Protein 2RSD (pdb70)

Structure (mmCIF, N/CA/C/O backbone):
data_2RSD
#
_entry.id   2RSD
#
loop_
_entity.id
_entity.type
_entity.pdbx_description
1 polymer 'E3 SUMO-protein ligase SIZ1'
2 non-polymer 'ZINC ION'
#
loop_
_atom_site.group_PDB
_atom_site.id
_atom_site.type_symbol
_atom_site.label_atom_id
_atom_site.label_alt_id
_atom_site.label_comp_id
_atom_site.label_asym_id
_atom_site.label_entity_id
_atom_site.label_seq_id
_atom_site.pdbx_PDB_ins_code
_atom_site.Cartn_x
_atom_site.Cartn_y
_atom_site.Cartn_z
_atom_site.occupancy
_atom_site.B_iso_or_equiv
_atom_site.auth_seq_id
_atom_site.auth_comp_id
_atom_site.auth_asym_id
_atom_site.auth_atom_id
_atom_site.pdbx_PDB_model_num
ATOM 1 N N . GLY A 1 1 ? 10.853 10.062 2.763 1.00 0.00 105 GLY A N 1
ATOM 2 C CA . GLY A 1 1 ? 12.048 10.704 3.280 1.00 0.00 105 GLY A CA 1
ATOM 3 C C . GLY A 1 1 ? 11.729 11.866 4.200 1.00 0.00 105 GLY A C 1
ATOM 4 O O . GLY A 1 1 ? 12.204 11.916 5.335 1.00 0.00 105 GLY A O 1
ATOM 8 N N . SER A 1 2 ? 10.925 12.804 3.710 1.00 0.00 106 SER A N 1
ATOM 9 C CA . SER A 1 2 ? 10.548 13.974 4.495 1.00 0.00 106 SER A CA 1
ATOM 10 C C . SER A 1 2 ? 9.287 14.622 3.932 1.00 0.00 106 SER A C 1
ATOM 11 O O . SER A 1 2 ? 8.288 14.774 4.634 1.00 0.00 106 SER A O 1
ATOM 19 N N . ASP A 1 3 ? 9.343 15.003 2.661 1.00 0.00 107 ASP A N 1
ATOM 20 C CA . ASP A 1 3 ? 8.205 15.634 2.001 1.00 0.00 107 ASP A CA 1
ATOM 21 C C . ASP A 1 3 ? 7.915 14.967 0.661 1.00 0.00 107 ASP A C 1
ATOM 22 O O . ASP A 1 3 ? 7.402 15.601 -0.262 1.00 0.00 107 ASP A O 1
ATOM 31 N N . SER A 1 4 ? 8.247 13.684 0.560 1.00 0.00 108 SER A N 1
ATOM 32 C CA . SER A 1 4 ? 8.027 12.931 -0.669 1.00 0.00 108 SER A CA 1
ATOM 33 C C . SER A 1 4 ? 6.717 12.151 -0.601 1.00 0.00 108 SER A C 1
ATOM 34 O O . SER A 1 4 ? 6.551 11.135 -1.276 1.00 0.00 108 SER A O 1
ATOM 42 N N . PHE A 1 5 ? 5.790 12.635 0.218 1.00 0.00 109 PHE A N 1
ATOM 43 C CA . PHE A 1 5 ? 4.495 11.983 0.377 1.00 0.00 109 PHE A CA 1
ATOM 44 C C . PHE A 1 5 ? 3.428 12.684 -0.459 1.00 0.00 109 PHE A C 1
ATOM 45 O O . PHE A 1 5 ? 2.796 13.638 -0.004 1.00 0.00 109 PHE A O 1
ATOM 62 N N . GLN A 1 6 ? 3.233 12.205 -1.683 1.00 0.00 110 GLN A N 1
ATOM 63 C CA . GLN A 1 6 ? 2.244 12.786 -2.583 1.00 0.00 110 GLN A CA 1
ATOM 64 C C . GLN A 1 6 ? 0.830 12.417 -2.148 1.00 0.00 110 GLN A C 1
ATOM 65 O O . GLN A 1 6 ? 0.599 11.394 -1.503 1.00 0.00 110 GLN A O 1
ATOM 79 N N . PRO A 1 7 ? -0.142 13.269 -2.508 1.00 0.00 111 PRO A N 1
ATOM 80 C CA . PRO A 1 7 ? -1.551 13.053 -2.166 1.00 0.00 111 PRO A CA 1
ATOM 81 C C . PRO A 1 7 ? -2.160 11.882 -2.930 1.00 0.00 111 PRO A C 1
ATOM 82 O O . PRO A 1 7 ? -3.186 11.334 -2.527 1.00 0.00 111 PRO A O 1
ATOM 93 N N . GLU A 1 8 ? -1.521 11.504 -4.032 1.00 0.00 112 GLU A N 1
ATOM 94 C CA . GLU A 1 8 ? -2.002 10.397 -4.851 1.00 0.00 112 GLU A CA 1
ATOM 95 C C . GLU A 1 8 ? -0.992 9.253 -4.867 1.00 0.00 112 GLU A C 1
ATOM 96 O O . GLU A 1 8 ? -1.347 8.102 -5.117 1.00 0.00 112 GLU A O 1
ATOM 108 N N . ALA A 1 9 ? 0.268 9.580 -4.598 1.00 0.00 113 ALA A N 1
ATOM 109 C CA . ALA A 1 9 ? 1.328 8.581 -4.580 1.00 0.00 113 ALA A CA 1
ATOM 110 C C . ALA A 1 9 ? 2.095 8.619 -3.262 1.00 0.00 113 ALA A C 1
ATOM 111 O O . ALA A 1 9 ? 3.135 9.270 -3.155 1.00 0.00 113 ALA A O 1
ATOM 118 N N . LYS A 1 10 ? 1.576 7.917 -2.260 1.00 0.00 114 LYS A N 1
ATOM 119 C CA . LYS A 1 10 ? 2.212 7.869 -0.949 1.00 0.00 114 LYS A CA 1
ATOM 120 C C . LYS A 1 10 ? 2.564 6.435 -0.567 1.00 0.00 114 LYS A C 1
ATOM 121 O O . LYS A 1 10 ? 1.684 5.623 -0.284 1.00 0.00 114 LYS A O 1
ATOM 140 N N . VAL A 1 11 ? 3.858 6.131 -0.560 1.00 0.00 115 VAL A N 1
ATOM 141 C CA . VAL A 1 11 ? 4.327 4.795 -0.209 1.00 0.00 115 VAL A CA 1
ATOM 142 C C . VAL A 1 11 ? 4.398 4.616 1.303 1.00 0.00 115 VAL A C 1
ATOM 143 O O . VAL A 1 11 ? 5.275 5.172 1.964 1.00 0.00 115 VAL A O 1
ATOM 156 N N . ARG A 1 12 ? 3.468 3.837 1.845 1.00 0.00 116 ARG A N 1
ATOM 157 C CA . ARG A 1 12 ? 3.424 3.585 3.280 1.00 0.00 116 ARG A CA 1
ATOM 158 C C . ARG A 1 12 ? 3.441 2.087 3.570 1.00 0.00 116 ARG A C 1
ATOM 159 O O . ARG A 1 12 ? 2.393 1.442 3.623 1.00 0.00 116 ARG A O 1
ATOM 180 N N . CYS A 1 13 ? 4.637 1.539 3.755 1.00 0.00 117 CYS A N 1
ATOM 181 C CA . CYS A 1 13 ? 4.792 0.117 4.039 1.00 0.00 117 CYS A CA 1
ATOM 182 C C . CYS A 1 13 ? 5.266 -0.103 5.472 1.00 0.00 117 CYS A C 1
ATOM 183 O O . CYS A 1 13 ? 5.857 0.786 6.085 1.00 0.00 117 CYS A O 1
ATOM 190 N N . ILE A 1 14 ? 5.004 -1.294 6.000 1.00 0.00 118 ILE A N 1
ATOM 191 C CA . ILE A 1 14 ? 5.405 -1.632 7.360 1.00 0.00 118 ILE A CA 1
ATOM 192 C C . ILE A 1 14 ? 6.916 -1.515 7.532 1.00 0.00 118 ILE A C 1
ATOM 193 O O . ILE A 1 14 ? 7.414 -1.358 8.647 1.00 0.00 118 ILE A O 1
ATOM 209 N N . CYS A 1 15 ? 7.640 -1.592 6.421 1.00 0.00 119 CYS A N 1
ATOM 210 C CA . CYS A 1 15 ? 9.095 -1.494 6.447 1.00 0.00 119 CYS A CA 1
ATOM 211 C C . CYS A 1 15 ? 9.541 -0.035 6.462 1.00 0.00 119 CYS A C 1
ATOM 212 O O . CYS A 1 15 ? 10.733 0.259 6.554 1.00 0.00 119 CYS A O 1
ATOM 219 N N . SER A 1 16 ? 8.576 0.875 6.372 1.00 0.00 120 SER A N 1
ATOM 220 C CA . SER A 1 16 ? 8.869 2.303 6.372 1.00 0.00 120 SER A CA 1
ATOM 221 C C . SER A 1 16 ? 9.896 2.647 5.298 1.00 0.00 120 SER A C 1
ATOM 222 O O . SER A 1 16 ? 10.770 3.488 5.506 1.00 0.00 120 SER A O 1
ATOM 230 N N . SER A 1 17 ? 9.783 1.989 4.148 1.00 0.00 121 SER A N 1
ATOM 231 C CA . SER A 1 17 ? 10.704 2.221 3.041 1.00 0.00 121 SER A CA 1
ATOM 232 C C . SER A 1 17 ? 9.942 2.546 1.760 1.00 0.00 121 SER A C 1
ATOM 233 O O . SER A 1 17 ? 9.200 1.715 1.236 1.00 0.00 121 SER A O 1
ATOM 241 N N . THR A 1 18 ? 10.130 3.764 1.260 1.00 0.00 122 THR A N 1
ATOM 242 C CA . THR A 1 18 ? 9.461 4.202 0.042 1.00 0.00 122 THR A CA 1
ATOM 243 C C . THR A 1 18 ? 10.343 3.976 -1.181 1.00 0.00 122 THR A C 1
ATOM 244 O O . THR A 1 18 ? 10.276 4.728 -2.153 1.00 0.00 122 THR A O 1
ATOM 255 N N . MET A 1 19 ? 11.168 2.936 -1.126 1.00 0.00 123 MET A N 1
ATOM 256 C CA . MET A 1 19 ? 12.062 2.611 -2.231 1.00 0.00 123 MET A CA 1
ATOM 257 C C . MET A 1 19 ? 11.365 1.713 -3.249 1.00 0.00 123 MET A C 1
ATOM 258 O O . MET A 1 19 ? 10.199 1.357 -3.080 1.00 0.00 123 MET A O 1
ATOM 272 N N . VAL A 1 20 ? 12.087 1.351 -4.304 1.00 0.00 124 VAL A N 1
ATOM 273 C CA . VAL A 1 20 ? 11.538 0.494 -5.348 1.00 0.00 124 VAL A CA 1
ATOM 274 C C . VAL A 1 20 ? 11.839 -0.974 -5.069 1.00 0.00 124 VAL A C 1
ATOM 275 O O . VAL A 1 20 ? 12.850 -1.508 -5.523 1.00 0.00 124 VAL A O 1
ATOM 288 N N . ASN A 1 21 ? 10.954 -1.622 -4.318 1.00 0.00 125 ASN A N 1
ATOM 289 C CA . ASN A 1 21 ? 11.126 -3.030 -3.978 1.00 0.00 125 ASN A CA 1
ATOM 290 C C . ASN A 1 21 ? 10.916 -3.915 -5.203 1.00 0.00 125 ASN A C 1
ATOM 291 O O . ASN A 1 21 ? 10.834 -3.425 -6.329 1.00 0.00 125 ASN A O 1
ATOM 302 N N . ASP A 1 22 ? 10.828 -5.221 -4.974 1.00 0.00 126 ASP A N 1
ATOM 303 C CA . ASP A 1 22 ? 10.626 -6.175 -6.058 1.00 0.00 126 ASP A CA 1
ATOM 304 C C . ASP A 1 22 ? 9.393 -5.811 -6.879 1.00 0.00 126 ASP A C 1
ATOM 305 O O . ASP A 1 22 ? 9.392 -5.935 -8.104 1.00 0.00 126 ASP A O 1
ATOM 314 N N . SER A 1 23 ? 8.344 -5.363 -6.196 1.00 0.00 127 SER A N 1
ATOM 315 C CA . SER A 1 23 ? 7.103 -4.986 -6.862 1.00 0.00 127 SER A CA 1
ATOM 316 C C . SER A 1 23 ? 6.224 -4.149 -5.938 1.00 0.00 127 SER A C 1
ATOM 317 O O . SER A 1 23 ? 5.919 -4.555 -4.817 1.00 0.00 127 SER A O 1
ATOM 325 N N . MET A 1 24 ? 5.819 -2.977 -6.417 1.00 0.00 128 MET A N 1
ATOM 326 C CA . MET A 1 24 ? 4.974 -2.082 -5.635 1.00 0.00 128 MET A CA 1
ATOM 327 C C . MET A 1 24 ? 3.520 -2.176 -6.086 1.00 0.00 128 MET A C 1
ATOM 328 O O . MET A 1 24 ? 3.233 -2.618 -7.199 1.00 0.00 128 MET A O 1
ATOM 342 N N . ILE A 1 25 ? 2.607 -1.758 -5.216 1.00 0.00 129 ILE A N 1
ATOM 343 C CA . ILE A 1 25 ? 1.183 -1.795 -5.526 1.00 0.00 129 ILE A CA 1
ATOM 344 C C . ILE A 1 25 ? 0.433 -0.683 -4.799 1.00 0.00 129 ILE A C 1
ATOM 345 O O . ILE A 1 25 ? 0.668 -0.434 -3.617 1.00 0.00 129 ILE A O 1
ATOM 361 N N . GLN A 1 26 ? -0.470 -0.021 -5.515 1.00 0.00 130 GLN A N 1
ATOM 362 C CA . GLN A 1 26 ? -1.255 1.064 -4.938 1.00 0.00 130 GLN A CA 1
ATOM 363 C C . GLN A 1 26 ? -2.570 0.541 -4.370 1.00 0.00 130 GLN A C 1
ATOM 364 O O . GLN A 1 26 ? -3.164 -0.393 -4.909 1.00 0.00 130 GLN A O 1
ATOM 378 N N . CYS A 1 27 ? -3.021 1.149 -3.277 1.00 0.00 131 CYS A N 1
ATOM 379 C CA . CYS A 1 27 ? -4.265 0.745 -2.635 1.00 0.00 131 CYS A CA 1
ATOM 380 C C . CYS A 1 27 ? -5.441 0.871 -3.599 1.00 0.00 131 CYS A C 1
ATOM 381 O O . CYS A 1 27 ? -5.426 1.703 -4.507 1.00 0.00 131 CYS A O 1
ATOM 388 N N . GLU A 1 28 ? -6.459 0.040 -3.395 1.00 0.00 132 GLU A N 1
ATOM 389 C CA . GLU A 1 28 ? -7.642 0.059 -4.247 1.00 0.00 132 GLU A CA 1
ATOM 390 C C . GLU A 1 28 ? -8.685 1.034 -3.708 1.00 0.00 132 GLU A C 1
ATOM 391 O O . GLU A 1 28 ? -9.865 0.949 -4.051 1.00 0.00 132 GLU A O 1
ATOM 403 N N . ASP A 1 29 ? -8.242 1.958 -2.863 1.00 0.00 133 ASP A N 1
ATOM 404 C CA . ASP A 1 29 ? -9.136 2.949 -2.276 1.00 0.00 133 ASP A CA 1
ATOM 405 C C . ASP A 1 29 ? -8.728 4.360 -2.688 1.00 0.00 133 ASP A C 1
ATOM 406 O O . ASP A 1 29 ? -7.670 4.850 -2.293 1.00 0.00 133 ASP A O 1
ATOM 415 N N . GLN A 1 30 ? -9.573 5.006 -3.485 1.00 0.00 134 GLN A N 1
ATOM 416 C CA . GLN A 1 30 ? -9.299 6.360 -3.952 1.00 0.00 134 GLN A CA 1
ATOM 417 C C . GLN A 1 30 ? -9.139 7.319 -2.777 1.00 0.00 134 GLN A C 1
ATOM 418 O O . GLN A 1 30 ? -8.496 8.362 -2.897 1.00 0.00 134 GLN A O 1
ATOM 432 N N . ARG A 1 31 ? -9.729 6.960 -1.642 1.00 0.00 135 ARG A N 1
ATOM 433 C CA . ARG A 1 31 ? -9.654 7.789 -0.445 1.00 0.00 135 ARG A CA 1
ATOM 434 C C . ARG A 1 31 ? -8.392 7.478 0.354 1.00 0.00 135 ARG A C 1
ATOM 435 O O . ARG A 1 31 ? -8.199 7.991 1.457 1.00 0.00 135 ARG A O 1
ATOM 456 N N . CYS A 1 32 ? -7.535 6.633 -0.209 1.00 0.00 136 CYS A N 1
ATOM 457 C CA . CYS A 1 32 ? -6.292 6.251 0.450 1.00 0.00 136 CYS A CA 1
ATOM 458 C C . CYS A 1 32 ? -5.088 6.569 -0.433 1.00 0.00 136 CYS A C 1
ATOM 459 O O . CYS A 1 32 ? -4.209 7.339 -0.046 1.00 0.00 136 CYS A O 1
ATOM 466 N N . GLN A 1 33 ? -5.057 5.972 -1.620 1.00 0.00 137 GLN A N 1
ATOM 467 C CA . GLN A 1 33 ? -3.961 6.192 -2.556 1.00 0.00 137 GLN A CA 1
ATOM 468 C C . GLN A 1 33 ? -2.613 5.957 -1.883 1.00 0.00 137 GLN A C 1
ATOM 469 O O . GLN A 1 33 ? -1.731 6.815 -1.920 1.00 0.00 137 GLN A O 1
ATOM 483 N N . VAL A 1 34 ? -2.461 4.789 -1.266 1.00 0.00 138 VAL A N 1
ATOM 484 C CA . VAL A 1 34 ? -1.220 4.441 -0.584 1.00 0.00 138 VAL A CA 1
ATOM 485 C C . VAL A 1 34 ? -0.541 3.252 -1.253 1.00 0.00 138 VAL A C 1
ATOM 486 O O . VAL A 1 34 ? -1.147 2.194 -1.426 1.00 0.00 138 VAL A O 1
ATOM 499 N N . TRP A 1 35 ? 0.721 3.431 -1.626 1.00 0.00 139 TRP A N 1
ATOM 500 C CA . TRP A 1 35 ? 1.484 2.372 -2.276 1.00 0.00 139 TRP A CA 1
ATOM 501 C C . TRP A 1 35 ? 2.210 1.513 -1.246 1.00 0.00 139 TRP A C 1
ATOM 502 O O . TRP A 1 35 ? 2.685 2.018 -0.229 1.00 0.00 139 TRP A O 1
ATOM 523 N N . GLN A 1 36 ? 2.291 0.214 -1.517 1.00 0.00 140 GLN A N 1
ATOM 524 C CA . GLN A 1 36 ? 2.958 -0.714 -0.611 1.00 0.00 140 GLN A CA 1
ATOM 525 C C . GLN A 1 36 ? 3.712 -1.787 -1.391 1.00 0.00 140 GLN A C 1
ATOM 526 O O . GLN A 1 36 ? 3.417 -2.043 -2.558 1.00 0.00 140 GLN A O 1
ATOM 540 N N . HIS A 1 37 ? 4.687 -2.411 -0.737 1.00 0.00 141 HIS A N 1
ATOM 541 C CA . HIS A 1 37 ? 5.483 -3.457 -1.369 1.00 0.00 141 HIS A CA 1
ATOM 542 C C . HIS A 1 37 ? 4.704 -4.767 -1.436 1.00 0.00 141 HIS A C 1
ATOM 543 O O . HIS A 1 37 ? 4.392 -5.370 -0.408 1.00 0.00 141 HIS A O 1
ATOM 557 N N . LEU A 1 38 ? 4.391 -5.202 -2.652 1.00 0.00 142 LEU A N 1
ATOM 558 C CA . LEU A 1 38 ? 3.647 -6.441 -2.853 1.00 0.00 142 LEU A CA 1
ATOM 559 C C . LEU A 1 38 ? 4.295 -7.594 -2.094 1.00 0.00 142 LEU A C 1
ATOM 560 O O . LEU A 1 38 ? 3.607 -8.407 -1.477 1.00 0.00 142 LEU A O 1
ATOM 576 N N . ASN A 1 39 ? 5.621 -7.658 -2.143 1.00 0.00 143 ASN A N 1
ATOM 577 C CA . ASN A 1 39 ? 6.362 -8.711 -1.458 1.00 0.00 143 ASN A CA 1
ATOM 578 C C . ASN A 1 39 ? 6.141 -8.639 0.050 1.00 0.00 143 ASN A C 1
ATOM 579 O O . ASN A 1 39 ? 6.163 -9.658 0.741 1.00 0.00 143 ASN A O 1
ATOM 590 N N . CYS A 1 40 ? 5.928 -7.428 0.554 1.00 0.00 144 CYS A N 1
ATOM 591 C CA . CYS A 1 40 ? 5.703 -7.221 1.979 1.00 0.00 144 CYS A CA 1
ATOM 592 C C . CYS A 1 40 ? 4.278 -7.605 2.366 1.00 0.00 144 CYS A C 1
ATOM 593 O O . CYS A 1 40 ? 4.034 -8.101 3.466 1.00 0.00 144 CYS A O 1
ATOM 600 N N . VAL A 1 41 ? 3.340 -7.372 1.454 1.00 0.00 145 VAL A N 1
ATOM 601 C CA . VAL A 1 41 ? 1.939 -7.695 1.698 1.00 0.00 145 VAL A CA 1
ATOM 602 C C . VAL A 1 41 ? 1.556 -9.015 1.040 1.00 0.00 145 VAL A C 1
ATOM 603 O O . VAL A 1 41 ? 0.374 -9.336 0.908 1.00 0.00 145 VAL A O 1
ATOM 616 N N . LEU A 1 42 ? 2.562 -9.779 0.629 1.00 0.00 146 LEU A N 1
ATOM 617 C CA . LEU A 1 42 ? 2.332 -11.067 -0.016 1.00 0.00 146 LEU A CA 1
ATOM 618 C C . LEU A 1 42 ? 2.543 -12.213 0.968 1.00 0.00 146 LEU A C 1
ATOM 619 O O . LEU A 1 42 ? 3.577 -12.292 1.632 1.00 0.00 146 LEU A O 1
ATOM 635 N N . ILE A 1 43 ? 1.558 -13.101 1.054 1.00 0.00 147 ILE A N 1
ATOM 636 C CA . ILE A 1 43 ? 1.638 -14.245 1.954 1.00 0.00 147 ILE A CA 1
ATOM 637 C C . ILE A 1 43 ? 1.543 -15.557 1.184 1.00 0.00 147 ILE A C 1
ATOM 638 O O . ILE A 1 43 ? 0.459 -16.096 0.958 1.00 0.00 147 ILE A O 1
ATOM 654 N N . PRO A 1 44 ? 2.704 -16.087 0.772 1.00 0.00 148 PRO A N 1
ATOM 655 C CA . PRO A 1 44 ? 2.779 -17.345 0.023 1.00 0.00 148 PRO A CA 1
ATOM 656 C C . PRO A 1 44 ? 2.420 -18.553 0.881 1.00 0.00 148 PRO A C 1
ATOM 657 O O . PRO A 1 44 ? 2.740 -18.599 2.069 1.00 0.00 148 PRO A O 1
ATOM 668 N N . ASP A 1 45 ? 1.755 -19.529 0.272 1.00 0.00 149 ASP A N 1
ATOM 669 C CA . ASP A 1 45 ? 1.354 -20.738 0.981 1.00 0.00 149 ASP A CA 1
ATOM 670 C C . ASP A 1 45 ? 2.569 -21.464 1.548 1.00 0.00 149 ASP A C 1
ATOM 671 O O . ASP A 1 45 ? 2.450 -22.273 2.469 1.00 0.00 149 ASP A O 1
ATOM 680 N N . LYS A 1 46 ? 3.740 -21.170 0.993 1.00 0.00 150 LYS A N 1
ATOM 681 C CA . LYS A 1 46 ? 4.979 -21.793 1.442 1.00 0.00 150 LYS A CA 1
ATOM 682 C C . LYS A 1 46 ? 6.162 -20.849 1.257 1.00 0.00 150 LYS A C 1
ATOM 683 O O . LYS A 1 46 ? 6.107 -19.891 0.485 1.00 0.00 150 LYS A 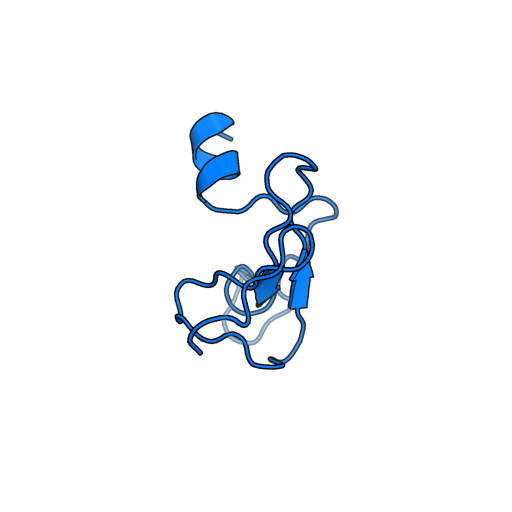O 1
ATOM 702 N N . PRO A 1 47 ? 7.259 -21.123 1.979 1.00 0.00 151 PRO A N 1
ATOM 703 C CA . PRO A 1 47 ? 8.477 -20.310 1.909 1.00 0.00 151 PRO A CA 1
ATOM 704 C C . PRO A 1 47 ? 9.198 -20.461 0.574 1.00 0.00 151 PRO A C 1
ATOM 705 O O . PRO A 1 47 ? 9.677 -21.542 0.235 1.00 0.00 151 PRO A O 1
ATOM 716 N N . GLY A 1 48 ? 9.273 -19.368 -0.180 1.00 0.00 152 GLY A N 1
ATOM 717 C CA . GLY A 1 48 ? 9.938 -19.401 -1.470 1.00 0.00 152 GLY A CA 1
ATOM 718 C C . GLY A 1 48 ? 9.034 -19.908 -2.576 1.00 0.00 152 GLY A C 1
ATOM 719 O O . GLY A 1 48 ? 9.503 -20.242 -3.663 1.00 0.00 152 GLY A O 1
ATOM 723 N N . GLU A 1 49 ? 7.736 -19.967 -2.297 1.00 0.00 153 GLU A N 1
ATOM 724 C CA . GLU A 1 49 ? 6.765 -20.439 -3.277 1.00 0.00 153 GLU A CA 1
ATOM 725 C C . GLU A 1 49 ? 6.066 -19.267 -3.959 1.00 0.00 153 GLU A C 1
ATOM 726 O O . GLU A 1 49 ? 6.428 -18.109 -3.754 1.00 0.00 153 GLU A O 1
ATOM 738 N N . SER A 1 50 ? 5.060 -19.577 -4.772 1.00 0.00 154 SER A N 1
ATOM 739 C CA . SER A 1 50 ? 4.312 -18.551 -5.488 1.00 0.00 154 SER A CA 1
ATOM 740 C C . SER A 1 50 ? 3.374 -17.805 -4.544 1.00 0.00 154 SER A C 1
ATOM 741 O O . SER A 1 50 ? 2.351 -18.339 -4.118 1.00 0.00 154 SER A O 1
ATOM 749 N N . ALA A 1 51 ? 3.732 -16.566 -4.222 1.00 0.00 155 ALA A N 1
ATOM 750 C CA . ALA A 1 51 ? 2.922 -15.745 -3.331 1.00 0.00 155 ALA A CA 1
ATOM 751 C C . ALA A 1 51 ? 1.530 -15.515 -3.909 1.00 0.00 155 ALA A C 1
ATOM 752 O O . ALA A 1 51 ? 1.311 -15.682 -5.108 1.00 0.00 155 ALA A O 1
ATOM 759 N N . GLU A 1 52 ? 0.592 -15.131 -3.048 1.00 0.00 156 GLU A N 1
ATOM 760 C CA . GLU A 1 52 ? -0.779 -14.880 -3.475 1.00 0.00 156 GLU A CA 1
ATOM 761 C C . GLU A 1 52 ? -1.002 -13.395 -3.746 1.00 0.00 156 GLU A C 1
ATOM 762 O O . GLU A 1 52 ? -1.167 -12.602 -2.819 1.00 0.00 156 GLU A O 1
ATOM 774 N N . VAL A 1 53 ? -1.004 -13.026 -5.023 1.00 0.00 157 VAL A N 1
ATOM 775 C CA . VAL A 1 53 ? -1.206 -11.637 -5.417 1.00 0.00 157 VAL A CA 1
ATOM 776 C C . VAL A 1 53 ? -2.625 -11.412 -5.928 1.00 0.00 157 VAL A C 1
ATOM 777 O O . VAL A 1 53 ? -2.931 -11.633 -7.100 1.00 0.00 157 VAL A O 1
ATOM 790 N N . PRO A 1 54 ? -3.513 -10.962 -5.030 1.00 0.00 158 PRO A N 1
ATOM 791 C CA . PRO A 1 54 ? -4.914 -10.695 -5.367 1.00 0.00 158 PRO A CA 1
ATOM 792 C C . PRO A 1 54 ? -5.071 -9.482 -6.277 1.00 0.00 158 PRO A C 1
ATOM 793 O O . PRO A 1 54 ? -4.164 -8.661 -6.419 1.00 0.00 158 PRO A O 1
ATOM 804 N N . PRO A 1 55 ? -6.249 -9.362 -6.907 1.00 0.00 159 PRO A N 1
ATOM 805 C CA . PRO A 1 55 ? -6.553 -8.250 -7.813 1.00 0.00 159 PRO A CA 1
ATOM 806 C C . PRO A 1 55 ? -6.702 -6.925 -7.075 1.00 0.00 159 PRO A C 1
ATOM 807 O O . PRO A 1 55 ? -6.179 -5.898 -7.509 1.00 0.00 159 PRO A O 1
ATOM 818 N N . VAL A 1 56 ? -7.419 -6.954 -5.956 1.00 0.00 160 VAL A N 1
ATOM 819 C CA . VAL A 1 56 ? -7.637 -5.754 -5.156 1.00 0.00 160 VAL A CA 1
ATOM 820 C C . VAL A 1 56 ? -6.799 -5.784 -3.882 1.00 0.00 160 VAL A C 1
ATOM 821 O O . VAL A 1 56 ? -6.863 -6.737 -3.106 1.00 0.00 160 VAL A O 1
ATOM 834 N N . PHE A 1 57 ? -6.012 -4.733 -3.673 1.00 0.00 161 PHE A N 1
ATOM 835 C CA . PHE A 1 57 ? -5.160 -4.639 -2.494 1.00 0.00 161 PHE A CA 1
ATOM 836 C C . PHE A 1 57 ? -5.578 -3.463 -1.615 1.00 0.00 161 PHE A C 1
ATOM 837 O O . PHE A 1 57 ? -5.683 -2.330 -2.084 1.00 0.00 161 PHE A O 1
ATOM 854 N N . TYR A 1 58 ? -5.814 -3.742 -0.338 1.00 0.00 162 TYR A N 1
ATOM 855 C CA . TYR A 1 58 ? -6.222 -2.710 0.608 1.00 0.00 162 TYR A CA 1
ATOM 856 C C . TYR A 1 58 ? -5.243 -2.620 1.774 1.00 0.00 162 TYR A C 1
ATOM 857 O O . TYR A 1 58 ? -5.023 -3.596 2.492 1.00 0.00 162 TYR A O 1
ATOM 875 N N . CYS A 1 59 ? -4.656 -1.442 1.956 1.00 0.00 163 CYS A N 1
ATOM 876 C CA . CYS A 1 59 ? -3.700 -1.221 3.034 1.00 0.00 163 CYS A CA 1
ATOM 877 C C . CYS A 1 59 ? -4.317 -1.564 4.387 1.00 0.00 163 CYS A C 1
ATOM 878 O O . CYS A 1 59 ? -5.469 -1.989 4.464 1.00 0.00 163 CYS A O 1
ATOM 885 N N . GLU A 1 60 ? -3.541 -1.374 5.450 1.00 0.00 164 GLU A N 1
ATOM 886 C CA . GLU A 1 60 ? -4.012 -1.663 6.799 1.00 0.00 164 GLU A CA 1
ATOM 887 C C . GLU A 1 60 ? -5.252 -0.839 7.131 1.00 0.00 164 GLU A C 1
ATOM 888 O O . GLU A 1 60 ? -6.241 -1.363 7.644 1.00 0.00 164 GLU A O 1
ATOM 900 N N . LEU A 1 61 ? -5.191 0.455 6.837 1.00 0.00 165 LEU A N 1
ATOM 901 C CA . LEU A 1 61 ? -6.308 1.354 7.104 1.00 0.00 165 LEU A CA 1
ATOM 902 C C . LEU A 1 61 ? -7.605 0.800 6.523 1.00 0.00 165 LEU A C 1
ATOM 903 O O . LEU A 1 61 ? -8.577 0.577 7.245 1.00 0.00 165 LEU A O 1
ATOM 919 N N . CYS A 1 62 ? -7.612 0.576 5.213 1.00 0.00 166 CYS A N 1
ATOM 920 C CA . CYS A 1 62 ? -8.788 0.046 4.533 1.00 0.00 166 CYS A CA 1
ATOM 921 C C . CYS A 1 62 ? -9.117 -1.358 5.033 1.00 0.00 166 CYS A C 1
ATOM 922 O O . CYS A 1 62 ? -10.284 -1.704 5.218 1.00 0.00 166 CYS A O 1
ATOM 929 N N . ARG A 1 63 ? -8.081 -2.162 5.249 1.00 0.00 167 ARG A N 1
ATOM 930 C CA . ARG A 1 63 ? -8.260 -3.527 5.726 1.00 0.00 167 ARG A CA 1
ATOM 931 C C . ARG A 1 63 ? -9.091 -3.552 7.006 1.00 0.00 167 ARG A C 1
ATOM 932 O O . ARG A 1 63 ? -10.064 -4.299 7.112 1.00 0.00 167 ARG A O 1
ATOM 953 N N . LEU A 1 64 ? -8.699 -2.732 7.975 1.00 0.00 168 LEU A N 1
ATOM 954 C CA . LEU A 1 64 ? -9.407 -2.659 9.248 1.00 0.00 168 LEU A CA 1
ATOM 955 C C . LEU A 1 64 ? -10.801 -2.068 9.063 1.00 0.00 168 LEU A C 1
ATOM 956 O O . LEU A 1 64 ? -11.780 -2.578 9.608 1.00 0.00 168 LEU A O 1
ATOM 972 N N . SER A 1 65 ? -10.883 -0.990 8.290 1.00 0.00 169 SER A N 1
ATOM 973 C CA . SER A 1 65 ? -12.156 -0.327 8.035 1.00 0.00 169 SER A CA 1
ATOM 974 C C . SER A 1 65 ? -13.121 -1.264 7.314 1.00 0.00 169 SER A C 1
ATOM 975 O O . SER A 1 65 ? -14.338 -1.096 7.387 1.00 0.00 169 SER A O 1
ATOM 983 N N . ARG A 1 66 ? -12.567 -2.252 6.618 1.00 0.00 170 ARG A N 1
ATOM 984 C CA . ARG A 1 66 ? -13.377 -3.215 5.882 1.00 0.00 170 ARG A CA 1
ATOM 985 C C . ARG A 1 66 ? -13.642 -4.459 6.726 1.00 0.00 170 ARG A C 1
ATOM 986 O O . ARG A 1 66 ? -14.642 -5.150 6.534 1.00 0.00 170 ARG A O 1
ATOM 1007 N N . ALA A 1 67 ? -12.738 -4.738 7.659 1.00 0.00 171 ALA A N 1
ATOM 1008 C CA . ALA A 1 67 ? -12.874 -5.898 8.532 1.00 0.00 171 ALA A CA 1
ATOM 1009 C C . ALA A 1 67 ? -12.951 -7.188 7.723 1.00 0.00 171 ALA A C 1
ATOM 1010 O O . ALA A 1 67 ? -13.606 -8.148 8.128 1.00 0.00 171 ALA A O 1
ATOM 1017 N N . ASP A 1 68 ? -12.277 -7.204 6.579 1.00 0.00 172 ASP A N 1
ATOM 1018 C CA . ASP A 1 68 ? -12.268 -8.378 5.713 1.00 0.00 172 ASP A CA 1
ATOM 1019 C C . ASP A 1 68 ? -11.405 -9.486 6.308 1.00 0.00 172 ASP A C 1
ATOM 1020 O O . ASP A 1 68 ? -11.655 -10.658 6.033 1.00 0.00 172 ASP A O 1
ATOM 1031 N N . GLY A 1 1 ? 14.815 13.003 -2.349 1.00 0.00 105 GLY A N 2
ATOM 1032 C CA . GLY A 1 1 ? 13.381 12.948 -2.133 1.00 0.00 105 GLY A CA 2
ATOM 1033 C C . GLY A 1 1 ? 12.799 14.295 -1.755 1.00 0.00 105 GLY A C 2
ATOM 1034 O O . GLY A 1 1 ? 12.621 15.164 -2.608 1.00 0.00 105 GLY A O 2
ATOM 1038 N N . SER A 1 2 ? 12.502 14.470 -0.471 1.00 0.00 106 SER A N 2
ATOM 1039 C CA . SER A 1 2 ? 11.931 15.719 0.018 1.00 0.00 106 SER A CA 2
ATOM 1040 C C . SER A 1 2 ? 10.480 15.866 -0.428 1.00 0.00 106 SER A C 2
ATOM 1041 O O . SER A 1 2 ? 9.558 15.796 0.385 1.00 0.00 106 SER A O 2
ATOM 1049 N N . ASP A 1 3 ? 10.285 16.069 -1.727 1.00 0.00 107 ASP A N 2
ATOM 1050 C CA . ASP A 1 3 ? 8.946 16.224 -2.284 1.00 0.00 107 ASP A CA 2
ATOM 1051 C C . ASP A 1 3 ? 8.435 14.901 -2.846 1.00 0.00 107 ASP A C 2
ATOM 1052 O O . ASP A 1 3 ? 7.683 14.879 -3.821 1.00 0.00 107 ASP A O 2
ATOM 1061 N N . SER A 1 4 ? 8.848 13.801 -2.225 1.00 0.00 108 SER A N 2
ATOM 1062 C CA . SER A 1 4 ? 8.436 12.474 -2.667 1.00 0.00 108 SER A CA 2
ATOM 1063 C C . SER A 1 4 ? 7.010 12.170 -2.217 1.00 0.00 108 SER A C 2
ATOM 1064 O O . SER A 1 4 ? 6.305 11.378 -2.842 1.00 0.00 108 SER A O 2
ATOM 1072 N N . PHE A 1 5 ? 6.592 12.806 -1.128 1.00 0.00 109 PHE A N 2
ATOM 1073 C CA . PHE A 1 5 ? 5.251 12.604 -0.592 1.00 0.00 109 PHE A CA 2
ATOM 1074 C C . PHE A 1 5 ? 4.198 13.207 -1.519 1.00 0.00 109 PHE A C 2
ATOM 1075 O O . PHE A 1 5 ? 3.863 14.386 -1.410 1.00 0.00 109 PHE A O 2
ATOM 1092 N N . GLN A 1 6 ? 3.683 12.388 -2.431 1.00 0.00 110 GLN A N 2
ATOM 1093 C CA . GLN A 1 6 ? 2.670 12.840 -3.377 1.00 0.00 110 GLN A CA 2
ATOM 1094 C C . GLN A 1 6 ? 1.272 12.703 -2.785 1.00 0.00 110 GLN A C 2
ATOM 1095 O O . GLN A 1 6 ? 1.019 11.871 -1.913 1.00 0.00 110 GLN A O 2
ATOM 1109 N N . PRO A 1 7 ? 0.340 13.538 -3.267 1.00 0.00 111 PRO A N 2
ATOM 1110 C CA . PRO A 1 7 ? -1.050 13.529 -2.800 1.00 0.00 111 PRO A CA 2
ATOM 1111 C C . PRO A 1 7 ? -1.802 12.279 -3.241 1.00 0.00 111 PRO A C 2
ATOM 1112 O O . PRO A 1 7 ? -2.781 11.878 -2.612 1.00 0.00 111 PRO A O 2
ATOM 1123 N N . GLU A 1 8 ? -1.337 11.666 -4.325 1.00 0.00 112 GLU A N 2
ATOM 1124 C CA . GLU A 1 8 ? -1.967 10.460 -4.850 1.00 0.00 112 GLU A CA 2
ATOM 1125 C C . GLU A 1 8 ? -1.010 9.273 -4.786 1.00 0.00 112 GLU A C 2
ATOM 1126 O O . GLU A 1 8 ? -1.431 8.119 -4.841 1.00 0.00 112 GLU A O 2
ATOM 1138 N N . ALA A 1 9 ? 0.281 9.568 -4.670 1.00 0.00 113 ALA A N 2
ATOM 1139 C CA . ALA A 1 9 ? 1.299 8.527 -4.597 1.00 0.00 113 ALA A CA 2
ATOM 1140 C C . ALA A 1 9 ? 2.038 8.574 -3.264 1.00 0.00 113 ALA A C 2
ATOM 1141 O O . ALA A 1 9 ? 3.089 9.205 -3.147 1.00 0.00 113 ALA A O 2
ATOM 1148 N N . LYS A 1 10 ? 1.483 7.903 -2.260 1.00 0.00 114 LYS A N 2
ATOM 1149 C CA . LYS A 1 10 ? 2.089 7.868 -0.935 1.00 0.00 114 LYS A CA 2
ATOM 1150 C C . LYS A 1 10 ? 2.458 6.441 -0.543 1.00 0.00 114 LYS A C 2
ATOM 1151 O O . LYS A 1 10 ? 1.586 5.613 -0.280 1.00 0.00 114 LYS A O 2
ATOM 1170 N N . VAL A 1 11 ? 3.757 6.159 -0.506 1.00 0.00 115 VAL A N 2
ATOM 1171 C CA . VAL A 1 11 ? 4.241 4.833 -0.144 1.00 0.00 115 VAL A CA 2
ATOM 1172 C C . VAL A 1 11 ? 4.271 4.652 1.370 1.00 0.00 115 VAL A C 2
ATOM 1173 O O . VAL A 1 11 ? 5.111 5.232 2.058 1.00 0.00 115 VAL A O 2
ATOM 1186 N N . ARG A 1 12 ? 3.348 3.845 1.882 1.00 0.00 116 ARG A N 2
ATOM 1187 C CA . ARG A 1 12 ? 3.268 3.588 3.315 1.00 0.00 116 ARG A CA 2
ATOM 1188 C C . ARG A 1 12 ? 3.262 2.089 3.599 1.00 0.00 116 ARG A C 2
ATOM 1189 O O . ARG A 1 12 ? 2.207 1.455 3.628 1.00 0.00 116 ARG A O 2
ATOM 1210 N N . CYS A 1 13 ? 4.448 1.528 3.809 1.00 0.00 117 CYS A N 2
ATOM 1211 C CA . CYS A 1 13 ? 4.582 0.103 4.090 1.00 0.00 117 CYS A CA 2
ATOM 1212 C C . CYS A 1 13 ? 5.015 -0.128 5.535 1.00 0.00 117 CYS A C 2
ATOM 1213 O O . CYS A 1 13 ? 5.596 0.754 6.168 1.00 0.00 117 CYS A O 2
ATOM 1220 N N . ILE A 1 14 ? 4.728 -1.318 6.049 1.00 0.00 118 ILE A N 2
ATOM 1221 C CA . ILE A 1 14 ? 5.089 -1.666 7.418 1.00 0.00 118 ILE A CA 2
ATOM 1222 C C . ILE A 1 14 ? 6.595 -1.562 7.633 1.00 0.00 118 ILE A C 2
ATOM 1223 O O . ILE A 1 14 ? 7.063 -1.416 8.762 1.00 0.00 118 ILE A O 2
ATOM 1239 N N . CYS A 1 15 ? 7.349 -1.637 6.541 1.00 0.00 119 CYS A N 2
ATOM 1240 C CA . CYS A 1 15 ? 8.803 -1.550 6.608 1.00 0.00 119 CYS A CA 2
ATOM 1241 C C . CYS A 1 15 ? 9.260 -0.095 6.645 1.00 0.00 119 CYS A C 2
ATOM 1242 O O . CYS A 1 15 ? 10.450 0.190 6.777 1.00 0.00 119 CYS A O 2
ATOM 1249 N N . SER A 1 16 ? 8.305 0.822 6.527 1.00 0.00 120 SER A N 2
ATOM 1250 C CA . SER A 1 16 ? 8.609 2.248 6.543 1.00 0.00 120 SER A CA 2
ATOM 1251 C C . SER A 1 16 ? 9.674 2.589 5.505 1.00 0.00 120 SER A C 2
ATOM 1252 O O . SER A 1 16 ? 10.545 3.424 5.744 1.00 0.00 120 SER A O 2
ATOM 1260 N N . SER A 1 17 ? 9.595 1.934 4.350 1.00 0.00 121 SER A N 2
ATOM 1261 C CA . SER A 1 17 ? 10.554 2.163 3.275 1.00 0.00 121 SER A CA 2
ATOM 1262 C C . SER A 1 17 ? 9.837 2.513 1.974 1.00 0.00 121 SER A C 2
ATOM 1263 O O . SER A 1 17 ? 9.104 1.696 1.416 1.00 0.00 121 SER A O 2
ATOM 1271 N N . THR A 1 18 ? 10.055 3.734 1.496 1.00 0.00 122 THR A N 2
ATOM 1272 C CA . THR A 1 18 ? 9.430 4.194 0.262 1.00 0.00 122 THR A CA 2
ATOM 1273 C C . THR A 1 18 ? 10.351 3.978 -0.934 1.00 0.00 122 THR A C 2
ATOM 1274 O O . THR A 1 18 ? 10.319 4.740 -1.899 1.00 0.00 122 THR A O 2
ATOM 1285 N N . MET A 1 19 ? 11.169 2.933 -0.863 1.00 0.00 123 MET A N 2
ATOM 1286 C CA . MET A 1 19 ? 12.096 2.615 -1.943 1.00 0.00 123 MET A CA 2
ATOM 1287 C C . MET A 1 19 ? 11.424 1.745 -3.000 1.00 0.00 123 MET A C 2
ATOM 1288 O O . MET A 1 19 ? 10.245 1.408 -2.883 1.00 0.00 123 MET A O 2
ATOM 1302 N N . VAL A 1 20 ? 12.180 1.384 -4.032 1.00 0.00 124 VAL A N 2
ATOM 1303 C CA . VAL A 1 20 ? 11.657 0.553 -5.109 1.00 0.00 124 VAL A CA 2
ATOM 1304 C C . VAL A 1 20 ? 11.891 -0.927 -4.825 1.00 0.00 124 VAL A C 2
ATOM 1305 O O . VAL A 1 20 ? 12.897 -1.498 -5.243 1.00 0.00 124 VAL A O 2
ATOM 1318 N N . ASN A 1 21 ? 10.954 -1.542 -4.110 1.00 0.00 125 ASN A N 2
ATOM 1319 C CA . ASN A 1 21 ? 11.059 -2.956 -3.769 1.00 0.00 125 ASN A CA 2
ATOM 1320 C C . ASN A 1 21 ? 10.897 -3.828 -5.011 1.00 0.00 125 ASN A C 2
ATOM 1321 O O . ASN A 1 21 ? 10.907 -3.331 -6.137 1.00 0.00 125 ASN A O 2
ATOM 1332 N N . ASP A 1 22 ? 10.748 -5.131 -4.797 1.00 0.00 126 ASP A N 2
ATOM 1333 C CA . ASP A 1 22 ? 10.582 -6.073 -5.897 1.00 0.00 126 ASP A CA 2
ATOM 1334 C C . ASP A 1 22 ? 9.359 -5.718 -6.737 1.00 0.00 126 ASP A C 2
ATOM 1335 O O . ASP A 1 22 ? 9.377 -5.841 -7.961 1.00 0.00 126 ASP A O 2
ATOM 1344 N N . SER A 1 23 ? 8.297 -5.278 -6.069 1.00 0.00 127 SER A N 2
ATOM 1345 C CA . SER A 1 23 ? 7.062 -4.910 -6.753 1.00 0.00 127 SER A CA 2
ATOM 1346 C C . SER A 1 23 ? 6.162 -4.083 -5.841 1.00 0.00 127 SER A C 2
ATOM 1347 O O . SER A 1 23 ? 5.832 -4.500 -4.731 1.00 0.00 127 SER A O 2
ATOM 1355 N N . MET A 1 24 ? 5.768 -2.906 -6.317 1.00 0.00 128 MET A N 2
ATOM 1356 C CA . MET A 1 24 ? 4.905 -2.020 -5.546 1.00 0.00 128 MET A CA 2
ATOM 1357 C C . MET A 1 24 ? 3.459 -2.118 -6.022 1.00 0.00 128 MET A C 2
ATOM 1358 O O . MET A 1 24 ? 3.194 -2.558 -7.142 1.00 0.00 128 MET A O 2
ATOM 1372 N N . ILE A 1 25 ? 2.529 -1.708 -5.167 1.00 0.00 129 ILE A N 2
ATOM 1373 C CA . ILE A 1 25 ? 1.111 -1.750 -5.501 1.00 0.00 129 ILE A CA 2
ATOM 1374 C C . ILE A 1 25 ? 0.345 -0.643 -4.786 1.00 0.00 129 ILE A C 2
ATOM 1375 O O . ILE A 1 25 ? 0.532 -0.417 -3.591 1.00 0.00 129 ILE A O 2
ATOM 1391 N N . GLN A 1 26 ? -0.520 0.044 -5.526 1.00 0.00 130 GLN A N 2
ATOM 1392 C CA . GLN A 1 26 ? -1.317 1.127 -4.962 1.00 0.00 130 GLN A CA 2
ATOM 1393 C C . GLN A 1 26 ? -2.614 0.594 -4.363 1.00 0.00 130 GLN A C 2
ATOM 1394 O O . GLN A 1 26 ? -3.212 -0.347 -4.888 1.00 0.00 130 GLN A O 2
ATOM 1408 N N . CYS A 1 27 ? -3.045 1.200 -3.262 1.00 0.00 131 CYS A N 2
ATOM 1409 C CA . CYS A 1 27 ? -4.271 0.787 -2.591 1.00 0.00 131 CYS A CA 2
ATOM 1410 C C . CYS A 1 27 ? -5.471 0.912 -3.525 1.00 0.00 131 CYS A C 2
ATOM 1411 O O . CYS A 1 27 ? -5.490 1.759 -4.416 1.00 0.00 131 CYS A O 2
ATOM 1418 N N . GLU A 1 28 ? -6.470 0.061 -3.312 1.00 0.00 132 GLU A N 2
ATOM 1419 C CA . GLU A 1 28 ? -7.674 0.076 -4.135 1.00 0.00 132 GLU A CA 2
ATOM 1420 C C . GLU A 1 28 ? -8.730 1.001 -3.537 1.00 0.00 132 GLU A C 2
ATOM 1421 O O . GLU A 1 28 ? -9.918 0.880 -3.837 1.00 0.00 132 GLU A O 2
ATOM 1433 N N . ASP A 1 29 ? -8.289 1.925 -2.691 1.00 0.00 133 ASP A N 2
ATOM 1434 C CA . ASP A 1 29 ? -9.195 2.871 -2.050 1.00 0.00 133 ASP A CA 2
ATOM 1435 C C . ASP A 1 29 ? -8.893 4.299 -2.495 1.00 0.00 133 ASP A C 2
ATOM 1436 O O . ASP A 1 29 ? -7.855 4.860 -2.146 1.00 0.00 133 ASP A O 2
ATOM 1445 N N . GLN A 1 30 ? -9.806 4.878 -3.268 1.00 0.00 134 GLN A N 2
ATOM 1446 C CA . GLN A 1 30 ? -9.635 6.239 -3.761 1.00 0.00 134 GLN A CA 2
ATOM 1447 C C . GLN A 1 30 ? -9.482 7.222 -2.605 1.00 0.00 134 GLN A C 2
ATOM 1448 O O . GLN A 1 30 ? -8.929 8.310 -2.771 1.00 0.00 134 GLN A O 2
ATOM 1462 N N . ARG A 1 31 ? -9.976 6.833 -1.435 1.00 0.00 135 ARG A N 2
ATOM 1463 C CA . ARG A 1 31 ? -9.895 7.681 -0.251 1.00 0.00 135 ARG A CA 2
ATOM 1464 C C . ARG A 1 31 ? -8.629 7.382 0.546 1.00 0.00 135 ARG A C 2
ATOM 1465 O O . ARG A 1 31 ? -8.492 7.803 1.695 1.00 0.00 135 ARG A O 2
ATOM 1486 N N . CYS A 1 32 ? -7.705 6.653 -0.071 1.00 0.00 136 CYS A N 2
ATOM 1487 C CA . CYS A 1 32 ? -6.450 6.297 0.580 1.00 0.00 136 CYS A CA 2
ATOM 1488 C C . CYS A 1 32 ? -5.261 6.602 -0.327 1.00 0.00 136 CYS A C 2
ATOM 1489 O O . CYS A 1 32 ? -4.394 7.403 0.020 1.00 0.00 136 CYS A O 2
ATOM 1496 N N . GLN A 1 33 ? -5.230 5.957 -1.489 1.00 0.00 137 GLN A N 2
ATOM 1497 C CA . GLN A 1 33 ? -4.147 6.159 -2.445 1.00 0.00 137 GLN A CA 2
ATOM 1498 C C . GLN A 1 33 ? -2.789 5.964 -1.779 1.00 0.00 137 GLN A C 2
ATOM 1499 O O . GLN A 1 33 ? -1.968 6.880 -1.741 1.00 0.00 137 GLN A O 2
ATOM 1513 N N . VAL A 1 34 ? -2.560 4.765 -1.254 1.00 0.00 138 VAL A N 2
ATOM 1514 C CA . VAL A 1 34 ? -1.301 4.449 -0.589 1.00 0.00 138 VAL A CA 2
ATOM 1515 C C . VAL A 1 34 ? -0.620 3.252 -1.243 1.00 0.00 138 VAL A C 2
ATOM 1516 O O . VAL A 1 34 ? -1.217 2.185 -1.383 1.00 0.00 138 VAL A O 2
ATOM 1529 N N . TRP A 1 35 ? 0.634 3.437 -1.642 1.00 0.00 139 TRP A N 2
ATOM 1530 C CA . TRP A 1 35 ? 1.397 2.372 -2.281 1.00 0.00 139 TRP A CA 2
ATOM 1531 C C . TRP A 1 35 ? 2.117 1.519 -1.242 1.00 0.00 139 TRP A C 2
ATOM 1532 O O . TRP A 1 35 ? 2.617 2.034 -0.243 1.00 0.00 139 TRP A O 2
ATOM 1553 N N . GLN A 1 36 ? 2.164 0.213 -1.485 1.00 0.00 140 GLN A N 2
ATOM 1554 C CA . GLN A 1 36 ? 2.823 -0.711 -0.569 1.00 0.00 140 GLN A CA 2
ATOM 1555 C C . GLN A 1 36 ? 3.594 -1.780 -1.335 1.00 0.00 140 GLN A C 2
ATOM 1556 O O . GLN A 1 36 ? 3.328 -2.030 -2.511 1.00 0.00 140 GLN A O 2
ATOM 1570 N N . HIS A 1 37 ? 4.553 -2.408 -0.661 1.00 0.00 141 HIS A N 2
ATOM 1571 C CA . HIS A 1 37 ? 5.363 -3.452 -1.278 1.00 0.00 141 HIS A CA 2
ATOM 1572 C C . HIS A 1 37 ? 4.587 -4.762 -1.368 1.00 0.00 141 HIS A C 2
ATOM 1573 O O . HIS A 1 37 ? 4.259 -5.372 -0.350 1.00 0.00 141 HIS A O 2
ATOM 1587 N N . LEU A 1 38 ? 4.294 -5.188 -2.592 1.00 0.00 142 LEU A N 2
ATOM 1588 C CA . LEU A 1 38 ? 3.555 -6.425 -2.815 1.00 0.00 142 LEU A CA 2
ATOM 1589 C C . LEU A 1 38 ? 4.195 -7.586 -2.061 1.00 0.00 142 LEU A C 2
ATOM 1590 O O . LEU A 1 38 ? 3.502 -8.410 -1.465 1.00 0.00 142 LEU A O 2
ATOM 1606 N N . ASN A 1 39 ? 5.523 -7.643 -2.089 1.00 0.00 143 ASN A N 2
ATOM 1607 C CA . ASN A 1 39 ? 6.258 -8.701 -1.406 1.00 0.00 143 ASN A CA 2
ATOM 1608 C C . ASN A 1 39 ? 6.016 -8.647 0.100 1.00 0.00 143 ASN A C 2
ATOM 1609 O O . ASN A 1 39 ? 6.041 -9.672 0.781 1.00 0.00 143 ASN A O 2
ATOM 1620 N N . CYS A 1 40 ? 5.782 -7.444 0.613 1.00 0.00 144 CYS A N 2
ATOM 1621 C CA . CYS A 1 40 ? 5.536 -7.254 2.037 1.00 0.00 144 CYS A CA 2
ATOM 1622 C C . CYS A 1 40 ? 4.106 -7.646 2.399 1.00 0.00 144 CYS A C 2
ATOM 1623 O O . CYS A 1 40 ? 3.848 -8.158 3.489 1.00 0.00 144 CYS A O 2
ATOM 1630 N N . VAL A 1 41 ? 3.180 -7.403 1.477 1.00 0.00 145 VAL A N 2
ATOM 1631 C CA . VAL A 1 41 ? 1.777 -7.733 1.697 1.00 0.00 145 VAL A CA 2
ATOM 1632 C C . VAL A 1 41 ? 1.407 -9.046 1.017 1.00 0.00 145 VAL A C 2
ATOM 1633 O O . VAL A 1 41 ? 0.228 -9.368 0.864 1.00 0.00 145 VAL A O 2
ATOM 1646 N N . LEU A 1 42 ? 2.421 -9.801 0.611 1.00 0.00 146 LEU A N 2
ATOM 1647 C CA . LEU A 1 42 ? 2.204 -11.082 -0.054 1.00 0.00 146 LEU A CA 2
ATOM 1648 C C . LEU A 1 42 ? 2.385 -12.240 0.923 1.00 0.00 146 LEU A C 2
ATOM 1649 O O . LEU A 1 42 ? 3.398 -12.326 1.616 1.00 0.00 146 LEU A O 2
ATOM 1665 N N . ILE A 1 43 ? 1.397 -13.127 0.970 1.00 0.00 147 ILE A N 2
ATOM 1666 C CA . ILE A 1 43 ? 1.450 -14.281 1.858 1.00 0.00 147 ILE A CA 2
ATOM 1667 C C . ILE A 1 43 ? 1.375 -15.585 1.071 1.00 0.00 147 ILE A C 2
ATOM 1668 O O . ILE A 1 43 ? 0.298 -16.119 0.807 1.00 0.00 147 ILE A O 2
ATOM 1684 N N . PRO A 1 44 ? 2.547 -16.112 0.688 1.00 0.00 148 PRO A N 2
ATOM 1685 C CA . PRO A 1 44 ? 2.642 -17.362 -0.073 1.00 0.00 148 PRO A CA 2
ATOM 1686 C C . PRO A 1 44 ? 2.256 -18.579 0.761 1.00 0.00 148 PRO A C 2
ATOM 1687 O O . PRO A 1 44 ? 2.543 -18.640 1.957 1.00 0.00 148 PRO A O 2
ATOM 1698 N N . ASP A 1 45 ? 1.605 -19.545 0.123 1.00 0.00 149 ASP A N 2
ATOM 1699 C CA . ASP A 1 45 ? 1.181 -20.762 0.806 1.00 0.00 149 ASP A CA 2
ATOM 1700 C C . ASP A 1 45 ? 2.377 -21.492 1.408 1.00 0.00 149 ASP A C 2
ATOM 1701 O O . ASP A 1 45 ? 2.227 -22.307 2.319 1.00 0.00 149 ASP A O 2
ATOM 1710 N N . LYS A 1 46 ? 3.565 -21.196 0.891 1.00 0.00 150 LYS A N 2
ATOM 1711 C CA . LYS A 1 46 ? 4.788 -21.824 1.377 1.00 0.00 150 LYS A CA 2
ATOM 1712 C C . LYS A 1 46 ? 5.976 -20.876 1.245 1.00 0.00 150 LYS A C 2
ATOM 1713 O O . LYS A 1 46 ? 5.947 -19.908 0.484 1.00 0.00 150 LYS A O 2
ATOM 1732 N N . PRO A 1 47 ? 7.046 -21.158 2.002 1.00 0.00 151 PRO A N 2
ATOM 1733 C CA . PRO A 1 47 ? 8.265 -20.343 1.986 1.00 0.00 151 PRO A CA 2
ATOM 1734 C C . PRO A 1 47 ? 9.034 -20.476 0.676 1.00 0.00 151 PRO A C 2
ATOM 1735 O O . PRO A 1 47 ? 9.525 -21.552 0.340 1.00 0.00 151 PRO A O 2
ATOM 1746 N N . GLY A 1 48 ? 9.134 -19.374 -0.062 1.00 0.00 152 GLY A N 2
ATOM 1747 C CA . GLY A 1 48 ? 9.845 -19.389 -1.326 1.00 0.00 152 GLY A CA 2
ATOM 1748 C C . GLY A 1 48 ? 8.984 -19.889 -2.470 1.00 0.00 152 GLY A C 2
ATOM 1749 O O . GLY A 1 48 ? 9.492 -20.211 -3.543 1.00 0.00 152 GLY A O 2
ATOM 1753 N N . GLU A 1 49 ? 7.676 -19.954 -2.239 1.00 0.00 153 GLU A N 2
ATOM 1754 C CA . GLU A 1 49 ? 6.743 -20.420 -3.258 1.00 0.00 153 GLU A CA 2
ATOM 1755 C C . GLU A 1 49 ? 6.061 -19.244 -3.950 1.00 0.00 153 GLU A C 2
ATOM 1756 O O . GLU A 1 49 ? 6.413 -18.087 -3.722 1.00 0.00 153 GLU A O 2
ATOM 1768 N N . SER A 1 50 ? 5.084 -19.550 -4.798 1.00 0.00 154 SER A N 2
ATOM 1769 C CA . SER A 1 50 ? 4.355 -18.519 -5.528 1.00 0.00 154 SER A CA 2
ATOM 1770 C C . SER A 1 50 ? 3.388 -17.782 -4.606 1.00 0.00 154 SER A C 2
ATOM 1771 O O . SER A 1 50 ? 2.359 -18.325 -4.205 1.00 0.00 154 SER A O 2
ATOM 1779 N N . ALA A 1 51 ? 3.727 -16.540 -4.274 1.00 0.00 155 ALA A N 2
ATOM 1780 C CA . ALA A 1 51 ? 2.890 -15.726 -3.402 1.00 0.00 155 ALA A CA 2
ATOM 1781 C C . ALA A 1 51 ? 1.516 -15.493 -4.021 1.00 0.00 155 ALA A C 2
ATOM 1782 O O . ALA A 1 51 ? 1.336 -15.646 -5.229 1.00 0.00 155 ALA A O 2
ATOM 1789 N N . GLU A 1 52 ? 0.551 -15.121 -3.186 1.00 0.00 156 GLU A N 2
ATOM 1790 C CA . GLU A 1 52 ? -0.807 -14.868 -3.654 1.00 0.00 156 GLU A CA 2
ATOM 1791 C C . GLU A 1 52 ? -1.031 -13.378 -3.894 1.00 0.00 156 GLU A C 2
ATOM 1792 O O . GLU A 1 52 ? -1.218 -12.607 -2.953 1.00 0.00 156 GLU A O 2
ATOM 1804 N N . VAL A 1 53 ? -1.009 -12.979 -5.162 1.00 0.00 157 VAL A N 2
ATOM 1805 C CA . VAL A 1 53 ? -1.210 -11.582 -5.528 1.00 0.00 157 VAL A CA 2
ATOM 1806 C C . VAL A 1 53 ? -2.619 -11.351 -6.062 1.00 0.00 157 VAL A C 2
ATOM 1807 O O . VAL A 1 53 ? -2.901 -11.544 -7.244 1.00 0.00 157 VAL A O 2
ATOM 1820 N N . PRO A 1 54 ? -3.527 -10.926 -5.170 1.00 0.00 158 PRO A N 2
ATOM 1821 C CA . PRO A 1 54 ? -4.923 -10.658 -5.529 1.00 0.00 158 PRO A CA 2
ATOM 1822 C C . PRO A 1 54 ? -5.067 -9.423 -6.412 1.00 0.00 158 PRO A C 2
ATOM 1823 O O . PRO A 1 54 ? -4.162 -8.595 -6.515 1.00 0.00 158 PRO A O 2
ATOM 1834 N N . PRO A 1 55 ? -6.232 -9.295 -7.065 1.00 0.00 159 PRO A N 2
ATOM 1835 C CA . PRO A 1 55 ? -6.522 -8.163 -7.950 1.00 0.00 159 PRO A CA 2
ATOM 1836 C C . PRO A 1 55 ? -6.696 -6.856 -7.182 1.00 0.00 159 PRO A C 2
ATOM 1837 O O . PRO A 1 55 ? -6.171 -5.816 -7.580 1.00 0.00 159 PRO A O 2
ATOM 1848 N N . VAL A 1 56 ? -7.435 -6.917 -6.079 1.00 0.00 160 VAL A N 2
ATOM 1849 C CA . VAL A 1 56 ? -7.676 -5.739 -5.255 1.00 0.00 160 VAL A CA 2
ATOM 1850 C C . VAL A 1 56 ? -6.858 -5.791 -3.969 1.00 0.00 160 VAL A C 2
ATOM 1851 O O . VAL A 1 56 ? -6.935 -6.756 -3.210 1.00 0.00 160 VAL A O 2
ATOM 1864 N N . PHE A 1 57 ? -6.073 -4.745 -3.732 1.00 0.00 161 PHE A N 2
ATOM 1865 C CA . PHE A 1 57 ? -5.239 -4.670 -2.538 1.00 0.00 161 PHE A CA 2
ATOM 1866 C C . PHE A 1 57 ? -5.664 -3.506 -1.649 1.00 0.00 161 PHE A C 2
ATOM 1867 O O . PHE A 1 57 ? -5.999 -2.427 -2.139 1.00 0.00 161 PHE A O 2
ATOM 1884 N N . TYR A 1 58 ? -5.648 -3.732 -0.340 1.00 0.00 162 TYR A N 2
ATOM 1885 C CA . TYR A 1 58 ? -6.035 -2.703 0.618 1.00 0.00 162 TYR A CA 2
ATOM 1886 C C . TYR A 1 58 ? -5.029 -2.618 1.762 1.00 0.00 162 TYR A C 2
ATOM 1887 O O . TYR A 1 58 ? -4.743 -3.613 2.429 1.00 0.00 162 TYR A O 2
ATOM 1905 N N . CYS A 1 59 ? -4.495 -1.422 1.983 1.00 0.00 163 CYS A N 2
ATOM 1906 C CA . CYS A 1 59 ? -3.520 -1.203 3.045 1.00 0.00 163 CYS A CA 2
ATOM 1907 C C . CYS A 1 59 ? -4.095 -1.603 4.401 1.00 0.00 163 CYS A C 2
ATOM 1908 O O . CYS A 1 59 ? -5.211 -2.114 4.486 1.00 0.00 163 CYS A O 2
ATOM 1915 N N . GLU A 1 60 ? -3.323 -1.367 5.457 1.00 0.00 164 GLU A N 2
ATOM 1916 C CA . GLU A 1 60 ? -3.756 -1.703 6.809 1.00 0.00 164 GLU A CA 2
ATOM 1917 C C . GLU A 1 60 ? -5.010 -0.922 7.189 1.00 0.00 164 GLU A C 2
ATOM 1918 O O . GLU A 1 60 ? -5.970 -1.485 7.716 1.00 0.00 164 GLU A O 2
ATOM 1930 N N . LEU A 1 61 ? -4.995 0.378 6.918 1.00 0.00 165 LEU A N 2
ATOM 1931 C CA . LEU A 1 61 ? -6.130 1.239 7.231 1.00 0.00 165 LEU A CA 2
ATOM 1932 C C . LEU A 1 61 ? -7.420 0.673 6.647 1.00 0.00 165 LEU A C 2
ATOM 1933 O O . LEU A 1 61 ? -8.371 0.386 7.375 1.00 0.00 165 LEU A O 2
ATOM 1949 N N . CYS A 1 62 ? -7.445 0.512 5.328 1.00 0.00 166 CYS A N 2
ATOM 1950 C CA . CYS A 1 62 ? -8.617 -0.022 4.645 1.00 0.00 166 CYS A CA 2
ATOM 1951 C C . CYS A 1 62 ? -8.885 -1.463 5.069 1.00 0.00 166 CYS A C 2
ATOM 1952 O O . CYS A 1 62 ? -10.037 -1.881 5.193 1.00 0.00 166 CYS A O 2
ATOM 1959 N N . ARG A 1 63 ? -7.814 -2.218 5.292 1.00 0.00 167 ARG A N 2
ATOM 1960 C CA . ARG A 1 63 ? -7.933 -3.612 5.702 1.00 0.00 167 ARG A CA 2
ATOM 1961 C C . ARG A 1 63 ? -8.796 -3.738 6.954 1.00 0.00 167 ARG A C 2
ATOM 1962 O O . ARG A 1 63 ? -9.796 -4.457 6.962 1.00 0.00 167 ARG A O 2
ATOM 1983 N N . LEU A 1 64 ? -8.401 -3.036 8.011 1.00 0.00 168 LEU A N 2
ATOM 1984 C CA . LEU A 1 64 ? -9.138 -3.070 9.270 1.00 0.00 168 LEU A CA 2
ATOM 1985 C C . LEU A 1 64 ? -10.488 -2.375 9.130 1.00 0.00 168 LEU A C 2
ATOM 1986 O O . LEU A 1 64 ? -11.479 -2.796 9.726 1.00 0.00 168 LEU A O 2
ATOM 2002 N N . SER A 1 65 ? -10.519 -1.309 8.336 1.00 0.00 169 SER A N 2
ATOM 2003 C CA . SER A 1 65 ? -11.748 -0.554 8.119 1.00 0.00 169 SER A CA 2
ATOM 2004 C C . SER A 1 65 ? -12.790 -1.407 7.401 1.00 0.00 169 SER A C 2
ATOM 2005 O O . SER A 1 65 ? -13.992 -1.182 7.537 1.00 0.00 169 SER A O 2
ATOM 2013 N N . ARG A 1 66 ? -12.319 -2.386 6.636 1.00 0.00 170 ARG A N 2
ATOM 2014 C CA . ARG A 1 66 ? -13.208 -3.273 5.896 1.00 0.00 170 ARG A CA 2
ATOM 2015 C C . ARG A 1 66 ? -13.401 -4.593 6.637 1.00 0.00 170 ARG A C 2
ATOM 2016 O O . ARG A 1 66 ? -14.389 -5.295 6.428 1.00 0.00 170 ARG A O 2
ATOM 2037 N N . ALA A 1 67 ? -12.448 -4.924 7.502 1.00 0.00 171 ALA A N 2
ATOM 2038 C CA . ALA A 1 67 ? -12.513 -6.158 8.275 1.00 0.00 171 ALA A CA 2
ATOM 2039 C C . ALA A 1 67 ? -12.455 -7.380 7.364 1.00 0.00 171 ALA A C 2
ATOM 2040 O O . ALA A 1 67 ? -13.106 -8.391 7.624 1.00 0.00 171 ALA A O 2
ATOM 2047 N N . ASP A 1 68 ? -11.672 -7.278 6.296 1.00 0.00 172 ASP A N 2
ATOM 2048 C CA . ASP A 1 68 ? -11.528 -8.376 5.347 1.00 0.00 172 ASP A CA 2
ATOM 2049 C C . ASP A 1 68 ? -12.879 -8.758 4.750 1.00 0.00 172 ASP A C 2
ATOM 2050 O O . ASP A 1 68 ? -13.786 -7.927 4.731 1.00 0.00 172 ASP A O 2
ATOM 2061 N N . GLY A 1 1 ? 10.854 14.015 6.842 1.00 0.00 105 GLY A N 3
ATOM 2062 C CA . GLY A 1 1 ? 12.003 14.501 6.100 1.00 0.00 105 GLY A CA 3
ATOM 2063 C C . GLY A 1 1 ? 12.166 13.805 4.764 1.00 0.00 105 GLY A C 3
ATOM 2064 O O . GLY A 1 1 ? 13.059 12.974 4.594 1.00 0.00 105 GLY A O 3
ATOM 2068 N N . SER A 1 2 ? 11.302 14.143 3.812 1.00 0.00 106 SER A N 3
ATOM 2069 C CA . SER A 1 2 ? 11.352 13.541 2.485 1.00 0.00 106 SER A CA 3
ATOM 2070 C C . SER A 1 2 ? 10.617 14.407 1.467 1.00 0.00 106 SER A C 3
ATOM 2071 O O . SER A 1 2 ? 9.648 15.089 1.801 1.00 0.00 106 SER A O 3
ATOM 2079 N N . ASP A 1 3 ? 11.086 14.375 0.225 1.00 0.00 107 ASP A N 3
ATOM 2080 C CA . ASP A 1 3 ? 10.473 15.157 -0.844 1.00 0.00 107 ASP A CA 3
ATOM 2081 C C . ASP A 1 3 ? 9.817 14.245 -1.876 1.00 0.00 107 ASP A C 3
ATOM 2082 O O . ASP A 1 3 ? 9.698 14.603 -3.048 1.00 0.00 107 ASP A O 3
ATOM 2091 N N . SER A 1 4 ? 9.395 13.066 -1.433 1.00 0.00 108 SER A N 3
ATOM 2092 C CA . SER A 1 4 ? 8.755 12.100 -2.319 1.00 0.00 108 SER A CA 3
ATOM 2093 C C . SER A 1 4 ? 7.348 11.765 -1.833 1.00 0.00 108 SER A C 3
ATOM 2094 O O . SER A 1 4 ? 6.823 10.687 -2.113 1.00 0.00 108 SER A O 3
ATOM 2102 N N . PHE A 1 5 ? 6.744 12.696 -1.102 1.00 0.00 109 PHE A N 3
ATOM 2103 C CA . PHE A 1 5 ? 5.399 12.500 -0.574 1.00 0.00 109 PHE A CA 3
ATOM 2104 C C . PHE A 1 5 ? 4.356 13.112 -1.505 1.00 0.00 109 PHE A C 3
ATOM 2105 O O . PHE A 1 5 ? 4.026 14.292 -1.393 1.00 0.00 109 PHE A O 3
ATOM 2122 N N . GLN A 1 6 ? 3.841 12.300 -2.423 1.00 0.00 110 GLN A N 3
ATOM 2123 C CA . GLN A 1 6 ? 2.836 12.762 -3.373 1.00 0.00 110 GLN A CA 3
ATOM 2124 C C . GLN A 1 6 ? 1.438 12.682 -2.769 1.00 0.00 110 GLN A C 3
ATOM 2125 O O . GLN A 1 6 ? 1.166 11.879 -1.876 1.00 0.00 110 GLN A O 3
ATOM 2139 N N . PRO A 1 7 ? 0.529 13.535 -3.265 1.00 0.00 111 PRO A N 3
ATOM 2140 C CA . PRO A 1 7 ? -0.856 13.581 -2.789 1.00 0.00 111 PRO A CA 3
ATOM 2141 C C . PRO A 1 7 ? -1.650 12.344 -3.196 1.00 0.00 111 PRO A C 3
ATOM 2142 O O . PRO A 1 7 ? -2.633 11.986 -2.547 1.00 0.00 111 PRO A O 3
ATOM 2153 N N . GLU A 1 8 ? -1.218 11.697 -4.273 1.00 0.00 112 GLU A N 3
ATOM 2154 C CA . GLU A 1 8 ? -1.890 10.500 -4.766 1.00 0.00 112 GLU A CA 3
ATOM 2155 C C . GLU A 1 8 ? -0.962 9.290 -4.703 1.00 0.00 112 GLU A C 3
ATOM 2156 O O . GLU A 1 8 ? -1.413 8.146 -4.748 1.00 0.00 112 GLU A O 3
ATOM 2168 N N . ALA A 1 9 ? 0.336 9.552 -4.598 1.00 0.00 113 ALA A N 3
ATOM 2169 C CA . ALA A 1 9 ? 1.328 8.486 -4.527 1.00 0.00 113 ALA A CA 3
ATOM 2170 C C . ALA A 1 9 ? 2.070 8.514 -3.195 1.00 0.00 113 ALA A C 3
ATOM 2171 O O . ALA A 1 9 ? 3.144 9.106 -3.084 1.00 0.00 113 ALA A O 3
ATOM 2178 N N . LYS A 1 10 ? 1.491 7.872 -2.187 1.00 0.00 114 LYS A N 3
ATOM 2179 C CA . LYS A 1 10 ? 2.098 7.822 -0.862 1.00 0.00 114 LYS A CA 3
ATOM 2180 C C . LYS A 1 10 ? 2.449 6.388 -0.478 1.00 0.00 114 LYS A C 3
ATOM 2181 O O . LYS A 1 10 ? 1.569 5.580 -0.183 1.00 0.00 114 LYS A O 3
ATOM 2200 N N . VAL A 1 11 ? 3.742 6.079 -0.482 1.00 0.00 115 VAL A N 3
ATOM 2201 C CA . VAL A 1 11 ? 4.211 4.744 -0.132 1.00 0.00 115 VAL A CA 3
ATOM 2202 C C . VAL A 1 11 ? 4.295 4.570 1.380 1.00 0.00 115 VAL A C 3
ATOM 2203 O O . VAL A 1 11 ? 5.185 5.120 2.030 1.00 0.00 115 VAL A O 3
ATOM 2216 N N . ARG A 1 12 ? 3.363 3.802 1.935 1.00 0.00 116 ARG A N 3
ATOM 2217 C CA . ARG A 1 12 ? 3.332 3.556 3.372 1.00 0.00 116 ARG A CA 3
ATOM 2218 C C . ARG A 1 12 ? 3.347 2.059 3.667 1.00 0.00 116 ARG A C 3
ATOM 2219 O O . ARG A 1 12 ? 2.298 1.419 3.739 1.00 0.00 116 ARG A O 3
ATOM 2240 N N . CYS A 1 13 ? 4.544 1.508 3.838 1.00 0.00 117 CYS A N 3
ATOM 2241 C CA . CYS A 1 13 ? 4.698 0.087 4.125 1.00 0.00 117 CYS A CA 3
ATOM 2242 C C . CYS A 1 13 ? 5.167 -0.131 5.561 1.00 0.00 117 CYS A C 3
ATOM 2243 O O . CYS A 1 13 ? 5.746 0.764 6.177 1.00 0.00 117 CYS A O 3
ATOM 2250 N N . ILE A 1 14 ? 4.914 -1.324 6.086 1.00 0.00 118 ILE A N 3
ATOM 2251 C CA . ILE A 1 14 ? 5.312 -1.660 7.448 1.00 0.00 118 ILE A CA 3
ATOM 2252 C C . ILE A 1 14 ? 6.819 -1.522 7.630 1.00 0.00 118 ILE A C 3
ATOM 2253 O O . ILE A 1 14 ? 7.308 -1.351 8.747 1.00 0.00 118 ILE A O 3
ATOM 2269 N N . CYS A 1 15 ? 7.552 -1.597 6.524 1.00 0.00 119 CYS A N 3
ATOM 2270 C CA . CYS A 1 15 ? 9.005 -1.479 6.559 1.00 0.00 119 CYS A CA 3
ATOM 2271 C C . CYS A 1 15 ? 9.432 -0.014 6.583 1.00 0.00 119 CYS A C 3
ATOM 2272 O O . CYS A 1 15 ? 10.618 0.296 6.690 1.00 0.00 119 CYS A O 3
ATOM 2279 N N . SER A 1 16 ? 8.456 0.883 6.483 1.00 0.00 120 SER A N 3
ATOM 2280 C CA . SER A 1 16 ? 8.730 2.315 6.489 1.00 0.00 120 SER A CA 3
ATOM 2281 C C . SER A 1 16 ? 9.757 2.676 5.420 1.00 0.00 120 SER A C 3
ATOM 2282 O O . SER A 1 16 ? 10.611 3.537 5.630 1.00 0.00 120 SER A O 3
ATOM 2290 N N . SER A 1 17 ? 9.666 2.011 4.272 1.00 0.00 121 SER A N 3
ATOM 2291 C CA . SER A 1 17 ? 10.588 2.259 3.171 1.00 0.00 121 SER A CA 3
ATOM 2292 C C . SER A 1 17 ? 9.828 2.542 1.879 1.00 0.00 121 SER A C 3
ATOM 2293 O O . SER A 1 17 ? 9.115 1.681 1.362 1.00 0.00 121 SER A O 3
ATOM 2301 N N . THR A 1 18 ? 9.985 3.756 1.361 1.00 0.00 122 THR A N 3
ATOM 2302 C CA . THR A 1 18 ? 9.314 4.155 0.130 1.00 0.00 122 THR A CA 3
ATOM 2303 C C . THR A 1 18 ? 10.212 3.937 -1.082 1.00 0.00 122 THR A C 3
ATOM 2304 O O . THR A 1 18 ? 10.131 4.671 -2.066 1.00 0.00 122 THR A O 3
ATOM 2315 N N . MET A 1 19 ? 11.067 2.922 -1.004 1.00 0.00 123 MET A N 3
ATOM 2316 C CA . MET A 1 19 ? 11.979 2.606 -2.097 1.00 0.00 123 MET A CA 3
ATOM 2317 C C . MET A 1 19 ? 11.284 1.759 -3.158 1.00 0.00 123 MET A C 3
ATOM 2318 O O . MET A 1 19 ? 10.106 1.425 -3.026 1.00 0.00 123 MET A O 3
ATOM 2332 N N . VAL A 1 20 ? 12.020 1.414 -4.210 1.00 0.00 124 VAL A N 3
ATOM 2333 C CA . VAL A 1 20 ? 11.474 0.605 -5.293 1.00 0.00 124 VAL A CA 3
ATOM 2334 C C . VAL A 1 20 ? 11.755 -0.876 -5.068 1.00 0.00 124 VAL A C 3
ATOM 2335 O O . VAL A 1 20 ? 12.656 -1.448 -5.681 1.00 0.00 124 VAL A O 3
ATOM 2348 N N . ASN A 1 21 ? 10.978 -1.493 -4.183 1.00 0.00 125 ASN A N 3
ATOM 2349 C CA . ASN A 1 21 ? 11.143 -2.909 -3.877 1.00 0.00 125 ASN A CA 3
ATOM 2350 C C . ASN A 1 21 ? 10.951 -3.763 -5.127 1.00 0.00 125 ASN A C 3
ATOM 2351 O O . ASN A 1 21 ? 10.874 -3.242 -6.240 1.00 0.00 125 ASN A O 3
ATOM 2362 N N . ASP A 1 22 ? 10.873 -5.075 -4.934 1.00 0.00 126 ASP A N 3
ATOM 2363 C CA . ASP A 1 22 ? 10.688 -6.001 -6.046 1.00 0.00 126 ASP A CA 3
ATOM 2364 C C . ASP A 1 22 ? 9.445 -5.639 -6.853 1.00 0.00 126 ASP A C 3
ATOM 2365 O O . ASP A 1 22 ? 9.441 -5.732 -8.081 1.00 0.00 126 ASP A O 3
ATOM 2374 N N . SER A 1 23 ? 8.392 -5.227 -6.155 1.00 0.00 127 SER A N 3
ATOM 2375 C CA . SER A 1 23 ? 7.141 -4.856 -6.807 1.00 0.00 127 SER A CA 3
ATOM 2376 C C . SER A 1 23 ? 6.240 -4.079 -5.852 1.00 0.00 127 SER A C 3
ATOM 2377 O O . SER A 1 23 ? 5.960 -4.529 -4.742 1.00 0.00 127 SER A O 3
ATOM 2385 N N . MET A 1 24 ? 5.791 -2.908 -6.293 1.00 0.00 128 MET A N 3
ATOM 2386 C CA . MET A 1 24 ? 4.921 -2.068 -5.478 1.00 0.00 128 MET A CA 3
ATOM 2387 C C . MET A 1 24 ? 3.477 -2.148 -5.963 1.00 0.00 128 MET A C 3
ATOM 2388 O O . MET A 1 24 ? 3.214 -2.572 -7.090 1.00 0.00 128 MET A O 3
ATOM 2402 N N . ILE A 1 25 ? 2.546 -1.740 -5.108 1.00 0.00 129 ILE A N 3
ATOM 2403 C CA . ILE A 1 25 ? 1.130 -1.765 -5.451 1.00 0.00 129 ILE A CA 3
ATOM 2404 C C . ILE A 1 25 ? 0.369 -0.659 -4.729 1.00 0.00 129 ILE A C 3
ATOM 2405 O O . ILE A 1 25 ? 0.574 -0.428 -3.537 1.00 0.00 129 ILE A O 3
ATOM 2421 N N . GLN A 1 26 ? -0.510 0.020 -5.458 1.00 0.00 130 GLN A N 3
ATOM 2422 C CA . GLN A 1 26 ? -1.303 1.102 -4.885 1.00 0.00 130 GLN A CA 3
ATOM 2423 C C . GLN A 1 26 ? -2.615 0.573 -4.316 1.00 0.00 130 GLN A C 3
ATOM 2424 O O . GLN A 1 26 ? -3.218 -0.347 -4.870 1.00 0.00 130 GLN A O 3
ATOM 2438 N N . CYS A 1 27 ? -3.053 1.160 -3.207 1.00 0.00 131 CYS A N 3
ATOM 2439 C CA . CYS A 1 27 ? -4.294 0.748 -2.562 1.00 0.00 131 CYS A CA 3
ATOM 2440 C C . CYS A 1 27 ? -5.476 0.887 -3.517 1.00 0.00 131 CYS A C 3
ATOM 2441 O O . CYS A 1 27 ? -5.474 1.743 -4.401 1.00 0.00 131 CYS A O 3
ATOM 2448 N N . GLU A 1 28 ? -6.483 0.039 -3.331 1.00 0.00 132 GLU A N 3
ATOM 2449 C CA . GLU A 1 28 ? -7.671 0.068 -4.176 1.00 0.00 132 GLU A CA 3
ATOM 2450 C C . GLU A 1 28 ? -8.730 1.000 -3.595 1.00 0.00 132 GLU A C 3
ATOM 2451 O O . GLU A 1 28 ? -9.912 0.895 -3.922 1.00 0.00 132 GLU A O 3
ATOM 2463 N N . ASP A 1 29 ? -8.297 1.912 -2.730 1.00 0.00 133 ASP A N 3
ATOM 2464 C CA . ASP A 1 29 ? -9.206 2.863 -2.103 1.00 0.00 133 ASP A CA 3
ATOM 2465 C C . ASP A 1 29 ? -8.883 4.290 -2.535 1.00 0.00 133 ASP A C 3
ATOM 2466 O O . ASP A 1 29 ? -7.847 4.841 -2.164 1.00 0.00 133 ASP A O 3
ATOM 2475 N N . GLN A 1 30 ? -9.776 4.881 -3.322 1.00 0.00 134 GLN A N 3
ATOM 2476 C CA . GLN A 1 30 ? -9.584 6.243 -3.806 1.00 0.00 134 GLN A CA 3
ATOM 2477 C C . GLN A 1 30 ? -9.447 7.220 -2.643 1.00 0.00 134 GLN A C 3
ATOM 2478 O O . GLN A 1 30 ? -8.870 8.298 -2.790 1.00 0.00 134 GLN A O 3
ATOM 2492 N N . ARG A 1 31 ? -9.980 6.836 -1.488 1.00 0.00 135 ARG A N 3
ATOM 2493 C CA . ARG A 1 31 ? -9.918 7.679 -0.300 1.00 0.00 135 ARG A CA 3
ATOM 2494 C C . ARG A 1 31 ? -8.665 7.376 0.516 1.00 0.00 135 ARG A C 3
ATOM 2495 O O . ARG A 1 31 ? -8.532 7.819 1.658 1.00 0.00 135 ARG A O 3
ATOM 2516 N N . CYS A 1 32 ? -7.748 6.618 -0.076 1.00 0.00 136 CYS A N 3
ATOM 2517 C CA . CYS A 1 32 ? -6.506 6.254 0.596 1.00 0.00 136 CYS A CA 3
ATOM 2518 C C . CYS A 1 32 ? -5.300 6.566 -0.286 1.00 0.00 136 CYS A C 3
ATOM 2519 O O . CYS A 1 32 ? -4.443 7.369 0.081 1.00 0.00 136 CYS A O 3
ATOM 2526 N N . GLN A 1 33 ? -5.242 5.925 -1.449 1.00 0.00 137 GLN A N 3
ATOM 2527 C CA . GLN A 1 33 ? -4.141 6.134 -2.381 1.00 0.00 137 GLN A CA 3
ATOM 2528 C C . GLN A 1 33 ? -2.796 5.936 -1.690 1.00 0.00 137 GLN A C 3
ATOM 2529 O O . GLN A 1 33 ? -1.992 6.863 -1.597 1.00 0.00 137 GLN A O 3
ATOM 2543 N N . VAL A 1 34 ? -2.559 4.721 -1.204 1.00 0.00 138 VAL A N 3
ATOM 2544 C CA . VAL A 1 34 ? -1.311 4.401 -0.521 1.00 0.00 138 VAL A CA 3
ATOM 2545 C C . VAL A 1 34 ? -0.619 3.208 -1.171 1.00 0.00 138 VAL A C 3
ATOM 2546 O O . VAL A 1 34 ? -1.208 2.136 -1.308 1.00 0.00 138 VAL A O 3
ATOM 2559 N N . TRP A 1 35 ? 0.633 3.402 -1.569 1.00 0.00 139 TRP A N 3
ATOM 2560 C CA . TRP A 1 35 ? 1.406 2.341 -2.204 1.00 0.00 139 TRP A CA 3
ATOM 2561 C C . TRP A 1 35 ? 2.115 1.485 -1.161 1.00 0.00 139 TRP A C 3
ATOM 2562 O O . TRP A 1 35 ? 2.540 1.985 -0.120 1.00 0.00 139 TRP A O 3
ATOM 2583 N N . GLN A 1 36 ? 2.238 0.192 -1.446 1.00 0.00 140 GLN A N 3
ATOM 2584 C CA . GLN A 1 36 ? 2.896 -0.733 -0.531 1.00 0.00 140 GLN A CA 3
ATOM 2585 C C . GLN A 1 36 ? 3.642 -1.819 -1.298 1.00 0.00 140 GLN A C 3
ATOM 2586 O O . GLN A 1 36 ? 3.294 -2.141 -2.435 1.00 0.00 140 GLN A O 3
ATOM 2600 N N . HIS A 1 37 ? 4.670 -2.381 -0.669 1.00 0.00 141 HIS A N 3
ATOM 2601 C CA . HIS A 1 37 ? 5.466 -3.432 -1.293 1.00 0.00 141 HIS A CA 3
ATOM 2602 C C . HIS A 1 37 ? 4.675 -4.734 -1.377 1.00 0.00 141 HIS A C 3
ATOM 2603 O O . HIS A 1 37 ? 4.351 -5.342 -0.356 1.00 0.00 141 HIS A O 3
ATOM 2617 N N . LEU A 1 38 ? 4.368 -5.156 -2.599 1.00 0.00 142 LEU A N 3
ATOM 2618 C CA . LEU A 1 38 ? 3.615 -6.386 -2.816 1.00 0.00 142 LEU A CA 3
ATOM 2619 C C . LEU A 1 38 ? 4.246 -7.552 -2.061 1.00 0.00 142 LEU A C 3
ATOM 2620 O O . LEU A 1 38 ? 3.546 -8.368 -1.463 1.00 0.00 142 LEU A O 3
ATOM 2636 N N . ASN A 1 39 ? 5.573 -7.622 -2.092 1.00 0.00 143 ASN A N 3
ATOM 2637 C CA . ASN A 1 39 ? 6.298 -8.686 -1.410 1.00 0.00 143 ASN A CA 3
ATOM 2638 C C . ASN A 1 39 ? 6.066 -8.624 0.097 1.00 0.00 143 ASN A C 3
ATOM 2639 O O . ASN A 1 39 ? 6.066 -9.649 0.779 1.00 0.00 143 ASN A O 3
ATOM 2650 N N . CYS A 1 40 ? 5.867 -7.414 0.610 1.00 0.00 144 CYS A N 3
ATOM 2651 C CA . CYS A 1 40 ? 5.633 -7.216 2.035 1.00 0.00 144 CYS A CA 3
ATOM 2652 C C . CYS A 1 40 ? 4.202 -7.593 2.409 1.00 0.00 144 CYS A C 3
ATOM 2653 O O . CYS A 1 40 ? 3.947 -8.095 3.503 1.00 0.00 144 CYS A O 3
ATOM 2660 N N . VAL A 1 41 ? 3.273 -7.348 1.491 1.00 0.00 145 VAL A N 3
ATOM 2661 C CA . VAL A 1 41 ? 1.868 -7.663 1.722 1.00 0.00 145 VAL A CA 3
ATOM 2662 C C . VAL A 1 41 ? 1.482 -8.978 1.055 1.00 0.00 145 VAL A C 3
ATOM 2663 O O . VAL A 1 41 ? 0.300 -9.294 0.919 1.00 0.00 145 VAL A O 3
ATOM 2676 N N . LEU A 1 42 ? 2.487 -9.742 0.642 1.00 0.00 146 LEU A N 3
ATOM 2677 C CA . LEU A 1 42 ? 2.254 -11.026 -0.011 1.00 0.00 146 LEU A CA 3
ATOM 2678 C C . LEU A 1 42 ? 2.445 -12.178 0.970 1.00 0.00 146 LEU A C 3
ATOM 2679 O O . LEU A 1 42 ? 3.439 -12.231 1.695 1.00 0.00 146 LEU A O 3
ATOM 2695 N N . ILE A 1 43 ? 1.487 -13.099 0.986 1.00 0.00 147 ILE A N 3
ATOM 2696 C CA . ILE A 1 43 ? 1.552 -14.252 1.875 1.00 0.00 147 ILE A CA 3
ATOM 2697 C C . ILE A 1 43 ? 1.459 -15.557 1.091 1.00 0.00 147 ILE A C 3
ATOM 2698 O O . ILE A 1 43 ? 0.375 -16.089 0.849 1.00 0.00 147 ILE A O 3
ATOM 2714 N N . PRO A 1 44 ? 2.622 -16.087 0.684 1.00 0.00 148 PRO A N 3
ATOM 2715 C CA . PRO A 1 44 ? 2.699 -17.338 -0.076 1.00 0.00 148 PRO A CA 3
ATOM 2716 C C . PRO A 1 44 ? 2.327 -18.553 0.767 1.00 0.00 148 PRO A C 3
ATOM 2717 O O . PRO A 1 44 ? 2.579 -18.586 1.971 1.00 0.00 148 PRO A O 3
ATOM 2728 N N . ASP A 1 45 ? 1.727 -19.550 0.126 1.00 0.00 149 ASP A N 3
ATOM 2729 C CA . ASP A 1 45 ? 1.321 -20.768 0.817 1.00 0.00 149 ASP A CA 3
ATOM 2730 C C . ASP A 1 45 ? 2.538 -21.540 1.318 1.00 0.00 149 ASP A C 3
ATOM 2731 O O . ASP A 1 45 ? 2.416 -22.449 2.139 1.00 0.00 149 ASP A O 3
ATOM 2740 N N . LYS A 1 46 ? 3.713 -21.172 0.817 1.00 0.00 150 LYS A N 3
ATOM 2741 C CA . LYS A 1 46 ? 4.953 -21.828 1.212 1.00 0.00 150 LYS A CA 3
ATOM 2742 C C . LYS A 1 46 ? 6.165 -21.041 0.723 1.00 0.00 150 LYS A C 3
ATOM 2743 O O . LYS A 1 46 ? 6.101 -20.305 -0.261 1.00 0.00 150 LYS A O 3
ATOM 2762 N N . PRO A 1 47 ? 7.297 -21.201 1.424 1.00 0.00 151 PRO A N 3
ATOM 2763 C CA . PRO A 1 47 ? 8.546 -20.515 1.078 1.00 0.00 151 PRO A CA 3
ATOM 2764 C C . PRO A 1 47 ? 9.157 -21.041 -0.216 1.00 0.00 151 PRO A C 3
ATOM 2765 O O . PRO A 1 47 ? 9.538 -22.208 -0.304 1.00 0.00 151 PRO A O 3
ATOM 2776 N N . GLY A 1 48 ? 9.248 -20.173 -1.219 1.00 0.00 152 GLY A N 3
ATOM 2777 C CA . GLY A 1 48 ? 9.814 -20.570 -2.495 1.00 0.00 152 GLY A CA 3
ATOM 2778 C C . GLY A 1 48 ? 8.793 -20.549 -3.614 1.00 0.00 152 GLY A C 3
ATOM 2779 O O . GLY A 1 48 ? 9.149 -20.424 -4.785 1.00 0.00 152 GLY A O 3
ATOM 2783 N N . GLU A 1 49 ? 7.519 -20.673 -3.254 1.00 0.00 153 GLU A N 3
ATOM 2784 C CA . GLU A 1 49 ? 6.444 -20.669 -4.239 1.00 0.00 153 GLU A CA 3
ATOM 2785 C C . GLU A 1 49 ? 6.028 -19.243 -4.585 1.00 0.00 153 GLU A C 3
ATOM 2786 O O . GLU A 1 49 ? 6.578 -18.278 -4.055 1.00 0.00 153 GLU A O 3
ATOM 2798 N N . SER A 1 50 ? 5.053 -19.118 -5.480 1.00 0.00 154 SER A N 3
ATOM 2799 C CA . SER A 1 50 ? 4.565 -17.810 -5.902 1.00 0.00 154 SER A CA 3
ATOM 2800 C C . SER A 1 50 ? 3.504 -17.289 -4.937 1.00 0.00 154 SER A C 3
ATOM 2801 O O . SER A 1 50 ? 2.428 -17.871 -4.808 1.00 0.00 154 SER A O 3
ATOM 2809 N N . ALA A 1 51 ? 3.817 -16.188 -4.262 1.00 0.00 155 ALA A N 3
ATOM 2810 C CA . ALA A 1 51 ? 2.891 -15.586 -3.311 1.00 0.00 155 ALA A CA 3
ATOM 2811 C C . ALA A 1 51 ? 1.528 -15.342 -3.951 1.00 0.00 155 ALA A C 3
ATOM 2812 O O . ALA A 1 51 ? 1.389 -15.388 -5.172 1.00 0.00 155 ALA A O 3
ATOM 2819 N N . GLU A 1 52 ? 0.526 -15.082 -3.117 1.00 0.00 156 GLU A N 3
ATOM 2820 C CA . GLU A 1 52 ? -0.826 -14.832 -3.603 1.00 0.00 156 GLU A CA 3
ATOM 2821 C C . GLU A 1 52 ? -1.047 -13.344 -3.855 1.00 0.00 156 GLU A C 3
ATOM 2822 O O . GLU A 1 52 ? -1.250 -12.568 -2.922 1.00 0.00 156 GLU A O 3
ATOM 2834 N N . VAL A 1 53 ? -1.005 -12.952 -5.125 1.00 0.00 157 VAL A N 3
ATOM 2835 C CA . VAL A 1 53 ? -1.201 -11.558 -5.502 1.00 0.00 157 VAL A CA 3
ATOM 2836 C C . VAL A 1 53 ? -2.595 -11.334 -6.076 1.00 0.00 157 VAL A C 3
ATOM 2837 O O . VAL A 1 53 ? -2.840 -11.521 -7.268 1.00 0.00 157 VAL A O 3
ATOM 2850 N N . PRO A 1 54 ? -3.533 -10.924 -5.209 1.00 0.00 158 PRO A N 3
ATOM 2851 C CA . PRO A 1 54 ? -4.920 -10.664 -5.608 1.00 0.00 158 PRO A CA 3
ATOM 2852 C C . PRO A 1 54 ? -5.048 -9.424 -6.486 1.00 0.00 158 PRO A C 3
ATOM 2853 O O . PRO A 1 54 ? -4.138 -8.600 -6.574 1.00 0.00 158 PRO A O 3
ATOM 2864 N N . PRO A 1 55 ? -6.205 -9.286 -7.150 1.00 0.00 159 PRO A N 3
ATOM 2865 C CA . PRO A 1 55 ? -6.481 -8.148 -8.032 1.00 0.00 159 PRO A CA 3
ATOM 2866 C C . PRO A 1 55 ? -6.656 -6.845 -7.260 1.00 0.00 159 PRO A C 3
ATOM 2867 O O . PRO A 1 55 ? -6.123 -5.805 -7.648 1.00 0.00 159 PRO A O 3
ATOM 2878 N N . VAL A 1 56 ? -7.406 -6.908 -6.164 1.00 0.00 160 VAL A N 3
ATOM 2879 C CA . VAL A 1 56 ? -7.650 -5.733 -5.336 1.00 0.00 160 VAL A CA 3
ATOM 2880 C C . VAL A 1 56 ? -6.864 -5.808 -4.031 1.00 0.00 160 VAL A C 3
ATOM 2881 O O . VAL A 1 56 ? -6.962 -6.786 -3.291 1.00 0.00 160 VAL A O 3
ATOM 2894 N N . PHE A 1 57 ? -6.086 -4.767 -3.756 1.00 0.00 161 PHE A N 3
ATOM 2895 C CA . PHE A 1 57 ? -5.282 -4.713 -2.540 1.00 0.00 161 PHE A CA 3
ATOM 2896 C C . PHE A 1 57 ? -5.711 -3.546 -1.655 1.00 0.00 161 PHE A C 3
ATOM 2897 O O . PHE A 1 57 ? -6.039 -2.467 -2.149 1.00 0.00 161 PHE A O 3
ATOM 2914 N N . TYR A 1 58 ? -5.705 -3.771 -0.346 1.00 0.00 162 TYR A N 3
ATOM 2915 C CA . TYR A 1 58 ? -6.096 -2.740 0.608 1.00 0.00 162 TYR A CA 3
ATOM 2916 C C . TYR A 1 58 ? -5.102 -2.662 1.762 1.00 0.00 162 TYR A C 3
ATOM 2917 O O . TYR A 1 58 ? -4.826 -3.660 2.429 1.00 0.00 162 TYR A O 3
ATOM 2935 N N . CYS A 1 59 ? -4.567 -1.468 1.993 1.00 0.00 163 CYS A N 3
ATOM 2936 C CA . CYS A 1 59 ? -3.603 -1.255 3.067 1.00 0.00 163 CYS A CA 3
ATOM 2937 C C . CYS A 1 59 ? -4.194 -1.657 4.415 1.00 0.00 163 CYS A C 3
ATOM 2938 O O . CYS A 1 59 ? -5.314 -2.162 4.487 1.00 0.00 163 CYS A O 3
ATOM 2945 N N . GLU A 1 60 ? -3.432 -1.430 5.480 1.00 0.00 164 GLU A N 3
ATOM 2946 C CA . GLU A 1 60 ? -3.880 -1.769 6.826 1.00 0.00 164 GLU A CA 3
ATOM 2947 C C . GLU A 1 60 ? -5.138 -0.987 7.194 1.00 0.00 164 GLU A C 3
ATOM 2948 O O . GLU A 1 60 ? -6.106 -1.551 7.705 1.00 0.00 164 GLU A O 3
ATOM 2960 N N . LEU A 1 61 ? -5.115 0.315 6.931 1.00 0.00 165 LEU A N 3
ATOM 2961 C CA . LEU A 1 61 ? -6.253 1.177 7.234 1.00 0.00 165 LEU A CA 3
ATOM 2962 C C . LEU A 1 61 ? -7.537 0.614 6.634 1.00 0.00 165 LEU A C 3
ATOM 2963 O O . LEU A 1 61 ? -8.496 0.324 7.351 1.00 0.00 165 LEU A O 3
ATOM 2979 N N . CYS A 1 62 ? -7.550 0.460 5.314 1.00 0.00 166 CYS A N 3
ATOM 2980 C CA . CYS A 1 62 ? -8.715 -0.070 4.616 1.00 0.00 166 CYS A CA 3
ATOM 2981 C C . CYS A 1 62 ? -9.002 -1.505 5.048 1.00 0.00 166 CYS A C 3
ATOM 2982 O O . CYS A 1 62 ? -10.159 -1.902 5.188 1.00 0.00 166 CYS A O 3
ATOM 2989 N N . ARG A 1 63 ? -7.941 -2.277 5.258 1.00 0.00 167 ARG A N 3
ATOM 2990 C CA . ARG A 1 63 ? -8.078 -3.668 5.673 1.00 0.00 167 ARG A CA 3
ATOM 2991 C C . ARG A 1 63 ? -8.947 -3.779 6.923 1.00 0.00 167 ARG A C 3
ATOM 2992 O O . ARG A 1 63 ? -9.935 -4.514 6.942 1.00 0.00 167 ARG A O 3
ATOM 3013 N N . LEU A 1 64 ? -8.572 -3.045 7.964 1.00 0.00 168 LEU A N 3
ATOM 3014 C CA . LEU A 1 64 ? -9.317 -3.061 9.219 1.00 0.00 168 LEU A CA 3
ATOM 3015 C C . LEU A 1 64 ? -10.705 -2.457 9.036 1.00 0.00 168 LEU A C 3
ATOM 3016 O O . LEU A 1 64 ? -11.695 -2.985 9.543 1.00 0.00 168 LEU A O 3
ATOM 3032 N N . SER A 1 65 ? -10.771 -1.347 8.306 1.00 0.00 169 SER A N 3
ATOM 3033 C CA . SER A 1 65 ? -12.038 -0.670 8.057 1.00 0.00 169 SER A CA 3
ATOM 3034 C C . SER A 1 65 ? -12.996 -1.576 7.289 1.00 0.00 169 SER A C 3
ATOM 3035 O O . SER A 1 65 ? -14.214 -1.410 7.357 1.00 0.00 169 SER A O 3
ATOM 3043 N N . ARG A 1 66 ? -12.436 -2.533 6.557 1.00 0.00 170 ARG A N 3
ATOM 3044 C CA . ARG A 1 66 ? -13.239 -3.465 5.774 1.00 0.00 170 ARG A CA 3
ATOM 3045 C C . ARG A 1 66 ? -13.519 -4.739 6.565 1.00 0.00 170 ARG A C 3
ATOM 3046 O O . ARG A 1 66 ? -14.529 -5.408 6.346 1.00 0.00 170 ARG A O 3
ATOM 3067 N N . ALA A 1 67 ? -12.618 -5.069 7.485 1.00 0.00 171 ALA A N 3
ATOM 3068 C CA . ALA A 1 67 ? -12.770 -6.261 8.309 1.00 0.00 171 ALA A CA 3
ATOM 3069 C C . ALA A 1 67 ? -14.075 -6.223 9.096 1.00 0.00 171 ALA A C 3
ATOM 3070 O O . ALA A 1 67 ? -14.591 -7.260 9.513 1.00 0.00 171 ALA A O 3
ATOM 3077 N N . ASP A 1 68 ? -14.604 -5.021 9.297 1.00 0.00 172 ASP A N 3
ATOM 3078 C CA . ASP A 1 68 ? -15.850 -4.847 10.035 1.00 0.00 172 ASP A CA 3
ATOM 3079 C C . ASP A 1 68 ? -17.001 -4.524 9.088 1.00 0.00 172 ASP A C 3
ATOM 3080 O O . ASP A 1 68 ? -18.139 -4.408 9.541 1.00 0.00 172 ASP A O 3
ATOM 3091 N N . GLY A 1 1 ? 2.617 17.030 0.983 1.00 0.00 105 GLY A N 4
ATOM 3092 C CA . GLY A 1 1 ? 2.665 17.351 -0.431 1.00 0.00 105 GLY A CA 4
ATOM 3093 C C . GLY A 1 1 ? 3.796 18.301 -0.772 1.00 0.00 105 GLY A C 4
ATOM 3094 O O . GLY A 1 1 ? 3.566 19.389 -1.299 1.00 0.00 105 GLY A O 4
ATOM 3098 N N . SER A 1 2 ? 5.023 17.890 -0.468 1.00 0.00 106 SER A N 4
ATOM 3099 C CA . SER A 1 2 ? 6.195 18.714 -0.740 1.00 0.00 106 SER A CA 4
ATOM 3100 C C . SER A 1 2 ? 7.480 17.942 -0.454 1.00 0.00 106 SER A C 4
ATOM 3101 O O . SER A 1 2 ? 8.440 18.007 -1.222 1.00 0.00 106 SER A O 4
ATOM 3109 N N . ASP A 1 3 ? 7.490 17.213 0.656 1.00 0.00 107 ASP A N 4
ATOM 3110 C CA . ASP A 1 3 ? 8.656 16.428 1.045 1.00 0.00 107 ASP A CA 4
ATOM 3111 C C . ASP A 1 3 ? 8.813 15.207 0.144 1.00 0.00 107 ASP A C 4
ATOM 3112 O O . ASP A 1 3 ? 9.872 14.991 -0.446 1.00 0.00 107 ASP A O 4
ATOM 3121 N N . SER A 1 4 ? 7.753 14.411 0.043 1.00 0.00 108 SER A N 4
ATOM 3122 C CA . SER A 1 4 ? 7.775 13.209 -0.782 1.00 0.00 108 SER A CA 4
ATOM 3123 C C . SER A 1 4 ? 6.421 12.508 -0.756 1.00 0.00 108 SER A C 4
ATOM 3124 O O . SER A 1 4 ? 5.983 11.940 -1.758 1.00 0.00 108 SER A O 4
ATOM 3132 N N . PHE A 1 5 ? 5.761 12.551 0.397 1.00 0.00 109 PHE A N 4
ATOM 3133 C CA . PHE A 1 5 ? 4.457 11.919 0.555 1.00 0.00 109 PHE A CA 4
ATOM 3134 C C . PHE A 1 5 ? 3.400 12.635 -0.280 1.00 0.00 109 PHE A C 4
ATOM 3135 O O . PHE A 1 5 ? 2.782 13.597 0.175 1.00 0.00 109 PHE A O 4
ATOM 3152 N N . GLN A 1 6 ? 3.200 12.159 -1.505 1.00 0.00 110 GLN A N 4
ATOM 3153 C CA . GLN A 1 6 ? 2.220 12.754 -2.405 1.00 0.00 110 GLN A CA 4
ATOM 3154 C C . GLN A 1 6 ? 0.801 12.380 -1.989 1.00 0.00 110 GLN A C 4
ATOM 3155 O O . GLN A 1 6 ? 0.564 11.347 -1.361 1.00 0.00 110 GLN A O 4
ATOM 3169 N N . PRO A 1 7 ? -0.167 13.237 -2.347 1.00 0.00 111 PRO A N 4
ATOM 3170 C CA . PRO A 1 7 ? -1.579 13.016 -2.021 1.00 0.00 111 PRO A CA 4
ATOM 3171 C C . PRO A 1 7 ? -2.181 11.856 -2.807 1.00 0.00 111 PRO A C 4
ATOM 3172 O O . PRO A 1 7 ? -3.204 11.295 -2.415 1.00 0.00 111 PRO A O 4
ATOM 3183 N N . GLU A 1 8 ? -1.540 11.503 -3.916 1.00 0.00 112 GLU A N 4
ATOM 3184 C CA . GLU A 1 8 ? -2.013 10.409 -4.756 1.00 0.00 112 GLU A CA 4
ATOM 3185 C C . GLU A 1 8 ? -0.994 9.274 -4.799 1.00 0.00 112 GLU A C 4
ATOM 3186 O O . GLU A 1 8 ? -1.338 8.126 -5.077 1.00 0.00 112 GLU A O 4
ATOM 3198 N N . ALA A 1 9 ? 0.263 9.606 -4.521 1.00 0.00 113 ALA A N 4
ATOM 3199 C CA . ALA A 1 9 ? 1.333 8.616 -4.526 1.00 0.00 113 ALA A CA 4
ATOM 3200 C C . ALA A 1 9 ? 2.099 8.629 -3.208 1.00 0.00 113 ALA A C 4
ATOM 3201 O O . ALA A 1 9 ? 3.170 9.228 -3.106 1.00 0.00 113 ALA A O 4
ATOM 3208 N N . LYS A 1 10 ? 1.544 7.966 -2.199 1.00 0.00 114 LYS A N 4
ATOM 3209 C CA . LYS A 1 10 ? 2.175 7.900 -0.886 1.00 0.00 114 LYS A CA 4
ATOM 3210 C C . LYS A 1 10 ? 2.542 6.463 -0.530 1.00 0.00 114 LYS A C 4
ATOM 3211 O O . LYS A 1 10 ? 1.669 5.641 -0.249 1.00 0.00 114 LYS A O 4
ATOM 3230 N N . VAL A 1 11 ? 3.837 6.167 -0.542 1.00 0.00 115 VAL A N 4
ATOM 3231 C CA . VAL A 1 11 ? 4.319 4.830 -0.217 1.00 0.00 115 VAL A CA 4
ATOM 3232 C C . VAL A 1 11 ? 4.417 4.632 1.292 1.00 0.00 115 VAL A C 4
ATOM 3233 O O . VAL A 1 11 ? 5.309 5.177 1.943 1.00 0.00 115 VAL A O 4
ATOM 3246 N N . ARG A 1 12 ? 3.495 3.849 1.841 1.00 0.00 116 ARG A N 4
ATOM 3247 C CA . ARG A 1 12 ? 3.476 3.580 3.274 1.00 0.00 116 ARG A CA 4
ATOM 3248 C C . ARG A 1 12 ? 3.478 2.078 3.545 1.00 0.00 116 ARG A C 4
ATOM 3249 O O . ARG A 1 12 ? 2.423 1.448 3.617 1.00 0.00 116 ARG A O 4
ATOM 3270 N N . CYS A 1 13 ? 4.671 1.510 3.694 1.00 0.00 117 CYS A N 4
ATOM 3271 C CA . CYS A 1 13 ? 4.811 0.083 3.956 1.00 0.00 117 CYS A CA 4
ATOM 3272 C C . CYS A 1 13 ? 5.271 -0.164 5.390 1.00 0.00 117 CYS A C 4
ATOM 3273 O O . CYS A 1 13 ? 5.852 0.715 6.026 1.00 0.00 117 CYS A O 4
ATOM 3280 N N . ILE A 1 14 ? 5.006 -1.366 5.891 1.00 0.00 118 ILE A N 4
ATOM 3281 C CA . ILE A 1 14 ? 5.393 -1.729 7.249 1.00 0.00 118 ILE A CA 4
ATOM 3282 C C . ILE A 1 14 ? 6.901 -1.610 7.440 1.00 0.00 118 ILE A C 4
ATOM 3283 O O . ILE A 1 14 ? 7.386 -1.463 8.563 1.00 0.00 118 ILE A O 4
ATOM 3299 N N . CYS A 1 15 ? 7.639 -1.672 6.337 1.00 0.00 119 CYS A N 4
ATOM 3300 C CA . CYS A 1 15 ? 9.093 -1.570 6.382 1.00 0.00 119 CYS A CA 4
ATOM 3301 C C . CYS A 1 15 ? 9.535 -0.110 6.414 1.00 0.00 119 CYS A C 4
ATOM 3302 O O . CYS A 1 15 ? 10.726 0.187 6.510 1.00 0.00 119 CYS A O 4
ATOM 3309 N N . SER A 1 16 ? 8.567 0.798 6.333 1.00 0.00 120 SER A N 4
ATOM 3310 C CA . SER A 1 16 ? 8.856 2.227 6.349 1.00 0.00 120 SER A CA 4
ATOM 3311 C C . SER A 1 16 ? 9.885 2.585 5.281 1.00 0.00 120 SER A C 4
ATOM 3312 O O . SER A 1 16 ? 10.753 3.430 5.498 1.00 0.00 120 SER A O 4
ATOM 3320 N N . SER A 1 17 ? 9.780 1.936 4.126 1.00 0.00 121 SER A N 4
ATOM 3321 C CA . SER A 1 17 ? 10.702 2.183 3.024 1.00 0.00 121 SER A CA 4
ATOM 3322 C C . SER A 1 17 ? 9.942 2.503 1.740 1.00 0.00 121 SER A C 4
ATOM 3323 O O . SER A 1 17 ? 9.216 1.663 1.208 1.00 0.00 121 SER A O 4
ATOM 3331 N N . THR A 1 18 ? 10.115 3.726 1.248 1.00 0.00 122 THR A N 4
ATOM 3332 C CA . THR A 1 18 ? 9.446 4.160 0.028 1.00 0.00 122 THR A CA 4
ATOM 3333 C C . THR A 1 18 ? 10.338 3.957 -1.191 1.00 0.00 122 THR A C 4
ATOM 3334 O O . THR A 1 18 ? 10.271 4.719 -2.155 1.00 0.00 122 THR A O 4
ATOM 3345 N N . MET A 1 19 ? 11.174 2.924 -1.142 1.00 0.00 123 MET A N 4
ATOM 3346 C CA . MET A 1 19 ? 12.079 2.621 -2.244 1.00 0.00 123 MET A CA 4
ATOM 3347 C C . MET A 1 19 ? 11.383 1.765 -3.298 1.00 0.00 123 MET A C 4
ATOM 3348 O O . MET A 1 19 ? 10.214 1.410 -3.151 1.00 0.00 123 MET A O 4
ATOM 3362 N N . VAL A 1 20 ? 12.110 1.437 -4.362 1.00 0.00 124 VAL A N 4
ATOM 3363 C CA . VAL A 1 20 ? 11.563 0.622 -5.440 1.00 0.00 124 VAL A CA 4
ATOM 3364 C C . VAL A 1 20 ? 11.830 -0.859 -5.199 1.00 0.00 124 VAL A C 4
ATOM 3365 O O . VAL A 1 20 ? 12.728 -1.444 -5.803 1.00 0.00 124 VAL A O 4
ATOM 3378 N N . ASN A 1 21 ? 11.043 -1.460 -4.313 1.00 0.00 125 ASN A N 4
ATOM 3379 C CA . ASN A 1 21 ? 11.194 -2.875 -3.992 1.00 0.00 125 ASN A CA 4
ATOM 3380 C C . ASN A 1 21 ? 10.995 -3.739 -5.233 1.00 0.00 125 ASN A C 4
ATOM 3381 O O . ASN A 1 21 ? 10.930 -3.230 -6.352 1.00 0.00 125 ASN A O 4
ATOM 3392 N N . ASP A 1 22 ? 10.897 -5.047 -5.027 1.00 0.00 126 ASP A N 4
ATOM 3393 C CA . ASP A 1 22 ? 10.703 -5.983 -6.128 1.00 0.00 126 ASP A CA 4
ATOM 3394 C C . ASP A 1 22 ? 9.467 -5.614 -6.943 1.00 0.00 126 ASP A C 4
ATOM 3395 O O . ASP A 1 22 ? 9.468 -5.711 -8.170 1.00 0.00 126 ASP A O 4
ATOM 3404 N N . SER A 1 23 ? 8.413 -5.191 -6.252 1.00 0.00 127 SER A N 4
ATOM 3405 C CA . SER A 1 23 ? 7.169 -4.812 -6.911 1.00 0.00 127 SER A CA 4
ATOM 3406 C C . SER A 1 23 ? 6.270 -4.024 -5.963 1.00 0.00 127 SER A C 4
ATOM 3407 O O . SER A 1 23 ? 5.968 -4.475 -4.859 1.00 0.00 127 SER A O 4
ATOM 3415 N N . MET A 1 24 ? 5.847 -2.843 -6.403 1.00 0.00 128 MET A N 4
ATOM 3416 C CA . MET A 1 24 ? 4.982 -1.992 -5.595 1.00 0.00 128 MET A CA 4
ATOM 3417 C C . MET A 1 24 ? 3.540 -2.059 -6.087 1.00 0.00 128 MET A C 4
ATOM 3418 O O . MET A 1 24 ? 3.280 -2.460 -7.222 1.00 0.00 128 MET A O 4
ATOM 3432 N N . ILE A 1 25 ? 2.607 -1.665 -5.227 1.00 0.00 129 ILE A N 4
ATOM 3433 C CA . ILE A 1 25 ? 1.192 -1.681 -5.575 1.00 0.00 129 ILE A CA 4
ATOM 3434 C C . ILE A 1 25 ? 0.431 -0.587 -4.833 1.00 0.00 129 ILE A C 4
ATOM 3435 O O . ILE A 1 25 ? 0.668 -0.347 -3.649 1.00 0.00 129 ILE A O 4
ATOM 3451 N N . GLN A 1 26 ? -0.485 0.071 -5.536 1.00 0.00 130 GLN A N 4
ATOM 3452 C CA . GLN A 1 26 ? -1.282 1.138 -4.943 1.00 0.00 130 GLN A CA 4
ATOM 3453 C C . GLN A 1 26 ? -2.584 0.590 -4.368 1.00 0.00 130 GLN A C 4
ATOM 3454 O O . GLN A 1 26 ? -3.166 -0.351 -4.908 1.00 0.00 130 GLN A O 4
ATOM 3468 N N . CYS A 1 27 ? -3.035 1.184 -3.268 1.00 0.00 131 CYS A N 4
ATOM 3469 C CA . CYS A 1 27 ? -4.268 0.756 -2.618 1.00 0.00 131 CYS A CA 4
ATOM 3470 C C . CYS A 1 27 ? -5.448 0.840 -3.581 1.00 0.00 131 CYS A C 4
ATOM 3471 O O . CYS A 1 27 ? -5.445 1.643 -4.513 1.00 0.00 131 CYS A O 4
ATOM 3478 N N . GLU A 1 28 ? -6.456 0.004 -3.348 1.00 0.00 132 GLU A N 4
ATOM 3479 C CA . GLU A 1 28 ? -7.642 -0.016 -4.196 1.00 0.00 132 GLU A CA 4
ATOM 3480 C C . GLU A 1 28 ? -8.691 0.969 -3.688 1.00 0.00 132 GLU A C 4
ATOM 3481 O O . GLU A 1 28 ? -9.862 0.893 -4.060 1.00 0.00 132 GLU A O 4
ATOM 3493 N N . ASP A 1 29 ? -8.261 1.893 -2.835 1.00 0.00 133 ASP A N 4
ATOM 3494 C CA . ASP A 1 29 ? -9.162 2.895 -2.276 1.00 0.00 133 ASP A CA 4
ATOM 3495 C C . ASP A 1 29 ? -8.742 4.299 -2.698 1.00 0.00 133 ASP A C 4
ATOM 3496 O O . ASP A 1 29 ? -7.652 4.759 -2.359 1.00 0.00 133 ASP A O 4
ATOM 3505 N N . GLN A 1 30 ? -9.614 4.975 -3.439 1.00 0.00 134 GLN A N 4
ATOM 3506 C CA . GLN A 1 30 ? -9.332 6.326 -3.908 1.00 0.00 134 GLN A CA 4
ATOM 3507 C C . GLN A 1 30 ? -9.180 7.289 -2.736 1.00 0.00 134 GLN A C 4
ATOM 3508 O O . GLN A 1 30 ? -8.558 8.344 -2.863 1.00 0.00 134 GLN A O 4
ATOM 3522 N N . ARG A 1 31 ? -9.752 6.919 -1.595 1.00 0.00 135 ARG A N 4
ATOM 3523 C CA . ARG A 1 31 ? -9.681 7.751 -0.399 1.00 0.00 135 ARG A CA 4
ATOM 3524 C C . ARG A 1 31 ? -8.417 7.448 0.400 1.00 0.00 135 ARG A C 4
ATOM 3525 O O . ARG A 1 31 ? -8.248 7.929 1.521 1.00 0.00 135 ARG A O 4
ATOM 3546 N N . CYS A 1 32 ? -7.532 6.647 -0.184 1.00 0.00 136 CYS A N 4
ATOM 3547 C CA . CYS A 1 32 ? -6.284 6.278 0.473 1.00 0.00 136 CYS A CA 4
ATOM 3548 C C . CYS A 1 32 ? -5.086 6.598 -0.417 1.00 0.00 136 CYS A C 4
ATOM 3549 O O . CYS A 1 32 ? -4.200 7.359 -0.031 1.00 0.00 136 CYS A O 4
ATOM 3556 N N . GLN A 1 33 ? -5.069 6.010 -1.609 1.00 0.00 137 GLN A N 4
ATOM 3557 C CA . GLN A 1 33 ? -3.980 6.232 -2.554 1.00 0.00 137 GLN A CA 4
ATOM 3558 C C . GLN A 1 33 ? -2.627 5.995 -1.890 1.00 0.00 137 GLN A C 4
ATOM 3559 O O . GLN A 1 33 ? -1.737 6.843 -1.952 1.00 0.00 137 GLN A O 4
ATOM 3573 N N . VAL A 1 34 ? -2.480 4.837 -1.255 1.00 0.00 138 VAL A N 4
ATOM 3574 C CA . VAL A 1 34 ? -1.235 4.488 -0.581 1.00 0.00 138 VAL A CA 4
ATOM 3575 C C . VAL A 1 34 ? -0.561 3.297 -1.252 1.00 0.00 138 VAL A C 4
ATOM 3576 O O . VAL A 1 34 ? -1.172 2.242 -1.427 1.00 0.00 138 VAL A O 4
ATOM 3589 N N . TRP A 1 35 ? 0.701 3.472 -1.626 1.00 0.00 139 TRP A N 4
ATOM 3590 C CA . TRP A 1 35 ? 1.459 2.410 -2.279 1.00 0.00 139 TRP A CA 4
ATOM 3591 C C . TRP A 1 35 ? 2.179 1.544 -1.251 1.00 0.00 139 TRP A C 4
ATOM 3592 O O . TRP A 1 35 ? 2.616 2.035 -0.211 1.00 0.00 139 TRP A O 4
ATOM 3613 N N . GLN A 1 36 ? 2.298 0.255 -1.550 1.00 0.00 140 GLN A N 4
ATOM 3614 C CA . GLN A 1 36 ? 2.965 -0.679 -0.650 1.00 0.00 140 GLN A CA 4
ATOM 3615 C C . GLN A 1 36 ? 3.706 -1.757 -1.435 1.00 0.00 140 GLN A C 4
ATOM 3616 O O . GLN A 1 36 ? 3.395 -2.016 -2.598 1.00 0.00 140 GLN A O 4
ATOM 3630 N N . HIS A 1 37 ? 4.686 -2.382 -0.791 1.00 0.00 141 HIS A N 4
ATOM 3631 C CA . HIS A 1 37 ? 5.471 -3.433 -1.429 1.00 0.00 141 HIS A CA 4
ATOM 3632 C C . HIS A 1 37 ? 4.670 -4.729 -1.522 1.00 0.00 141 HIS A C 4
ATOM 3633 O O . HIS A 1 37 ? 4.329 -5.334 -0.505 1.00 0.00 141 HIS A O 4
ATOM 3647 N N . LEU A 1 38 ? 4.373 -5.148 -2.747 1.00 0.00 142 LEU A N 4
ATOM 3648 C CA . LEU A 1 38 ? 3.612 -6.372 -2.973 1.00 0.00 142 LEU A CA 4
ATOM 3649 C C . LEU A 1 38 ? 4.230 -7.545 -2.220 1.00 0.00 142 LEU A C 4
ATOM 3650 O O . LEU A 1 38 ? 3.522 -8.355 -1.623 1.00 0.00 142 LEU A O 4
ATOM 3666 N N . ASN A 1 39 ? 5.556 -7.628 -2.251 1.00 0.00 143 ASN A N 4
ATOM 3667 C CA . ASN A 1 39 ? 6.271 -8.702 -1.570 1.00 0.00 143 ASN A CA 4
ATOM 3668 C C . ASN A 1 39 ? 6.040 -8.638 -0.063 1.00 0.00 143 ASN A C 4
ATOM 3669 O O . ASN A 1 39 ? 6.055 -9.661 0.622 1.00 0.00 143 ASN A O 4
ATOM 3680 N N . CYS A 1 40 ? 5.826 -7.430 0.447 1.00 0.00 144 CYS A N 4
ATOM 3681 C CA . CYS A 1 40 ? 5.591 -7.231 1.872 1.00 0.00 144 CYS A CA 4
ATOM 3682 C C . CYS A 1 40 ? 4.157 -7.596 2.243 1.00 0.00 144 CYS A C 4
ATOM 3683 O O . CYS A 1 40 ? 3.898 -8.115 3.329 1.00 0.00 144 CYS A O 4
ATOM 3690 N N . VAL A 1 41 ? 3.228 -7.320 1.333 1.00 0.00 145 VAL A N 4
ATOM 3691 C CA . VAL A 1 41 ? 1.820 -7.620 1.564 1.00 0.00 145 VAL A CA 4
ATOM 3692 C C . VAL A 1 41 ? 1.428 -8.946 0.921 1.00 0.00 145 VAL A C 4
ATOM 3693 O O . VAL A 1 41 ? 0.245 -9.272 0.818 1.00 0.00 145 VAL A O 4
ATOM 3706 N N . LEU A 1 42 ? 2.428 -9.706 0.491 1.00 0.00 146 LEU A N 4
ATOM 3707 C CA . LEU A 1 42 ? 2.189 -10.999 -0.142 1.00 0.00 146 LEU A CA 4
ATOM 3708 C C . LEU A 1 42 ? 2.339 -12.135 0.865 1.00 0.00 146 LEU A C 4
ATOM 3709 O O . LEU A 1 42 ? 3.430 -12.381 1.379 1.00 0.00 146 LEU A O 4
ATOM 3725 N N . ILE A 1 43 ? 1.236 -12.823 1.141 1.00 0.00 147 ILE A N 4
ATOM 3726 C CA . ILE A 1 43 ? 1.247 -13.935 2.083 1.00 0.00 147 ILE A CA 4
ATOM 3727 C C . ILE A 1 43 ? 0.831 -15.236 1.404 1.00 0.00 147 ILE A C 4
ATOM 3728 O O . ILE A 1 43 ? -0.325 -15.424 1.023 1.00 0.00 147 ILE A O 4
ATOM 3744 N N . PRO A 1 44 ? 1.793 -16.157 1.250 1.00 0.00 148 PRO A N 4
ATOM 3745 C CA . PRO A 1 44 ? 1.551 -17.457 0.619 1.00 0.00 148 PRO A CA 4
ATOM 3746 C C . PRO A 1 44 ? 0.683 -18.367 1.481 1.00 0.00 148 PRO A C 4
ATOM 3747 O O . PRO A 1 44 ? 0.791 -18.365 2.707 1.00 0.00 148 PRO A O 4
ATOM 3758 N N . ASP A 1 45 ? -0.178 -19.144 0.833 1.00 0.00 149 ASP A N 4
ATOM 3759 C CA . ASP A 1 45 ? -1.064 -20.061 1.541 1.00 0.00 149 ASP A CA 4
ATOM 3760 C C . ASP A 1 45 ? -0.276 -20.943 2.504 1.00 0.00 149 ASP A C 4
ATOM 3761 O O . ASP A 1 45 ? -0.792 -21.367 3.539 1.00 0.00 149 ASP A O 4
ATOM 3770 N N . LYS A 1 46 ? 0.977 -21.217 2.157 1.00 0.00 150 LYS A N 4
ATOM 3771 C CA . LYS A 1 46 ? 1.838 -22.048 2.990 1.00 0.00 150 LYS A CA 4
ATOM 3772 C C . LYS A 1 46 ? 3.242 -21.460 3.079 1.00 0.00 150 LYS A C 4
ATOM 3773 O O . LYS A 1 46 ? 3.651 -20.640 2.256 1.00 0.00 150 LYS A O 4
ATOM 3792 N N . PRO A 1 47 ? 4.001 -21.887 4.099 1.00 0.00 151 PRO A N 4
ATOM 3793 C CA . PRO A 1 47 ? 5.372 -21.417 4.318 1.00 0.00 151 PRO A CA 4
ATOM 3794 C C . PRO A 1 47 ? 6.338 -21.931 3.256 1.00 0.00 151 PRO A C 4
ATOM 3795 O O . PRO A 1 47 ? 6.569 -23.134 3.144 1.00 0.00 151 PRO A O 4
ATOM 3806 N N . GLY A 1 48 ? 6.900 -21.011 2.478 1.00 0.00 152 GLY A N 4
ATOM 3807 C CA . GLY A 1 48 ? 7.835 -21.392 1.436 1.00 0.00 152 GLY A CA 4
ATOM 3808 C C . GLY A 1 48 ? 7.164 -21.551 0.086 1.00 0.00 152 GLY A C 4
ATOM 3809 O O . GLY A 1 48 ? 7.834 -21.588 -0.946 1.00 0.00 152 GLY A O 4
ATOM 3813 N N . GLU A 1 49 ? 5.839 -21.648 0.093 1.00 0.00 153 GLU A N 4
ATOM 3814 C CA . GLU A 1 49 ? 5.078 -21.807 -1.141 1.00 0.00 153 GLU A CA 4
ATOM 3815 C C . GLU A 1 49 ? 5.060 -20.508 -1.941 1.00 0.00 153 GLU A C 4
ATOM 3816 O O . GLU A 1 49 ? 5.750 -19.547 -1.600 1.00 0.00 153 GLU A O 4
ATOM 3828 N N . SER A 1 50 ? 4.265 -20.486 -3.006 1.00 0.00 154 SER A N 4
ATOM 3829 C CA . SER A 1 50 ? 4.160 -19.307 -3.857 1.00 0.00 154 SER A CA 4
ATOM 3830 C C . SER A 1 50 ? 3.163 -18.307 -3.279 1.00 0.00 154 SER A C 4
ATOM 3831 O O . SER A 1 50 ? 1.999 -18.636 -3.049 1.00 0.00 154 SER A O 4
ATOM 3839 N N . ALA A 1 51 ? 3.628 -17.084 -3.045 1.00 0.00 155 ALA A N 4
ATOM 3840 C CA . ALA A 1 51 ? 2.778 -16.035 -2.496 1.00 0.00 155 ALA A CA 4
ATOM 3841 C C . ALA A 1 51 ? 1.484 -15.904 -3.291 1.00 0.00 155 ALA A C 4
ATOM 3842 O O . ALA A 1 51 ? 1.372 -16.425 -4.401 1.00 0.00 155 ALA A O 4
ATOM 3849 N N . GLU A 1 52 ? 0.509 -15.207 -2.717 1.00 0.00 156 GLU A N 4
ATOM 3850 C CA . GLU A 1 52 ? -0.778 -15.009 -3.373 1.00 0.00 156 GLU A CA 4
ATOM 3851 C C . GLU A 1 52 ? -1.016 -13.532 -3.670 1.00 0.00 156 GLU A C 4
ATOM 3852 O O . GLU A 1 52 ? -1.159 -12.719 -2.757 1.00 0.00 156 GLU A O 4
ATOM 3864 N N . VAL A 1 53 ? -1.058 -13.192 -4.954 1.00 0.00 157 VAL A N 4
ATOM 3865 C CA . VAL A 1 53 ? -1.280 -11.813 -5.373 1.00 0.00 157 VAL A CA 4
ATOM 3866 C C . VAL A 1 53 ? -2.722 -11.599 -5.819 1.00 0.00 157 VAL A C 4
ATOM 3867 O O . VAL A 1 53 ? -3.101 -11.907 -6.949 1.00 0.00 157 VAL A O 4
ATOM 3880 N N . PRO A 1 54 ? -3.548 -11.058 -4.911 1.00 0.00 158 PRO A N 4
ATOM 3881 C CA . PRO A 1 54 ? -4.962 -10.789 -5.188 1.00 0.00 158 PRO A CA 4
ATOM 3882 C C . PRO A 1 54 ? -5.152 -9.650 -6.184 1.00 0.00 158 PRO A C 4
ATOM 3883 O O . PRO A 1 54 ? -4.239 -8.869 -6.451 1.00 0.00 158 PRO A O 4
ATOM 3894 N N . PRO A 1 55 ? -6.365 -9.551 -6.746 1.00 0.00 159 PRO A N 4
ATOM 3895 C CA . PRO A 1 55 ? -6.703 -8.509 -7.721 1.00 0.00 159 PRO A CA 4
ATOM 3896 C C . PRO A 1 55 ? -6.776 -7.124 -7.088 1.00 0.00 159 PRO A C 4
ATOM 3897 O O . PRO A 1 55 ? -6.258 -6.151 -7.637 1.00 0.00 159 PRO A O 4
ATOM 3908 N N . VAL A 1 56 ? -7.421 -7.042 -5.928 1.00 0.00 160 VAL A N 4
ATOM 3909 C CA . VAL A 1 56 ? -7.560 -5.775 -5.219 1.00 0.00 160 VAL A CA 4
ATOM 3910 C C . VAL A 1 56 ? -6.751 -5.778 -3.927 1.00 0.00 160 VAL A C 4
ATOM 3911 O O . VAL A 1 56 ? -6.861 -6.696 -3.114 1.00 0.00 160 VAL A O 4
ATOM 3924 N N . PHE A 1 57 ? -5.937 -4.743 -3.743 1.00 0.00 161 PHE A N 4
ATOM 3925 C CA . PHE A 1 57 ? -5.108 -4.625 -2.549 1.00 0.00 161 PHE A CA 4
ATOM 3926 C C . PHE A 1 57 ? -5.588 -3.478 -1.664 1.00 0.00 161 PHE A C 4
ATOM 3927 O O . PHE A 1 57 ? -5.931 -2.403 -2.155 1.00 0.00 161 PHE A O 4
ATOM 3944 N N . TYR A 1 58 ? -5.610 -3.717 -0.358 1.00 0.00 162 TYR A N 4
ATOM 3945 C CA . TYR A 1 58 ? -6.051 -2.706 0.596 1.00 0.00 162 TYR A CA 4
ATOM 3946 C C . TYR A 1 58 ? -5.082 -2.605 1.770 1.00 0.00 162 TYR A C 4
ATOM 3947 O O . TYR A 1 58 ? -4.835 -3.586 2.472 1.00 0.00 162 TYR A O 4
ATOM 3965 N N . CYS A 1 59 ? -4.536 -1.412 1.978 1.00 0.00 163 CYS A N 4
ATOM 3966 C CA . CYS A 1 59 ? -3.594 -1.180 3.066 1.00 0.00 163 CYS A CA 4
ATOM 3967 C C . CYS A 1 59 ? -4.217 -1.543 4.411 1.00 0.00 163 CYS A C 4
ATOM 3968 O O . CYS A 1 59 ? -5.345 -2.030 4.472 1.00 0.00 163 CYS A O 4
ATOM 3975 N N . GLU A 1 60 ? -3.473 -1.301 5.486 1.00 0.00 164 GLU A N 4
ATOM 3976 C CA . GLU A 1 60 ? -3.952 -1.602 6.829 1.00 0.00 164 GLU A CA 4
ATOM 3977 C C . GLU A 1 60 ? -5.221 -0.815 7.144 1.00 0.00 164 GLU A C 4
ATOM 3978 O O . GLU A 1 60 ? -6.199 -1.368 7.648 1.00 0.00 164 GLU A O 4
ATOM 3990 N N . LEU A 1 61 ? -5.196 0.479 6.845 1.00 0.00 165 LEU A N 4
ATOM 3991 C CA . LEU A 1 61 ? -6.343 1.345 7.096 1.00 0.00 165 LEU A CA 4
ATOM 3992 C C . LEU A 1 61 ? -7.612 0.759 6.484 1.00 0.00 165 LEU A C 4
ATOM 3993 O O . LEU A 1 61 ? -8.587 0.493 7.187 1.00 0.00 165 LEU A O 4
ATOM 4009 N N . CYS A 1 62 ? -7.590 0.557 5.171 1.00 0.00 166 CYS A N 4
ATOM 4010 C CA . CYS A 1 62 ? -8.737 0.000 4.464 1.00 0.00 166 CYS A CA 4
ATOM 4011 C C . CYS A 1 62 ? -8.991 -1.443 4.890 1.00 0.00 166 CYS A C 4
ATOM 4012 O O . CYS A 1 62 ? -10.117 -1.935 4.814 1.00 0.00 166 CYS A O 4
ATOM 4019 N N . ARG A 1 63 ? -7.936 -2.116 5.338 1.00 0.00 167 ARG A N 4
ATOM 4020 C CA . ARG A 1 63 ? -8.044 -3.503 5.775 1.00 0.00 167 ARG A CA 4
ATOM 4021 C C . ARG A 1 63 ? -8.887 -3.609 7.042 1.00 0.00 167 ARG A C 4
ATOM 4022 O O . ARG A 1 63 ? -9.810 -4.421 7.120 1.00 0.00 167 ARG A O 4
ATOM 4043 N N . LEU A 1 64 ? -8.564 -2.785 8.033 1.00 0.00 168 LEU A N 4
ATOM 4044 C CA . LEU A 1 64 ? -9.291 -2.786 9.297 1.00 0.00 168 LEU A CA 4
ATOM 4045 C C . LEU A 1 64 ? -10.650 -2.110 9.145 1.00 0.00 168 LEU A C 4
ATOM 4046 O O . LEU A 1 64 ? -11.609 -2.458 9.834 1.00 0.00 168 LEU A O 4
ATOM 4062 N N . SER A 1 65 ? -10.724 -1.142 8.237 1.00 0.00 169 SER A N 4
ATOM 4063 C CA . SER A 1 65 ? -11.965 -0.415 7.995 1.00 0.00 169 SER A CA 4
ATOM 4064 C C . SER A 1 65 ? -12.956 -1.275 7.217 1.00 0.00 169 SER A C 4
ATOM 4065 O O . SER A 1 65 ? -14.169 -1.147 7.382 1.00 0.00 169 SER A O 4
ATOM 4073 N N . ARG A 1 66 ? -12.429 -2.152 6.368 1.00 0.00 170 ARG A N 4
ATOM 4074 C CA . ARG A 1 66 ? -13.266 -3.033 5.562 1.00 0.00 170 ARG A CA 4
ATOM 4075 C C . ARG A 1 66 ? -13.463 -4.378 6.255 1.00 0.00 170 ARG A C 4
ATOM 4076 O O . ARG A 1 66 ? -14.433 -5.087 5.990 1.00 0.00 170 ARG A O 4
ATOM 4097 N N . ALA A 1 67 ? -12.536 -4.722 7.143 1.00 0.00 171 ALA A N 4
ATOM 4098 C CA . ALA A 1 67 ? -12.609 -5.981 7.874 1.00 0.00 171 ALA A CA 4
ATOM 4099 C C . ALA A 1 67 ? -12.575 -7.172 6.923 1.00 0.00 171 ALA A C 4
ATOM 4100 O O . ALA A 1 67 ? -13.177 -8.211 7.192 1.00 0.00 171 ALA A O 4
ATOM 4107 N N . ASP A 1 68 ? -11.868 -7.013 5.809 1.00 0.00 172 ASP A N 4
ATOM 4108 C CA . ASP A 1 68 ? -11.755 -8.076 4.817 1.00 0.00 172 ASP A CA 4
ATOM 4109 C C . ASP A 1 68 ? -10.299 -8.296 4.420 1.00 0.00 172 ASP A C 4
ATOM 4110 O O . ASP A 1 68 ? -9.406 -7.978 5.204 1.00 0.00 172 ASP A O 4
ATOM 4121 N N . GLY A 1 1 ? 10.283 13.704 7.045 1.00 0.00 105 GLY A N 5
ATOM 4122 C CA . GLY A 1 1 ? 10.715 13.898 5.673 1.00 0.00 105 GLY A CA 5
ATOM 4123 C C . GLY A 1 1 ? 9.586 13.715 4.679 1.00 0.00 105 GLY A C 5
ATOM 4124 O O . GLY A 1 1 ? 9.585 12.763 3.898 1.00 0.00 105 GLY A O 5
ATOM 4128 N N . SER A 1 2 ? 8.620 14.628 4.707 1.00 0.00 106 SER A N 5
ATOM 4129 C CA . SER A 1 2 ? 7.477 14.559 3.805 1.00 0.00 106 SER A CA 5
ATOM 4130 C C . SER A 1 2 ? 7.706 15.426 2.570 1.00 0.00 106 SER A C 5
ATOM 4131 O O . SER A 1 2 ? 6.870 16.259 2.219 1.00 0.00 106 SER A O 5
ATOM 4139 N N . ASP A 1 3 ? 8.844 15.223 1.916 1.00 0.00 107 ASP A N 5
ATOM 4140 C CA . ASP A 1 3 ? 9.185 15.985 0.720 1.00 0.00 107 ASP A CA 5
ATOM 4141 C C . ASP A 1 3 ? 8.811 15.212 -0.541 1.00 0.00 107 ASP A C 5
ATOM 4142 O O . ASP A 1 3 ? 8.541 15.803 -1.586 1.00 0.00 107 ASP A O 5
ATOM 4151 N N . SER A 1 4 ? 8.798 13.887 -0.435 1.00 0.00 108 SER A N 5
ATOM 4152 C CA . SER A 1 4 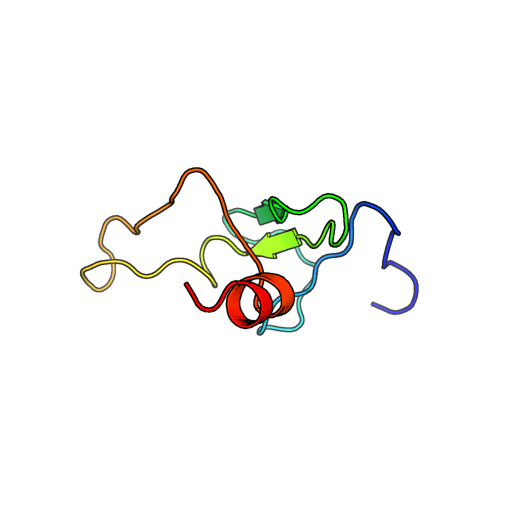? 8.462 13.033 -1.568 1.00 0.00 108 SER A CA 5
ATOM 4153 C C . SER A 1 4 ? 7.128 12.329 -1.341 1.00 0.00 108 SER A C 5
ATOM 4154 O O . SER A 1 4 ? 6.871 11.263 -1.902 1.00 0.00 108 SER A O 5
ATOM 4162 N N . PHE A 1 5 ? 6.281 12.932 -0.513 1.00 0.00 109 PHE A N 5
ATOM 4163 C CA . PHE A 1 5 ? 4.973 12.363 -0.210 1.00 0.00 109 PHE A CA 5
ATOM 4164 C C . PHE A 1 5 ? 3.889 13.003 -1.072 1.00 0.00 109 PHE A C 5
ATOM 4165 O O . PHE A 1 5 ? 3.320 14.032 -0.709 1.00 0.00 109 PHE A O 5
ATOM 4182 N N . GLN A 1 6 ? 3.609 12.385 -2.215 1.00 0.00 110 GLN A N 5
ATOM 4183 C CA . GLN A 1 6 ? 2.595 12.895 -3.130 1.00 0.00 110 GLN A CA 5
ATOM 4184 C C . GLN A 1 6 ? 1.195 12.689 -2.560 1.00 0.00 110 GLN A C 5
ATOM 4185 O O . GLN A 1 6 ? 0.952 11.790 -1.755 1.00 0.00 110 GLN A O 5
ATOM 4199 N N . PRO A 1 7 ? 0.251 13.542 -2.985 1.00 0.00 111 PRO A N 5
ATOM 4200 C CA . PRO A 1 7 ? -1.141 13.473 -2.530 1.00 0.00 111 PRO A CA 5
ATOM 4201 C C . PRO A 1 7 ? -1.867 12.246 -3.069 1.00 0.00 111 PRO A C 5
ATOM 4202 O O . PRO A 1 7 ? -2.856 11.796 -2.491 1.00 0.00 111 PRO A O 5
ATOM 4213 N N . GLU A 1 8 ? -1.370 11.710 -4.179 1.00 0.00 112 GLU A N 5
ATOM 4214 C CA . GLU A 1 8 ? -1.974 10.534 -4.795 1.00 0.00 112 GLU A CA 5
ATOM 4215 C C . GLU A 1 8 ? -1.004 9.356 -4.785 1.00 0.00 112 GLU A C 5
ATOM 4216 O O . GLU A 1 8 ? -1.413 8.201 -4.904 1.00 0.00 112 GLU A O 5
ATOM 4228 N N . ALA A 1 9 ? 0.282 9.657 -4.641 1.00 0.00 113 ALA A N 5
ATOM 4229 C CA . ALA A 1 9 ? 1.310 8.624 -4.613 1.00 0.00 113 ALA A CA 5
ATOM 4230 C C . ALA A 1 9 ? 2.069 8.641 -3.291 1.00 0.00 113 ALA A C 5
ATOM 4231 O O . ALA A 1 9 ? 3.129 9.258 -3.179 1.00 0.00 113 ALA A O 5
ATOM 4238 N N . LYS A 1 10 ? 1.521 7.959 -2.291 1.00 0.00 114 LYS A N 5
ATOM 4239 C CA . LYS A 1 10 ? 2.146 7.895 -0.975 1.00 0.00 114 LYS A CA 5
ATOM 4240 C C . LYS A 1 10 ? 2.523 6.459 -0.622 1.00 0.00 114 LYS A C 5
ATOM 4241 O O . LYS A 1 10 ? 1.655 5.625 -0.364 1.00 0.00 114 LYS A O 5
ATOM 4260 N N . VAL A 1 11 ? 3.822 6.179 -0.610 1.00 0.00 115 VAL A N 5
ATOM 4261 C CA . VAL A 1 11 ? 4.313 4.845 -0.285 1.00 0.00 115 VAL A CA 5
ATOM 4262 C C . VAL A 1 11 ? 4.360 4.628 1.223 1.00 0.00 115 VAL A C 5
ATOM 4263 O O . VAL A 1 11 ? 5.240 5.150 1.908 1.00 0.00 115 VAL A O 5
ATOM 4276 N N . ARG A 1 12 ? 3.407 3.856 1.734 1.00 0.00 116 ARG A N 5
ATOM 4277 C CA . ARG A 1 12 ? 3.338 3.571 3.162 1.00 0.00 116 ARG A CA 5
ATOM 4278 C C . ARG A 1 12 ? 3.333 2.066 3.416 1.00 0.00 116 ARG A C 5
ATOM 4279 O O . ARG A 1 12 ? 2.277 1.432 3.430 1.00 0.00 116 ARG A O 5
ATOM 4300 N N . CYS A 1 13 ? 4.518 1.501 3.616 1.00 0.00 117 CYS A N 5
ATOM 4301 C CA . CYS A 1 13 ? 4.651 0.071 3.869 1.00 0.00 117 CYS A CA 5
ATOM 4302 C C . CYS A 1 13 ? 5.027 -0.191 5.325 1.00 0.00 117 CYS A C 5
ATOM 4303 O O . CYS A 1 13 ? 5.569 0.682 6.003 1.00 0.00 117 CYS A O 5
ATOM 4310 N N . ILE A 1 14 ? 4.736 -1.399 5.797 1.00 0.00 118 ILE A N 5
ATOM 4311 C CA . ILE A 1 14 ? 5.044 -1.777 7.170 1.00 0.00 118 ILE A CA 5
ATOM 4312 C C . ILE A 1 14 ? 6.539 -1.659 7.450 1.00 0.00 118 ILE A C 5
ATOM 4313 O O . ILE A 1 14 ? 6.958 -1.541 8.602 1.00 0.00 118 ILE A O 5
ATOM 4329 N N . CYS A 1 15 ? 7.338 -1.691 6.389 1.00 0.00 119 CYS A N 5
ATOM 4330 C CA . CYS A 1 15 ? 8.786 -1.587 6.519 1.00 0.00 119 CYS A CA 5
ATOM 4331 C C . CYS A 1 15 ? 9.224 -0.126 6.577 1.00 0.00 119 CYS A C 5
ATOM 4332 O O . CYS A 1 15 ? 10.407 0.173 6.740 1.00 0.00 119 CYS A O 5
ATOM 4339 N N . SER A 1 16 ? 8.260 0.780 6.443 1.00 0.00 120 SER A N 5
ATOM 4340 C CA . SER A 1 16 ? 8.546 2.210 6.477 1.00 0.00 120 SER A CA 5
ATOM 4341 C C . SER A 1 16 ? 9.611 2.576 5.448 1.00 0.00 120 SER A C 5
ATOM 4342 O O . SER A 1 16 ? 10.458 3.434 5.693 1.00 0.00 120 SER A O 5
ATOM 4350 N N . SER A 1 17 ? 9.562 1.917 4.294 1.00 0.00 121 SER A N 5
ATOM 4351 C CA . SER A 1 17 ? 10.524 2.169 3.228 1.00 0.00 121 SER A CA 5
ATOM 4352 C C . SER A 1 17 ? 9.813 2.555 1.935 1.00 0.00 121 SER A C 5
ATOM 4353 O O . SER A 1 17 ? 9.067 1.761 1.360 1.00 0.00 121 SER A O 5
ATOM 4361 N N . THR A 1 18 ? 10.049 3.782 1.481 1.00 0.00 122 THR A N 5
ATOM 4362 C CA . THR A 1 18 ? 9.432 4.276 0.257 1.00 0.00 122 THR A CA 5
ATOM 4363 C C . THR A 1 18 ? 10.344 4.060 -0.945 1.00 0.00 122 THR A C 5
ATOM 4364 O O . THR A 1 18 ? 10.329 4.841 -1.896 1.00 0.00 122 THR A O 5
ATOM 4375 N N . MET A 1 19 ? 11.137 2.994 -0.896 1.00 0.00 123 MET A N 5
ATOM 4376 C CA . MET A 1 19 ? 12.055 2.674 -1.983 1.00 0.00 123 MET A CA 5
ATOM 4377 C C . MET A 1 19 ? 11.371 1.805 -3.034 1.00 0.00 123 MET A C 5
ATOM 4378 O O . MET A 1 19 ? 10.193 1.471 -2.906 1.00 0.00 123 MET A O 5
ATOM 4392 N N . VAL A 1 20 ? 12.118 1.442 -4.072 1.00 0.00 124 VAL A N 5
ATOM 4393 C CA . VAL A 1 20 ? 11.584 0.611 -5.145 1.00 0.00 124 VAL A CA 5
ATOM 4394 C C . VAL A 1 20 ? 11.830 -0.868 -4.868 1.00 0.00 124 VAL A C 5
ATOM 4395 O O . VAL A 1 20 ? 12.839 -1.429 -5.292 1.00 0.00 124 VAL A O 5
ATOM 4408 N N . ASN A 1 21 ? 10.899 -1.493 -4.154 1.00 0.00 125 ASN A N 5
ATOM 4409 C CA . ASN A 1 21 ? 11.015 -2.908 -3.820 1.00 0.00 125 ASN A CA 5
ATOM 4410 C C . ASN A 1 21 ? 10.846 -3.776 -5.064 1.00 0.00 125 ASN A C 5
ATOM 4411 O O . ASN A 1 21 ? 10.841 -3.274 -6.188 1.00 0.00 125 ASN A O 5
ATOM 4422 N N . ASP A 1 22 ? 10.708 -5.080 -4.854 1.00 0.00 126 ASP A N 5
ATOM 4423 C CA . ASP A 1 22 ? 10.538 -6.019 -5.957 1.00 0.00 126 ASP A CA 5
ATOM 4424 C C . ASP A 1 22 ? 9.302 -5.671 -6.780 1.00 0.00 126 ASP A C 5
ATOM 4425 O O . ASP A 1 22 ? 9.308 -5.784 -8.006 1.00 0.00 126 ASP A O 5
ATOM 4434 N N . SER A 1 23 ? 8.242 -5.248 -6.098 1.00 0.00 127 SER A N 5
ATOM 4435 C CA . SER A 1 23 ? 6.997 -4.888 -6.765 1.00 0.00 127 SER A CA 5
ATOM 4436 C C . SER A 1 23 ? 6.098 -4.075 -5.838 1.00 0.00 127 SER A C 5
ATOM 4437 O O . SER A 1 23 ? 5.789 -4.501 -4.726 1.00 0.00 127 SER A O 5
ATOM 4445 N N . MET A 1 24 ? 5.683 -2.902 -6.305 1.00 0.00 128 MET A N 5
ATOM 4446 C CA . MET A 1 24 ? 4.819 -2.030 -5.518 1.00 0.00 128 MET A CA 5
ATOM 4447 C C . MET A 1 24 ? 3.372 -2.126 -5.992 1.00 0.00 128 MET A C 5
ATOM 4448 O O . MET A 1 24 ? 3.104 -2.570 -7.109 1.00 0.00 128 MET A O 5
ATOM 4462 N N . ILE A 1 25 ? 2.445 -1.710 -5.137 1.00 0.00 129 ILE A N 5
ATOM 4463 C CA . ILE A 1 25 ? 1.026 -1.749 -5.469 1.00 0.00 129 ILE A CA 5
ATOM 4464 C C . ILE A 1 25 ? 0.264 -0.635 -4.760 1.00 0.00 129 ILE A C 5
ATOM 4465 O O . ILE A 1 25 ? 0.428 -0.426 -3.558 1.00 0.00 129 ILE A O 5
ATOM 4481 N N . GLN A 1 26 ? -0.570 0.075 -5.512 1.00 0.00 130 GLN A N 5
ATOM 4482 C CA . GLN A 1 26 ? -1.359 1.168 -4.954 1.00 0.00 130 GLN A CA 5
ATOM 4483 C C . GLN A 1 26 ? -2.672 0.651 -4.376 1.00 0.00 130 GLN A C 5
ATOM 4484 O O . GLN A 1 26 ? -3.325 -0.211 -4.964 1.00 0.00 130 GLN A O 5
ATOM 4498 N N . CYS A 1 27 ? -3.054 1.182 -3.219 1.00 0.00 131 CYS A N 5
ATOM 4499 C CA . CYS A 1 27 ? -4.288 0.775 -2.560 1.00 0.00 131 CYS A CA 5
ATOM 4500 C C . CYS A 1 27 ? -5.476 0.888 -3.511 1.00 0.00 131 CYS A C 5
ATOM 4501 O O . CYS A 1 27 ? -5.484 1.727 -4.411 1.00 0.00 131 CYS A O 5
ATOM 4508 N N . GLU A 1 28 ? -6.477 0.038 -3.304 1.00 0.00 132 GLU A N 5
ATOM 4509 C CA . GLU A 1 28 ? -7.669 0.043 -4.144 1.00 0.00 132 GLU A CA 5
ATOM 4510 C C . GLU A 1 28 ? -8.725 0.992 -3.584 1.00 0.00 132 GLU A C 5
ATOM 4511 O O . GLU A 1 28 ? -9.907 0.884 -3.910 1.00 0.00 132 GLU A O 5
ATOM 4523 N N . ASP A 1 29 ? -8.289 1.920 -2.739 1.00 0.00 133 ASP A N 5
ATOM 4524 C CA . ASP A 1 29 ? -9.195 2.888 -2.133 1.00 0.00 133 ASP A CA 5
ATOM 4525 C C . ASP A 1 29 ? -8.833 4.309 -2.554 1.00 0.00 133 ASP A C 5
ATOM 4526 O O . ASP A 1 29 ? -7.789 4.834 -2.165 1.00 0.00 133 ASP A O 5
ATOM 4535 N N . GLN A 1 30 ? -9.700 4.925 -3.350 1.00 0.00 134 GLN A N 5
ATOM 4536 C CA . GLN A 1 30 ? -9.470 6.284 -3.825 1.00 0.00 134 GLN A CA 5
ATOM 4537 C C . GLN A 1 30 ? -9.331 7.253 -2.655 1.00 0.00 134 GLN A C 5
ATOM 4538 O O . GLN A 1 30 ? -8.743 8.326 -2.791 1.00 0.00 134 GLN A O 5
ATOM 4552 N N . ARG A 1 31 ? -9.878 6.868 -1.506 1.00 0.00 135 ARG A N 5
ATOM 4553 C CA . ARG A 1 31 ? -9.817 7.703 -0.313 1.00 0.00 135 ARG A CA 5
ATOM 4554 C C . ARG A 1 31 ? -8.554 7.410 0.492 1.00 0.00 135 ARG A C 5
ATOM 4555 O O . ARG A 1 31 ? -8.405 7.872 1.624 1.00 0.00 135 ARG A O 5
ATOM 4576 N N . CYS A 1 32 ? -7.648 6.639 -0.099 1.00 0.00 136 CYS A N 5
ATOM 4577 C CA . CYS A 1 32 ? -6.398 6.282 0.562 1.00 0.00 136 CYS A CA 5
ATOM 4578 C C . CYS A 1 32 ? -5.201 6.600 -0.330 1.00 0.00 136 CYS A C 5
ATOM 4579 O O . CYS A 1 32 ? -4.332 7.388 0.040 1.00 0.00 136 CYS A O 5
ATOM 4586 N N . GLN A 1 33 ? -5.165 5.980 -1.505 1.00 0.00 137 GLN A N 5
ATOM 4587 C CA . GLN A 1 33 ? -4.075 6.197 -2.449 1.00 0.00 137 GLN A CA 5
ATOM 4588 C C . GLN A 1 33 ? -2.722 5.989 -1.775 1.00 0.00 137 GLN A C 5
ATOM 4589 O O . GLN A 1 33 ? -1.894 6.899 -1.728 1.00 0.00 137 GLN A O 5
ATOM 4603 N N . VAL A 1 34 ? -2.504 4.785 -1.255 1.00 0.00 138 VAL A N 5
ATOM 4604 C CA . VAL A 1 34 ? -1.252 4.458 -0.584 1.00 0.00 138 VAL A CA 5
ATOM 4605 C C . VAL A 1 34 ? -0.577 3.257 -1.237 1.00 0.00 138 VAL A C 5
ATOM 4606 O O . VAL A 1 34 ? -1.164 2.179 -1.335 1.00 0.00 138 VAL A O 5
ATOM 4619 N N . TRP A 1 35 ? 0.660 3.450 -1.681 1.00 0.00 139 TRP A N 5
ATOM 4620 C CA . TRP A 1 35 ? 1.416 2.381 -2.325 1.00 0.00 139 TRP A CA 5
ATOM 4621 C C . TRP A 1 35 ? 2.137 1.525 -1.290 1.00 0.00 139 TRP A C 5
ATOM 4622 O O . TRP A 1 35 ? 2.690 2.043 -0.321 1.00 0.00 139 TRP A O 5
ATOM 4643 N N . GLN A 1 36 ? 2.126 0.213 -1.503 1.00 0.00 140 GLN A N 5
ATOM 4644 C CA . GLN A 1 36 ? 2.779 -0.714 -0.586 1.00 0.00 140 GLN A CA 5
ATOM 4645 C C . GLN A 1 36 ? 3.590 -1.755 -1.351 1.00 0.00 140 GLN A C 5
ATOM 4646 O O . GLN A 1 36 ? 3.428 -1.917 -2.561 1.00 0.00 140 GLN A O 5
ATOM 4660 N N . HIS A 1 37 ? 4.465 -2.458 -0.638 1.00 0.00 141 HIS A N 5
ATOM 4661 C CA . HIS A 1 37 ? 5.302 -3.483 -1.251 1.00 0.00 141 HIS A CA 5
ATOM 4662 C C . HIS A 1 37 ? 4.551 -4.807 -1.355 1.00 0.00 141 HIS A C 5
ATOM 4663 O O . HIS A 1 37 ? 4.222 -5.428 -0.343 1.00 0.00 141 HIS A O 5
ATOM 4677 N N . LEU A 1 38 ? 4.281 -5.234 -2.583 1.00 0.00 142 LEU A N 5
ATOM 4678 C CA . LEU A 1 38 ? 3.567 -6.484 -2.820 1.00 0.00 142 LEU A CA 5
ATOM 4679 C C . LEU A 1 38 ? 4.263 -7.648 -2.122 1.00 0.00 142 LEU A C 5
ATOM 4680 O O . LEU A 1 38 ? 3.611 -8.513 -1.538 1.00 0.00 142 LEU A O 5
ATOM 4696 N N . ASN A 1 39 ? 5.590 -7.662 -2.186 1.00 0.00 143 ASN A N 5
ATOM 4697 C CA . ASN A 1 39 ? 6.375 -8.719 -1.558 1.00 0.00 143 ASN A CA 5
ATOM 4698 C C . ASN A 1 39 ? 6.202 -8.699 -0.043 1.00 0.00 143 ASN A C 5
ATOM 4699 O O . ASN A 1 39 ? 6.378 -9.717 0.627 1.00 0.00 143 ASN A O 5
ATOM 4710 N N . CYS A 1 40 ? 5.854 -7.533 0.492 1.00 0.00 144 CYS A N 5
ATOM 4711 C CA . CYS A 1 40 ? 5.656 -7.379 1.928 1.00 0.00 144 CYS A CA 5
ATOM 4712 C C . CYS A 1 40 ? 4.240 -7.781 2.328 1.00 0.00 144 CYS A C 5
ATOM 4713 O O . CYS A 1 40 ? 4.013 -8.285 3.428 1.00 0.00 144 CYS A O 5
ATOM 4720 N N . VAL A 1 41 ? 3.289 -7.555 1.427 1.00 0.00 145 VAL A N 5
ATOM 4721 C CA . VAL A 1 41 ? 1.895 -7.895 1.685 1.00 0.00 145 VAL A CA 5
ATOM 4722 C C . VAL A 1 41 ? 1.505 -9.188 0.978 1.00 0.00 145 VAL A C 5
ATOM 4723 O O . VAL A 1 41 ? 0.322 -9.511 0.858 1.00 0.00 145 VAL A O 5
ATOM 4736 N N . LEU A 1 42 ? 2.506 -9.926 0.512 1.00 0.00 146 LEU A N 5
ATOM 4737 C CA . LEU A 1 42 ? 2.269 -11.187 -0.183 1.00 0.00 146 LEU A CA 5
ATOM 4738 C C . LEU A 1 42 ? 2.378 -12.367 0.777 1.00 0.00 146 LEU A C 5
ATOM 4739 O O . LEU A 1 42 ? 3.433 -12.606 1.365 1.00 0.00 146 LEU A O 5
ATOM 4755 N N . ILE A 1 43 ? 1.282 -13.102 0.930 1.00 0.00 147 ILE A N 5
ATOM 4756 C CA . ILE A 1 43 ? 1.256 -14.259 1.816 1.00 0.00 147 ILE A CA 5
ATOM 4757 C C . ILE A 1 43 ? 0.895 -15.529 1.052 1.00 0.00 147 ILE A C 5
ATOM 4758 O O . ILE A 1 43 ? -0.247 -15.732 0.640 1.00 0.00 147 ILE A O 5
ATOM 4774 N N . PRO A 1 44 ? 1.891 -16.406 0.858 1.00 0.00 148 PRO A N 5
ATOM 4775 C CA . PRO A 1 44 ? 1.703 -17.672 0.144 1.00 0.00 148 PRO A CA 5
ATOM 4776 C C . PRO A 1 44 ? 0.853 -18.662 0.934 1.00 0.00 148 PRO A C 5
ATOM 4777 O O . PRO A 1 44 ? 0.925 -18.714 2.162 1.00 0.00 148 PRO A O 5
ATOM 4788 N N . ASP A 1 45 ? 0.051 -19.446 0.223 1.00 0.00 149 ASP A N 5
ATOM 4789 C CA . ASP A 1 45 ? -0.812 -20.435 0.858 1.00 0.00 149 ASP A CA 5
ATOM 4790 C C . ASP A 1 45 ? -0.013 -21.321 1.810 1.00 0.00 149 ASP A C 5
ATOM 4791 O O . ASP A 1 45 ? -0.523 -21.759 2.842 1.00 0.00 149 ASP A O 5
ATOM 4800 N N . LYS A 1 46 ? 1.241 -21.581 1.456 1.00 0.00 150 LYS A N 5
ATOM 4801 C CA . LYS A 1 46 ? 2.111 -22.414 2.278 1.00 0.00 150 LYS A CA 5
ATOM 4802 C C . LYS A 1 46 ? 3.531 -21.857 2.304 1.00 0.00 150 LYS A C 5
ATOM 4803 O O . LYS A 1 46 ? 3.930 -21.069 1.446 1.00 0.00 150 LYS A O 5
ATOM 4822 N N . PRO A 1 47 ? 4.314 -22.277 3.309 1.00 0.00 151 PRO A N 5
ATOM 4823 C CA . PRO A 1 47 ? 5.702 -21.834 3.469 1.00 0.00 151 PRO A CA 5
ATOM 4824 C C . PRO A 1 47 ? 6.618 -22.399 2.389 1.00 0.00 151 PRO A C 5
ATOM 4825 O O . PRO A 1 47 ? 6.817 -23.610 2.301 1.00 0.00 151 PRO A O 5
ATOM 4836 N N . GLY A 1 48 ? 7.176 -21.513 1.569 1.00 0.00 152 GLY A N 5
ATOM 4837 C CA . GLY A 1 48 ? 8.065 -21.944 0.506 1.00 0.00 152 GLY A CA 5
ATOM 4838 C C . GLY A 1 48 ? 7.383 -21.964 -0.848 1.00 0.00 152 GLY A C 5
ATOM 4839 O O . GLY A 1 48 ? 8.047 -21.987 -1.883 1.00 0.00 152 GLY A O 5
ATOM 4843 N N . GLU A 1 49 ? 6.054 -21.958 -0.839 1.00 0.00 153 GLU A N 5
ATOM 4844 C CA . GLU A 1 49 ? 5.283 -21.979 -2.077 1.00 0.00 153 GLU A CA 5
ATOM 4845 C C . GLU A 1 49 ? 5.301 -20.611 -2.752 1.00 0.00 153 GLU A C 5
ATOM 4846 O O . GLU A 1 49 ? 6.056 -19.722 -2.358 1.00 0.00 153 GLU A O 5
ATOM 4858 N N . SER A 1 50 ? 4.465 -20.450 -3.773 1.00 0.00 154 SER A N 5
ATOM 4859 C CA . SER A 1 50 ? 4.387 -19.193 -4.507 1.00 0.00 154 SER A CA 5
ATOM 4860 C C . SER A 1 50 ? 3.359 -18.258 -3.877 1.00 0.00 154 SER A C 5
ATOM 4861 O O . SER A 1 50 ? 2.192 -18.615 -3.722 1.00 0.00 154 SER A O 5
ATOM 4869 N N . ALA A 1 51 ? 3.803 -17.059 -3.515 1.00 0.00 155 ALA A N 5
ATOM 4870 C CA . ALA A 1 51 ? 2.922 -16.071 -2.903 1.00 0.00 155 ALA A CA 5
ATOM 4871 C C . ALA A 1 51 ? 1.657 -15.875 -3.732 1.00 0.00 155 ALA A C 5
ATOM 4872 O O . ALA A 1 51 ? 1.593 -16.289 -4.889 1.00 0.00 155 ALA A O 5
ATOM 4879 N N . GLU A 1 52 ? 0.654 -15.242 -3.132 1.00 0.00 156 GLU A N 5
ATOM 4880 C CA . GLU A 1 52 ? -0.609 -14.993 -3.816 1.00 0.00 156 GLU A CA 5
ATOM 4881 C C . GLU A 1 52 ? -0.837 -13.497 -4.011 1.00 0.00 156 GLU A C 5
ATOM 4882 O O . GLU A 1 52 ? -1.012 -12.753 -3.046 1.00 0.00 156 GLU A O 5
ATOM 4894 N N . VAL A 1 53 ? -0.833 -13.062 -5.267 1.00 0.00 157 VAL A N 5
ATOM 4895 C CA . VAL A 1 53 ? -1.039 -11.656 -5.590 1.00 0.00 157 VAL A CA 5
ATOM 4896 C C . VAL A 1 53 ? -2.460 -11.408 -6.086 1.00 0.00 157 VAL A C 5
ATOM 4897 O O . VAL A 1 53 ? -2.777 -11.601 -7.260 1.00 0.00 157 VAL A O 5
ATOM 4910 N N . PRO A 1 54 ? -3.338 -10.971 -5.171 1.00 0.00 158 PRO A N 5
ATOM 4911 C CA . PRO A 1 54 ? -4.739 -10.686 -5.492 1.00 0.00 158 PRO A CA 5
ATOM 4912 C C . PRO A 1 54 ? -4.893 -9.451 -6.374 1.00 0.00 158 PRO A C 5
ATOM 4913 O O . PRO A 1 54 ? -3.999 -8.610 -6.467 1.00 0.00 158 PRO A O 5
ATOM 4924 N N . PRO A 1 55 ? -6.054 -9.338 -7.036 1.00 0.00 159 PRO A N 5
ATOM 4925 C CA . PRO A 1 55 ? -6.352 -8.208 -7.922 1.00 0.00 159 PRO A CA 5
ATOM 4926 C C . PRO A 1 55 ? -6.550 -6.906 -7.153 1.00 0.00 159 PRO A C 5
ATOM 4927 O O . PRO A 1 55 ? -6.036 -5.858 -7.545 1.00 0.00 159 PRO A O 5
ATOM 4938 N N . VAL A 1 56 ? -7.299 -6.979 -6.057 1.00 0.00 160 VAL A N 5
ATOM 4939 C CA . VAL A 1 56 ? -7.563 -5.806 -5.232 1.00 0.00 160 VAL A CA 5
ATOM 4940 C C . VAL A 1 56 ? -6.749 -5.844 -3.944 1.00 0.00 160 VAL A C 5
ATOM 4941 O O . VAL A 1 56 ? -6.773 -6.834 -3.212 1.00 0.00 160 VAL A O 5
ATOM 4954 N N . PHE A 1 57 ? -6.029 -4.761 -3.673 1.00 0.00 161 PHE A N 5
ATOM 4955 C CA . PHE A 1 57 ? -5.206 -4.671 -2.473 1.00 0.00 161 PHE A CA 5
ATOM 4956 C C . PHE A 1 57 ? -5.646 -3.500 -1.599 1.00 0.00 161 PHE A C 5
ATOM 4957 O O . PHE A 1 57 ? -5.981 -2.427 -2.101 1.00 0.00 161 PHE A O 5
ATOM 4974 N N . TYR A 1 58 ? -5.642 -3.715 -0.288 1.00 0.00 162 TYR A N 5
ATOM 4975 C CA . TYR A 1 58 ? -6.044 -2.680 0.657 1.00 0.00 162 TYR A CA 5
ATOM 4976 C C . TYR A 1 58 ? -5.050 -2.579 1.810 1.00 0.00 162 TYR A C 5
ATOM 4977 O O . TYR A 1 58 ? -4.772 -3.565 2.494 1.00 0.00 162 TYR A O 5
ATOM 4995 N N . CYS A 1 59 ? -4.516 -1.380 2.020 1.00 0.00 163 CYS A N 5
ATOM 4996 C CA . CYS A 1 59 ? -3.553 -1.148 3.089 1.00 0.00 163 CYS A CA 5
ATOM 4997 C C . CYS A 1 59 ? -4.143 -1.526 4.444 1.00 0.00 163 CYS A C 5
ATOM 4998 O O . CYS A 1 59 ? -5.258 -2.039 4.525 1.00 0.00 163 CYS A O 5
ATOM 5005 N N . GLU A 1 60 ? -3.385 -1.267 5.506 1.00 0.00 164 GLU A N 5
ATOM 5006 C CA . GLU A 1 60 ? -3.833 -1.581 6.858 1.00 0.00 164 GLU A CA 5
ATOM 5007 C C . GLU A 1 60 ? -5.093 -0.794 7.210 1.00 0.00 164 GLU A C 5
ATOM 5008 O O . GLU A 1 60 ? -6.059 -1.349 7.734 1.00 0.00 164 GLU A O 5
ATOM 5020 N N . LEU A 1 61 ? -5.074 0.502 6.918 1.00 0.00 165 LEU A N 5
ATOM 5021 C CA . LEU A 1 61 ? -6.214 1.367 7.204 1.00 0.00 165 LEU A CA 5
ATOM 5022 C C . LEU A 1 61 ? -7.499 0.783 6.625 1.00 0.00 165 LEU A C 5
ATOM 5023 O O . LEU A 1 61 ? -8.455 0.515 7.353 1.00 0.00 165 LEU A O 5
ATOM 5039 N N . CYS A 1 62 ? -7.513 0.587 5.310 1.00 0.00 166 CYS A N 5
ATOM 5040 C CA . CYS A 1 62 ? -8.679 0.034 4.632 1.00 0.00 166 CYS A CA 5
ATOM 5041 C C . CYS A 1 62 ? -8.943 -1.399 5.085 1.00 0.00 166 CYS A C 5
ATOM 5042 O O . CYS A 1 62 ? -10.093 -1.817 5.222 1.00 0.00 166 CYS A O 5
ATOM 5049 N N . ARG A 1 63 ? -7.869 -2.148 5.316 1.00 0.00 167 ARG A N 5
ATOM 5050 C CA . ARG A 1 63 ? -7.983 -3.534 5.753 1.00 0.00 167 ARG A CA 5
ATOM 5051 C C . ARG A 1 63 ? -8.849 -3.640 7.005 1.00 0.00 167 ARG A C 5
ATOM 5052 O O . ARG A 1 63 ? -9.848 -4.360 7.023 1.00 0.00 167 ARG A O 5
ATOM 5073 N N . LEU A 1 64 ? -8.459 -2.919 8.050 1.00 0.00 168 LEU A N 5
ATOM 5074 C CA . LEU A 1 64 ? -9.198 -2.932 9.307 1.00 0.00 168 LEU A CA 5
ATOM 5075 C C . LEU A 1 64 ? -10.541 -2.224 9.157 1.00 0.00 168 LEU A C 5
ATOM 5076 O O . LEU A 1 64 ? -11.530 -2.609 9.779 1.00 0.00 168 LEU A O 5
ATOM 5092 N N . SER A 1 65 ? -10.567 -1.187 8.325 1.00 0.00 169 SER A N 5
ATOM 5093 C CA . SER A 1 65 ? -11.788 -0.424 8.094 1.00 0.00 169 SER A CA 5
ATOM 5094 C C . SER A 1 65 ? -12.843 -1.283 7.404 1.00 0.00 169 SER A C 5
ATOM 5095 O O . SER A 1 65 ? -14.042 -1.041 7.541 1.00 0.00 169 SER A O 5
ATOM 5103 N N . ARG A 1 66 ? -12.387 -2.287 6.662 1.00 0.00 170 ARG A N 5
ATOM 5104 C CA . ARG A 1 66 ? -13.291 -3.182 5.949 1.00 0.00 170 ARG A CA 5
ATOM 5105 C C . ARG A 1 66 ? -13.466 -4.494 6.707 1.00 0.00 170 ARG A C 5
ATOM 5106 O O . ARG A 1 66 ? -14.453 -5.204 6.519 1.00 0.00 170 ARG A O 5
ATOM 5127 N N . ALA A 1 67 ? -12.500 -4.810 7.564 1.00 0.00 171 ALA A N 5
ATOM 5128 C CA . ALA A 1 67 ? -12.548 -6.036 8.351 1.00 0.00 171 ALA A CA 5
ATOM 5129 C C . ALA A 1 67 ? -12.606 -7.265 7.450 1.00 0.00 171 ALA A C 5
ATOM 5130 O O . ALA A 1 67 ? -13.147 -8.303 7.832 1.00 0.00 171 ALA A O 5
ATOM 5137 N N . ASP A 1 68 ? -12.045 -7.141 6.252 1.00 0.00 172 ASP A N 5
ATOM 5138 C CA . ASP A 1 68 ? -12.032 -8.243 5.296 1.00 0.00 172 ASP A CA 5
ATOM 5139 C C . ASP A 1 68 ? -13.451 -8.627 4.890 1.00 0.00 172 ASP A C 5
ATOM 5140 O O . ASP A 1 68 ? -13.837 -8.385 3.748 1.00 0.00 172 ASP A O 5
ATOM 5151 N N . GLY A 1 1 ? 10.956 13.109 8.150 1.00 0.00 105 GLY A N 6
ATOM 5152 C CA . GLY A 1 1 ? 9.691 13.794 7.959 1.00 0.00 105 GLY A CA 6
ATOM 5153 C C . GLY A 1 1 ? 9.210 13.736 6.523 1.00 0.00 105 GLY A C 6
ATOM 5154 O O . GLY A 1 1 ? 9.364 12.717 5.850 1.00 0.00 105 GLY A O 6
ATOM 5158 N N . SER A 1 2 ? 8.625 14.833 6.051 1.00 0.00 106 SER A N 6
ATOM 5159 C CA . SER A 1 2 ? 8.116 14.901 4.686 1.00 0.00 106 SER A CA 6
ATOM 5160 C C . SER A 1 2 ? 9.242 15.197 3.700 1.00 0.00 106 SER A C 6
ATOM 5161 O O . SER A 1 2 ? 10.053 16.097 3.919 1.00 0.00 106 SER A O 6
ATOM 5169 N N . ASP A 1 3 ? 9.285 14.433 2.615 1.00 0.00 107 ASP A N 6
ATOM 5170 C CA . ASP A 1 3 ? 10.310 14.613 1.593 1.00 0.00 107 ASP A CA 6
ATOM 5171 C C . ASP A 1 3 ? 9.681 14.731 0.208 1.00 0.00 107 ASP A C 6
ATOM 5172 O O . ASP A 1 3 ? 10.043 15.610 -0.575 1.00 0.00 107 ASP A O 6
ATOM 5181 N N . SER A 1 4 ? 8.740 13.841 -0.088 1.00 0.00 108 SER A N 6
ATOM 5182 C CA . SER A 1 4 ? 8.065 13.843 -1.380 1.00 0.00 108 SER A CA 6
ATOM 5183 C C . SER A 1 4 ? 6.822 12.958 -1.345 1.00 0.00 108 SER A C 6
ATOM 5184 O O . SER A 1 4 ? 6.599 12.145 -2.243 1.00 0.00 108 SER A O 6
ATOM 5192 N N . PHE A 1 5 ? 6.016 13.123 -0.302 1.00 0.00 109 PHE A N 6
ATOM 5193 C CA . PHE A 1 5 ? 4.795 12.340 -0.148 1.00 0.00 109 PHE A CA 6
ATOM 5194 C C . PHE A 1 5 ? 3.670 12.913 -1.004 1.00 0.00 109 PHE A C 6
ATOM 5195 O O . PHE A 1 5 ? 2.918 13.779 -0.558 1.00 0.00 109 PHE A O 6
ATOM 5212 N N . GLN A 1 6 ? 3.561 12.422 -2.234 1.00 0.00 110 GLN A N 6
ATOM 5213 C CA . GLN A 1 6 ? 2.529 12.886 -3.153 1.00 0.00 110 GLN A CA 6
ATOM 5214 C C . GLN A 1 6 ? 1.137 12.594 -2.601 1.00 0.00 110 GLN A C 6
ATOM 5215 O O . GLN A 1 6 ? 0.936 11.665 -1.818 1.00 0.00 110 GLN A O 6
ATOM 5229 N N . PRO A 1 7 ? 0.153 13.405 -3.016 1.00 0.00 111 PRO A N 6
ATOM 5230 C CA . PRO A 1 7 ? -1.237 13.253 -2.575 1.00 0.00 111 PRO A CA 6
ATOM 5231 C C . PRO A 1 7 ? -1.893 12.001 -3.148 1.00 0.00 111 PRO A C 6
ATOM 5232 O O . PRO A 1 7 ? -2.831 11.459 -2.565 1.00 0.00 111 PRO A O 6
ATOM 5243 N N . GLU A 1 8 ? -1.393 11.548 -4.294 1.00 0.00 112 GLU A N 6
ATOM 5244 C CA . GLU A 1 8 ? -1.932 10.359 -4.945 1.00 0.00 112 GLU A CA 6
ATOM 5245 C C . GLU A 1 8 ? -0.961 9.188 -4.830 1.00 0.00 112 GLU A C 6
ATOM 5246 O O . GLU A 1 8 ? -1.370 8.028 -4.815 1.00 0.00 112 GLU A O 6
ATOM 5258 N N . ALA A 1 9 ? 0.328 9.502 -4.750 1.00 0.00 113 ALA A N 6
ATOM 5259 C CA . ALA A 1 9 ? 1.358 8.477 -4.636 1.00 0.00 113 ALA A CA 6
ATOM 5260 C C . ALA A 1 9 ? 2.041 8.534 -3.273 1.00 0.00 113 ALA A C 6
ATOM 5261 O O . ALA A 1 9 ? 3.100 9.143 -3.122 1.00 0.00 113 ALA A O 6
ATOM 5268 N N . LYS A 1 10 ? 1.427 7.896 -2.282 1.00 0.00 114 LYS A N 6
ATOM 5269 C CA . LYS A 1 10 ? 1.974 7.873 -0.931 1.00 0.00 114 LYS A CA 6
ATOM 5270 C C . LYS A 1 10 ? 2.419 6.465 -0.548 1.00 0.00 114 LYS A C 6
ATOM 5271 O O . LYS A 1 10 ? 1.591 5.585 -0.310 1.00 0.00 114 LYS A O 6
ATOM 5290 N N . VAL A 1 11 ? 3.731 6.259 -0.490 1.00 0.00 115 VAL A N 6
ATOM 5291 C CA . VAL A 1 11 ? 4.285 4.958 -0.133 1.00 0.00 115 VAL A CA 6
ATOM 5292 C C . VAL A 1 11 ? 4.286 4.757 1.379 1.00 0.00 115 VAL A C 6
ATOM 5293 O O . VAL A 1 11 ? 5.063 5.385 2.098 1.00 0.00 115 VAL A O 6
ATOM 5306 N N . ARG A 1 12 ? 3.411 3.877 1.853 1.00 0.00 116 ARG A N 6
ATOM 5307 C CA . ARG A 1 12 ? 3.310 3.594 3.280 1.00 0.00 116 ARG A CA 6
ATOM 5308 C C . ARG A 1 12 ? 3.291 2.089 3.535 1.00 0.00 116 ARG A C 6
ATOM 5309 O O . ARG A 1 12 ? 2.231 1.462 3.535 1.00 0.00 116 ARG A O 6
ATOM 5330 N N . CYS A 1 13 ? 4.470 1.516 3.751 1.00 0.00 117 CYS A N 6
ATOM 5331 C CA . CYS A 1 13 ? 4.590 0.086 4.006 1.00 0.00 117 CYS A CA 6
ATOM 5332 C C . CYS A 1 13 ? 5.007 -0.176 5.450 1.00 0.00 117 CYS A C 6
ATOM 5333 O O . CYS A 1 13 ? 5.600 0.685 6.101 1.00 0.00 117 CYS A O 6
ATOM 5340 N N . ILE A 1 14 ? 4.694 -1.369 5.944 1.00 0.00 118 ILE A N 6
ATOM 5341 C CA . ILE A 1 14 ? 5.038 -1.744 7.310 1.00 0.00 118 ILE A CA 6
ATOM 5342 C C . ILE A 1 14 ? 6.544 -1.680 7.535 1.00 0.00 118 ILE A C 6
ATOM 5343 O O . ILE A 1 14 ? 7.010 -1.574 8.670 1.00 0.00 118 ILE A O 6
ATOM 5359 N N . CYS A 1 15 ? 7.303 -1.744 6.446 1.00 0.00 119 CYS A N 6
ATOM 5360 C CA . CYS A 1 15 ? 8.758 -1.692 6.523 1.00 0.00 119 CYS A CA 6
ATOM 5361 C C . CYS A 1 15 ? 9.248 -0.248 6.586 1.00 0.00 119 CYS A C 6
ATOM 5362 O O . CYS A 1 15 ? 10.444 0.006 6.730 1.00 0.00 119 CYS A O 6
ATOM 5369 N N . SER A 1 16 ? 8.316 0.693 6.476 1.00 0.00 120 SER A N 6
ATOM 5370 C CA . SER A 1 16 ? 8.653 2.111 6.517 1.00 0.00 120 SER A CA 6
ATOM 5371 C C . SER A 1 16 ? 9.745 2.439 5.503 1.00 0.00 120 SER A C 6
ATOM 5372 O O . SER A 1 16 ? 10.643 3.236 5.777 1.00 0.00 120 SER A O 6
ATOM 5380 N N . SER A 1 17 ? 9.661 1.819 4.330 1.00 0.00 121 SER A N 6
ATOM 5381 C CA . SER A 1 17 ? 10.643 2.041 3.276 1.00 0.00 121 SER A CA 6
ATOM 5382 C C . SER A 1 17 ? 9.960 2.455 1.976 1.00 0.00 121 SER A C 6
ATOM 5383 O O . SER A 1 17 ? 9.209 1.682 1.381 1.00 0.00 121 SER A O 6
ATOM 5391 N N . THR A 1 18 ? 10.227 3.683 1.540 1.00 0.00 122 THR A N 6
ATOM 5392 C CA . THR A 1 18 ? 9.638 4.202 0.312 1.00 0.00 122 THR A CA 6
ATOM 5393 C C . THR A 1 18 ? 10.571 3.993 -0.876 1.00 0.00 122 THR A C 6
ATOM 5394 O O . THR A 1 18 ? 10.581 4.786 -1.817 1.00 0.00 122 THR A O 6
ATOM 5405 N N . MET A 1 19 ? 11.353 2.919 -0.827 1.00 0.00 123 MET A N 6
ATOM 5406 C CA . MET A 1 19 ? 12.288 2.605 -1.901 1.00 0.00 123 MET A CA 6
ATOM 5407 C C . MET A 1 19 ? 11.602 1.802 -3.001 1.00 0.00 123 MET A C 6
ATOM 5408 O O . MET A 1 19 ? 10.412 1.501 -2.914 1.00 0.00 123 MET A O 6
ATOM 5422 N N . VAL A 1 20 ? 12.361 1.459 -4.037 1.00 0.00 124 VAL A N 6
ATOM 5423 C CA . VAL A 1 20 ? 11.826 0.690 -5.155 1.00 0.00 124 VAL A CA 6
ATOM 5424 C C . VAL A 1 20 ? 12.049 -0.805 -4.950 1.00 0.00 124 VAL A C 6
ATOM 5425 O O . VAL A 1 20 ? 13.063 -1.355 -5.377 1.00 0.00 124 VAL A O 6
ATOM 5438 N N . ASN A 1 21 ? 11.094 -1.456 -4.295 1.00 0.00 125 ASN A N 6
ATOM 5439 C CA . ASN A 1 21 ? 11.186 -2.888 -4.034 1.00 0.00 125 ASN A CA 6
ATOM 5440 C C . ASN A 1 21 ? 11.026 -3.688 -5.323 1.00 0.00 125 ASN A C 6
ATOM 5441 O O . ASN A 1 21 ? 11.057 -3.129 -6.420 1.00 0.00 125 ASN A O 6
ATOM 5452 N N . ASP A 1 22 ? 10.854 -4.997 -5.183 1.00 0.00 126 ASP A N 6
ATOM 5453 C CA . ASP A 1 22 ? 10.686 -5.874 -6.336 1.00 0.00 126 ASP A CA 6
ATOM 5454 C C . ASP A 1 22 ? 9.449 -5.486 -7.139 1.00 0.00 126 ASP A C 6
ATOM 5455 O O . ASP A 1 22 ? 9.458 -5.526 -8.369 1.00 0.00 126 ASP A O 6
ATOM 5464 N N . SER A 1 23 ? 8.386 -5.111 -6.434 1.00 0.00 127 SER A N 6
ATOM 5465 C CA . SER A 1 23 ? 7.139 -4.720 -7.082 1.00 0.00 127 SER A CA 6
ATOM 5466 C C . SER A 1 23 ? 6.231 -3.977 -6.107 1.00 0.00 127 SER A C 6
ATOM 5467 O O . SER A 1 23 ? 5.935 -4.469 -5.019 1.00 0.00 127 SER A O 6
ATOM 5475 N N . MET A 1 24 ? 5.792 -2.788 -6.507 1.00 0.00 128 MET A N 6
ATOM 5476 C CA . MET A 1 24 ? 4.916 -1.976 -5.669 1.00 0.00 128 MET A CA 6
ATOM 5477 C C . MET A 1 24 ? 3.468 -2.080 -6.136 1.00 0.00 128 MET A C 6
ATOM 5478 O O . MET A 1 24 ? 3.197 -2.505 -7.260 1.00 0.00 128 MET A O 6
ATOM 5492 N N . ILE A 1 25 ? 2.541 -1.691 -5.268 1.00 0.00 129 ILE A N 6
ATOM 5493 C CA . ILE A 1 25 ? 1.121 -1.740 -5.593 1.00 0.00 129 ILE A CA 6
ATOM 5494 C C . ILE A 1 25 ? 0.350 -0.650 -4.856 1.00 0.00 129 ILE A C 6
ATOM 5495 O O . ILE A 1 25 ? 0.580 -0.407 -3.671 1.00 0.00 129 ILE A O 6
ATOM 5511 N N . GLN A 1 26 ? -0.566 0.002 -5.564 1.00 0.00 130 GLN A N 6
ATOM 5512 C CA . GLN A 1 26 ? -1.372 1.065 -4.976 1.00 0.00 130 GLN A CA 6
ATOM 5513 C C . GLN A 1 26 ? -2.653 0.505 -4.368 1.00 0.00 130 GLN A C 6
ATOM 5514 O O . GLN A 1 26 ? -3.220 -0.464 -4.874 1.00 0.00 130 GLN A O 6
ATOM 5528 N N . CYS A 1 27 ? -3.105 1.120 -3.281 1.00 0.00 131 CYS A N 6
ATOM 5529 C CA . CYS A 1 27 ? -4.319 0.683 -2.602 1.00 0.00 131 CYS A CA 6
ATOM 5530 C C . CYS A 1 27 ? -5.527 0.787 -3.529 1.00 0.00 131 CYS A C 6
ATOM 5531 O O . CYS A 1 27 ? -5.557 1.620 -4.434 1.00 0.00 131 CYS A O 6
ATOM 5538 N N . GLU A 1 28 ? -6.522 -0.063 -3.293 1.00 0.00 132 GLU A N 6
ATOM 5539 C CA . GLU A 1 28 ? -7.732 -0.066 -4.107 1.00 0.00 132 GLU A CA 6
ATOM 5540 C C . GLU A 1 28 ? -8.772 0.895 -3.538 1.00 0.00 132 GLU A C 6
ATOM 5541 O O . GLU A 1 28 ? -9.955 0.815 -3.872 1.00 0.00 132 GLU A O 6
ATOM 5553 N N . ASP A 1 29 ? -8.323 1.803 -2.679 1.00 0.00 133 ASP A N 6
ATOM 5554 C CA . ASP A 1 29 ? -9.213 2.780 -2.064 1.00 0.00 133 ASP A CA 6
ATOM 5555 C C . ASP A 1 29 ? -8.849 4.196 -2.498 1.00 0.00 133 ASP A C 6
ATOM 5556 O O . ASP A 1 29 ? -7.784 4.706 -2.153 1.00 0.00 133 ASP A O 6
ATOM 5565 N N . GLN A 1 30 ? -9.741 4.824 -3.258 1.00 0.00 134 GLN A N 6
ATOM 5566 C CA . GLN A 1 30 ? -9.512 6.181 -3.741 1.00 0.00 134 GLN A CA 6
ATOM 5567 C C . GLN A 1 30 ? -9.327 7.149 -2.577 1.00 0.00 134 GLN A C 6
ATOM 5568 O O . GLN A 1 30 ? -8.711 8.204 -2.727 1.00 0.00 134 GLN A O 6
ATOM 5582 N N . ARG A 1 31 ? -9.863 6.783 -1.417 1.00 0.00 135 ARG A N 6
ATOM 5583 C CA . ARG A 1 31 ? -9.758 7.620 -0.229 1.00 0.00 135 ARG A CA 6
ATOM 5584 C C . ARG A 1 31 ? -8.470 7.322 0.533 1.00 0.00 135 ARG A C 6
ATOM 5585 O O . ARG A 1 31 ? -8.263 7.816 1.642 1.00 0.00 135 ARG A O 6
ATOM 5606 N N . CYS A 1 32 ? -7.607 6.511 -0.068 1.00 0.00 136 CYS A N 6
ATOM 5607 C CA . CYS A 1 32 ? -6.339 6.145 0.553 1.00 0.00 136 CYS A CA 6
ATOM 5608 C C . CYS A 1 32 ? -5.167 6.480 -0.366 1.00 0.00 136 CYS A C 6
ATOM 5609 O O . CYS A 1 32 ? -4.282 7.252 -0.001 1.00 0.00 136 CYS A O 6
ATOM 5616 N N . GLN A 1 33 ? -5.171 5.892 -1.558 1.00 0.00 137 GLN A N 6
ATOM 5617 C CA . GLN A 1 33 ? -4.108 6.128 -2.528 1.00 0.00 137 GLN A CA 6
ATOM 5618 C C . GLN A 1 33 ? -2.737 5.905 -1.898 1.00 0.00 137 GLN A C 6
ATOM 5619 O O . GLN A 1 33 ? -1.847 6.749 -2.007 1.00 0.00 137 GLN A O 6
ATOM 5633 N N . VAL A 1 34 ? -2.573 4.762 -1.239 1.00 0.00 138 VAL A N 6
ATOM 5634 C CA . VAL A 1 34 ? -1.310 4.428 -0.592 1.00 0.00 138 VAL A CA 6
ATOM 5635 C C . VAL A 1 34 ? -0.636 3.246 -1.279 1.00 0.00 138 VAL A C 6
ATOM 5636 O O . VAL A 1 34 ? -1.243 2.189 -1.456 1.00 0.00 138 VAL A O 6
ATOM 5649 N N . TRP A 1 35 ? 0.621 3.431 -1.666 1.00 0.00 139 TRP A N 6
ATOM 5650 C CA . TRP A 1 35 ? 1.377 2.378 -2.334 1.00 0.00 139 TRP A CA 6
ATOM 5651 C C . TRP A 1 35 ? 2.139 1.529 -1.323 1.00 0.00 139 TRP A C 6
ATOM 5652 O O . TRP A 1 35 ? 2.623 2.038 -0.312 1.00 0.00 139 TRP A O 6
ATOM 5673 N N . GLN A 1 36 ? 2.242 0.234 -1.602 1.00 0.00 140 GLN A N 6
ATOM 5674 C CA . GLN A 1 36 ? 2.945 -0.685 -0.715 1.00 0.00 140 GLN A CA 6
ATOM 5675 C C . GLN A 1 36 ? 3.702 -1.741 -1.514 1.00 0.00 140 GLN A C 6
ATOM 5676 O O . GLN A 1 36 ? 3.435 -1.949 -2.698 1.00 0.00 140 GLN A O 6
ATOM 5690 N N . HIS A 1 37 ? 4.649 -2.405 -0.858 1.00 0.00 141 HIS A N 6
ATOM 5691 C CA . HIS A 1 37 ? 5.445 -3.440 -1.508 1.00 0.00 141 HIS A CA 6
ATOM 5692 C C . HIS A 1 37 ? 4.657 -4.742 -1.621 1.00 0.00 141 HIS A C 6
ATOM 5693 O O . HIS A 1 37 ? 4.216 -5.302 -0.616 1.00 0.00 141 HIS A O 6
ATOM 5707 N N . LEU A 1 38 ? 4.482 -5.217 -2.849 1.00 0.00 142 LEU A N 6
ATOM 5708 C CA . LEU A 1 38 ? 3.746 -6.453 -3.093 1.00 0.00 142 LEU A CA 6
ATOM 5709 C C . LEU A 1 38 ? 4.321 -7.601 -2.271 1.00 0.00 142 LEU A C 6
ATOM 5710 O O . LEU A 1 38 ? 3.581 -8.396 -1.694 1.00 0.00 142 LEU A O 6
ATOM 5726 N N . ASN A 1 39 ? 5.647 -7.681 -2.221 1.00 0.00 143 ASN A N 6
ATOM 5727 C CA . ASN A 1 39 ? 6.322 -8.731 -1.468 1.00 0.00 143 ASN A CA 6
ATOM 5728 C C . ASN A 1 39 ? 6.025 -8.608 0.023 1.00 0.00 143 ASN A C 6
ATOM 5729 O O . ASN A 1 39 ? 6.182 -9.566 0.780 1.00 0.00 143 ASN A O 6
ATOM 5740 N N . CYS A 1 40 ? 5.595 -7.421 0.439 1.00 0.00 144 CYS A N 6
ATOM 5741 C CA . CYS A 1 40 ? 5.275 -7.171 1.839 1.00 0.00 144 CYS A CA 6
ATOM 5742 C C . CYS A 1 40 ? 3.802 -7.454 2.120 1.00 0.00 144 CYS A C 6
ATOM 5743 O O . CYS A 1 40 ? 3.437 -7.868 3.220 1.00 0.00 144 CYS A O 6
ATOM 5750 N N . VAL A 1 41 ? 2.960 -7.227 1.116 1.00 0.00 145 VAL A N 6
ATOM 5751 C CA . VAL A 1 41 ? 1.527 -7.458 1.254 1.00 0.00 145 VAL A CA 6
ATOM 5752 C C . VAL A 1 41 ? 1.117 -8.772 0.597 1.00 0.00 145 VAL A C 6
ATOM 5753 O O . VAL A 1 41 ? -0.070 -9.039 0.405 1.00 0.00 145 VAL A O 6
ATOM 5766 N N . LEU A 1 42 ? 2.107 -9.590 0.256 1.00 0.00 146 LEU A N 6
ATOM 5767 C CA . LEU A 1 42 ? 1.850 -10.878 -0.379 1.00 0.00 146 LEU A CA 6
ATOM 5768 C C . LEU A 1 42 ? 1.604 -11.961 0.666 1.00 0.00 146 LEU A C 6
ATOM 5769 O O . LEU A 1 42 ? 2.490 -12.288 1.455 1.00 0.00 146 LEU A O 6
ATOM 5785 N N . ILE A 1 43 ? 0.396 -12.514 0.664 1.00 0.00 147 ILE A N 6
ATOM 5786 C CA . ILE A 1 43 ? 0.035 -13.563 1.610 1.00 0.00 147 ILE A CA 6
ATOM 5787 C C . ILE A 1 43 ? -0.568 -14.766 0.893 1.00 0.00 147 ILE A C 6
ATOM 5788 O O . ILE A 1 43 ? -1.466 -14.638 0.061 1.00 0.00 147 ILE A O 6
ATOM 5804 N N . PRO A 1 44 ? -0.066 -15.965 1.224 1.00 0.00 148 PRO A N 6
ATOM 5805 C CA . PRO A 1 44 ? -0.542 -17.215 0.626 1.00 0.00 148 PRO A CA 6
ATOM 5806 C C . PRO A 1 44 ? -1.954 -17.573 1.077 1.00 0.00 148 PRO A C 6
ATOM 5807 O O . PRO A 1 44 ? -2.345 -17.290 2.210 1.00 0.00 148 PRO A O 6
ATOM 5818 N N . ASP A 1 45 ? -2.715 -18.197 0.185 1.00 0.00 149 ASP A N 6
ATOM 5819 C CA . ASP A 1 45 ? -4.084 -18.595 0.492 1.00 0.00 149 ASP A CA 6
ATOM 5820 C C . ASP A 1 45 ? -4.125 -19.494 1.724 1.00 0.00 149 ASP A C 6
ATOM 5821 O O . ASP A 1 45 ? -5.144 -19.579 2.410 1.00 0.00 149 ASP A O 6
ATOM 5830 N N . LYS A 1 46 ? -3.011 -20.164 1.998 1.00 0.00 150 LYS A N 6
ATOM 5831 C CA . LYS A 1 46 ? -2.918 -21.057 3.147 1.00 0.00 150 LYS A CA 6
ATOM 5832 C C . LYS A 1 46 ? -1.587 -20.878 3.869 1.00 0.00 150 LYS A C 6
ATOM 5833 O O . LYS A 1 46 ? -0.620 -20.350 3.318 1.00 0.00 150 LYS A O 6
ATOM 5852 N N . PRO A 1 47 ? -1.531 -21.328 5.131 1.00 0.00 151 PRO A N 6
ATOM 5853 C CA . PRO A 1 47 ? -0.323 -21.231 5.955 1.00 0.00 151 PRO A CA 6
ATOM 5854 C C . PRO A 1 47 ? 0.785 -22.160 5.471 1.00 0.00 151 PRO A C 6
ATOM 5855 O O . PRO A 1 47 ? 0.639 -23.382 5.496 1.00 0.00 151 PRO A O 6
ATOM 5866 N N . GLY A 1 48 ? 1.894 -21.573 5.030 1.00 0.00 152 GLY A N 6
ATOM 5867 C CA . GLY A 1 48 ? 3.010 -22.365 4.547 1.00 0.00 152 GLY A CA 6
ATOM 5868 C C . GLY A 1 48 ? 3.025 -22.484 3.036 1.00 0.00 152 GLY A C 6
ATOM 5869 O O . GLY A 1 48 ? 4.054 -22.806 2.443 1.00 0.00 152 GLY A O 6
ATOM 5873 N N . GLU A 1 49 ? 1.880 -22.227 2.412 1.00 0.00 153 GLU A N 6
ATOM 5874 C CA . GLU A 1 49 ? 1.766 -22.310 0.961 1.00 0.00 153 GLU A CA 6
ATOM 5875 C C . GLU A 1 49 ? 2.554 -21.190 0.288 1.00 0.00 153 GLU A C 6
ATOM 5876 O O . GLU A 1 49 ? 3.324 -20.482 0.936 1.00 0.00 153 GLU A O 6
ATOM 5888 N N . SER A 1 50 ? 2.356 -21.038 -1.018 1.00 0.00 154 SER A N 6
ATOM 5889 C CA . SER A 1 50 ? 3.051 -20.007 -1.781 1.00 0.00 154 SER A CA 6
ATOM 5890 C C . SER A 1 50 ? 2.227 -18.724 -1.837 1.00 0.00 154 SER A C 6
ATOM 5891 O O . SER A 1 50 ? 1.047 -18.746 -2.184 1.00 0.00 154 SER A O 6
ATOM 5899 N N . ALA A 1 51 ? 2.860 -17.607 -1.491 1.00 0.00 155 ALA A N 6
ATOM 5900 C CA . ALA A 1 51 ? 2.187 -16.314 -1.503 1.00 0.00 155 ALA A CA 6
ATOM 5901 C C . ALA A 1 51 ? 1.440 -16.096 -2.814 1.00 0.00 155 ALA A C 6
ATOM 5902 O O . ALA A 1 51 ? 1.664 -16.809 -3.792 1.00 0.00 155 ALA A O 6
ATOM 5909 N N . GLU A 1 52 ? 0.552 -15.107 -2.827 1.00 0.00 156 GLU A N 6
ATOM 5910 C CA . GLU A 1 52 ? -0.229 -14.798 -4.018 1.00 0.00 156 GLU A CA 6
ATOM 5911 C C . GLU A 1 52 ? -0.462 -13.294 -4.141 1.00 0.00 156 GLU A C 6
ATOM 5912 O O . GLU A 1 52 ? -0.622 -12.596 -3.140 1.00 0.00 156 GLU A O 6
ATOM 5924 N N . VAL A 1 53 ? -0.479 -12.803 -5.376 1.00 0.00 157 VAL A N 6
ATOM 5925 C CA . VAL A 1 53 ? -0.692 -11.383 -5.631 1.00 0.00 157 VAL A CA 6
ATOM 5926 C C . VAL A 1 53 ? -2.091 -11.128 -6.180 1.00 0.00 157 VAL A C 6
ATOM 5927 O O . VAL A 1 53 ? -2.339 -11.217 -7.383 1.00 0.00 157 VAL A O 6
ATOM 5940 N N . PRO A 1 54 ? -3.030 -10.802 -5.279 1.00 0.00 158 PRO A N 6
ATOM 5941 C CA . PRO A 1 54 ? -4.421 -10.526 -5.650 1.00 0.00 158 PRO A CA 6
ATOM 5942 C C . PRO A 1 54 ? -4.567 -9.218 -6.420 1.00 0.00 158 PRO A C 6
ATOM 5943 O O . PRO A 1 54 ? -3.713 -8.333 -6.356 1.00 0.00 158 PRO A O 6
ATOM 5954 N N . PRO A 1 55 ? -5.674 -9.090 -7.167 1.00 0.00 159 PRO A N 6
ATOM 5955 C CA . PRO A 1 55 ? -5.957 -7.892 -7.963 1.00 0.00 159 PRO A CA 6
ATOM 5956 C C . PRO A 1 55 ? -6.285 -6.683 -7.094 1.00 0.00 159 PRO A C 6
ATOM 5957 O O . PRO A 1 55 ? -5.794 -5.580 -7.336 1.00 0.00 159 PRO A O 6
ATOM 5968 N N . VAL A 1 56 ? -7.118 -6.897 -6.080 1.00 0.00 160 VAL A N 6
ATOM 5969 C CA . VAL A 1 56 ? -7.510 -5.824 -5.173 1.00 0.00 160 VAL A CA 6
ATOM 5970 C C . VAL A 1 56 ? -6.669 -5.844 -3.902 1.00 0.00 160 VAL A C 6
ATOM 5971 O O . VAL A 1 56 ? -6.672 -6.825 -3.158 1.00 0.00 160 VAL A O 6
ATOM 5984 N N . PHE A 1 57 ? -5.951 -4.753 -3.657 1.00 0.00 161 PHE A N 6
ATOM 5985 C CA . PHE A 1 57 ? -5.104 -4.645 -2.475 1.00 0.00 161 PHE A CA 6
ATOM 5986 C C . PHE A 1 57 ? -5.579 -3.515 -1.567 1.00 0.00 161 PHE A C 6
ATOM 5987 O O . PHE A 1 57 ? -5.961 -2.444 -2.039 1.00 0.00 161 PHE A O 6
ATOM 6004 N N . TYR A 1 58 ? -5.554 -3.763 -0.262 1.00 0.00 162 TYR A N 6
ATOM 6005 C CA . TYR A 1 58 ? -5.985 -2.768 0.713 1.00 0.00 162 TYR A CA 6
ATOM 6006 C C . TYR A 1 58 ? -4.985 -2.662 1.861 1.00 0.00 162 TYR A C 6
ATOM 6007 O O . TYR A 1 58 ? -4.705 -3.644 2.549 1.00 0.00 162 TYR A O 6
ATOM 6025 N N . CYS A 1 59 ? -4.451 -1.462 2.062 1.00 0.00 163 CYS A N 6
ATOM 6026 C CA . CYS A 1 59 ? -3.482 -1.224 3.125 1.00 0.00 163 CYS A CA 6
ATOM 6027 C C . CYS A 1 59 ? -4.060 -1.611 4.483 1.00 0.00 163 CYS A C 6
ATOM 6028 O O . CYS A 1 59 ? -5.184 -2.105 4.573 1.00 0.00 163 CYS A O 6
ATOM 6035 N N . GLU A 1 60 ? -3.283 -1.384 5.538 1.00 0.00 164 GLU A N 6
ATOM 6036 C CA . GLU A 1 60 ? -3.718 -1.710 6.891 1.00 0.00 164 GLU A CA 6
ATOM 6037 C C . GLU A 1 60 ? -4.989 -0.948 7.252 1.00 0.00 164 GLU A C 6
ATOM 6038 O O . GLU A 1 60 ? -5.943 -1.523 7.778 1.00 0.00 164 GLU A O 6
ATOM 6050 N N . LEU A 1 61 ? -4.995 0.350 6.967 1.00 0.00 165 LEU A N 6
ATOM 6051 C CA . LEU A 1 61 ? -6.149 1.193 7.262 1.00 0.00 165 LEU A CA 6
ATOM 6052 C C . LEU A 1 61 ? -7.425 0.593 6.680 1.00 0.00 165 LEU A C 6
ATOM 6053 O O . LEU A 1 61 ? -8.375 0.302 7.407 1.00 0.00 165 LEU A O 6
ATOM 6069 N N . CYS A 1 62 ? -7.438 0.408 5.364 1.00 0.00 166 CYS A N 6
ATOM 6070 C CA . CYS A 1 62 ? -8.595 -0.159 4.683 1.00 0.00 166 CYS A CA 6
ATOM 6071 C C . CYS A 1 62 ? -8.863 -1.584 5.160 1.00 0.00 166 CYS A C 6
ATOM 6072 O O . CYS A 1 62 ? -10.014 -1.985 5.333 1.00 0.00 166 CYS A O 6
ATOM 6079 N N . ARG A 1 63 ? -7.793 -2.343 5.370 1.00 0.00 167 ARG A N 6
ATOM 6080 C CA . ARG A 1 63 ? -7.911 -3.723 5.825 1.00 0.00 167 ARG A CA 6
ATOM 6081 C C . ARG A 1 63 ? -8.741 -3.803 7.103 1.00 0.00 167 ARG A C 6
ATOM 6082 O O . ARG A 1 63 ? -9.577 -4.695 7.259 1.00 0.00 167 ARG A O 6
ATOM 6103 N N . LEU A 1 64 ? -8.505 -2.867 8.016 1.00 0.00 168 LEU A N 6
ATOM 6104 C CA . LEU A 1 64 ? -9.230 -2.832 9.281 1.00 0.00 168 LEU A CA 6
ATOM 6105 C C . LEU A 1 64 ? -10.629 -2.255 9.092 1.00 0.00 168 LEU A C 6
ATOM 6106 O O . LEU A 1 64 ? -11.587 -2.701 9.723 1.00 0.00 168 LEU A O 6
ATOM 6122 N N . SER A 1 65 ? -10.739 -1.260 8.217 1.00 0.00 169 SER A N 6
ATOM 6123 C CA . SER A 1 65 ? -12.021 -0.620 7.944 1.00 0.00 169 SER A CA 6
ATOM 6124 C C . SER A 1 65 ? -12.932 -1.546 7.145 1.00 0.00 169 SER A C 6
ATOM 6125 O O . SER A 1 65 ? -14.138 -1.317 7.048 1.00 0.00 169 SER A O 6
ATOM 6133 N N . ARG A 1 66 ? -12.346 -2.593 6.573 1.00 0.00 170 ARG A N 6
ATOM 6134 C CA . ARG A 1 66 ? -13.103 -3.555 5.781 1.00 0.00 170 ARG A CA 6
ATOM 6135 C C . ARG A 1 66 ? -13.342 -4.840 6.567 1.00 0.00 170 ARG A C 6
ATOM 6136 O O . ARG A 1 66 ? -14.379 -5.486 6.420 1.00 0.00 170 ARG A O 6
ATOM 6157 N N . ALA A 1 67 ? -12.374 -5.206 7.401 1.00 0.00 171 ALA A N 6
ATOM 6158 C CA . ALA A 1 67 ? -12.479 -6.413 8.212 1.00 0.00 171 ALA A CA 6
ATOM 6159 C C . ALA A 1 67 ? -12.535 -6.073 9.697 1.00 0.00 171 ALA A C 6
ATOM 6160 O O . ALA A 1 67 ? -13.492 -6.423 10.388 1.00 0.00 171 ALA A O 6
ATOM 6167 N N . ASP A 1 68 ? -11.503 -5.391 10.183 1.00 0.00 172 ASP A N 6
ATOM 6168 C CA . ASP A 1 68 ? -11.435 -5.004 11.587 1.00 0.00 172 ASP A CA 6
ATOM 6169 C C . ASP A 1 68 ? -11.353 -6.234 12.486 1.00 0.00 172 ASP A C 6
ATOM 6170 O O . ASP A 1 68 ? -11.522 -6.107 13.698 1.00 0.00 172 ASP A O 6
ATOM 6181 N N . GLY A 1 1 ? 8.797 10.005 -1.099 1.00 0.00 105 GLY A N 7
ATOM 6182 C CA . GLY A 1 1 ? 10.230 9.944 -0.878 1.00 0.00 105 GLY A CA 7
ATOM 6183 C C . GLY A 1 1 ? 10.676 10.816 0.279 1.00 0.00 105 GLY A C 7
ATOM 6184 O O . GLY A 1 1 ? 11.567 11.651 0.128 1.00 0.00 105 GLY A O 7
ATOM 6188 N N . SER A 1 2 ? 10.054 10.622 1.438 1.00 0.00 106 SER A N 7
ATOM 6189 C CA . SER A 1 2 ? 10.388 11.402 2.624 1.00 0.00 106 SER A CA 7
ATOM 6190 C C . SER A 1 2 ? 9.883 12.835 2.492 1.00 0.00 106 SER A C 7
ATOM 6191 O O . SER A 1 2 ? 8.956 13.245 3.191 1.00 0.00 106 SER A O 7
ATOM 6199 N N . ASP A 1 3 ? 10.499 13.593 1.592 1.00 0.00 107 ASP A N 7
ATOM 6200 C CA . ASP A 1 3 ? 10.113 14.981 1.367 1.00 0.00 107 ASP A CA 7
ATOM 6201 C C . ASP A 1 3 ? 9.381 15.132 0.036 1.00 0.00 107 ASP A C 7
ATOM 6202 O O . ASP A 1 3 ? 9.454 16.178 -0.608 1.00 0.00 107 ASP A O 7
ATOM 6211 N N . SER A 1 4 ? 8.678 14.080 -0.369 1.00 0.00 108 SER A N 7
ATOM 6212 C CA . SER A 1 4 ? 7.938 14.094 -1.626 1.00 0.00 108 SER A CA 7
ATOM 6213 C C . SER A 1 4 ? 6.739 13.153 -1.560 1.00 0.00 108 SER A C 7
ATOM 6214 O O . SER A 1 4 ? 6.503 12.364 -2.475 1.00 0.00 108 SER A O 7
ATOM 6222 N N . PHE A 1 5 ? 5.983 13.242 -0.470 1.00 0.00 109 PHE A N 7
ATOM 6223 C CA . PHE A 1 5 ? 4.808 12.399 -0.283 1.00 0.00 109 PHE A CA 7
ATOM 6224 C C . PHE A 1 5 ? 3.615 12.949 -1.058 1.00 0.00 109 PHE A C 7
ATOM 6225 O O . PHE A 1 5 ? 2.850 13.764 -0.543 1.00 0.00 109 PHE A O 7
ATOM 6242 N N . GLN A 1 6 ? 3.463 12.497 -2.299 1.00 0.00 110 GLN A N 7
ATOM 6243 C CA . GLN A 1 6 ? 2.364 12.945 -3.145 1.00 0.00 110 GLN A CA 7
ATOM 6244 C C . GLN A 1 6 ? 1.018 12.563 -2.538 1.00 0.00 110 GLN A C 7
ATOM 6245 O O . GLN A 1 6 ? 0.902 11.596 -1.785 1.00 0.00 110 GLN A O 7
ATOM 6259 N N . PRO A 1 7 ? -0.024 13.339 -2.870 1.00 0.00 111 PRO A N 7
ATOM 6260 C CA . PRO A 1 7 ? -1.380 13.102 -2.368 1.00 0.00 111 PRO A CA 7
ATOM 6261 C C . PRO A 1 7 ? -2.005 11.843 -2.959 1.00 0.00 111 PRO A C 7
ATOM 6262 O O . PRO A 1 7 ? -2.854 11.209 -2.334 1.00 0.00 111 PRO A O 7
ATOM 6273 N N . GLU A 1 8 ? -1.578 11.486 -4.166 1.00 0.00 112 GLU A N 7
ATOM 6274 C CA . GLU A 1 8 ? -2.097 10.302 -4.841 1.00 0.00 112 GLU A CA 7
ATOM 6275 C C . GLU A 1 8 ? -1.066 9.177 -4.833 1.00 0.00 112 GLU A C 7
ATOM 6276 O O . GLU A 1 8 ? -1.409 8.006 -4.999 1.00 0.00 112 GLU A O 7
ATOM 6288 N N . ALA A 1 9 ? 0.197 9.540 -4.640 1.00 0.00 113 ALA A N 7
ATOM 6289 C CA . ALA A 1 9 ? 1.277 8.562 -4.610 1.00 0.00 113 ALA A CA 7
ATOM 6290 C C . ALA A 1 9 ? 2.008 8.593 -3.272 1.00 0.00 113 ALA A C 7
ATOM 6291 O O . ALA A 1 9 ? 3.033 9.260 -3.128 1.00 0.00 113 ALA A O 7
ATOM 6298 N N . LYS A 1 10 ? 1.475 7.868 -2.294 1.00 0.00 114 LYS A N 7
ATOM 6299 C CA . LYS A 1 10 ? 2.076 7.812 -0.967 1.00 0.00 114 LYS A CA 7
ATOM 6300 C C . LYS A 1 10 ? 2.507 6.389 -0.625 1.00 0.00 114 LYS A C 7
ATOM 6301 O O . LYS A 1 10 ? 1.671 5.514 -0.398 1.00 0.00 114 LYS A O 7
ATOM 6320 N N . VAL A 1 11 ? 3.816 6.164 -0.589 1.00 0.00 115 VAL A N 7
ATOM 6321 C CA . VAL A 1 11 ? 4.358 4.848 -0.271 1.00 0.00 115 VAL A CA 7
ATOM 6322 C C . VAL A 1 11 ? 4.391 4.616 1.235 1.00 0.00 115 VAL A C 7
ATOM 6323 O O . VAL A 1 11 ? 5.237 5.168 1.940 1.00 0.00 115 VAL A O 7
ATOM 6336 N N . ARG A 1 12 ? 3.467 3.796 1.723 1.00 0.00 116 ARG A N 7
ATOM 6337 C CA . ARG A 1 12 ? 3.390 3.491 3.146 1.00 0.00 116 ARG A CA 7
ATOM 6338 C C . ARG A 1 12 ? 3.356 1.983 3.378 1.00 0.00 116 ARG A C 7
ATOM 6339 O O . ARG A 1 12 ? 2.288 1.370 3.387 1.00 0.00 116 ARG A O 7
ATOM 6360 N N . CYS A 1 13 ? 4.531 1.392 3.566 1.00 0.00 117 CYS A N 7
ATOM 6361 C CA . CYS A 1 13 ? 4.636 -0.044 3.797 1.00 0.00 117 CYS A CA 7
ATOM 6362 C C . CYS A 1 13 ? 4.967 -0.337 5.258 1.00 0.00 117 CYS A C 7
ATOM 6363 O O . CYS A 1 13 ? 5.500 0.517 5.967 1.00 0.00 117 CYS A O 7
ATOM 6370 N N . ILE A 1 14 ? 4.646 -1.548 5.700 1.00 0.00 118 ILE A N 7
ATOM 6371 C CA . ILE A 1 14 ? 4.909 -1.954 7.075 1.00 0.00 118 ILE A CA 7
ATOM 6372 C C . ILE A 1 14 ? 6.396 -1.859 7.400 1.00 0.00 118 ILE A C 7
ATOM 6373 O O . ILE A 1 14 ? 6.783 -1.762 8.565 1.00 0.00 118 ILE A O 7
ATOM 6389 N N . CYS A 1 15 ? 7.226 -1.887 6.363 1.00 0.00 119 CYS A N 7
ATOM 6390 C CA . CYS A 1 15 ? 8.671 -1.803 6.537 1.00 0.00 119 CYS A CA 7
ATOM 6391 C C . CYS A 1 15 ? 9.123 -0.349 6.641 1.00 0.00 119 CYS A C 7
ATOM 6392 O O . CYS A 1 15 ? 10.300 -0.069 6.867 1.00 0.00 119 CYS A O 7
ATOM 6399 N N . SER A 1 16 ? 8.179 0.572 6.476 1.00 0.00 120 SER A N 7
ATOM 6400 C CA . SER A 1 16 ? 8.479 1.997 6.549 1.00 0.00 120 SER A CA 7
ATOM 6401 C C . SER A 1 16 ? 9.602 2.365 5.583 1.00 0.00 120 SER A C 7
ATOM 6402 O O . SER A 1 16 ? 10.451 3.201 5.890 1.00 0.00 120 SER A O 7
ATOM 6410 N N . SER A 1 17 ? 9.598 1.733 4.413 1.00 0.00 121 SER A N 7
ATOM 6411 C CA . SER A 1 17 ? 10.617 1.990 3.403 1.00 0.00 121 SER A CA 7
ATOM 6412 C C . SER A 1 17 ? 9.978 2.364 2.069 1.00 0.00 121 SER A C 7
ATOM 6413 O O . SER A 1 17 ? 9.324 1.541 1.427 1.00 0.00 121 SER A O 7
ATOM 6421 N N . THR A 1 18 ? 10.171 3.613 1.656 1.00 0.00 122 THR A N 7
ATOM 6422 C CA . THR A 1 18 ? 9.613 4.098 0.400 1.00 0.00 122 THR A CA 7
ATOM 6423 C C . THR A 1 18 ? 10.421 3.595 -0.791 1.00 0.00 122 THR A C 7
ATOM 6424 O O . THR A 1 18 ? 10.057 3.830 -1.943 1.00 0.00 122 THR A O 7
ATOM 6435 N N . MET A 1 19 ? 11.518 2.902 -0.505 1.00 0.00 123 MET A N 7
ATOM 6436 C CA . MET A 1 19 ? 12.377 2.364 -1.554 1.00 0.00 123 MET A CA 7
ATOM 6437 C C . MET A 1 19 ? 11.577 1.494 -2.518 1.00 0.00 123 MET A C 7
ATOM 6438 O O . MET A 1 19 ? 10.773 0.661 -2.098 1.00 0.00 123 MET A O 7
ATOM 6452 N N . VAL A 1 20 ? 11.801 1.693 -3.813 1.00 0.00 124 VAL A N 7
ATOM 6453 C CA . VAL A 1 20 ? 11.102 0.926 -4.837 1.00 0.00 124 VAL A CA 7
ATOM 6454 C C . VAL A 1 20 ? 11.484 -0.549 -4.776 1.00 0.00 124 VAL A C 7
ATOM 6455 O O . VAL A 1 20 ? 12.435 -0.981 -5.427 1.00 0.00 124 VAL A O 7
ATOM 6468 N N . ASN A 1 21 ? 10.737 -1.316 -3.991 1.00 0.00 125 ASN A N 7
ATOM 6469 C CA . ASN A 1 21 ? 10.997 -2.744 -3.844 1.00 0.00 125 ASN A CA 7
ATOM 6470 C C . ASN A 1 21 ? 10.874 -3.460 -5.186 1.00 0.00 125 ASN A C 7
ATOM 6471 O O . ASN A 1 21 ? 10.794 -2.822 -6.236 1.00 0.00 125 ASN A O 7
ATOM 6482 N N . ASP A 1 22 ? 10.859 -4.787 -5.143 1.00 0.00 126 ASP A N 7
ATOM 6483 C CA . ASP A 1 22 ? 10.743 -5.591 -6.354 1.00 0.00 126 ASP A CA 7
ATOM 6484 C C . ASP A 1 22 ? 9.488 -5.217 -7.136 1.00 0.00 126 ASP A C 7
ATOM 6485 O O . ASP A 1 22 ? 9.492 -5.203 -8.367 1.00 0.00 126 ASP A O 7
ATOM 6494 N N . SER A 1 23 ? 8.414 -4.917 -6.413 1.00 0.00 127 SER A N 7
ATOM 6495 C CA . SER A 1 23 ? 7.149 -4.549 -7.039 1.00 0.00 127 SER A CA 7
ATOM 6496 C C . SER A 1 23 ? 6.221 -3.875 -6.033 1.00 0.00 127 SER A C 7
ATOM 6497 O O . SER A 1 23 ? 5.974 -4.404 -4.949 1.00 0.00 127 SER A O 7
ATOM 6505 N N . MET A 1 24 ? 5.710 -2.705 -6.400 1.00 0.00 128 MET A N 7
ATOM 6506 C CA . MET A 1 24 ? 4.808 -1.958 -5.531 1.00 0.00 128 MET A CA 7
ATOM 6507 C C . MET A 1 24 ? 3.361 -2.116 -5.985 1.00 0.00 128 MET A C 7
ATOM 6508 O O . MET A 1 24 ? 3.095 -2.597 -7.087 1.00 0.00 128 MET A O 7
ATOM 6522 N N . ILE A 1 25 ? 2.429 -1.709 -5.129 1.00 0.00 129 ILE A N 7
ATOM 6523 C CA . ILE A 1 25 ? 1.009 -1.806 -5.444 1.00 0.00 129 ILE A CA 7
ATOM 6524 C C . ILE A 1 25 ? 0.216 -0.705 -4.748 1.00 0.00 129 ILE A C 7
ATOM 6525 O O . ILE A 1 25 ? 0.336 -0.510 -3.539 1.00 0.00 129 ILE A O 7
ATOM 6541 N N . GLN A 1 26 ? -0.596 0.011 -5.521 1.00 0.00 130 GLN A N 7
ATOM 6542 C CA . GLN A 1 26 ? -1.410 1.092 -4.977 1.00 0.00 130 GLN A CA 7
ATOM 6543 C C . GLN A 1 26 ? -2.703 0.550 -4.376 1.00 0.00 130 GLN A C 7
ATOM 6544 O O . GLN A 1 26 ? -3.328 -0.353 -4.933 1.00 0.00 130 GLN A O 7
ATOM 6558 N N . CYS A 1 27 ? -3.098 1.107 -3.237 1.00 0.00 131 CYS A N 7
ATOM 6559 C CA . CYS A 1 27 ? -4.316 0.680 -2.559 1.00 0.00 131 CYS A CA 7
ATOM 6560 C C . CYS A 1 27 ? -5.520 0.773 -3.493 1.00 0.00 131 CYS A C 7
ATOM 6561 O O . CYS A 1 27 ? -5.546 1.596 -4.406 1.00 0.00 131 CYS A O 7
ATOM 6568 N N . GLU A 1 28 ? -6.513 -0.078 -3.255 1.00 0.00 132 GLU A N 7
ATOM 6569 C CA . GLU A 1 28 ? -7.718 -0.093 -4.075 1.00 0.00 132 GLU A CA 7
ATOM 6570 C C . GLU A 1 28 ? -8.765 0.869 -3.520 1.00 0.00 132 GLU A C 7
ATOM 6571 O O . GLU A 1 28 ? -9.950 0.764 -3.837 1.00 0.00 132 GLU A O 7
ATOM 6583 N N . ASP A 1 29 ? -8.319 1.805 -2.690 1.00 0.00 133 ASP A N 7
ATOM 6584 C CA . ASP A 1 29 ? -9.216 2.786 -2.091 1.00 0.00 133 ASP A CA 7
ATOM 6585 C C . ASP A 1 29 ? -8.866 4.197 -2.554 1.00 0.00 133 ASP A C 7
ATOM 6586 O O . ASP A 1 29 ? -7.817 4.734 -2.200 1.00 0.00 133 ASP A O 7
ATOM 6595 N N . GLN A 1 30 ? -9.752 4.790 -3.348 1.00 0.00 134 GLN A N 7
ATOM 6596 C CA . GLN A 1 30 ? -9.535 6.138 -3.861 1.00 0.00 134 GLN A CA 7
ATOM 6597 C C . GLN A 1 30 ? -9.378 7.137 -2.719 1.00 0.00 134 GLN A C 7
ATOM 6598 O O . GLN A 1 30 ? -8.798 8.209 -2.894 1.00 0.00 134 GLN A O 7
ATOM 6612 N N . ARG A 1 31 ? -9.898 6.777 -1.550 1.00 0.00 135 ARG A N 7
ATOM 6613 C CA . ARG A 1 31 ? -9.818 7.643 -0.379 1.00 0.00 135 ARG A CA 7
ATOM 6614 C C . ARG A 1 31 ? -8.543 7.368 0.413 1.00 0.00 135 ARG A C 7
ATOM 6615 O O . ARG A 1 31 ? -8.377 7.855 1.532 1.00 0.00 135 ARG A O 7
ATOM 6636 N N . CYS A 1 32 ? -7.645 6.585 -0.175 1.00 0.00 136 CYS A N 7
ATOM 6637 C CA . CYS A 1 32 ? -6.385 6.244 0.475 1.00 0.00 136 CYS A CA 7
ATOM 6638 C C . CYS A 1 32 ? -5.202 6.535 -0.444 1.00 0.00 136 CYS A C 7
ATOM 6639 O O . CYS A 1 32 ? -4.327 7.334 -0.111 1.00 0.00 136 CYS A O 7
ATOM 6646 N N . GLN A 1 33 ? -5.184 5.881 -1.601 1.00 0.00 137 GLN A N 7
ATOM 6647 C CA . GLN A 1 33 ? -4.109 6.070 -2.568 1.00 0.00 137 GLN A CA 7
ATOM 6648 C C . GLN A 1 33 ? -2.746 5.875 -1.911 1.00 0.00 137 GLN A C 7
ATOM 6649 O O . GLN A 1 33 ? -1.900 6.769 -1.936 1.00 0.00 137 GLN A O 7
ATOM 6663 N N . VAL A 1 34 ? -2.541 4.701 -1.323 1.00 0.00 138 VAL A N 7
ATOM 6664 C CA . VAL A 1 34 ? -1.280 4.388 -0.660 1.00 0.00 138 VAL A CA 7
ATOM 6665 C C . VAL A 1 34 ? -0.605 3.182 -1.304 1.00 0.00 138 VAL A C 7
ATOM 6666 O O . VAL A 1 34 ? -1.191 2.103 -1.389 1.00 0.00 138 VAL A O 7
ATOM 6679 N N . TRP A 1 35 ? 0.629 3.373 -1.754 1.00 0.00 139 TRP A N 7
ATOM 6680 C CA . TRP A 1 35 ? 1.385 2.299 -2.390 1.00 0.00 139 TRP A CA 7
ATOM 6681 C C . TRP A 1 35 ? 2.112 1.455 -1.349 1.00 0.00 139 TRP A C 7
ATOM 6682 O O . TRP A 1 35 ? 2.535 1.963 -0.311 1.00 0.00 139 TRP A O 7
ATOM 6703 N N . GLN A 1 36 ? 2.252 0.164 -1.634 1.00 0.00 140 GLN A N 7
ATOM 6704 C CA . GLN A 1 36 ? 2.928 -0.750 -0.721 1.00 0.00 140 GLN A CA 7
ATOM 6705 C C . GLN A 1 36 ? 3.734 -1.791 -1.490 1.00 0.00 140 GLN A C 7
ATOM 6706 O O . GLN A 1 36 ? 3.553 -1.965 -2.696 1.00 0.00 140 GLN A O 7
ATOM 6720 N N . HIS A 1 37 ? 4.626 -2.481 -0.786 1.00 0.00 141 HIS A N 7
ATOM 6721 C CA . HIS A 1 37 ? 5.461 -3.505 -1.403 1.00 0.00 141 HIS A CA 7
ATOM 6722 C C . HIS A 1 37 ? 4.693 -4.815 -1.552 1.00 0.00 141 HIS A C 7
ATOM 6723 O O . HIS A 1 37 ? 4.293 -5.429 -0.562 1.00 0.00 141 HIS A O 7
ATOM 6737 N N . LEU A 1 38 ? 4.489 -5.237 -2.795 1.00 0.00 142 LEU A N 7
ATOM 6738 C CA . LEU A 1 38 ? 3.768 -6.474 -3.074 1.00 0.00 142 LEU A CA 7
ATOM 6739 C C . LEU A 1 38 ? 4.396 -7.650 -2.333 1.00 0.00 142 LEU A C 7
ATOM 6740 O O . LEU A 1 38 ? 3.696 -8.459 -1.726 1.00 0.00 142 LEU A O 7
ATOM 6756 N N . ASN A 1 39 ? 5.721 -7.735 -2.385 1.00 0.00 143 ASN A N 7
ATOM 6757 C CA . ASN A 1 39 ? 6.445 -8.811 -1.717 1.00 0.00 143 ASN A CA 7
ATOM 6758 C C . ASN A 1 39 ? 6.195 -8.782 -0.212 1.00 0.00 143 ASN A C 7
ATOM 6759 O O . ASN A 1 39 ? 6.355 -9.791 0.475 1.00 0.00 143 ASN A O 7
ATOM 6770 N N . CYS A 1 40 ? 5.803 -7.617 0.294 1.00 0.00 144 CYS A N 7
ATOM 6771 C CA . CYS A 1 40 ? 5.532 -7.454 1.718 1.00 0.00 144 CYS A CA 7
ATOM 6772 C C . CYS A 1 40 ? 4.078 -7.792 2.036 1.00 0.00 144 CYS A C 7
ATOM 6773 O O . CYS A 1 40 ? 3.767 -8.285 3.120 1.00 0.00 144 CYS A O 7
ATOM 6780 N N . VAL A 1 41 ? 3.191 -7.522 1.083 1.00 0.00 145 VAL A N 7
ATOM 6781 C CA . VAL A 1 41 ? 1.770 -7.798 1.260 1.00 0.00 145 VAL A CA 7
ATOM 6782 C C . VAL A 1 41 ? 1.370 -9.090 0.558 1.00 0.00 145 VAL A C 7
ATOM 6783 O O . VAL A 1 41 ? 0.184 -9.372 0.381 1.00 0.00 145 VAL A O 7
ATOM 6796 N N . LEU A 1 42 ? 2.366 -9.874 0.159 1.00 0.00 146 LEU A N 7
ATOM 6797 C CA . LEU A 1 42 ? 2.118 -11.138 -0.524 1.00 0.00 146 LEU A CA 7
ATOM 6798 C C . LEU A 1 42 ? 2.128 -12.302 0.462 1.00 0.00 146 LEU A C 7
ATOM 6799 O O . LEU A 1 42 ? 3.190 -12.773 0.870 1.00 0.00 146 LEU A O 7
ATOM 6815 N N . ILE A 1 43 ? 0.940 -12.761 0.840 1.00 0.00 147 ILE A N 7
ATOM 6816 C CA . ILE A 1 43 ? 0.813 -13.871 1.776 1.00 0.00 147 ILE A CA 7
ATOM 6817 C C . ILE A 1 43 ? 0.247 -15.108 1.087 1.00 0.00 147 ILE A C 7
ATOM 6818 O O . ILE A 1 43 ? -0.855 -15.095 0.538 1.00 0.00 147 ILE A O 7
ATOM 6834 N N . PRO A 1 44 ? 1.016 -16.206 1.118 1.00 0.00 148 PRO A N 7
ATOM 6835 C CA . PRO A 1 44 ? 0.611 -17.474 0.503 1.00 0.00 148 PRO A CA 7
ATOM 6836 C C . PRO A 1 44 ? -0.538 -18.140 1.251 1.00 0.00 148 PRO A C 7
ATOM 6837 O O . PRO A 1 44 ? -0.662 -18.002 2.469 1.00 0.00 148 PRO A O 7
ATOM 6848 N N . ASP A 1 45 ? -1.376 -18.863 0.517 1.00 0.00 149 ASP A N 7
ATOM 6849 C CA . ASP A 1 45 ? -2.515 -19.552 1.112 1.00 0.00 149 ASP A CA 7
ATOM 6850 C C . ASP A 1 45 ? -2.075 -20.411 2.293 1.00 0.00 149 ASP A C 7
ATOM 6851 O O . ASP A 1 45 ? -2.838 -20.631 3.234 1.00 0.00 149 ASP A O 7
ATOM 6860 N N . LYS A 1 46 ? -0.838 -20.894 2.238 1.00 0.00 150 LYS A N 7
ATOM 6861 C CA . LYS A 1 46 ? -0.294 -21.728 3.303 1.00 0.00 150 LYS A CA 7
ATOM 6862 C C . LYS A 1 46 ? 1.138 -21.321 3.635 1.00 0.00 150 LYS A C 7
ATOM 6863 O O . LYS A 1 46 ? 1.821 -20.666 2.848 1.00 0.00 150 LYS A O 7
ATOM 6882 N N . PRO A 1 47 ? 1.605 -21.719 4.828 1.00 0.00 151 PRO A N 7
ATOM 6883 C CA . PRO A 1 47 ? 2.961 -21.408 5.291 1.00 0.00 151 PRO A CA 7
ATOM 6884 C C . PRO A 1 47 ? 4.028 -22.167 4.510 1.00 0.00 151 PRO A C 7
ATOM 6885 O O . PRO A 1 47 ? 4.075 -23.396 4.539 1.00 0.00 151 PRO A O 7
ATOM 6896 N N . GLY A 1 48 ? 4.884 -21.427 3.812 1.00 0.00 152 GLY A N 7
ATOM 6897 C CA . GLY A 1 48 ? 5.940 -22.048 3.034 1.00 0.00 152 GLY A CA 7
ATOM 6898 C C . GLY A 1 48 ? 5.564 -22.211 1.574 1.00 0.00 152 GLY A C 7
ATOM 6899 O O . GLY A 1 48 ? 6.429 -22.419 0.724 1.00 0.00 152 GLY A O 7
ATOM 6903 N N . GLU A 1 49 ? 4.270 -22.119 1.284 1.00 0.00 153 GLU A N 7
ATOM 6904 C CA . GLU A 1 49 ? 3.783 -22.261 -0.083 1.00 0.00 153 GLU A CA 7
ATOM 6905 C C . GLU A 1 49 ? 4.141 -21.035 -0.918 1.00 0.00 153 GLU A C 7
ATOM 6906 O O . GLU A 1 49 ? 4.869 -20.152 -0.464 1.00 0.00 153 GLU A O 7
ATOM 6918 N N . SER A 1 50 ? 3.625 -20.988 -2.142 1.00 0.00 154 SER A N 7
ATOM 6919 C CA . SER A 1 50 ? 3.894 -19.873 -3.043 1.00 0.00 154 SER A CA 7
ATOM 6920 C C . SER A 1 50 ? 2.948 -18.709 -2.764 1.00 0.00 154 SER A C 7
ATOM 6921 O O . SER A 1 50 ? 1.727 -18.866 -2.795 1.00 0.00 154 SER A O 7
ATOM 6929 N N . ALA A 1 51 ? 3.521 -17.541 -2.492 1.00 0.00 155 ALA A N 7
ATOM 6930 C CA . ALA A 1 51 ? 2.730 -16.350 -2.210 1.00 0.00 155 ALA A CA 7
ATOM 6931 C C . ALA A 1 51 ? 1.675 -16.123 -3.287 1.00 0.00 155 ALA A C 7
ATOM 6932 O O . ALA A 1 51 ? 1.737 -16.716 -4.364 1.00 0.00 155 ALA A O 7
ATOM 6939 N N . GLU A 1 52 ? 0.706 -15.262 -2.989 1.00 0.00 156 GLU A N 7
ATOM 6940 C CA . GLU A 1 52 ? -0.363 -14.960 -3.933 1.00 0.00 156 GLU A CA 7
ATOM 6941 C C . GLU A 1 52 ? -0.585 -13.454 -4.038 1.00 0.00 156 GLU A C 7
ATOM 6942 O O . GLU A 1 52 ? -0.800 -12.775 -3.034 1.00 0.00 156 GLU A O 7
ATOM 6954 N N . VAL A 1 53 ? -0.531 -12.937 -5.262 1.00 0.00 157 VAL A N 7
ATOM 6955 C CA . VAL A 1 53 ? -0.727 -11.512 -5.500 1.00 0.00 157 VAL A CA 7
ATOM 6956 C C . VAL A 1 53 ? -2.097 -11.240 -6.111 1.00 0.00 157 VAL A C 7
ATOM 6957 O O . VAL A 1 53 ? -2.285 -11.303 -7.326 1.00 0.00 157 VAL A O 7
ATOM 6970 N N . PRO A 1 54 ? -3.078 -10.930 -5.251 1.00 0.00 158 PRO A N 7
ATOM 6971 C CA . PRO A 1 54 ? -4.448 -10.641 -5.684 1.00 0.00 158 PRO A CA 7
ATOM 6972 C C . PRO A 1 54 ? -4.553 -9.317 -6.432 1.00 0.00 158 PRO A C 7
ATOM 6973 O O . PRO A 1 54 ? -3.691 -8.444 -6.322 1.00 0.00 158 PRO A O 7
ATOM 6984 N N . PRO A 1 55 ? -5.632 -9.160 -7.212 1.00 0.00 159 PRO A N 7
ATOM 6985 C CA . PRO A 1 55 ? -5.875 -7.944 -7.993 1.00 0.00 159 PRO A CA 7
ATOM 6986 C C . PRO A 1 55 ? -6.218 -6.748 -7.112 1.00 0.00 159 PRO A C 7
ATOM 6987 O O . PRO A 1 55 ? -5.704 -5.647 -7.315 1.00 0.00 159 PRO A O 7
ATOM 6998 N N . VAL A 1 56 ? -7.088 -6.970 -6.132 1.00 0.00 160 VAL A N 7
ATOM 6999 C CA . VAL A 1 56 ? -7.498 -5.910 -5.219 1.00 0.00 160 VAL A CA 7
ATOM 7000 C C . VAL A 1 56 ? -6.701 -5.966 -3.920 1.00 0.00 160 VAL A C 7
ATOM 7001 O O . VAL A 1 56 ? -6.677 -6.991 -3.237 1.00 0.00 160 VAL A O 7
ATOM 7014 N N . PHE A 1 57 ? -6.050 -4.858 -3.583 1.00 0.00 161 PHE A N 7
ATOM 7015 C CA . PHE A 1 57 ? -5.252 -4.780 -2.366 1.00 0.00 161 PHE A CA 7
ATOM 7016 C C . PHE A 1 57 ? -5.677 -3.589 -1.511 1.00 0.00 161 PHE A C 7
ATOM 7017 O O . PHE A 1 57 ? -6.001 -2.522 -2.032 1.00 0.00 161 PHE A O 7
ATOM 7034 N N . TYR A 1 58 ? -5.674 -3.781 -0.197 1.00 0.00 162 TYR A N 7
ATOM 7035 C CA . TYR A 1 58 ? -6.062 -2.725 0.731 1.00 0.00 162 TYR A CA 7
ATOM 7036 C C . TYR A 1 58 ? -5.071 -2.623 1.886 1.00 0.00 162 TYR A C 7
ATOM 7037 O O . TYR A 1 58 ? -4.819 -3.601 2.592 1.00 0.00 162 TYR A O 7
ATOM 7055 N N . CYS A 1 59 ? -4.511 -1.433 2.074 1.00 0.00 163 CYS A N 7
ATOM 7056 C CA . CYS A 1 59 ? -3.548 -1.200 3.143 1.00 0.00 163 CYS A CA 7
ATOM 7057 C C . CYS A 1 59 ? -4.151 -1.540 4.502 1.00 0.00 163 CYS A C 7
ATOM 7058 O O . CYS A 1 59 ? -5.279 -2.023 4.588 1.00 0.00 163 CYS A O 7
ATOM 7065 N N . GLU A 1 60 ? -3.390 -1.284 5.562 1.00 0.00 164 GLU A N 7
ATOM 7066 C CA . GLU A 1 60 ? -3.850 -1.563 6.917 1.00 0.00 164 GLU A CA 7
ATOM 7067 C C . GLU A 1 60 ? -5.084 -0.731 7.256 1.00 0.00 164 GLU A C 7
ATOM 7068 O O . GLU A 1 60 ? -6.071 -1.249 7.779 1.00 0.00 164 GLU A O 7
ATOM 7080 N N . LEU A 1 61 ? -5.020 0.561 6.953 1.00 0.00 165 LEU A N 7
ATOM 7081 C CA . LEU A 1 61 ? -6.131 1.466 7.225 1.00 0.00 165 LEU A CA 7
ATOM 7082 C C . LEU A 1 61 ? -7.435 0.912 6.660 1.00 0.00 165 LEU A C 7
ATOM 7083 O O . LEU A 1 61 ? -8.406 0.712 7.391 1.00 0.00 165 LEU A O 7
ATOM 7099 N N . CYS A 1 62 ? -7.451 0.666 5.354 1.00 0.00 166 CYS A N 7
ATOM 7100 C CA . CYS A 1 62 ? -8.634 0.134 4.690 1.00 0.00 166 CYS A CA 7
ATOM 7101 C C . CYS A 1 62 ? -8.921 -1.293 5.150 1.00 0.00 166 CYS A C 7
ATOM 7102 O O . CYS A 1 62 ? -10.073 -1.725 5.185 1.00 0.00 166 CYS A O 7
ATOM 7109 N N . ARG A 1 63 ? -7.865 -2.019 5.502 1.00 0.00 167 ARG A N 7
ATOM 7110 C CA . ARG A 1 63 ? -8.003 -3.396 5.959 1.00 0.00 167 ARG A CA 7
ATOM 7111 C C . ARG A 1 63 ? -8.826 -3.464 7.242 1.00 0.00 167 ARG A C 7
ATOM 7112 O O . ARG A 1 63 ? -9.800 -4.213 7.329 1.00 0.00 167 ARG A O 7
ATOM 7133 N N . LEU A 1 64 ? -8.428 -2.677 8.236 1.00 0.00 168 LEU A N 7
ATOM 7134 C CA . LEU A 1 64 ? -9.129 -2.647 9.516 1.00 0.00 168 LEU A CA 7
ATOM 7135 C C . LEU A 1 64 ? -10.473 -1.939 9.384 1.00 0.00 168 LEU A C 7
ATOM 7136 O O . LEU A 1 64 ? -11.449 -2.313 10.035 1.00 0.00 168 LEU A O 7
ATOM 7152 N N . SER A 1 65 ? -10.517 -0.916 8.536 1.00 0.00 169 SER A N 7
ATOM 7153 C CA . SER A 1 65 ? -11.741 -0.154 8.320 1.00 0.00 169 SER A CA 7
ATOM 7154 C C . SER A 1 65 ? -12.778 -0.992 7.578 1.00 0.00 169 SER A C 7
ATOM 7155 O O . SER A 1 65 ? -13.983 -0.782 7.726 1.00 0.00 169 SER A O 7
ATOM 7163 N N . ARG A 1 66 ? -12.302 -1.942 6.780 1.00 0.00 170 ARG A N 7
ATOM 7164 C CA . ARG A 1 66 ? -13.186 -2.811 6.014 1.00 0.00 170 ARG A CA 7
ATOM 7165 C C . ARG A 1 66 ? -13.436 -4.121 6.754 1.00 0.00 170 ARG A C 7
ATOM 7166 O O . ARG A 1 66 ? -14.442 -4.793 6.526 1.00 0.00 170 ARG A O 7
ATOM 7187 N N . ALA A 1 67 ? -12.514 -4.479 7.641 1.00 0.00 171 ALA A N 7
ATOM 7188 C CA . ALA A 1 67 ? -12.634 -5.708 8.416 1.00 0.00 171 ALA A CA 7
ATOM 7189 C C . ALA A 1 67 ? -12.669 -6.930 7.505 1.00 0.00 171 ALA A C 7
ATOM 7190 O O . ALA A 1 67 ? -13.244 -7.961 7.855 1.00 0.00 171 ALA A O 7
ATOM 7197 N N . ASP A 1 68 ? -12.051 -6.808 6.335 1.00 0.00 172 ASP A N 7
ATOM 7198 C CA . ASP A 1 68 ? -12.010 -7.904 5.374 1.00 0.00 172 ASP A CA 7
ATOM 7199 C C . ASP A 1 68 ? -11.037 -8.988 5.826 1.00 0.00 172 ASP A C 7
ATOM 7200 O O . ASP A 1 68 ? -11.280 -9.626 6.849 1.00 0.00 172 ASP A O 7
ATOM 7211 N N . GLY A 1 1 ? 13.683 19.924 -1.234 1.00 0.00 105 GLY A N 8
ATOM 7212 C CA . GLY A 1 1 ? 13.433 18.783 -0.374 1.00 0.00 105 GLY A CA 8
ATOM 7213 C C . GLY A 1 1 ? 13.506 17.466 -1.121 1.00 0.00 105 GLY A C 8
ATOM 7214 O O . GLY A 1 1 ? 13.991 17.413 -2.251 1.00 0.00 105 GLY A O 8
ATOM 7218 N N . SER A 1 2 ? 13.026 16.401 -0.488 1.00 0.00 106 SER A N 8
ATOM 7219 C CA . SER A 1 2 ? 13.044 15.077 -1.098 1.00 0.00 106 SER A CA 8
ATOM 7220 C C . SER A 1 2 ? 12.215 14.090 -0.281 1.00 0.00 106 SER A C 8
ATOM 7221 O O . SER A 1 2 ? 12.596 12.932 -0.114 1.00 0.00 106 SER A O 8
ATOM 7229 N N . ASP A 1 3 ? 11.080 14.559 0.226 1.00 0.00 107 ASP A N 8
ATOM 7230 C CA . ASP A 1 3 ? 10.196 13.720 1.025 1.00 0.00 107 ASP A CA 8
ATOM 7231 C C . ASP A 1 3 ? 9.513 12.668 0.157 1.00 0.00 107 ASP A C 8
ATOM 7232 O O . ASP A 1 3 ? 9.137 11.599 0.639 1.00 0.00 107 ASP A O 8
ATOM 7241 N N . SER A 1 4 ? 9.356 12.978 -1.126 1.00 0.00 108 SER A N 8
ATOM 7242 C CA . SER A 1 4 ? 8.715 12.062 -2.062 1.00 0.00 108 SER A CA 8
ATOM 7243 C C . SER A 1 4 ? 7.301 11.718 -1.603 1.00 0.00 108 SER A C 8
ATOM 7244 O O . SER A 1 4 ? 6.765 10.663 -1.941 1.00 0.00 108 SER A O 8
ATOM 7252 N N . PHE A 1 5 ? 6.702 12.618 -0.830 1.00 0.00 109 PHE A N 8
ATOM 7253 C CA . PHE A 1 5 ? 5.350 12.412 -0.322 1.00 0.00 109 PHE A CA 8
ATOM 7254 C C . PHE A 1 5 ? 4.321 13.075 -1.232 1.00 0.00 109 PHE A C 8
ATOM 7255 O O . PHE A 1 5 ? 4.002 14.253 -1.070 1.00 0.00 109 PHE A O 8
ATOM 7272 N N . GLN A 1 6 ? 3.806 12.311 -2.190 1.00 0.00 110 GLN A N 8
ATOM 7273 C CA . GLN A 1 6 ? 2.814 12.824 -3.126 1.00 0.00 110 GLN A CA 8
ATOM 7274 C C . GLN A 1 6 ? 1.408 12.716 -2.544 1.00 0.00 110 GLN A C 8
ATOM 7275 O O . GLN A 1 6 ? 1.123 11.867 -1.699 1.00 0.00 110 GLN A O 8
ATOM 7289 N N . PRO A 1 7 ? 0.507 13.597 -3.005 1.00 0.00 111 PRO A N 8
ATOM 7290 C CA . PRO A 1 7 ? -0.884 13.620 -2.543 1.00 0.00 111 PRO A CA 8
ATOM 7291 C C . PRO A 1 7 ? -1.676 12.409 -3.025 1.00 0.00 111 PRO A C 8
ATOM 7292 O O . PRO A 1 7 ? -2.675 12.028 -2.417 1.00 0.00 111 PRO A O 8
ATOM 7303 N N . GLU A 1 8 ? -1.221 11.809 -4.121 1.00 0.00 112 GLU A N 8
ATOM 7304 C CA . GLU A 1 8 ? -1.889 10.641 -4.684 1.00 0.00 112 GLU A CA 8
ATOM 7305 C C . GLU A 1 8 ? -0.976 9.419 -4.639 1.00 0.00 112 GLU A C 8
ATOM 7306 O O . GLU A 1 8 ? -1.437 8.283 -4.748 1.00 0.00 112 GLU A O 8
ATOM 7318 N N . ALA A 1 9 ? 0.321 9.662 -4.478 1.00 0.00 113 ALA A N 8
ATOM 7319 C CA . ALA A 1 9 ? 1.298 8.582 -4.417 1.00 0.00 113 ALA A CA 8
ATOM 7320 C C . ALA A 1 9 ? 2.036 8.584 -3.082 1.00 0.00 113 ALA A C 8
ATOM 7321 O O . ALA A 1 9 ? 3.123 9.149 -2.963 1.00 0.00 113 ALA A O 8
ATOM 7328 N N . LYS A 1 10 ? 1.438 7.950 -2.080 1.00 0.00 114 LYS A N 8
ATOM 7329 C CA . LYS A 1 10 ? 2.038 7.877 -0.753 1.00 0.00 114 LYS A CA 8
ATOM 7330 C C . LYS A 1 10 ? 2.422 6.442 -0.407 1.00 0.00 114 LYS A C 8
ATOM 7331 O O . LYS A 1 10 ? 1.560 5.609 -0.126 1.00 0.00 114 LYS A O 8
ATOM 7350 N N . VAL A 1 11 ? 3.721 6.160 -0.427 1.00 0.00 115 VAL A N 8
ATOM 7351 C CA . VAL A 1 11 ? 4.219 4.826 -0.112 1.00 0.00 115 VAL A CA 8
ATOM 7352 C C . VAL A 1 11 ? 4.317 4.618 1.394 1.00 0.00 115 VAL A C 8
ATOM 7353 O O . VAL A 1 11 ? 5.201 5.169 2.051 1.00 0.00 115 VAL A O 8
ATOM 7366 N N . ARG A 1 12 ? 3.405 3.817 1.936 1.00 0.00 116 ARG A N 8
ATOM 7367 C CA . ARG A 1 12 ? 3.389 3.536 3.367 1.00 0.00 116 ARG A CA 8
ATOM 7368 C C . ARG A 1 12 ? 3.404 2.032 3.625 1.00 0.00 116 ARG A C 8
ATOM 7369 O O . ARG A 1 12 ? 2.354 1.392 3.689 1.00 0.00 116 ARG A O 8
ATOM 7390 N N . CYS A 1 13 ? 4.601 1.474 3.773 1.00 0.00 117 CYS A N 8
ATOM 7391 C CA . CYS A 1 13 ? 4.754 0.046 4.023 1.00 0.00 117 CYS A CA 8
ATOM 7392 C C . CYS A 1 13 ? 5.219 -0.208 5.454 1.00 0.00 117 CYS A C 8
ATOM 7393 O O . CYS A 1 13 ? 5.795 0.671 6.096 1.00 0.00 117 CYS A O 8
ATOM 7400 N N . ILE A 1 14 ? 4.965 -1.416 5.947 1.00 0.00 118 ILE A N 8
ATOM 7401 C CA . ILE A 1 14 ? 5.359 -1.786 7.300 1.00 0.00 118 ILE A CA 8
ATOM 7402 C C . ILE A 1 14 ? 6.867 -1.655 7.490 1.00 0.00 118 ILE A C 8
ATOM 7403 O O . ILE A 1 14 ? 7.352 -1.507 8.612 1.00 0.00 118 ILE A O 8
ATOM 7419 N N . CYS A 1 15 ? 7.603 -1.708 6.385 1.00 0.00 119 CYS A N 8
ATOM 7420 C CA . CYS A 1 15 ? 9.056 -1.593 6.428 1.00 0.00 119 CYS A CA 8
ATOM 7421 C C . CYS A 1 15 ? 9.485 -0.130 6.472 1.00 0.00 119 CYS A C 8
ATOM 7422 O O . CYS A 1 15 ? 10.673 0.177 6.566 1.00 0.00 119 CYS A O 8
ATOM 7429 N N . SER A 1 16 ? 8.509 0.770 6.404 1.00 0.00 120 SER A N 8
ATOM 7430 C CA . SER A 1 16 ? 8.785 2.201 6.432 1.00 0.00 120 SER A CA 8
ATOM 7431 C C . SER A 1 16 ? 9.809 2.578 5.366 1.00 0.00 120 SER A C 8
ATOM 7432 O O . SER A 1 16 ? 10.673 3.425 5.591 1.00 0.00 120 SER A O 8
ATOM 7440 N N . SER A 1 17 ? 9.703 1.944 4.203 1.00 0.00 121 SER A N 8
ATOM 7441 C CA . SER A 1 17 ? 10.621 2.209 3.101 1.00 0.00 121 SER A CA 8
ATOM 7442 C C . SER A 1 17 ? 9.856 2.552 1.827 1.00 0.00 121 SER A C 8
ATOM 7443 O O . SER A 1 17 ? 9.128 1.722 1.282 1.00 0.00 121 SER A O 8
ATOM 7451 N N . THR A 1 18 ? 10.027 3.783 1.355 1.00 0.00 122 THR A N 8
ATOM 7452 C CA . THR A 1 18 ? 9.353 4.239 0.146 1.00 0.00 122 THR A CA 8
ATOM 7453 C C . THR A 1 18 ? 10.242 4.061 -1.080 1.00 0.00 122 THR A C 8
ATOM 7454 O O . THR A 1 18 ? 10.171 4.842 -2.028 1.00 0.00 122 THR A O 8
ATOM 7465 N N . MET A 1 19 ? 11.078 3.028 -1.053 1.00 0.00 123 MET A N 8
ATOM 7466 C CA . MET A 1 19 ? 11.980 2.747 -2.164 1.00 0.00 123 MET A CA 8
ATOM 7467 C C . MET A 1 19 ? 11.291 1.889 -3.220 1.00 0.00 123 MET A C 8
ATOM 7468 O O . MET A 1 19 ? 10.125 1.523 -3.073 1.00 0.00 123 MET A O 8
ATOM 7482 N N . VAL A 1 20 ? 12.019 1.571 -4.286 1.00 0.00 124 VAL A N 8
ATOM 7483 C CA . VAL A 1 20 ? 11.478 0.755 -5.366 1.00 0.00 124 VAL A CA 8
ATOM 7484 C C . VAL A 1 20 ? 11.765 -0.724 -5.134 1.00 0.00 124 VAL A C 8
ATOM 7485 O O . VAL A 1 20 ? 12.666 -1.296 -5.748 1.00 0.00 124 VAL A O 8
ATOM 7498 N N . ASN A 1 21 ? 10.993 -1.339 -4.244 1.00 0.00 125 ASN A N 8
ATOM 7499 C CA . ASN A 1 21 ? 11.165 -2.753 -3.931 1.00 0.00 125 ASN A CA 8
ATOM 7500 C C . ASN A 1 21 ? 10.968 -3.614 -5.175 1.00 0.00 125 ASN A C 8
ATOM 7501 O O . ASN A 1 21 ? 10.886 -3.100 -6.291 1.00 0.00 125 ASN A O 8
ATOM 7512 N N . ASP A 1 22 ? 10.891 -4.925 -4.975 1.00 0.00 126 ASP A N 8
ATOM 7513 C CA . ASP A 1 22 ? 10.702 -5.857 -6.079 1.00 0.00 126 ASP A CA 8
ATOM 7514 C C . ASP A 1 22 ? 9.466 -5.490 -6.895 1.00 0.00 126 ASP A C 8
ATOM 7515 O O . ASP A 1 22 ? 9.473 -5.575 -8.123 1.00 0.00 126 ASP A O 8
ATOM 7524 N N . SER A 1 23 ? 8.407 -5.083 -6.203 1.00 0.00 127 SER A N 8
ATOM 7525 C CA . SER A 1 23 ? 7.162 -4.708 -6.863 1.00 0.00 127 SER A CA 8
ATOM 7526 C C . SER A 1 23 ? 6.252 -3.939 -5.909 1.00 0.00 127 SER A C 8
ATOM 7527 O O . SER A 1 23 ? 5.951 -4.405 -4.810 1.00 0.00 127 SER A O 8
ATOM 7535 N N . MET A 1 24 ? 5.816 -2.759 -6.338 1.00 0.00 128 MET A N 8
ATOM 7536 C CA . MET A 1 24 ? 4.940 -1.926 -5.524 1.00 0.00 128 MET A CA 8
ATOM 7537 C C . MET A 1 24 ? 3.502 -1.995 -6.028 1.00 0.00 128 MET A C 8
ATOM 7538 O O . MET A 1 24 ? 3.253 -2.380 -7.171 1.00 0.00 128 MET A O 8
ATOM 7552 N N . ILE A 1 25 ? 2.560 -1.621 -5.168 1.00 0.00 129 ILE A N 8
ATOM 7553 C CA . ILE A 1 25 ? 1.147 -1.640 -5.528 1.00 0.00 129 ILE A CA 8
ATOM 7554 C C . ILE A 1 25 ? 0.373 -0.564 -4.773 1.00 0.00 129 ILE A C 8
ATOM 7555 O O . ILE A 1 25 ? 0.596 -0.347 -3.583 1.00 0.00 129 ILE A O 8
ATOM 7571 N N . GLN A 1 26 ? -0.537 0.104 -5.475 1.00 0.00 130 GLN A N 8
ATOM 7572 C CA . GLN A 1 26 ? -1.345 1.157 -4.870 1.00 0.00 130 GLN A CA 8
ATOM 7573 C C . GLN A 1 26 ? -2.640 0.589 -4.299 1.00 0.00 130 GLN A C 8
ATOM 7574 O O . GLN A 1 26 ? -3.208 -0.358 -4.844 1.00 0.00 130 GLN A O 8
ATOM 7588 N N . CYS A 1 27 ? -3.101 1.173 -3.198 1.00 0.00 131 CYS A N 8
ATOM 7589 C CA . CYS A 1 27 ? -4.329 0.725 -2.552 1.00 0.00 131 CYS A CA 8
ATOM 7590 C C . CYS A 1 27 ? -5.511 0.808 -3.513 1.00 0.00 131 CYS A C 8
ATOM 7591 O O . CYS A 1 27 ? -5.518 1.624 -4.434 1.00 0.00 131 CYS A O 8
ATOM 7598 N N . GLU A 1 28 ? -6.508 -0.043 -3.291 1.00 0.00 132 GLU A N 8
ATOM 7599 C CA . GLU A 1 28 ? -7.695 -0.065 -4.138 1.00 0.00 132 GLU A CA 8
ATOM 7600 C C . GLU A 1 28 ? -8.756 0.898 -3.614 1.00 0.00 132 GLU A C 8
ATOM 7601 O O . GLU A 1 28 ? -9.929 0.805 -3.978 1.00 0.00 132 GLU A O 8
ATOM 7613 N N . ASP A 1 29 ? -8.336 1.823 -2.758 1.00 0.00 133 ASP A N 8
ATOM 7614 C CA . ASP A 1 29 ? -9.249 2.804 -2.183 1.00 0.00 133 ASP A CA 8
ATOM 7615 C C . ASP A 1 29 ? -8.844 4.220 -2.581 1.00 0.00 133 ASP A C 8
ATOM 7616 O O . ASP A 1 29 ? -7.762 4.689 -2.226 1.00 0.00 133 ASP A O 8
ATOM 7625 N N . GLN A 1 30 ? -9.718 4.895 -3.319 1.00 0.00 134 GLN A N 8
ATOM 7626 C CA . GLN A 1 30 ? -9.450 6.257 -3.766 1.00 0.00 134 GLN A CA 8
ATOM 7627 C C . GLN A 1 30 ? -9.316 7.203 -2.578 1.00 0.00 134 GLN A C 8
ATOM 7628 O O . GLN A 1 30 ? -8.702 8.266 -2.684 1.00 0.00 134 GLN A O 8
ATOM 7642 N N . ARG A 1 31 ? -9.893 6.811 -1.447 1.00 0.00 135 ARG A N 8
ATOM 7643 C CA . ARG A 1 31 ? -9.839 7.625 -0.238 1.00 0.00 135 ARG A CA 8
ATOM 7644 C C . ARG A 1 31 ? -8.573 7.328 0.561 1.00 0.00 135 ARG A C 8
ATOM 7645 O O . ARG A 1 31 ? -8.412 7.800 1.687 1.00 0.00 135 ARG A O 8
ATOM 7666 N N . CYS A 1 32 ? -7.678 6.543 -0.029 1.00 0.00 136 CYS A N 8
ATOM 7667 C CA . CYS A 1 32 ? -6.427 6.181 0.627 1.00 0.00 136 CYS A CA 8
ATOM 7668 C C . CYS A 1 32 ? -5.230 6.530 -0.253 1.00 0.00 136 CYS A C 8
ATOM 7669 O O . CYS A 1 32 ? -4.358 7.300 0.146 1.00 0.00 136 CYS A O 8
ATOM 7676 N N . GLN A 1 33 ? -5.198 5.957 -1.452 1.00 0.00 137 GLN A N 8
ATOM 7677 C CA . GLN A 1 33 ? -4.109 6.207 -2.389 1.00 0.00 137 GLN A CA 8
ATOM 7678 C C . GLN A 1 33 ? -2.756 5.978 -1.723 1.00 0.00 137 GLN A C 8
ATOM 7679 O O . GLN A 1 33 ? -1.894 6.858 -1.727 1.00 0.00 137 GLN A O 8
ATOM 7693 N N . VAL A 1 34 ? -2.576 4.791 -1.153 1.00 0.00 138 VAL A N 8
ATOM 7694 C CA . VAL A 1 34 ? -1.327 4.446 -0.483 1.00 0.00 138 VAL A CA 8
ATOM 7695 C C . VAL A 1 34 ? -0.645 3.266 -1.167 1.00 0.00 138 VAL A C 8
ATOM 7696 O O . VAL A 1 34 ? -1.252 2.213 -1.361 1.00 0.00 138 VAL A O 8
ATOM 7709 N N . TRP A 1 35 ? 0.619 3.450 -1.529 1.00 0.00 139 TRP A N 8
ATOM 7710 C CA . TRP A 1 35 ? 1.385 2.400 -2.191 1.00 0.00 139 TRP A CA 8
ATOM 7711 C C . TRP A 1 35 ? 2.110 1.529 -1.171 1.00 0.00 139 TRP A C 8
ATOM 7712 O O . TRP A 1 35 ? 2.555 2.017 -0.132 1.00 0.00 139 TRP A O 8
ATOM 7733 N N . GLN A 1 36 ? 2.224 0.240 -1.474 1.00 0.00 140 GLN A N 8
ATOM 7734 C CA . GLN A 1 36 ? 2.895 -0.697 -0.581 1.00 0.00 140 GLN A CA 8
ATOM 7735 C C . GLN A 1 36 ? 3.648 -1.760 -1.374 1.00 0.00 140 GLN A C 8
ATOM 7736 O O . GLN A 1 36 ? 3.350 -2.005 -2.544 1.00 0.00 140 GLN A O 8
ATOM 7750 N N . HIS A 1 37 ? 4.627 -2.389 -0.731 1.00 0.00 141 HIS A N 8
ATOM 7751 C CA . HIS A 1 37 ? 5.423 -3.426 -1.377 1.00 0.00 141 HIS A CA 8
ATOM 7752 C C . HIS A 1 37 ? 4.634 -4.727 -1.488 1.00 0.00 141 HIS A C 8
ATOM 7753 O O . HIS A 1 37 ? 4.297 -5.349 -0.479 1.00 0.00 141 HIS A O 8
ATOM 7767 N N . LEU A 1 38 ? 4.341 -5.133 -2.718 1.00 0.00 142 LEU A N 8
ATOM 7768 C CA . LEU A 1 38 ? 3.590 -6.359 -2.961 1.00 0.00 142 LEU A CA 8
ATOM 7769 C C . LEU A 1 38 ? 4.220 -7.538 -2.226 1.00 0.00 142 LEU A C 8
ATOM 7770 O O . LEU A 1 38 ? 3.519 -8.371 -1.653 1.00 0.00 142 LEU A O 8
ATOM 7786 N N . ASN A 1 39 ? 5.547 -7.600 -2.246 1.00 0.00 143 ASN A N 8
ATOM 7787 C CA . ASN A 1 39 ? 6.272 -8.676 -1.579 1.00 0.00 143 ASN A CA 8
ATOM 7788 C C . ASN A 1 39 ? 6.043 -8.633 -0.071 1.00 0.00 143 ASN A C 8
ATOM 7789 O O . ASN A 1 39 ? 6.067 -9.665 0.601 1.00 0.00 143 ASN A O 8
ATOM 7800 N N . CYS A 1 40 ? 5.821 -7.433 0.454 1.00 0.00 144 CYS A N 8
ATOM 7801 C CA . CYS A 1 40 ? 5.588 -7.255 1.882 1.00 0.00 144 CYS A CA 8
ATOM 7802 C C . CYS A 1 40 ? 4.156 -7.634 2.251 1.00 0.00 144 CYS A C 8
ATOM 7803 O O . CYS A 1 40 ? 3.900 -8.149 3.339 1.00 0.00 144 CYS A O 8
ATOM 7810 N N . VAL A 1 41 ? 3.227 -7.374 1.337 1.00 0.00 145 VAL A N 8
ATOM 7811 C CA . VAL A 1 41 ? 1.822 -7.689 1.564 1.00 0.00 145 VAL A CA 8
ATOM 7812 C C . VAL A 1 41 ? 1.440 -9.009 0.903 1.00 0.00 145 VAL A C 8
ATOM 7813 O O . VAL A 1 41 ? 0.260 -9.346 0.800 1.00 0.00 145 VAL A O 8
ATOM 7826 N N . LEU A 1 42 ? 2.446 -9.753 0.457 1.00 0.00 146 LEU A N 8
ATOM 7827 C CA . LEU A 1 42 ? 2.217 -11.038 -0.194 1.00 0.00 146 LEU A CA 8
ATOM 7828 C C . LEU A 1 42 ? 2.376 -12.187 0.798 1.00 0.00 146 LEU A C 8
ATOM 7829 O O . LEU A 1 42 ? 3.464 -12.420 1.323 1.00 0.00 146 LEU A O 8
ATOM 7845 N N . ILE A 1 43 ? 1.284 -12.902 1.046 1.00 0.00 147 ILE A N 8
ATOM 7846 C CA . ILE A 1 43 ? 1.303 -14.028 1.972 1.00 0.00 147 ILE A CA 8
ATOM 7847 C C . ILE A 1 43 ? 0.913 -15.324 1.268 1.00 0.00 147 ILE A C 8
ATOM 7848 O O . ILE A 1 43 ? -0.239 -15.530 0.887 1.00 0.00 147 ILE A O 8
ATOM 7864 N N . PRO A 1 44 ? 1.896 -16.221 1.093 1.00 0.00 148 PRO A N 8
ATOM 7865 C CA . PRO A 1 44 ? 1.679 -17.514 0.438 1.00 0.00 148 PRO A CA 8
ATOM 7866 C C . PRO A 1 44 ? 0.834 -18.459 1.284 1.00 0.00 148 PRO A C 8
ATOM 7867 O O . PRO A 1 44 ? 0.922 -18.454 2.512 1.00 0.00 148 PRO A O 8
ATOM 7878 N N . ASP A 1 45 ? 0.016 -19.269 0.621 1.00 0.00 149 ASP A N 8
ATOM 7879 C CA . ASP A 1 45 ? -0.844 -20.221 1.313 1.00 0.00 149 ASP A CA 8
ATOM 7880 C C . ASP A 1 45 ? -0.040 -21.066 2.295 1.00 0.00 149 ASP A C 8
ATOM 7881 O O . ASP A 1 45 ? -0.541 -21.458 3.350 1.00 0.00 149 ASP A O 8
ATOM 7890 N N . LYS A 1 46 ? 1.210 -21.345 1.942 1.00 0.00 150 LYS A N 8
ATOM 7891 C CA . LYS A 1 46 ? 2.086 -22.144 2.792 1.00 0.00 150 LYS A CA 8
ATOM 7892 C C . LYS A 1 46 ? 3.507 -21.591 2.780 1.00 0.00 150 LYS A C 8
ATOM 7893 O O . LYS A 1 46 ? 3.900 -20.841 1.887 1.00 0.00 150 LYS A O 8
ATOM 7912 N N . PRO A 1 47 ? 4.299 -21.970 3.795 1.00 0.00 151 PRO A N 8
ATOM 7913 C CA . PRO A 1 47 ? 5.690 -21.525 3.922 1.00 0.00 151 PRO A CA 8
ATOM 7914 C C . PRO A 1 47 ? 6.594 -22.138 2.859 1.00 0.00 151 PRO A C 8
ATOM 7915 O O . PRO A 1 47 ? 6.789 -23.352 2.820 1.00 0.00 151 PRO A O 8
ATOM 7926 N N . GLY A 1 48 ? 7.145 -21.289 1.996 1.00 0.00 152 GLY A N 8
ATOM 7927 C CA . GLY A 1 48 ? 8.023 -21.766 0.944 1.00 0.00 152 GLY A CA 8
ATOM 7928 C C . GLY A 1 48 ? 7.327 -21.845 -0.400 1.00 0.00 152 GLY A C 8
ATOM 7929 O O . GLY A 1 48 ? 7.981 -21.918 -1.441 1.00 0.00 152 GLY A O 8
ATOM 7933 N N . GLU A 1 49 ? 5.998 -21.832 -0.379 1.00 0.00 153 GLU A N 8
ATOM 7934 C CA . GLU A 1 49 ? 5.214 -21.906 -1.606 1.00 0.00 153 GLU A CA 8
ATOM 7935 C C . GLU A 1 49 ? 5.224 -20.567 -2.339 1.00 0.00 153 GLU A C 8
ATOM 7936 O O . GLU A 1 49 ? 5.984 -19.663 -1.992 1.00 0.00 153 GLU A O 8
ATOM 7948 N N . SER A 1 50 ? 4.375 -20.449 -3.355 1.00 0.00 154 SER A N 8
ATOM 7949 C CA . SER A 1 50 ? 4.288 -19.224 -4.140 1.00 0.00 154 SER A CA 8
ATOM 7950 C C . SER A 1 50 ? 3.275 -18.259 -3.531 1.00 0.00 154 SER A C 8
ATOM 7951 O O . SER A 1 50 ? 2.115 -18.611 -3.320 1.00 0.00 154 SER A O 8
ATOM 7959 N N . ALA A 1 51 ? 3.724 -17.040 -3.250 1.00 0.00 155 ALA A N 8
ATOM 7960 C CA . ALA A 1 51 ? 2.858 -16.022 -2.668 1.00 0.00 155 ALA A CA 8
ATOM 7961 C C . ALA A 1 51 ? 1.563 -15.884 -3.461 1.00 0.00 155 ALA A C 8
ATOM 7962 O O . ALA A 1 51 ? 1.460 -16.367 -4.587 1.00 0.00 155 ALA A O 8
ATOM 7969 N N . GLU A 1 52 ? 0.577 -15.221 -2.864 1.00 0.00 156 GLU A N 8
ATOM 7970 C CA . GLU A 1 52 ? -0.712 -15.022 -3.515 1.00 0.00 156 GLU A CA 8
ATOM 7971 C C . GLU A 1 52 ? -0.960 -13.541 -3.789 1.00 0.00 156 GLU A C 8
ATOM 7972 O O . GLU A 1 52 ? -1.115 -12.745 -2.863 1.00 0.00 156 GLU A O 8
ATOM 7984 N N . VAL A 1 53 ? -0.995 -13.179 -5.067 1.00 0.00 157 VAL A N 8
ATOM 7985 C CA . VAL A 1 53 ? -1.225 -11.795 -5.464 1.00 0.00 157 VAL A CA 8
ATOM 7986 C C . VAL A 1 53 ? -2.665 -11.585 -5.917 1.00 0.00 157 VAL A C 8
ATOM 7987 O O . VAL A 1 53 ? -3.033 -11.877 -7.055 1.00 0.00 157 VAL A O 8
ATOM 8000 N N . PRO A 1 54 ? -3.501 -11.065 -5.007 1.00 0.00 158 PRO A N 8
ATOM 8001 C CA . PRO A 1 54 ? -4.916 -10.802 -5.290 1.00 0.00 158 PRO A CA 8
ATOM 8002 C C . PRO A 1 54 ? -5.106 -9.648 -6.268 1.00 0.00 158 PRO A C 8
ATOM 8003 O O . PRO A 1 54 ? -4.197 -8.855 -6.515 1.00 0.00 158 PRO A O 8
ATOM 8014 N N . PRO A 1 55 ? -6.316 -9.549 -6.839 1.00 0.00 159 PRO A N 8
ATOM 8015 C CA . PRO A 1 55 ? -6.654 -8.494 -7.798 1.00 0.00 159 PRO A CA 8
ATOM 8016 C C . PRO A 1 55 ? -6.744 -7.120 -7.142 1.00 0.00 159 PRO A C 8
ATOM 8017 O O . PRO A 1 55 ? -6.230 -6.134 -7.671 1.00 0.00 159 PRO A O 8
ATOM 8028 N N . VAL A 1 56 ? -7.398 -7.063 -5.987 1.00 0.00 160 VAL A N 8
ATOM 8029 C CA . VAL A 1 56 ? -7.553 -5.810 -5.257 1.00 0.00 160 VAL A CA 8
ATOM 8030 C C . VAL A 1 56 ? -6.745 -5.823 -3.964 1.00 0.00 160 VAL A C 8
ATOM 8031 O O . VAL A 1 56 ? -6.851 -6.752 -3.163 1.00 0.00 160 VAL A O 8
ATOM 8044 N N . PHE A 1 57 ? -5.938 -4.786 -3.766 1.00 0.00 161 PHE A N 8
ATOM 8045 C CA . PHE A 1 57 ? -5.111 -4.679 -2.570 1.00 0.00 161 PHE A CA 8
ATOM 8046 C C . PHE A 1 57 ? -5.601 -3.548 -1.670 1.00 0.00 161 PHE A C 8
ATOM 8047 O O . PHE A 1 57 ? -5.958 -2.470 -2.148 1.00 0.00 161 PHE A O 8
ATOM 8064 N N . TYR A 1 58 ? -5.616 -3.802 -0.367 1.00 0.00 162 TYR A N 8
ATOM 8065 C CA . TYR A 1 58 ? -6.065 -2.807 0.600 1.00 0.00 162 TYR A CA 8
ATOM 8066 C C . TYR A 1 58 ? -5.092 -2.709 1.772 1.00 0.00 162 TYR A C 8
ATOM 8067 O O . TYR A 1 58 ? -4.823 -3.697 2.456 1.00 0.00 162 TYR A O 8
ATOM 8085 N N . CYS A 1 59 ? -4.568 -1.509 1.999 1.00 0.00 163 CYS A N 8
ATOM 8086 C CA . CYS A 1 59 ? -3.626 -1.279 3.087 1.00 0.00 163 CYS A CA 8
ATOM 8087 C C . CYS A 1 59 ? -4.239 -1.668 4.429 1.00 0.00 163 CYS A C 8
ATOM 8088 O O . CYS A 1 59 ? -5.352 -2.189 4.485 1.00 0.00 163 CYS A O 8
ATOM 8095 N N . GLU A 1 60 ? -3.504 -1.410 5.506 1.00 0.00 164 GLU A N 8
ATOM 8096 C CA . GLU A 1 60 ? -3.975 -1.734 6.847 1.00 0.00 164 GLU A CA 8
ATOM 8097 C C . GLU A 1 60 ? -5.250 -0.962 7.177 1.00 0.00 164 GLU A C 8
ATOM 8098 O O . GLU A 1 60 ? -6.221 -1.530 7.679 1.00 0.00 164 GLU A O 8
ATOM 8110 N N . LEU A 1 61 ? -5.238 0.336 6.893 1.00 0.00 165 LEU A N 8
ATOM 8111 C CA . LEU A 1 61 ? -6.392 1.188 7.160 1.00 0.00 165 LEU A CA 8
ATOM 8112 C C . LEU A 1 61 ? -7.659 0.593 6.554 1.00 0.00 165 LEU A C 8
ATOM 8113 O O . LEU A 1 61 ? -8.626 0.311 7.263 1.00 0.00 165 LEU A O 8
ATOM 8129 N N . CYS A 1 62 ? -7.648 0.403 5.239 1.00 0.00 166 CYS A N 8
ATOM 8130 C CA . CYS A 1 62 ? -8.795 -0.160 4.537 1.00 0.00 166 CYS A CA 8
ATOM 8131 C C . CYS A 1 62 ? -9.035 -1.607 4.960 1.00 0.00 166 CYS A C 8
ATOM 8132 O O . CYS A 1 62 ? -10.170 -2.083 4.963 1.00 0.00 166 CYS A O 8
ATOM 8139 N N . ARG A 1 63 ? -7.958 -2.300 5.316 1.00 0.00 167 ARG A N 8
ATOM 8140 C CA . ARG A 1 63 ? -8.051 -3.692 5.740 1.00 0.00 167 ARG A CA 8
ATOM 8141 C C . ARG A 1 63 ? -8.953 -3.828 6.963 1.00 0.00 167 ARG A C 8
ATOM 8142 O O . ARG A 1 63 ? -9.893 -4.624 6.969 1.00 0.00 167 ARG A O 8
ATOM 8163 N N . LEU A 1 64 ? -8.660 -3.049 7.998 1.00 0.00 168 LEU A N 8
ATOM 8164 C CA . LEU A 1 64 ? -9.444 -3.083 9.228 1.00 0.00 168 LEU A CA 8
ATOM 8165 C C . LEU A 1 64 ? -10.731 -2.278 9.076 1.00 0.00 168 LEU A C 8
ATOM 8166 O O . LEU A 1 64 ? -11.703 -2.502 9.797 1.00 0.00 168 LEU A O 8
ATOM 8182 N N . SER A 1 65 ? -10.730 -1.343 8.131 1.00 0.00 169 SER A N 8
ATOM 8183 C CA . SER A 1 65 ? -11.897 -0.504 7.885 1.00 0.00 169 SER A CA 8
ATOM 8184 C C . SER A 1 65 ? -12.934 -1.247 7.048 1.00 0.00 169 SER A C 8
ATOM 8185 O O . SER A 1 65 ? -14.107 -0.876 7.021 1.00 0.00 169 SER A O 8
ATOM 8193 N N . ARG A 1 66 ? -12.491 -2.298 6.367 1.00 0.00 170 ARG A N 8
ATOM 8194 C CA . ARG A 1 66 ? -13.379 -3.094 5.528 1.00 0.00 170 ARG A CA 8
ATOM 8195 C C . ARG A 1 66 ? -13.591 -4.483 6.124 1.00 0.00 170 ARG A C 8
ATOM 8196 O O . ARG A 1 66 ? -14.602 -5.133 5.863 1.00 0.00 170 ARG A O 8
ATOM 8217 N N . ALA A 1 67 ? -12.630 -4.930 6.926 1.00 0.00 171 ALA A N 8
ATOM 8218 C CA . ALA A 1 67 ? -12.712 -6.240 7.560 1.00 0.00 171 ALA A CA 8
ATOM 8219 C C . ALA A 1 67 ? -12.934 -6.109 9.063 1.00 0.00 171 ALA A C 8
ATOM 8220 O O . ALA A 1 67 ? -13.762 -6.813 9.641 1.00 0.00 171 ALA A O 8
ATOM 8227 N N . ASP A 1 68 ? -12.191 -5.204 9.690 1.00 0.00 172 ASP A N 8
ATOM 8228 C CA . ASP A 1 68 ? -12.307 -4.981 11.126 1.00 0.00 172 ASP A CA 8
ATOM 8229 C C . ASP A 1 68 ? -12.144 -6.289 11.894 1.00 0.00 172 ASP A C 8
ATOM 8230 O O . ASP A 1 68 ? -11.699 -6.262 13.040 1.00 0.00 172 ASP A O 8
ATOM 8241 N N . GLY A 1 1 ? 9.349 17.884 6.845 1.00 0.00 105 GLY A N 9
ATOM 8242 C CA . GLY A 1 1 ? 8.885 17.734 5.479 1.00 0.00 105 GLY A CA 9
ATOM 8243 C C . GLY A 1 1 ? 9.951 17.165 4.564 1.00 0.00 105 GLY A C 9
ATOM 8244 O O . GLY A 1 1 ? 10.896 16.525 5.023 1.00 0.00 105 GLY A O 9
ATOM 8248 N N . SER A 1 2 ? 9.799 17.398 3.264 1.00 0.00 106 SER A N 9
ATOM 8249 C CA . SER A 1 2 ? 10.754 16.900 2.281 1.00 0.00 106 SER A CA 9
ATOM 8250 C C . SER A 1 2 ? 10.970 15.399 2.447 1.00 0.00 106 SER A C 9
ATOM 8251 O O . SER A 1 2 ? 12.034 14.958 2.883 1.00 0.00 106 SER A O 9
ATOM 8259 N N . ASP A 1 3 ? 9.954 14.619 2.095 1.00 0.00 107 ASP A N 9
ATOM 8260 C CA . ASP A 1 3 ? 10.032 13.166 2.203 1.00 0.00 107 ASP A CA 9
ATOM 8261 C C . ASP A 1 3 ? 9.416 12.497 0.978 1.00 0.00 107 ASP A C 9
ATOM 8262 O O . ASP A 1 3 ? 9.209 11.283 0.960 1.00 0.00 107 ASP A O 9
ATOM 8271 N N . SER A 1 4 ? 9.126 13.296 -0.043 1.00 0.00 108 SER A N 9
ATOM 8272 C CA . SER A 1 4 ? 8.529 12.781 -1.270 1.00 0.00 108 SER A CA 9
ATOM 8273 C C . SER A 1 4 ? 7.193 12.103 -0.982 1.00 0.00 108 SER A C 9
ATOM 8274 O O . SER A 1 4 ? 7.020 10.911 -1.240 1.00 0.00 108 SER A O 9
ATOM 8282 N N . PHE A 1 5 ? 6.251 12.871 -0.447 1.00 0.00 109 PHE A N 9
ATOM 8283 C CA . PHE A 1 5 ? 4.929 12.346 -0.122 1.00 0.00 109 PHE A CA 9
ATOM 8284 C C . PHE A 1 5 ? 3.857 12.998 -0.989 1.00 0.00 109 PHE A C 9
ATOM 8285 O O . PHE A 1 5 ? 3.309 14.042 -0.636 1.00 0.00 109 PHE A O 9
ATOM 8302 N N . GLN A 1 6 ? 3.563 12.374 -2.126 1.00 0.00 110 GLN A N 9
ATOM 8303 C CA . GLN A 1 6 ? 2.557 12.894 -3.044 1.00 0.00 110 GLN A CA 9
ATOM 8304 C C . GLN A 1 6 ? 1.152 12.672 -2.495 1.00 0.00 110 GLN A C 9
ATOM 8305 O O . GLN A 1 6 ? 0.903 11.756 -1.710 1.00 0.00 110 GLN A O 9
ATOM 8319 N N . PRO A 1 7 ? 0.210 13.528 -2.916 1.00 0.00 111 PRO A N 9
ATOM 8320 C CA . PRO A 1 7 ? -1.187 13.446 -2.479 1.00 0.00 111 PRO A CA 9
ATOM 8321 C C . PRO A 1 7 ? -1.902 12.226 -3.050 1.00 0.00 111 PRO A C 9
ATOM 8322 O O . PRO A 1 7 ? -2.895 11.760 -2.492 1.00 0.00 111 PRO A O 9
ATOM 8333 N N . GLU A 1 8 ? -1.390 11.713 -4.164 1.00 0.00 112 GLU A N 9
ATOM 8334 C CA . GLU A 1 8 ? -1.981 10.547 -4.810 1.00 0.00 112 GLU A CA 9
ATOM 8335 C C . GLU A 1 8 ? -1.007 9.372 -4.809 1.00 0.00 112 GLU A C 9
ATOM 8336 O O . GLU A 1 8 ? -1.407 8.220 -4.970 1.00 0.00 112 GLU A O 9
ATOM 8348 N N . ALA A 1 9 ? 0.275 9.674 -4.628 1.00 0.00 113 ALA A N 9
ATOM 8349 C CA . ALA A 1 9 ? 1.306 8.645 -4.605 1.00 0.00 113 ALA A CA 9
ATOM 8350 C C . ALA A 1 9 ? 2.066 8.658 -3.283 1.00 0.00 113 ALA A C 9
ATOM 8351 O O . ALA A 1 9 ? 3.131 9.266 -3.173 1.00 0.00 113 ALA A O 9
ATOM 8358 N N . LYS A 1 10 ? 1.512 7.984 -2.281 1.00 0.00 114 LYS A N 9
ATOM 8359 C CA . LYS A 1 10 ? 2.136 7.917 -0.965 1.00 0.00 114 LYS A CA 9
ATOM 8360 C C . LYS A 1 10 ? 2.515 6.482 -0.615 1.00 0.00 114 LYS A C 9
ATOM 8361 O O . LYS A 1 10 ? 1.649 5.648 -0.349 1.00 0.00 114 LYS A O 9
ATOM 8380 N N . VAL A 1 11 ? 3.814 6.200 -0.616 1.00 0.00 115 VAL A N 9
ATOM 8381 C CA . VAL A 1 11 ? 4.307 4.866 -0.295 1.00 0.00 115 VAL A CA 9
ATOM 8382 C C . VAL A 1 11 ? 4.371 4.651 1.213 1.00 0.00 115 VAL A C 9
ATOM 8383 O O . VAL A 1 11 ? 5.258 5.173 1.887 1.00 0.00 115 VAL A O 9
ATOM 8396 N N . ARG A 1 12 ? 3.423 3.879 1.735 1.00 0.00 116 ARG A N 9
ATOM 8397 C CA . ARG A 1 12 ? 3.371 3.595 3.165 1.00 0.00 116 ARG A CA 9
ATOM 8398 C C . ARG A 1 12 ? 3.362 2.091 3.420 1.00 0.00 116 ARG A C 9
ATOM 8399 O O . ARG A 1 12 ? 2.303 1.462 3.448 1.00 0.00 116 ARG A O 9
ATOM 8420 N N . CYS A 1 13 ? 4.547 1.520 3.606 1.00 0.00 117 CYS A N 9
ATOM 8421 C CA . CYS A 1 13 ? 4.676 0.090 3.858 1.00 0.00 117 CYS A CA 9
ATOM 8422 C C . CYS A 1 13 ? 5.051 -0.174 5.314 1.00 0.00 117 CYS A C 9
ATOM 8423 O O . CYS A 1 13 ? 5.596 0.697 5.993 1.00 0.00 117 CYS A O 9
ATOM 8430 N N . ILE A 1 14 ? 4.754 -1.380 5.786 1.00 0.00 118 ILE A N 9
ATOM 8431 C CA . ILE A 1 14 ? 5.060 -1.759 7.160 1.00 0.00 118 ILE A CA 9
ATOM 8432 C C . ILE A 1 14 ? 6.555 -1.644 7.441 1.00 0.00 118 ILE A C 9
ATOM 8433 O O . ILE A 1 14 ? 6.974 -1.530 8.593 1.00 0.00 118 ILE A O 9
ATOM 8449 N N . CYS A 1 15 ? 7.355 -1.675 6.381 1.00 0.00 119 CYS A N 9
ATOM 8450 C CA . CYS A 1 15 ? 8.803 -1.573 6.512 1.00 0.00 119 CYS A CA 9
ATOM 8451 C C . CYS A 1 15 ? 9.243 -0.113 6.575 1.00 0.00 119 CYS A C 9
ATOM 8452 O O . CYS A 1 15 ? 10.424 0.183 6.753 1.00 0.00 119 CYS A O 9
ATOM 8459 N N . SER A 1 16 ? 8.283 0.795 6.427 1.00 0.00 120 SER A N 9
ATOM 8460 C CA . SER A 1 16 ? 8.571 2.224 6.463 1.00 0.00 120 SER A CA 9
ATOM 8461 C C . SER A 1 16 ? 9.632 2.591 5.430 1.00 0.00 120 SER A C 9
ATOM 8462 O O . SER A 1 16 ? 10.471 3.460 5.667 1.00 0.00 120 SER A O 9
ATOM 8470 N N . SER A 1 17 ? 9.589 1.920 4.283 1.00 0.00 121 SER A N 9
ATOM 8471 C CA . SER A 1 17 ? 10.549 2.172 3.214 1.00 0.00 121 SER A CA 9
ATOM 8472 C C . SER A 1 17 ? 9.834 2.535 1.916 1.00 0.00 121 SER A C 9
ATOM 8473 O O . SER A 1 17 ? 9.101 1.723 1.349 1.00 0.00 121 SER A O 9
ATOM 8481 N N . THR A 1 18 ? 10.052 3.760 1.450 1.00 0.00 122 THR A N 9
ATOM 8482 C CA . THR A 1 18 ? 9.429 4.232 0.220 1.00 0.00 122 THR A CA 9
ATOM 8483 C C . THR A 1 18 ? 10.346 4.018 -0.978 1.00 0.00 122 THR A C 9
ATOM 8484 O O . THR A 1 18 ? 10.318 4.787 -1.939 1.00 0.00 122 THR A O 9
ATOM 8495 N N . MET A 1 19 ? 11.159 2.968 -0.916 1.00 0.00 123 MET A N 9
ATOM 8496 C CA . MET A 1 19 ? 12.083 2.652 -1.998 1.00 0.00 123 MET A CA 9
ATOM 8497 C C . MET A 1 19 ? 11.410 1.777 -3.050 1.00 0.00 123 MET A C 9
ATOM 8498 O O . MET A 1 19 ? 10.235 1.430 -2.925 1.00 0.00 123 MET A O 9
ATOM 8512 N N . VAL A 1 20 ? 12.162 1.422 -4.087 1.00 0.00 124 VAL A N 9
ATOM 8513 C CA . VAL A 1 20 ? 11.637 0.586 -5.161 1.00 0.00 124 VAL A CA 9
ATOM 8514 C C . VAL A 1 20 ? 11.868 -0.893 -4.869 1.00 0.00 124 VAL A C 9
ATOM 8515 O O . VAL A 1 20 ? 12.870 -1.470 -5.290 1.00 0.00 124 VAL A O 9
ATOM 8528 N N . ASN A 1 21 ? 10.934 -1.500 -4.145 1.00 0.00 125 ASN A N 9
ATOM 8529 C CA . ASN A 1 21 ? 11.036 -2.913 -3.796 1.00 0.00 125 ASN A CA 9
ATOM 8530 C C . ASN A 1 21 ? 10.868 -3.792 -5.031 1.00 0.00 125 ASN A C 9
ATOM 8531 O O . ASN A 1 21 ? 10.872 -3.301 -6.160 1.00 0.00 125 ASN A O 9
ATOM 8542 N N . ASP A 1 22 ? 10.720 -5.093 -4.809 1.00 0.00 126 ASP A N 9
ATOM 8543 C CA . ASP A 1 22 ? 10.548 -6.041 -5.904 1.00 0.00 126 ASP A CA 9
ATOM 8544 C C . ASP A 1 22 ? 9.319 -5.693 -6.737 1.00 0.00 126 ASP A C 9
ATOM 8545 O O . ASP A 1 22 ? 9.332 -5.817 -7.962 1.00 0.00 126 ASP A O 9
ATOM 8554 N N . SER A 1 23 ? 8.258 -5.258 -6.064 1.00 0.00 127 SER A N 9
ATOM 8555 C CA . SER A 1 23 ? 7.019 -4.897 -6.742 1.00 0.00 127 SER A CA 9
ATOM 8556 C C . SER A 1 23 ? 6.120 -4.071 -5.827 1.00 0.00 127 SER A C 9
ATOM 8557 O O . SER A 1 23 ? 5.801 -4.486 -4.713 1.00 0.00 127 SER A O 9
ATOM 8565 N N . MET A 1 24 ? 5.715 -2.899 -6.306 1.00 0.00 128 MET A N 9
ATOM 8566 C CA . MET A 1 24 ? 4.852 -2.014 -5.532 1.00 0.00 128 MET A CA 9
ATOM 8567 C C . MET A 1 24 ? 3.406 -2.111 -6.010 1.00 0.00 128 MET A C 9
ATOM 8568 O O . MET A 1 24 ? 3.140 -2.559 -7.125 1.00 0.00 128 MET A O 9
ATOM 8582 N N . ILE A 1 25 ? 2.478 -1.689 -5.158 1.00 0.00 129 ILE A N 9
ATOM 8583 C CA . ILE A 1 25 ? 1.060 -1.728 -5.495 1.00 0.00 129 ILE A CA 9
ATOM 8584 C C . ILE A 1 25 ? 0.297 -0.612 -4.789 1.00 0.00 129 ILE A C 9
ATOM 8585 O O . ILE A 1 25 ? 0.479 -0.382 -3.594 1.00 0.00 129 ILE A O 9
ATOM 8601 N N . GLN A 1 26 ? -0.559 0.077 -5.537 1.00 0.00 130 GLN A N 9
ATOM 8602 C CA . GLN A 1 26 ? -1.351 1.168 -4.983 1.00 0.00 130 GLN A CA 9
ATOM 8603 C C . GLN A 1 26 ? -2.656 0.647 -4.388 1.00 0.00 130 GLN A C 9
ATOM 8604 O O . GLN A 1 26 ? -3.295 -0.243 -4.950 1.00 0.00 130 GLN A O 9
ATOM 8618 N N . CYS A 1 27 ? -3.045 1.206 -3.247 1.00 0.00 131 CYS A N 9
ATOM 8619 C CA . CYS A 1 27 ? -4.273 0.798 -2.575 1.00 0.00 131 CYS A CA 9
ATOM 8620 C C . CYS A 1 27 ? -5.469 0.900 -3.517 1.00 0.00 131 CYS A C 9
ATOM 8621 O O . CYS A 1 27 ? -5.482 1.724 -4.430 1.00 0.00 131 CYS A O 9
ATOM 8628 N N . GLU A 1 28 ? -6.470 0.057 -3.287 1.00 0.00 132 GLU A N 9
ATOM 8629 C CA . GLU A 1 28 ? -7.670 0.053 -4.115 1.00 0.00 132 GLU A CA 9
ATOM 8630 C C . GLU A 1 28 ? -8.721 1.009 -3.556 1.00 0.00 132 GLU A C 9
ATOM 8631 O O . GLU A 1 28 ? -9.906 0.899 -3.873 1.00 0.00 132 GLU A O 9
ATOM 8643 N N . ASP A 1 29 ? -8.277 1.944 -2.724 1.00 0.00 133 ASP A N 9
ATOM 8644 C CA . ASP A 1 29 ? -9.178 2.920 -2.121 1.00 0.00 133 ASP A CA 9
ATOM 8645 C C . ASP A 1 29 ? -8.822 4.335 -2.565 1.00 0.00 133 ASP A C 9
ATOM 8646 O O . ASP A 1 29 ? -7.776 4.867 -2.194 1.00 0.00 133 ASP A O 9
ATOM 8655 N N . GLN A 1 30 ? -9.699 4.938 -3.362 1.00 0.00 134 GLN A N 9
ATOM 8656 C CA . GLN A 1 30 ? -9.475 6.290 -3.859 1.00 0.00 134 GLN A CA 9
ATOM 8657 C C . GLN A 1 30 ? -9.329 7.276 -2.704 1.00 0.00 134 GLN A C 9
ATOM 8658 O O . GLN A 1 30 ? -8.742 8.347 -2.860 1.00 0.00 134 GLN A O 9
ATOM 8672 N N . ARG A 1 31 ? -9.868 6.908 -1.546 1.00 0.00 135 ARG A N 9
ATOM 8673 C CA . ARG A 1 31 ? -9.799 7.761 -0.366 1.00 0.00 135 ARG A CA 9
ATOM 8674 C C . ARG A 1 31 ? -8.534 7.475 0.438 1.00 0.00 135 ARG A C 9
ATOM 8675 O O . ARG A 1 31 ? -8.378 7.955 1.561 1.00 0.00 135 ARG A O 9
ATOM 8696 N N . CYS A 1 32 ? -7.634 6.690 -0.144 1.00 0.00 136 CYS A N 9
ATOM 8697 C CA . CYS A 1 32 ? -6.383 6.339 0.517 1.00 0.00 136 CYS A CA 9
ATOM 8698 C C . CYS A 1 32 ? -5.188 6.652 -0.378 1.00 0.00 136 CYS A C 9
ATOM 8699 O O . CYS A 1 32 ? -4.319 7.445 -0.016 1.00 0.00 136 CYS A O 9
ATOM 8706 N N . GLN A 1 33 ? -5.152 6.023 -1.549 1.00 0.00 137 GLN A N 9
ATOM 8707 C CA . GLN A 1 33 ? -4.063 6.234 -2.496 1.00 0.00 137 GLN A CA 9
ATOM 8708 C C . GLN A 1 33 ? -2.710 6.019 -1.826 1.00 0.00 137 GLN A C 9
ATOM 8709 O O . GLN A 1 33 ? -1.861 6.911 -1.818 1.00 0.00 137 GLN A O 9
ATOM 8723 N N . VAL A 1 34 ? -2.515 4.830 -1.264 1.00 0.00 138 VAL A N 9
ATOM 8724 C CA . VAL A 1 34 ? -1.265 4.498 -0.592 1.00 0.00 138 VAL A CA 9
ATOM 8725 C C . VAL A 1 34 ? -0.593 3.295 -1.245 1.00 0.00 138 VAL A C 9
ATOM 8726 O O . VAL A 1 34 ? -1.187 2.222 -1.351 1.00 0.00 138 VAL A O 9
ATOM 8739 N N . TRP A 1 35 ? 0.648 3.481 -1.679 1.00 0.00 139 TRP A N 9
ATOM 8740 C CA . TRP A 1 35 ? 1.401 2.409 -2.321 1.00 0.00 139 TRP A CA 9
ATOM 8741 C C . TRP A 1 35 ? 2.127 1.558 -1.286 1.00 0.00 139 TRP A C 9
ATOM 8742 O O . TRP A 1 35 ? 2.681 2.081 -0.319 1.00 0.00 139 TRP A O 9
ATOM 8763 N N . GLN A 1 36 ? 2.121 0.246 -1.495 1.00 0.00 140 GLN A N 9
ATOM 8764 C CA . GLN A 1 36 ? 2.780 -0.677 -0.578 1.00 0.00 140 GLN A CA 9
ATOM 8765 C C . GLN A 1 36 ? 3.589 -1.719 -1.342 1.00 0.00 140 GLN A C 9
ATOM 8766 O O . GLN A 1 36 ? 3.420 -1.888 -2.550 1.00 0.00 140 GLN A O 9
ATOM 8780 N N . HIS A 1 37 ? 4.469 -2.417 -0.631 1.00 0.00 141 HIS A N 9
ATOM 8781 C CA . HIS A 1 37 ? 5.304 -3.444 -1.242 1.00 0.00 141 HIS A CA 9
ATOM 8782 C C . HIS A 1 37 ? 4.552 -4.768 -1.343 1.00 0.00 141 HIS A C 9
ATOM 8783 O O . HIS A 1 37 ? 4.219 -5.383 -0.329 1.00 0.00 141 HIS A O 9
ATOM 8797 N N . LEU A 1 38 ? 4.286 -5.200 -2.571 1.00 0.00 142 LEU A N 9
ATOM 8798 C CA . LEU A 1 38 ? 3.572 -6.450 -2.804 1.00 0.00 142 LEU A CA 9
ATOM 8799 C C . LEU A 1 38 ? 4.276 -7.616 -2.116 1.00 0.00 142 LEU A C 9
ATOM 8800 O O . LEU A 1 38 ? 3.633 -8.473 -1.512 1.00 0.00 142 LEU A O 9
ATOM 8816 N N . ASN A 1 39 ? 5.601 -7.639 -2.211 1.00 0.00 143 ASN A N 9
ATOM 8817 C CA . ASN A 1 39 ? 6.393 -8.698 -1.597 1.00 0.00 143 ASN A CA 9
ATOM 8818 C C . ASN A 1 39 ? 6.247 -8.676 -0.079 1.00 0.00 143 ASN A C 9
ATOM 8819 O O . ASN A 1 39 ? 6.479 -9.682 0.593 1.00 0.00 143 ASN A O 9
ATOM 8830 N N . CYS A 1 40 ? 5.859 -7.523 0.456 1.00 0.00 144 CYS A N 9
ATOM 8831 C CA . CYS A 1 40 ? 5.680 -7.369 1.895 1.00 0.00 144 CYS A CA 9
ATOM 8832 C C . CYS A 1 40 ? 4.266 -7.759 2.312 1.00 0.00 144 CYS A C 9
ATOM 8833 O O . CYS A 1 40 ? 4.049 -8.265 3.414 1.00 0.00 144 CYS A O 9
ATOM 8840 N N . VAL A 1 41 ? 3.306 -7.521 1.424 1.00 0.00 145 VAL A N 9
ATOM 8841 C CA . VAL A 1 41 ? 1.912 -7.849 1.699 1.00 0.00 145 VAL A CA 9
ATOM 8842 C C . VAL A 1 41 ? 1.500 -9.136 0.994 1.00 0.00 145 VAL A C 9
ATOM 8843 O O . VAL A 1 41 ? 0.313 -9.446 0.886 1.00 0.00 145 VAL A O 9
ATOM 8856 N N . LEU A 1 42 ? 2.489 -9.883 0.514 1.00 0.00 146 LEU A N 9
ATOM 8857 C CA . LEU A 1 42 ? 2.230 -11.139 -0.181 1.00 0.00 146 LEU A CA 9
ATOM 8858 C C . LEU A 1 42 ? 2.324 -12.322 0.777 1.00 0.00 146 LEU A C 9
ATOM 8859 O O . LEU A 1 42 ? 3.390 -12.608 1.323 1.00 0.00 146 LEU A O 9
ATOM 8875 N N . ILE A 1 43 ? 1.203 -13.006 0.976 1.00 0.00 147 ILE A N 9
ATOM 8876 C CA . ILE A 1 43 ? 1.160 -14.160 1.866 1.00 0.00 147 ILE A CA 9
ATOM 8877 C C . ILE A 1 43 ? 0.711 -15.412 1.121 1.00 0.00 147 ILE A C 9
ATOM 8878 O O . ILE A 1 43 ? -0.440 -15.538 0.703 1.00 0.00 147 ILE A O 9
ATOM 8894 N N . PRO A 1 44 ? 1.641 -16.364 0.950 1.00 0.00 148 PRO A N 9
ATOM 8895 C CA . PRO A 1 44 ? 1.364 -17.626 0.257 1.00 0.00 148 PRO A CA 9
ATOM 8896 C C . PRO A 1 44 ? 0.439 -18.536 1.057 1.00 0.00 148 PRO A C 9
ATOM 8897 O O . PRO A 1 44 ? 0.445 -18.516 2.288 1.00 0.00 148 PRO A O 9
ATOM 8908 N N . ASP A 1 45 ? -0.355 -19.333 0.350 1.00 0.00 149 ASP A N 9
ATOM 8909 C CA . ASP A 1 45 ? -1.286 -20.252 0.995 1.00 0.00 149 ASP A CA 9
ATOM 8910 C C . ASP A 1 45 ? -0.562 -21.142 2.001 1.00 0.00 149 ASP A C 9
ATOM 8911 O O . ASP A 1 45 ? -1.153 -21.602 2.978 1.00 0.00 149 ASP A O 9
ATOM 8920 N N . LYS A 1 46 ? 0.722 -21.381 1.755 1.00 0.00 150 LYS A N 9
ATOM 8921 C CA . LYS A 1 46 ? 1.528 -22.215 2.638 1.00 0.00 150 LYS A CA 9
ATOM 8922 C C . LYS A 1 46 ? 2.905 -21.598 2.862 1.00 0.00 150 LYS A C 9
ATOM 8923 O O . LYS A 1 46 ? 3.364 -20.749 2.097 1.00 0.00 150 LYS A O 9
ATOM 8942 N N . PRO A 1 47 ? 3.583 -22.033 3.935 1.00 0.00 151 PRO A N 9
ATOM 8943 C CA . PRO A 1 47 ? 4.918 -21.538 4.282 1.00 0.00 151 PRO A CA 9
ATOM 8944 C C . PRO A 1 47 ? 5.984 -22.006 3.297 1.00 0.00 151 PRO A C 9
ATOM 8945 O O . PRO A 1 47 ? 6.253 -23.200 3.179 1.00 0.00 151 PRO A O 9
ATOM 8956 N N . GLY A 1 48 ? 6.589 -21.055 2.591 1.00 0.00 152 GLY A N 9
ATOM 8957 C CA . GLY A 1 48 ? 7.620 -21.390 1.626 1.00 0.00 152 GLY A CA 9
ATOM 8958 C C . GLY A 1 48 ? 7.050 -21.710 0.258 1.00 0.00 152 GLY A C 9
ATOM 8959 O O . GLY A 1 48 ? 7.760 -22.208 -0.615 1.00 0.00 152 GLY A O 9
ATOM 8963 N N . GLU A 1 49 ? 5.765 -21.426 0.072 1.00 0.00 153 GLU A N 9
ATOM 8964 C CA . GLU A 1 49 ? 5.101 -21.690 -1.199 1.00 0.00 153 GLU A CA 9
ATOM 8965 C C . GLU A 1 49 ? 5.032 -20.426 -2.050 1.00 0.00 153 GLU A C 9
ATOM 8966 O O . GLU A 1 49 ? 5.615 -19.399 -1.703 1.00 0.00 153 GLU A O 9
ATOM 8978 N N . SER A 1 50 ? 4.317 -20.510 -3.167 1.00 0.00 154 SER A N 9
ATOM 8979 C CA . SER A 1 50 ? 4.176 -19.374 -4.071 1.00 0.00 154 SER A CA 9
ATOM 8980 C C . SER A 1 50 ? 3.173 -18.364 -3.522 1.00 0.00 154 SER A C 9
ATOM 8981 O O . SER A 1 50 ? 1.994 -18.672 -3.351 1.00 0.00 154 SER A O 9
ATOM 8989 N N . ALA A 1 51 ? 3.652 -17.155 -3.246 1.00 0.00 155 ALA A N 9
ATOM 8990 C CA . ALA A 1 51 ? 2.799 -16.098 -2.718 1.00 0.00 155 ALA A CA 9
ATOM 8991 C C . ALA A 1 51 ? 1.552 -15.918 -3.577 1.00 0.00 155 ALA A C 9
ATOM 8992 O O . ALA A 1 51 ? 1.487 -16.411 -4.702 1.00 0.00 155 ALA A O 9
ATOM 8999 N N . GLU A 1 52 ? 0.564 -15.210 -3.037 1.00 0.00 156 GLU A N 9
ATOM 9000 C CA . GLU A 1 52 ? -0.682 -14.968 -3.755 1.00 0.00 156 GLU A CA 9
ATOM 9001 C C . GLU A 1 52 ? -0.901 -13.474 -3.975 1.00 0.00 156 GLU A C 9
ATOM 9002 O O . GLU A 1 52 ? -1.062 -12.711 -3.022 1.00 0.00 156 GLU A O 9
ATOM 9014 N N . VAL A 1 53 ? -0.904 -13.062 -5.239 1.00 0.00 157 VAL A N 9
ATOM 9015 C CA . VAL A 1 53 ? -1.104 -11.660 -5.586 1.00 0.00 157 VAL A CA 9
ATOM 9016 C C . VAL A 1 53 ? -2.522 -11.414 -6.087 1.00 0.00 157 VAL A C 9
ATOM 9017 O O . VAL A 1 53 ? -2.834 -11.606 -7.263 1.00 0.00 157 VAL A O 9
ATOM 9030 N N . PRO A 1 54 ? -3.405 -10.979 -5.176 1.00 0.00 158 PRO A N 9
ATOM 9031 C CA . PRO A 1 54 ? -4.806 -10.697 -5.502 1.00 0.00 158 PRO A CA 9
ATOM 9032 C C . PRO A 1 54 ? -4.958 -9.461 -6.383 1.00 0.00 158 PRO A C 9
ATOM 9033 O O . PRO A 1 54 ? -4.062 -8.622 -6.476 1.00 0.00 158 PRO A O 9
ATOM 9044 N N . PRO A 1 55 ? -6.119 -9.344 -7.044 1.00 0.00 159 PRO A N 9
ATOM 9045 C CA . PRO A 1 55 ? -6.416 -8.213 -7.928 1.00 0.00 159 PRO A CA 9
ATOM 9046 C C . PRO A 1 55 ? -6.611 -6.911 -7.158 1.00 0.00 159 PRO A C 9
ATOM 9047 O O . PRO A 1 55 ? -6.092 -5.865 -7.548 1.00 0.00 159 PRO A O 9
ATOM 9058 N N . VAL A 1 56 ? -7.361 -6.983 -6.063 1.00 0.00 160 VAL A N 9
ATOM 9059 C CA . VAL A 1 56 ? -7.622 -5.810 -5.237 1.00 0.00 160 VAL A CA 9
ATOM 9060 C C . VAL A 1 56 ? -6.806 -5.851 -3.950 1.00 0.00 160 VAL A C 9
ATOM 9061 O O . VAL A 1 56 ? -6.861 -6.825 -3.199 1.00 0.00 160 VAL A O 9
ATOM 9074 N N . PHE A 1 57 ? -6.051 -4.787 -3.700 1.00 0.00 161 PHE A N 9
ATOM 9075 C CA . PHE A 1 57 ? -5.223 -4.701 -2.503 1.00 0.00 161 PHE A CA 9
ATOM 9076 C C . PHE A 1 57 ? -5.644 -3.520 -1.633 1.00 0.00 161 PHE A C 9
ATOM 9077 O O . PHE A 1 57 ? -5.975 -2.448 -2.141 1.00 0.00 161 PHE A O 9
ATOM 9094 N N . TYR A 1 58 ? -5.630 -3.725 -0.321 1.00 0.00 162 TYR A N 9
ATOM 9095 C CA . TYR A 1 58 ? -6.014 -2.679 0.620 1.00 0.00 162 TYR A CA 9
ATOM 9096 C C . TYR A 1 58 ? -5.011 -2.582 1.765 1.00 0.00 162 TYR A C 9
ATOM 9097 O O . TYR A 1 58 ? -4.721 -3.571 2.438 1.00 0.00 162 TYR A O 9
ATOM 9115 N N . CYS A 1 59 ? -4.484 -1.381 1.981 1.00 0.00 163 CYS A N 9
ATOM 9116 C CA . CYS A 1 59 ? -3.513 -1.151 3.044 1.00 0.00 163 CYS A CA 9
ATOM 9117 C C . CYS A 1 59 ? -4.090 -1.541 4.401 1.00 0.00 163 CYS A C 9
ATOM 9118 O O . CYS A 1 59 ? -5.203 -2.060 4.487 1.00 0.00 163 CYS A O 9
ATOM 9125 N N . GLU A 1 60 ? -3.325 -1.288 5.459 1.00 0.00 164 GLU A N 9
ATOM 9126 C CA . GLU A 1 60 ? -3.761 -1.613 6.812 1.00 0.00 164 GLU A CA 9
ATOM 9127 C C . GLU A 1 60 ? -5.019 -0.833 7.180 1.00 0.00 164 GLU A C 9
ATOM 9128 O O . GLU A 1 60 ? -5.980 -1.395 7.707 1.00 0.00 164 GLU A O 9
ATOM 9140 N N . LEU A 1 61 ? -5.006 0.466 6.900 1.00 0.00 165 LEU A N 9
ATOM 9141 C CA . LEU A 1 61 ? -6.146 1.325 7.202 1.00 0.00 165 LEU A CA 9
ATOM 9142 C C . LEU A 1 61 ? -7.433 0.747 6.622 1.00 0.00 165 LEU A C 9
ATOM 9143 O O . LEU A 1 61 ? -8.382 0.461 7.352 1.00 0.00 165 LEU A O 9
ATOM 9159 N N . CYS A 1 62 ? -7.456 0.576 5.304 1.00 0.00 166 CYS A N 9
ATOM 9160 C CA . CYS A 1 62 ? -8.625 0.030 4.625 1.00 0.00 166 CYS A CA 9
ATOM 9161 C C . CYS A 1 62 ? -8.895 -1.403 5.073 1.00 0.00 166 CYS A C 9
ATOM 9162 O O . CYS A 1 62 ? -10.047 -1.810 5.227 1.00 0.00 166 CYS A O 9
ATOM 9169 N N . ARG A 1 63 ? -7.825 -2.164 5.281 1.00 0.00 167 ARG A N 9
ATOM 9170 C CA . ARG A 1 63 ? -7.946 -3.552 5.711 1.00 0.00 167 ARG A CA 9
ATOM 9171 C C . ARG A 1 63 ? -8.805 -3.659 6.967 1.00 0.00 167 ARG A C 9
ATOM 9172 O O . ARG A 1 63 ? -9.792 -4.395 6.996 1.00 0.00 167 ARG A O 9
ATOM 9193 N N . LEU A 1 64 ? -8.423 -2.921 8.003 1.00 0.00 168 LEU A N 9
ATOM 9194 C CA . LEU A 1 64 ? -9.158 -2.934 9.264 1.00 0.00 168 LEU A CA 9
ATOM 9195 C C . LEU A 1 64 ? -10.549 -2.333 9.088 1.00 0.00 168 LEU A C 9
ATOM 9196 O O . LEU A 1 64 ? -11.533 -2.859 9.610 1.00 0.00 168 LEU A O 9
ATOM 9212 N N . SER A 1 65 ? -10.624 -1.231 8.349 1.00 0.00 169 SER A N 9
ATOM 9213 C CA . SER A 1 65 ? -11.894 -0.558 8.106 1.00 0.00 169 SER A CA 9
ATOM 9214 C C . SER A 1 65 ? -12.858 -1.472 7.356 1.00 0.00 169 SER A C 9
ATOM 9215 O O . SER A 1 65 ? -14.076 -1.308 7.435 1.00 0.00 169 SER A O 9
ATOM 9223 N N . ARG A 1 66 ? -12.304 -2.436 6.628 1.00 0.00 170 ARG A N 9
ATOM 9224 C CA . ARG A 1 66 ? -13.114 -3.377 5.862 1.00 0.00 170 ARG A CA 9
ATOM 9225 C C . ARG A 1 66 ? -13.388 -4.641 6.670 1.00 0.00 170 ARG A C 9
ATOM 9226 O O . ARG A 1 66 ? -14.405 -5.306 6.475 1.00 0.00 170 ARG A O 9
ATOM 9247 N N . ALA A 1 67 ? -12.474 -4.967 7.579 1.00 0.00 171 ALA A N 9
ATOM 9248 C CA . ALA A 1 67 ? -12.619 -6.151 8.417 1.00 0.00 171 ALA A CA 9
ATOM 9249 C C . ALA A 1 67 ? -12.732 -7.414 7.570 1.00 0.00 171 ALA A C 9
ATOM 9250 O O . ALA A 1 67 ? -13.315 -8.410 7.998 1.00 0.00 171 ALA A O 9
ATOM 9257 N N . ASP A 1 68 ? -12.171 -7.365 6.366 1.00 0.00 172 ASP A N 9
ATOM 9258 C CA . ASP A 1 68 ? -12.209 -8.506 5.459 1.00 0.00 172 ASP A CA 9
ATOM 9259 C C . ASP A 1 68 ? -10.798 -8.954 5.091 1.00 0.00 172 ASP A C 9
ATOM 9260 O O . ASP A 1 68 ? -10.151 -8.297 4.276 1.00 0.00 172 ASP A O 9
ATOM 9271 N N . GLY A 1 1 ? 5.430 17.414 7.864 1.00 0.00 105 GLY A N 10
ATOM 9272 C CA . GLY A 1 1 ? 5.628 17.966 6.537 1.00 0.00 105 GLY A CA 10
ATOM 9273 C C . GLY A 1 1 ? 5.466 16.926 5.447 1.00 0.00 105 GLY A C 10
ATOM 9274 O O . GLY A 1 1 ? 5.442 15.727 5.722 1.00 0.00 105 GLY A O 10
ATOM 9278 N N . SER A 1 2 ? 5.353 17.386 4.205 1.00 0.00 106 SER A N 10
ATOM 9279 C CA . SER A 1 2 ? 5.186 16.487 3.069 1.00 0.00 106 SER A CA 10
ATOM 9280 C C . SER A 1 2 ? 5.694 17.135 1.784 1.00 0.00 106 SER A C 10
ATOM 9281 O O . SER A 1 2 ? 4.979 17.901 1.138 1.00 0.00 106 SER A O 10
ATOM 9289 N N . ASP A 1 3 ? 6.932 16.821 1.420 1.00 0.00 107 ASP A N 10
ATOM 9290 C CA . ASP A 1 3 ? 7.537 17.370 0.212 1.00 0.00 107 ASP A CA 10
ATOM 9291 C C . ASP A 1 3 ? 7.637 16.307 -0.878 1.00 0.00 107 ASP A C 10
ATOM 9292 O O . ASP A 1 3 ? 7.567 16.616 -2.068 1.00 0.00 107 ASP A O 10
ATOM 9301 N N . SER A 1 4 ? 7.801 15.055 -0.463 1.00 0.00 108 SER A N 10
ATOM 9302 C CA . SER A 1 4 ? 7.916 13.947 -1.404 1.00 0.00 108 SER A CA 10
ATOM 9303 C C . SER A 1 4 ? 6.642 13.108 -1.413 1.00 0.00 108 SER A C 10
ATOM 9304 O O . SER A 1 4 ? 6.318 12.461 -2.409 1.00 0.00 108 SER A O 10
ATOM 9312 N N . PHE A 1 5 ? 5.922 13.124 -0.295 1.00 0.00 109 PHE A N 10
ATOM 9313 C CA . PHE A 1 5 ? 4.684 12.365 -0.173 1.00 0.00 109 PHE A CA 10
ATOM 9314 C C . PHE A 1 5 ? 3.595 12.951 -1.066 1.00 0.00 109 PHE A C 10
ATOM 9315 O O . PHE A 1 5 ? 2.863 13.853 -0.659 1.00 0.00 109 PHE A O 10
ATOM 9332 N N . GLN A 1 6 ? 3.495 12.432 -2.286 1.00 0.00 110 GLN A N 10
ATOM 9333 C CA . GLN A 1 6 ? 2.497 12.905 -3.238 1.00 0.00 110 GLN A CA 10
ATOM 9334 C C . GLN A 1 6 ? 1.086 12.683 -2.703 1.00 0.00 110 GLN A C 10
ATOM 9335 O O . GLN A 1 6 ? 0.839 11.795 -1.886 1.00 0.00 110 GLN A O 10
ATOM 9349 N N . PRO A 1 7 ? 0.138 13.507 -3.173 1.00 0.00 111 PRO A N 10
ATOM 9350 C CA . PRO A 1 7 ? -1.264 13.419 -2.756 1.00 0.00 111 PRO A CA 10
ATOM 9351 C C . PRO A 1 7 ? -1.951 12.166 -3.289 1.00 0.00 111 PRO A C 10
ATOM 9352 O O . PRO A 1 7 ? -2.953 11.714 -2.736 1.00 0.00 111 PRO A O 10
ATOM 9363 N N . GLU A 1 8 ? -1.404 11.610 -4.365 1.00 0.00 112 GLU A N 10
ATOM 9364 C CA . GLU A 1 8 ? -1.965 10.409 -4.972 1.00 0.00 112 GLU A CA 10
ATOM 9365 C C . GLU A 1 8 ? -0.980 9.246 -4.890 1.00 0.00 112 GLU A C 10
ATOM 9366 O O . GLU A 1 8 ? -1.367 8.083 -4.994 1.00 0.00 112 GLU A O 10
ATOM 9378 N N . ALA A 1 9 ? 0.295 9.571 -4.703 1.00 0.00 113 ALA A N 10
ATOM 9379 C CA . ALA A 1 9 ? 1.335 8.555 -4.605 1.00 0.00 113 ALA A CA 10
ATOM 9380 C C . ALA A 1 9 ? 2.044 8.623 -3.256 1.00 0.00 113 ALA A C 10
ATOM 9381 O O . ALA A 1 9 ? 3.044 9.325 -3.102 1.00 0.00 113 ALA A O 10
ATOM 9388 N N . LYS A 1 10 ? 1.519 7.890 -2.280 1.00 0.00 114 LYS A N 10
ATOM 9389 C CA . LYS A 1 10 ? 2.101 7.866 -0.943 1.00 0.00 114 LYS A CA 10
ATOM 9390 C C . LYS A 1 10 ? 2.506 6.448 -0.551 1.00 0.00 114 LYS A C 10
ATOM 9391 O O . LYS A 1 10 ? 1.654 5.583 -0.345 1.00 0.00 114 LYS A O 10
ATOM 9410 N N . VAL A 1 11 ? 3.811 6.217 -0.448 1.00 0.00 115 VAL A N 10
ATOM 9411 C CA . VAL A 1 11 ? 4.328 4.905 -0.078 1.00 0.00 115 VAL A CA 10
ATOM 9412 C C . VAL A 1 11 ? 4.286 4.704 1.432 1.00 0.00 115 VAL A C 10
ATOM 9413 O O . VAL A 1 11 ? 5.046 5.328 2.173 1.00 0.00 115 VAL A O 10
ATOM 9426 N N . ARG A 1 12 ? 3.393 3.828 1.882 1.00 0.00 116 ARG A N 10
ATOM 9427 C CA . ARG A 1 12 ? 3.251 3.545 3.305 1.00 0.00 116 ARG A CA 10
ATOM 9428 C C . ARG A 1 12 ? 3.217 2.041 3.559 1.00 0.00 116 ARG A C 10
ATOM 9429 O O . ARG A 1 12 ? 2.154 1.420 3.534 1.00 0.00 116 ARG A O 10
ATOM 9450 N N . CYS A 1 13 ? 4.387 1.460 3.804 1.00 0.00 117 CYS A N 10
ATOM 9451 C CA . CYS A 1 13 ? 4.492 0.029 4.061 1.00 0.00 117 CYS A CA 10
ATOM 9452 C C . CYS A 1 13 ? 4.880 -0.235 5.513 1.00 0.00 117 CYS A C 10
ATOM 9453 O O . CYS A 1 13 ? 5.464 0.622 6.176 1.00 0.00 117 CYS A O 10
ATOM 9460 N N . ILE A 1 14 ? 4.552 -1.428 6.000 1.00 0.00 118 ILE A N 10
ATOM 9461 C CA . ILE A 1 14 ? 4.867 -1.805 7.372 1.00 0.00 118 ILE A CA 10
ATOM 9462 C C . ILE A 1 14 ? 6.368 -1.740 7.629 1.00 0.00 118 ILE A C 10
ATOM 9463 O O . ILE A 1 14 ? 6.809 -1.613 8.772 1.00 0.00 118 ILE A O 10
ATOM 9479 N N . CYS A 1 15 ? 7.151 -1.824 6.558 1.00 0.00 119 CYS A N 10
ATOM 9480 C CA . CYS A 1 15 ? 8.604 -1.773 6.666 1.00 0.00 119 CYS A CA 10
ATOM 9481 C C . CYS A 1 15 ? 9.092 -0.331 6.756 1.00 0.00 119 CYS A C 10
ATOM 9482 O O . CYS A 1 15 ? 10.282 -0.078 6.944 1.00 0.00 119 CYS A O 10
ATOM 9489 N N . SER A 1 16 ? 8.165 0.612 6.621 1.00 0.00 120 SER A N 10
ATOM 9490 C CA . SER A 1 16 ? 8.500 2.030 6.684 1.00 0.00 120 SER A CA 10
ATOM 9491 C C . SER A 1 16 ? 9.618 2.367 5.702 1.00 0.00 120 SER A C 10
ATOM 9492 O O . SER A 1 16 ? 10.500 3.172 6.001 1.00 0.00 120 SER A O 10
ATOM 9500 N N . SER A 1 17 ? 9.574 1.745 4.528 1.00 0.00 121 SER A N 10
ATOM 9501 C CA . SER A 1 17 ? 10.584 1.975 3.502 1.00 0.00 121 SER A CA 10
ATOM 9502 C C . SER A 1 17 ? 9.936 2.380 2.182 1.00 0.00 121 SER A C 10
ATOM 9503 O O . SER A 1 17 ? 9.194 1.606 1.577 1.00 0.00 121 SER A O 10
ATOM 9511 N N . THR A 1 18 ? 10.221 3.602 1.741 1.00 0.00 122 THR A N 10
ATOM 9512 C CA . THR A 1 18 ? 9.666 4.112 0.494 1.00 0.00 122 THR A CA 10
ATOM 9513 C C . THR A 1 18 ? 10.615 3.863 -0.673 1.00 0.00 122 THR A C 10
ATOM 9514 O O . THR A 1 18 ? 10.638 4.624 -1.640 1.00 0.00 122 THR A O 10
ATOM 9525 N N . MET A 1 19 ? 11.395 2.791 -0.577 1.00 0.00 123 MET A N 10
ATOM 9526 C CA . MET A 1 19 ? 12.344 2.441 -1.627 1.00 0.00 123 MET A CA 10
ATOM 9527 C C . MET A 1 19 ? 11.641 1.737 -2.783 1.00 0.00 123 MET A C 10
ATOM 9528 O O . MET A 1 19 ? 10.428 1.530 -2.751 1.00 0.00 123 MET A O 10
ATOM 9542 N N . VAL A 1 20 ? 12.410 1.372 -3.804 1.00 0.00 124 VAL A N 10
ATOM 9543 C CA . VAL A 1 20 ? 11.861 0.690 -4.970 1.00 0.00 124 VAL A CA 10
ATOM 9544 C C . VAL A 1 20 ? 12.066 -0.817 -4.873 1.00 0.00 124 VAL A C 10
ATOM 9545 O O . VAL A 1 20 ? 12.987 -1.368 -5.475 1.00 0.00 124 VAL A O 10
ATOM 9558 N N . ASN A 1 21 ? 11.201 -1.479 -4.111 1.00 0.00 125 ASN A N 10
ATOM 9559 C CA . ASN A 1 21 ? 11.288 -2.924 -3.935 1.00 0.00 125 ASN A CA 10
ATOM 9560 C C . ASN A 1 21 ? 11.122 -3.646 -5.269 1.00 0.00 125 ASN A C 10
ATOM 9561 O O . ASN A 1 21 ? 11.182 -3.028 -6.332 1.00 0.00 125 ASN A O 10
ATOM 9572 N N . ASP A 1 22 ? 10.912 -4.956 -5.204 1.00 0.00 126 ASP A N 10
ATOM 9573 C CA . ASP A 1 22 ? 10.735 -5.762 -6.406 1.00 0.00 126 ASP A CA 10
ATOM 9574 C C . ASP A 1 22 ? 9.516 -5.298 -7.198 1.00 0.00 126 ASP A C 10
ATOM 9575 O O . ASP A 1 22 ? 9.540 -5.258 -8.428 1.00 0.00 126 ASP A O 10
ATOM 9584 N N . SER A 1 23 ? 8.450 -4.950 -6.483 1.00 0.00 127 SER A N 10
ATOM 9585 C CA . SER A 1 23 ? 7.220 -4.494 -7.119 1.00 0.00 127 SER A CA 10
ATOM 9586 C C . SER A 1 23 ? 6.299 -3.827 -6.102 1.00 0.00 127 SER A C 10
ATOM 9587 O O . SER A 1 23 ? 6.060 -4.362 -5.020 1.00 0.00 127 SER A O 10
ATOM 9595 N N . MET A 1 24 ? 5.784 -2.654 -6.459 1.00 0.00 128 MET A N 10
ATOM 9596 C CA . MET A 1 24 ? 4.888 -1.914 -5.579 1.00 0.00 128 MET A CA 10
ATOM 9597 C C . MET A 1 24 ? 3.441 -2.041 -6.044 1.00 0.00 128 MET A C 10
ATOM 9598 O O . MET A 1 24 ? 3.175 -2.486 -7.161 1.00 0.00 128 MET A O 10
ATOM 9612 N N . ILE A 1 25 ? 2.510 -1.650 -5.180 1.00 0.00 129 ILE A N 10
ATOM 9613 C CA . ILE A 1 25 ? 1.090 -1.720 -5.504 1.00 0.00 129 ILE A CA 10
ATOM 9614 C C . ILE A 1 25 ? 0.307 -0.631 -4.780 1.00 0.00 129 ILE A C 10
ATOM 9615 O O . ILE A 1 25 ? 0.466 -0.435 -3.576 1.00 0.00 129 ILE A O 10
ATOM 9631 N N . GLN A 1 26 ? -0.541 0.074 -5.523 1.00 0.00 130 GLN A N 10
ATOM 9632 C CA . GLN A 1 26 ? -1.351 1.143 -4.951 1.00 0.00 130 GLN A CA 10
ATOM 9633 C C . GLN A 1 26 ? -2.652 0.593 -4.377 1.00 0.00 130 GLN A C 10
ATOM 9634 O O . GLN A 1 26 ? -3.266 -0.306 -4.954 1.00 0.00 130 GLN A O 10
ATOM 9648 N N . CYS A 1 27 ? -3.068 1.137 -3.239 1.00 0.00 131 CYS A N 10
ATOM 9649 C CA . CYS A 1 27 ? -4.296 0.700 -2.586 1.00 0.00 131 CYS A CA 10
ATOM 9650 C C . CYS A 1 27 ? -5.481 0.781 -3.545 1.00 0.00 131 CYS A C 10
ATOM 9651 O O . CYS A 1 27 ? -5.485 1.587 -4.475 1.00 0.00 131 CYS A O 10
ATOM 9658 N N . GLU A 1 28 ? -6.483 -0.060 -3.310 1.00 0.00 132 GLU A N 10
ATOM 9659 C CA . GLU A 1 28 ? -7.673 -0.083 -4.154 1.00 0.00 132 GLU A CA 10
ATOM 9660 C C . GLU A 1 28 ? -8.725 0.894 -3.639 1.00 0.00 132 GLU A C 10
ATOM 9661 O O . GLU A 1 28 ? -9.898 0.808 -4.000 1.00 0.00 132 GLU A O 10
ATOM 9673 N N . ASP A 1 29 ? -8.296 1.823 -2.791 1.00 0.00 133 ASP A N 10
ATOM 9674 C CA . ASP A 1 29 ? -9.199 2.818 -2.226 1.00 0.00 133 ASP A CA 10
ATOM 9675 C C . ASP A 1 29 ? -8.798 4.225 -2.659 1.00 0.00 133 ASP A C 10
ATOM 9676 O O . ASP A 1 29 ? -7.712 4.700 -2.328 1.00 0.00 133 ASP A O 10
ATOM 9685 N N . GLN A 1 30 ? -9.682 4.885 -3.401 1.00 0.00 134 GLN A N 10
ATOM 9686 C CA . GLN A 1 30 ? -9.419 6.236 -3.880 1.00 0.00 134 GLN A CA 10
ATOM 9687 C C . GLN A 1 30 ? -9.261 7.207 -2.714 1.00 0.00 134 GLN A C 10
ATOM 9688 O O . GLN A 1 30 ? -8.645 8.264 -2.852 1.00 0.00 134 GLN A O 10
ATOM 9702 N N . ARG A 1 31 ? -9.821 6.840 -1.566 1.00 0.00 135 ARG A N 10
ATOM 9703 C CA . ARG A 1 31 ? -9.744 7.679 -0.376 1.00 0.00 135 ARG A CA 10
ATOM 9704 C C . ARG A 1 31 ? -8.476 7.380 0.419 1.00 0.00 135 ARG A C 10
ATOM 9705 O O . ARG A 1 31 ? -8.303 7.864 1.538 1.00 0.00 135 ARG A O 10
ATOM 9726 N N . CYS A 1 32 ? -7.592 6.579 -0.167 1.00 0.00 136 CYS A N 10
ATOM 9727 C CA . CYS A 1 32 ? -6.341 6.214 0.486 1.00 0.00 136 CYS A CA 10
ATOM 9728 C C . CYS A 1 32 ? -5.148 6.526 -0.413 1.00 0.00 136 CYS A C 10
ATOM 9729 O O . CYS A 1 32 ? -4.265 7.299 -0.042 1.00 0.00 136 CYS A O 10
ATOM 9736 N N . GLN A 1 33 ? -5.130 5.919 -1.595 1.00 0.00 137 GLN A N 10
ATOM 9737 C CA . GLN A 1 33 ? -4.045 6.131 -2.546 1.00 0.00 137 GLN A CA 10
ATOM 9738 C C . GLN A 1 33 ? -2.689 5.922 -1.881 1.00 0.00 137 GLN A C 10
ATOM 9739 O O . GLN A 1 33 ? -1.835 6.809 -1.895 1.00 0.00 137 GLN A O 10
ATOM 9753 N N . VAL A 1 34 ? -2.497 4.743 -1.297 1.00 0.00 138 VAL A N 10
ATOM 9754 C CA . VAL A 1 34 ? -1.244 4.417 -0.627 1.00 0.00 138 VAL A CA 10
ATOM 9755 C C . VAL A 1 34 ? -0.565 3.220 -1.283 1.00 0.00 138 VAL A C 10
ATOM 9756 O O . VAL A 1 34 ? -1.158 2.148 -1.405 1.00 0.00 138 VAL A O 10
ATOM 9769 N N . TRP A 1 35 ? 0.681 3.409 -1.702 1.00 0.00 139 TRP A N 10
ATOM 9770 C CA . TRP A 1 35 ? 1.441 2.344 -2.345 1.00 0.00 139 TRP A CA 10
ATOM 9771 C C . TRP A 1 35 ? 2.156 1.484 -1.309 1.00 0.00 139 TRP A C 10
ATOM 9772 O O . TRP A 1 35 ? 2.561 1.975 -0.256 1.00 0.00 139 TRP A O 10
ATOM 9793 N N . GLN A 1 36 ? 2.309 0.200 -1.616 1.00 0.00 140 GLN A N 10
ATOM 9794 C CA . GLN A 1 36 ? 2.976 -0.728 -0.710 1.00 0.00 140 GLN A CA 10
ATOM 9795 C C . GLN A 1 36 ? 3.737 -1.796 -1.488 1.00 0.00 140 GLN A C 10
ATOM 9796 O O . GLN A 1 36 ? 3.441 -2.060 -2.654 1.00 0.00 140 GLN A O 10
ATOM 9810 N N . HIS A 1 37 ? 4.721 -2.408 -0.835 1.00 0.00 141 HIS A N 10
ATOM 9811 C CA . HIS A 1 37 ? 5.525 -3.448 -1.466 1.00 0.00 141 HIS A CA 10
ATOM 9812 C C . HIS A 1 37 ? 4.724 -4.737 -1.619 1.00 0.00 141 HIS A C 10
ATOM 9813 O O . HIS A 1 37 ? 4.335 -5.360 -0.630 1.00 0.00 141 HIS A O 10
ATOM 9827 N N . LEU A 1 38 ? 4.479 -5.131 -2.864 1.00 0.00 142 LEU A N 10
ATOM 9828 C CA . LEU A 1 38 ? 3.722 -6.346 -3.147 1.00 0.00 142 LEU A CA 10
ATOM 9829 C C . LEU A 1 38 ? 4.296 -7.535 -2.383 1.00 0.00 142 LEU A C 10
ATOM 9830 O O . LEU A 1 38 ? 3.554 -8.366 -1.861 1.00 0.00 142 LEU A O 10
ATOM 9846 N N . ASN A 1 39 ? 5.622 -7.608 -2.321 1.00 0.00 143 ASN A N 10
ATOM 9847 C CA . ASN A 1 39 ? 6.295 -8.695 -1.619 1.00 0.00 143 ASN A CA 10
ATOM 9848 C C . ASN A 1 39 ? 5.977 -8.658 -0.127 1.00 0.00 143 ASN A C 10
ATOM 9849 O O . ASN A 1 39 ? 5.919 -9.697 0.532 1.00 0.00 143 ASN A O 10
ATOM 9860 N N . CYS A 1 40 ? 5.771 -7.456 0.399 1.00 0.00 144 CYS A N 10
ATOM 9861 C CA . CYS A 1 40 ? 5.459 -7.282 1.813 1.00 0.00 144 CYS A CA 10
ATOM 9862 C C . CYS A 1 40 ? 4.009 -7.662 2.100 1.00 0.00 144 CYS A C 10
ATOM 9863 O O . CYS A 1 40 ? 3.696 -8.209 3.157 1.00 0.00 144 CYS A O 10
ATOM 9870 N N . VAL A 1 41 ? 3.127 -7.366 1.150 1.00 0.00 145 VAL A N 10
ATOM 9871 C CA . VAL A 1 41 ? 1.710 -7.677 1.299 1.00 0.00 145 VAL A CA 10
ATOM 9872 C C . VAL A 1 41 ? 1.370 -9.017 0.655 1.00 0.00 145 VAL A C 10
ATOM 9873 O O . VAL A 1 41 ? 0.200 -9.383 0.538 1.00 0.00 145 VAL A O 10
ATOM 9886 N N . LEU A 1 42 ? 2.401 -9.745 0.240 1.00 0.00 146 LEU A N 10
ATOM 9887 C CA . LEU A 1 42 ? 2.212 -11.046 -0.392 1.00 0.00 146 LEU A CA 10
ATOM 9888 C C . LEU A 1 42 ? 2.387 -12.174 0.620 1.00 0.00 146 LEU A C 10
ATOM 9889 O O . LEU A 1 42 ? 3.448 -12.316 1.229 1.00 0.00 146 LEU A O 10
ATOM 9905 N N . ILE A 1 43 ? 1.340 -12.973 0.794 1.00 0.00 147 ILE A N 10
ATOM 9906 C CA . ILE A 1 43 ? 1.379 -14.090 1.730 1.00 0.00 147 ILE A CA 10
ATOM 9907 C C . ILE A 1 43 ? 1.114 -15.413 1.019 1.00 0.00 147 ILE A C 10
ATOM 9908 O O . ILE A 1 43 ? -0.017 -15.733 0.653 1.00 0.00 147 ILE A O 10
ATOM 9924 N N . PRO A 1 44 ? 2.180 -16.202 0.820 1.00 0.00 148 PRO A N 10
ATOM 9925 C CA . PRO A 1 44 ? 2.087 -17.504 0.154 1.00 0.00 148 PRO A CA 10
ATOM 9926 C C . PRO A 1 44 ? 1.357 -18.539 1.003 1.00 0.00 148 PRO A C 10
ATOM 9927 O O . PRO A 1 44 ? 1.556 -18.613 2.216 1.00 0.00 148 PRO A O 10
ATOM 9938 N N . ASP A 1 45 ? 0.512 -19.337 0.359 1.00 0.00 149 ASP A N 10
ATOM 9939 C CA . ASP A 1 45 ? -0.246 -20.369 1.055 1.00 0.00 149 ASP A CA 10
ATOM 9940 C C . ASP A 1 45 ? 0.675 -21.247 1.896 1.00 0.00 149 ASP A C 10
ATOM 9941 O O . ASP A 1 45 ? 0.277 -21.762 2.941 1.00 0.00 149 ASP A O 10
ATOM 9950 N N . LYS A 1 46 ? 1.910 -21.414 1.433 1.00 0.00 150 LYS A N 10
ATOM 9951 C CA . LYS A 1 46 ? 2.889 -22.229 2.142 1.00 0.00 150 LYS A CA 10
ATOM 9952 C C . LYS A 1 46 ? 4.260 -21.559 2.137 1.00 0.00 150 LYS A C 10
ATOM 9953 O O . LYS A 1 46 ? 4.545 -20.680 1.323 1.00 0.00 150 LYS A O 10
ATOM 9972 N N . PRO A 1 47 ? 5.130 -21.983 3.065 1.00 0.00 151 PRO A N 10
ATOM 9973 C CA . PRO A 1 47 ? 6.486 -21.439 3.187 1.00 0.00 151 PRO A CA 10
ATOM 9974 C C . PRO A 1 47 ? 7.380 -21.846 2.021 1.00 0.00 151 PRO A C 10
ATOM 9975 O O . PRO A 1 47 ? 7.670 -23.026 1.830 1.00 0.00 151 PRO A O 10
ATOM 9986 N N . GLY A 1 48 ? 7.817 -20.859 1.243 1.00 0.00 152 GLY A N 10
ATOM 9987 C CA . GLY A 1 48 ? 8.674 -21.135 0.106 1.00 0.00 152 GLY A CA 10
ATOM 9988 C C . GLY A 1 48 ? 7.902 -21.223 -1.196 1.00 0.00 152 GLY A C 10
ATOM 9989 O O . GLY A 1 48 ? 8.472 -21.069 -2.275 1.00 0.00 152 GLY A O 10
ATOM 9993 N N . GLU A 1 49 ? 6.600 -21.473 -1.093 1.00 0.00 153 GLU A N 10
ATOM 9994 C CA . GLU A 1 49 ? 5.749 -21.584 -2.273 1.00 0.00 153 GLU A CA 10
ATOM 9995 C C . GLU A 1 49 ? 5.587 -20.229 -2.956 1.00 0.00 153 GLU A C 10
ATOM 9996 O O . GLU A 1 49 ? 6.170 -19.233 -2.528 1.00 0.00 153 GLU A O 10
ATOM 10008 N N . SER A 1 50 ? 4.792 -20.201 -4.020 1.00 0.00 154 SER A N 10
ATOM 10009 C CA . SER A 1 50 ? 4.556 -18.970 -4.766 1.00 0.00 154 SER A CA 10
ATOM 10010 C C . SER A 1 50 ? 3.508 -18.106 -4.070 1.00 0.00 154 SER A C 10
ATOM 10011 O O . SER A 1 50 ? 2.371 -18.532 -3.870 1.00 0.00 154 SER A O 10
ATOM 10019 N N . ALA A 1 51 ? 3.901 -16.890 -3.705 1.00 0.00 155 ALA A N 10
ATOM 10020 C CA . ALA A 1 51 ? 2.996 -15.965 -3.034 1.00 0.00 155 ALA A CA 10
ATOM 10021 C C . ALA A 1 51 ? 1.689 -15.819 -3.805 1.00 0.00 155 ALA A C 10
ATOM 10022 O O . ALA A 1 51 ? 1.599 -16.205 -4.970 1.00 0.00 155 ALA A O 10
ATOM 10029 N N . GLU A 1 52 ? 0.678 -15.259 -3.147 1.00 0.00 156 GLU A N 10
ATOM 10030 C CA . GLU A 1 52 ? -0.625 -15.064 -3.772 1.00 0.00 156 GLU A CA 10
ATOM 10031 C C . GLU A 1 52 ? -0.904 -13.581 -3.996 1.00 0.00 156 GLU A C 10
ATOM 10032 O O . GLU A 1 52 ? -1.074 -12.819 -3.044 1.00 0.00 156 GLU A O 10
ATOM 10044 N N . VAL A 1 53 ? -0.950 -13.177 -5.262 1.00 0.00 157 VAL A N 10
ATOM 10045 C CA . VAL A 1 53 ? -1.209 -11.786 -5.612 1.00 0.00 157 VAL A CA 10
ATOM 10046 C C . VAL A 1 53 ? -2.662 -11.586 -6.030 1.00 0.00 157 VAL A C 10
ATOM 10047 O O . VAL A 1 53 ? -3.054 -11.875 -7.161 1.00 0.00 157 VAL A O 10
ATOM 10060 N N . PRO A 1 54 ? -3.481 -11.078 -5.098 1.00 0.00 158 PRO A N 10
ATOM 10061 C CA . PRO A 1 54 ? -4.904 -10.827 -5.347 1.00 0.00 158 PRO A CA 10
ATOM 10062 C C . PRO A 1 54 ? -5.127 -9.669 -6.314 1.00 0.00 158 PRO A C 10
ATOM 10063 O O . PRO A 1 54 ? -4.230 -8.870 -6.582 1.00 0.00 158 PRO A O 10
ATOM 10074 N N . PRO A 1 55 ? -6.353 -9.574 -6.852 1.00 0.00 159 PRO A N 10
ATOM 10075 C CA . PRO A 1 55 ? -6.723 -8.517 -7.797 1.00 0.00 159 PRO A CA 10
ATOM 10076 C C . PRO A 1 55 ? -6.801 -7.147 -7.132 1.00 0.00 159 PRO A C 10
ATOM 10077 O O . PRO A 1 55 ? -6.308 -6.155 -7.670 1.00 0.00 159 PRO A O 10
ATOM 10088 N N . VAL A 1 56 ? -7.425 -7.098 -5.959 1.00 0.00 160 VAL A N 10
ATOM 10089 C CA . VAL A 1 56 ? -7.567 -5.849 -5.220 1.00 0.00 160 VAL A CA 10
ATOM 10090 C C . VAL A 1 56 ? -6.750 -5.877 -3.933 1.00 0.00 160 VAL A C 10
ATOM 10091 O O . VAL A 1 56 ? -6.789 -6.851 -3.181 1.00 0.00 160 VAL A O 10
ATOM 10104 N N . PHE A 1 57 ? -6.011 -4.801 -3.685 1.00 0.00 161 PHE A N 10
ATOM 10105 C CA . PHE A 1 57 ? -5.184 -4.701 -2.488 1.00 0.00 161 PHE A CA 10
ATOM 10106 C C . PHE A 1 57 ? -5.643 -3.545 -1.604 1.00 0.00 161 PHE A C 10
ATOM 10107 O O . PHE A 1 57 ? -5.985 -2.470 -2.098 1.00 0.00 161 PHE A O 10
ATOM 10124 N N . TYR A 1 58 ? -5.648 -3.774 -0.296 1.00 0.00 162 TYR A N 10
ATOM 10125 C CA . TYR A 1 58 ? -6.068 -2.754 0.657 1.00 0.00 162 TYR A CA 10
ATOM 10126 C C . TYR A 1 58 ? -5.078 -2.649 1.814 1.00 0.00 162 TYR A C 10
ATOM 10127 O O . TYR A 1 58 ? -4.810 -3.630 2.508 1.00 0.00 162 TYR A O 10
ATOM 10145 N N . CYS A 1 59 ? -4.539 -1.451 2.016 1.00 0.00 163 CYS A N 10
ATOM 10146 C CA . CYS A 1 59 ? -3.579 -1.215 3.087 1.00 0.00 163 CYS A CA 10
ATOM 10147 C C . CYS A 1 59 ? -4.182 -1.567 4.444 1.00 0.00 163 CYS A C 10
ATOM 10148 O O . CYS A 1 59 ? -5.295 -2.084 4.524 1.00 0.00 163 CYS A O 10
ATOM 10155 N N . GLU A 1 60 ? -3.437 -1.281 5.508 1.00 0.00 164 GLU A N 10
ATOM 10156 C CA . GLU A 1 60 ? -3.898 -1.568 6.861 1.00 0.00 164 GLU A CA 10
ATOM 10157 C C . GLU A 1 60 ? -5.146 -0.756 7.195 1.00 0.00 164 GLU A C 10
ATOM 10158 O O . GLU A 1 60 ? -6.123 -1.287 7.725 1.00 0.00 164 GLU A O 10
ATOM 10170 N N . LEU A 1 61 ? -5.106 0.534 6.882 1.00 0.00 165 LEU A N 10
ATOM 10171 C CA . LEU A 1 61 ? -6.233 1.421 7.148 1.00 0.00 165 LEU A CA 10
ATOM 10172 C C . LEU A 1 61 ? -7.527 0.842 6.585 1.00 0.00 165 LEU A C 10
ATOM 10173 O O . LEU A 1 61 ? -8.486 0.607 7.321 1.00 0.00 165 LEU A O 10
ATOM 10189 N N . CYS A 1 62 ? -7.546 0.612 5.277 1.00 0.00 166 CYS A N 10
ATOM 10190 C CA . CYS A 1 62 ? -8.721 0.058 4.615 1.00 0.00 166 CYS A CA 10
ATOM 10191 C C . CYS A 1 62 ? -9.015 -1.352 5.118 1.00 0.00 166 CYS A C 10
ATOM 10192 O O . CYS A 1 62 ? -10.173 -1.728 5.300 1.00 0.00 166 CYS A O 10
ATOM 10199 N N . ARG A 1 63 ? -7.959 -2.127 5.342 1.00 0.00 167 ARG A N 10
ATOM 10200 C CA . ARG A 1 63 ? -8.104 -3.495 5.824 1.00 0.00 167 ARG A CA 10
ATOM 10201 C C . ARG A 1 63 ? -8.939 -3.537 7.100 1.00 0.00 167 ARG A C 10
ATOM 10202 O O . ARG A 1 63 ? -9.921 -4.276 7.188 1.00 0.00 167 ARG A O 10
ATOM 10223 N N . LEU A 1 64 ? -8.543 -2.740 8.086 1.00 0.00 168 LEU A N 10
ATOM 10224 C CA . LEU A 1 64 ? -9.255 -2.686 9.358 1.00 0.00 168 LEU A CA 10
ATOM 10225 C C . LEU A 1 64 ? -10.649 -2.093 9.178 1.00 0.00 168 LEU A C 10
ATOM 10226 O O . LEU A 1 64 ? -11.626 -2.600 9.729 1.00 0.00 168 LEU A O 10
ATOM 10242 N N . SER A 1 65 ? -10.733 -1.018 8.400 1.00 0.00 169 SER A N 10
ATOM 10243 C CA . SER A 1 65 ? -12.008 -0.355 8.148 1.00 0.00 169 SER A CA 10
ATOM 10244 C C . SER A 1 65 ? -12.979 -1.296 7.441 1.00 0.00 169 SER A C 10
ATOM 10245 O O . SER A 1 65 ? -14.195 -1.132 7.530 1.00 0.00 169 SER A O 10
ATOM 10253 N N . ARG A 1 66 ? -12.431 -2.283 6.738 1.00 0.00 170 ARG A N 10
ATOM 10254 C CA . ARG A 1 66 ? -13.248 -3.250 6.015 1.00 0.00 170 ARG A CA 10
ATOM 10255 C C . ARG A 1 66 ? -13.506 -4.489 6.867 1.00 0.00 170 ARG A C 10
ATOM 10256 O O . ARG A 1 66 ? -14.512 -5.176 6.692 1.00 0.00 170 ARG A O 10
ATOM 10277 N N . ALA A 1 67 ? -12.590 -4.768 7.788 1.00 0.00 171 ALA A N 10
ATOM 10278 C CA . ALA A 1 67 ? -12.719 -5.923 8.668 1.00 0.00 171 ALA A CA 10
ATOM 10279 C C . ALA A 1 67 ? -11.563 -5.990 9.660 1.00 0.00 171 ALA A C 10
ATOM 10280 O O . ALA A 1 67 ? -11.757 -5.835 10.866 1.00 0.00 171 ALA A O 10
ATOM 10287 N N . ASP A 1 68 ? -10.361 -6.223 9.145 1.00 0.00 172 ASP A N 10
ATOM 10288 C CA . ASP A 1 68 ? -9.172 -6.310 9.985 1.00 0.00 172 ASP A CA 10
ATOM 10289 C C . ASP A 1 68 ? -7.904 -6.191 9.147 1.00 0.00 172 ASP A C 10
ATOM 10290 O O . ASP A 1 68 ? -7.564 -7.132 8.432 1.00 0.00 172 ASP A O 10
ATOM 10301 N N . GLY A 1 1 ? 11.918 8.766 6.836 1.00 0.00 105 GLY A N 11
ATOM 10302 C CA . GLY A 1 1 ? 12.417 8.337 5.543 1.00 0.00 105 GLY A CA 11
ATOM 10303 C C . GLY A 1 1 ? 11.507 8.750 4.403 1.00 0.00 105 GLY A C 11
ATOM 10304 O O . GLY A 1 1 ? 11.343 8.012 3.432 1.00 0.00 105 GLY A O 11
ATOM 10308 N N . SER A 1 2 ? 10.912 9.933 4.522 1.00 0.00 106 SER A N 11
ATOM 10309 C CA . SER A 1 2 ? 10.009 10.440 3.496 1.00 0.00 106 SER A CA 11
ATOM 10310 C C . SER A 1 2 ? 9.919 11.962 3.556 1.00 0.00 106 SER A C 11
ATOM 10311 O O . SER A 1 2 ? 9.578 12.535 4.591 1.00 0.00 106 SER A O 11
ATOM 10319 N N . ASP A 1 3 ? 10.228 12.611 2.438 1.00 0.00 107 ASP A N 11
ATOM 10320 C CA . ASP A 1 3 ? 10.181 14.066 2.362 1.00 0.00 107 ASP A CA 11
ATOM 10321 C C . ASP A 1 3 ? 9.322 14.522 1.186 1.00 0.00 107 ASP A C 11
ATOM 10322 O O . ASP A 1 3 ? 9.524 15.606 0.640 1.00 0.00 107 ASP A O 11
ATOM 10331 N N . SER A 1 4 ? 8.364 13.685 0.801 1.00 0.00 108 SER A N 11
ATOM 10332 C CA . SER A 1 4 ? 7.477 13.999 -0.313 1.00 0.00 108 SER A CA 11
ATOM 10333 C C . SER A 1 4 ? 6.430 12.905 -0.499 1.00 0.00 108 SER A C 11
ATOM 10334 O O . SER A 1 4 ? 6.603 11.996 -1.311 1.00 0.00 108 SER A O 11
ATOM 10342 N N . PHE A 1 5 ? 5.343 12.999 0.260 1.00 0.00 109 PHE A N 11
ATOM 10343 C CA . PHE A 1 5 ? 4.268 12.018 0.181 1.00 0.00 109 PHE A CA 11
ATOM 10344 C C . PHE A 1 5 ? 3.035 12.615 -0.492 1.00 0.00 109 PHE A C 11
ATOM 10345 O O . PHE A 1 5 ? 2.165 13.177 0.172 1.00 0.00 109 PHE A O 11
ATOM 10362 N N . GLN A 1 6 ? 2.970 12.489 -1.813 1.00 0.00 110 GLN A N 11
ATOM 10363 C CA . GLN A 1 6 ? 1.845 13.017 -2.576 1.00 0.00 110 GLN A CA 11
ATOM 10364 C C . GLN A 1 6 ? 0.531 12.401 -2.106 1.00 0.00 110 GLN A C 11
ATOM 10365 O O . GLN A 1 6 ? 0.492 11.286 -1.586 1.00 0.00 110 GLN A O 11
ATOM 10379 N N . PRO A 1 7 ? -0.571 13.142 -2.293 1.00 0.00 111 PRO A N 11
ATOM 10380 C CA . PRO A 1 7 ? -1.907 12.688 -1.895 1.00 0.00 111 PRO A CA 11
ATOM 10381 C C . PRO A 1 7 ? -2.412 11.542 -2.764 1.00 0.00 111 PRO A C 11
ATOM 10382 O O . PRO A 1 7 ? -3.356 10.843 -2.397 1.00 0.00 111 PRO A O 11
ATOM 10393 N N . GLU A 1 8 ? -1.777 11.354 -3.917 1.00 0.00 112 GLU A N 11
ATOM 10394 C CA . GLU A 1 8 ? -2.164 10.292 -4.838 1.00 0.00 112 GLU A CA 11
ATOM 10395 C C . GLU A 1 8 ? -1.091 9.209 -4.901 1.00 0.00 112 GLU A C 11
ATOM 10396 O O . GLU A 1 8 ? -1.377 8.055 -5.217 1.00 0.00 112 GLU A O 11
ATOM 10408 N N . ALA A 1 9 ? 0.146 9.591 -4.598 1.00 0.00 113 ALA A N 11
ATOM 10409 C CA . ALA A 1 9 ? 1.262 8.654 -4.619 1.00 0.00 113 ALA A CA 11
ATOM 10410 C C . ALA A 1 9 ? 2.039 8.697 -3.307 1.00 0.00 113 ALA A C 11
ATOM 10411 O O . ALA A 1 9 ? 3.064 9.371 -3.202 1.00 0.00 113 ALA A O 11
ATOM 10418 N N . LYS A 1 10 ? 1.545 7.973 -2.308 1.00 0.00 114 LYS A N 11
ATOM 10419 C CA . LYS A 1 10 ? 2.193 7.928 -1.003 1.00 0.00 114 LYS A CA 11
ATOM 10420 C C . LYS A 1 10 ? 2.562 6.496 -0.628 1.00 0.00 114 LYS A C 11
ATOM 10421 O O . LYS A 1 10 ? 1.690 5.664 -0.380 1.00 0.00 114 LYS A O 11
ATOM 10440 N N . VAL A 1 11 ? 3.861 6.216 -0.588 1.00 0.00 115 VAL A N 11
ATOM 10441 C CA . VAL A 1 11 ? 4.346 4.886 -0.241 1.00 0.00 115 VAL A CA 11
ATOM 10442 C C . VAL A 1 11 ? 4.368 4.685 1.270 1.00 0.00 115 VAL A C 11
ATOM 10443 O O . VAL A 1 11 ? 5.204 5.257 1.970 1.00 0.00 115 VAL A O 11
ATOM 10456 N N . ARG A 1 12 ? 3.444 3.870 1.767 1.00 0.00 116 ARG A N 11
ATOM 10457 C CA . ARG A 1 12 ? 3.356 3.594 3.196 1.00 0.00 116 ARG A CA 11
ATOM 10458 C C . ARG A 1 12 ? 3.326 2.092 3.458 1.00 0.00 116 ARG A C 11
ATOM 10459 O O . ARG A 1 12 ? 2.261 1.474 3.474 1.00 0.00 116 ARG A O 11
ATOM 10480 N N . CYS A 1 13 ? 4.503 1.509 3.665 1.00 0.00 117 CYS A N 11
ATOM 10481 C CA . CYS A 1 13 ? 4.613 0.079 3.926 1.00 0.00 117 CYS A CA 11
ATOM 10482 C C . CYS A 1 13 ? 5.019 -0.180 5.374 1.00 0.00 117 CYS A C 11
ATOM 10483 O O . CYS A 1 13 ? 5.599 0.686 6.031 1.00 0.00 117 CYS A O 11
ATOM 10490 N N . ILE A 1 14 ? 4.710 -1.375 5.865 1.00 0.00 118 ILE A N 11
ATOM 10491 C CA . ILE A 1 14 ? 5.044 -1.748 7.234 1.00 0.00 118 ILE A CA 11
ATOM 10492 C C . ILE A 1 14 ? 6.548 -1.669 7.474 1.00 0.00 118 ILE A C 11
ATOM 10493 O O . ILE A 1 14 ? 7.001 -1.553 8.613 1.00 0.00 118 ILE A O 11
ATOM 10509 N N . CYS A 1 15 ? 7.318 -1.731 6.393 1.00 0.00 119 CYS A N 11
ATOM 10510 C CA . CYS A 1 15 ? 8.772 -1.666 6.484 1.00 0.00 119 CYS A CA 11
ATOM 10511 C C . CYS A 1 15 ? 9.249 -0.217 6.538 1.00 0.00 119 CYS A C 11
ATOM 10512 O O . CYS A 1 15 ? 10.442 0.050 6.675 1.00 0.00 119 CYS A O 11
ATOM 10519 N N . SER A 1 16 ? 8.307 0.714 6.429 1.00 0.00 120 SER A N 11
ATOM 10520 C CA . SER A 1 16 ? 8.630 2.136 6.462 1.00 0.00 120 SER A CA 11
ATOM 10521 C C . SER A 1 16 ? 9.713 2.470 5.440 1.00 0.00 120 SER A C 11
ATOM 10522 O O . SER A 1 16 ? 10.601 3.281 5.704 1.00 0.00 120 SER A O 11
ATOM 10530 N N . SER A 1 17 ? 9.631 1.839 4.273 1.00 0.00 121 SER A N 11
ATOM 10531 C CA . SER A 1 17 ? 10.606 2.066 3.212 1.00 0.00 121 SER A CA 11
ATOM 10532 C C . SER A 1 17 ? 9.910 2.424 1.903 1.00 0.00 121 SER A C 11
ATOM 10533 O O . SER A 1 17 ? 9.155 1.625 1.347 1.00 0.00 121 SER A O 11
ATOM 10541 N N . THR A 1 18 ? 10.169 3.633 1.414 1.00 0.00 122 THR A N 11
ATOM 10542 C CA . THR A 1 18 ? 9.567 4.100 0.171 1.00 0.00 122 THR A CA 11
ATOM 10543 C C . THR A 1 18 ? 10.488 3.841 -1.016 1.00 0.00 122 THR A C 11
ATOM 10544 O O . THR A 1 18 ? 10.490 4.597 -1.988 1.00 0.00 122 THR A O 11
ATOM 10555 N N . MET A 1 19 ? 11.268 2.769 -0.932 1.00 0.00 123 MET A N 11
ATOM 10556 C CA . MET A 1 19 ? 12.192 2.411 -2.001 1.00 0.00 123 MET A CA 11
ATOM 10557 C C . MET A 1 19 ? 11.475 1.636 -3.102 1.00 0.00 123 MET A C 11
ATOM 10558 O O . MET A 1 19 ? 10.270 1.397 -3.023 1.00 0.00 123 MET A O 11
ATOM 10572 N N . VAL A 1 20 ? 12.224 1.246 -4.129 1.00 0.00 124 VAL A N 11
ATOM 10573 C CA . VAL A 1 20 ? 11.660 0.497 -5.246 1.00 0.00 124 VAL A CA 11
ATOM 10574 C C . VAL A 1 20 ? 11.901 -0.999 -5.083 1.00 0.00 124 VAL A C 11
ATOM 10575 O O . VAL A 1 20 ? 12.809 -1.562 -5.691 1.00 0.00 124 VAL A O 11
ATOM 10588 N N . ASN A 1 21 ? 11.079 -1.638 -4.256 1.00 0.00 125 ASN A N 11
ATOM 10589 C CA . ASN A 1 21 ? 11.203 -3.071 -4.012 1.00 0.00 125 ASN A CA 11
ATOM 10590 C C . ASN A 1 21 ? 11.032 -3.860 -5.306 1.00 0.00 125 ASN A C 11
ATOM 10591 O O . ASN A 1 21 ? 11.011 -3.288 -6.396 1.00 0.00 125 ASN A O 11
ATOM 10602 N N . ASP A 1 22 ? 10.908 -5.176 -5.178 1.00 0.00 126 ASP A N 11
ATOM 10603 C CA . ASP A 1 22 ? 10.737 -6.045 -6.337 1.00 0.00 126 ASP A CA 11
ATOM 10604 C C . ASP A 1 22 ? 9.509 -5.636 -7.145 1.00 0.00 126 ASP A C 11
ATOM 10605 O O . ASP A 1 22 ? 9.520 -5.683 -8.375 1.00 0.00 126 ASP A O 11
ATOM 10614 N N . SER A 1 23 ? 8.452 -5.237 -6.445 1.00 0.00 127 SER A N 11
ATOM 10615 C CA . SER A 1 23 ? 7.215 -4.825 -7.097 1.00 0.00 127 SER A CA 11
ATOM 10616 C C . SER A 1 23 ? 6.315 -4.067 -6.126 1.00 0.00 127 SER A C 11
ATOM 10617 O O . SER A 1 23 ? 6.020 -4.549 -5.032 1.00 0.00 127 SER A O 11
ATOM 10625 N N . MET A 1 24 ? 5.882 -2.879 -6.534 1.00 0.00 128 MET A N 11
ATOM 10626 C CA . MET A 1 24 ? 5.015 -2.054 -5.701 1.00 0.00 128 MET A CA 11
ATOM 10627 C C . MET A 1 24 ? 3.573 -2.109 -6.197 1.00 0.00 128 MET A C 11
ATOM 10628 O O . MET A 1 24 ? 3.313 -2.497 -7.336 1.00 0.00 128 MET A O 11
ATOM 10642 N N . ILE A 1 25 ? 2.641 -1.718 -5.334 1.00 0.00 129 ILE A N 11
ATOM 10643 C CA . ILE A 1 25 ? 1.226 -1.722 -5.686 1.00 0.00 129 ILE A CA 11
ATOM 10644 C C . ILE A 1 25 ? 0.470 -0.632 -4.935 1.00 0.00 129 ILE A C 11
ATOM 10645 O O . ILE A 1 25 ? 0.723 -0.388 -3.755 1.00 0.00 129 ILE A O 11
ATOM 10661 N N . GLN A 1 26 ? -0.460 0.019 -5.626 1.00 0.00 130 GLN A N 11
ATOM 10662 C CA . GLN A 1 26 ? -1.254 1.083 -5.023 1.00 0.00 130 GLN A CA 11
ATOM 10663 C C . GLN A 1 26 ? -2.547 0.530 -4.433 1.00 0.00 130 GLN A C 11
ATOM 10664 O O . GLN A 1 26 ? -3.114 -0.435 -4.947 1.00 0.00 130 GLN A O 11
ATOM 10678 N N . CYS A 1 27 ? -3.009 1.147 -3.350 1.00 0.00 131 CYS A N 11
ATOM 10679 C CA . CYS A 1 27 ? -4.235 0.716 -2.689 1.00 0.00 131 CYS A CA 11
ATOM 10680 C C . CYS A 1 27 ? -5.432 0.844 -3.626 1.00 0.00 131 CYS A C 11
ATOM 10681 O O . CYS A 1 27 ? -5.445 1.689 -4.520 1.00 0.00 131 CYS A O 11
ATOM 10688 N N . GLU A 1 28 ? -6.436 -0.001 -3.413 1.00 0.00 132 GLU A N 11
ATOM 10689 C CA . GLU A 1 28 ? -7.638 0.017 -4.239 1.00 0.00 132 GLU A CA 11
ATOM 10690 C C . GLU A 1 28 ? -8.670 0.991 -3.676 1.00 0.00 132 GLU A C 11
ATOM 10691 O O . GLU A 1 28 ? -9.845 0.944 -4.039 1.00 0.00 132 GLU A O 11
ATOM 10703 N N . ASP A 1 29 ? -8.221 1.871 -2.788 1.00 0.00 133 ASP A N 11
ATOM 10704 C CA . ASP A 1 29 ? -9.104 2.857 -2.175 1.00 0.00 133 ASP A CA 11
ATOM 10705 C C . ASP A 1 29 ? -8.728 4.269 -2.611 1.00 0.00 133 ASP A C 11
ATOM 10706 O O . ASP A 1 29 ? -7.666 4.777 -2.252 1.00 0.00 133 ASP A O 11
ATOM 10715 N N . GLN A 1 30 ? -9.605 4.897 -3.388 1.00 0.00 134 GLN A N 11
ATOM 10716 C CA . GLN A 1 30 ? -9.364 6.250 -3.874 1.00 0.00 134 GLN A CA 11
ATOM 10717 C C . GLN A 1 30 ? -9.177 7.220 -2.713 1.00 0.00 134 GLN A C 11
ATOM 10718 O O . GLN A 1 30 ? -8.553 8.271 -2.863 1.00 0.00 134 GLN A O 11
ATOM 10732 N N . ARG A 1 31 ? -9.723 6.862 -1.555 1.00 0.00 135 ARG A N 11
ATOM 10733 C CA . ARG A 1 31 ? -9.618 7.702 -0.368 1.00 0.00 135 ARG A CA 11
ATOM 10734 C C . ARG A 1 31 ? -8.337 7.397 0.402 1.00 0.00 135 ARG A C 11
ATOM 10735 O O . ARG A 1 31 ? -8.134 7.891 1.512 1.00 0.00 135 ARG A O 11
ATOM 10756 N N . CYS A 1 32 ? -7.475 6.580 -0.193 1.00 0.00 136 CYS A N 11
ATOM 10757 C CA . CYS A 1 32 ? -6.214 6.207 0.436 1.00 0.00 136 CYS A CA 11
ATOM 10758 C C . CYS A 1 32 ? -5.034 6.533 -0.475 1.00 0.00 136 CYS A C 11
ATOM 10759 O O . CYS A 1 32 ? -4.145 7.300 -0.106 1.00 0.00 136 CYS A O 11
ATOM 10766 N N . GLN A 1 33 ? -5.034 5.944 -1.667 1.00 0.00 137 GLN A N 11
ATOM 10767 C CA . GLN A 1 33 ? -3.963 6.171 -2.630 1.00 0.00 137 GLN A CA 11
ATOM 10768 C C . GLN A 1 33 ? -2.598 5.934 -1.993 1.00 0.00 137 GLN A C 11
ATOM 10769 O O . GLN A 1 33 ? -1.691 6.758 -2.119 1.00 0.00 137 GLN A O 11
ATOM 10783 N N . VAL A 1 34 ? -2.458 4.803 -1.309 1.00 0.00 138 VAL A N 11
ATOM 10784 C CA . VAL A 1 34 ? -1.203 4.457 -0.652 1.00 0.00 138 VAL A CA 11
ATOM 10785 C C . VAL A 1 34 ? -0.527 3.279 -1.345 1.00 0.00 138 VAL A C 11
ATOM 10786 O O . VAL A 1 34 ? -1.140 2.231 -1.548 1.00 0.00 138 VAL A O 11
ATOM 10799 N N . TRP A 1 35 ? 0.739 3.459 -1.704 1.00 0.00 139 TRP A N 11
ATOM 10800 C CA . TRP A 1 35 ? 1.499 2.410 -2.374 1.00 0.00 139 TRP A CA 11
ATOM 10801 C C . TRP A 1 35 ? 2.247 1.549 -1.363 1.00 0.00 139 TRP A C 11
ATOM 10802 O O . TRP A 1 35 ? 2.727 2.048 -0.345 1.00 0.00 139 TRP A O 11
ATOM 10823 N N . GLN A 1 36 ? 2.342 0.254 -1.649 1.00 0.00 140 GLN A N 11
ATOM 10824 C CA . GLN A 1 36 ? 3.031 -0.675 -0.762 1.00 0.00 140 GLN A CA 11
ATOM 10825 C C . GLN A 1 36 ? 3.787 -1.731 -1.561 1.00 0.00 140 GLN A C 11
ATOM 10826 O O . GLN A 1 36 ? 3.553 -1.904 -2.758 1.00 0.00 140 GLN A O 11
ATOM 10840 N N . HIS A 1 37 ? 4.694 -2.436 -0.893 1.00 0.00 141 HIS A N 11
ATOM 10841 C CA . HIS A 1 37 ? 5.485 -3.476 -1.541 1.00 0.00 141 HIS A CA 11
ATOM 10842 C C . HIS A 1 37 ? 4.689 -4.774 -1.651 1.00 0.00 141 HIS A C 11
ATOM 10843 O O . HIS A 1 37 ? 4.234 -5.322 -0.646 1.00 0.00 141 HIS A O 11
ATOM 10857 N N . LEU A 1 38 ? 4.525 -5.260 -2.877 1.00 0.00 142 LEU A N 11
ATOM 10858 C CA . LEU A 1 38 ? 3.785 -6.493 -3.118 1.00 0.00 142 LEU A CA 11
ATOM 10859 C C . LEU A 1 38 ? 4.348 -7.639 -2.284 1.00 0.00 142 LEU A C 11
ATOM 10860 O O . LEU A 1 38 ? 3.600 -8.429 -1.710 1.00 0.00 142 LEU A O 11
ATOM 10876 N N . ASN A 1 39 ? 5.674 -7.722 -2.222 1.00 0.00 143 ASN A N 11
ATOM 10877 C CA . ASN A 1 39 ? 6.338 -8.771 -1.456 1.00 0.00 143 ASN A CA 11
ATOM 10878 C C . ASN A 1 39 ? 6.035 -8.633 0.032 1.00 0.00 143 ASN A C 11
ATOM 10879 O O . ASN A 1 39 ? 6.184 -9.586 0.798 1.00 0.00 143 ASN A O 11
ATOM 10890 N N . CYS A 1 40 ? 5.608 -7.441 0.436 1.00 0.00 144 CYS A N 11
ATOM 10891 C CA . CYS A 1 40 ? 5.283 -7.178 1.833 1.00 0.00 144 CYS A CA 11
ATOM 10892 C C . CYS A 1 40 ? 3.808 -7.452 2.109 1.00 0.00 144 CYS A C 11
ATOM 10893 O O . CYS A 1 40 ? 3.434 -7.847 3.214 1.00 0.00 144 CYS A O 11
ATOM 10900 N N . VAL A 1 41 ? 2.972 -7.239 1.097 1.00 0.00 145 VAL A N 11
ATOM 10901 C CA . VAL A 1 41 ? 1.538 -7.464 1.229 1.00 0.00 145 VAL A CA 11
ATOM 10902 C C . VAL A 1 41 ? 1.126 -8.780 0.579 1.00 0.00 145 VAL A C 11
ATOM 10903 O O . VAL A 1 41 ? -0.062 -9.046 0.389 1.00 0.00 145 VAL A O 11
ATOM 10916 N N . LEU A 1 42 ? 2.114 -9.601 0.240 1.00 0.00 146 LEU A N 11
ATOM 10917 C CA . LEU A 1 42 ? 1.854 -10.892 -0.388 1.00 0.00 146 LEU A CA 11
ATOM 10918 C C . LEU A 1 42 ? 1.594 -11.967 0.662 1.00 0.00 146 LEU A C 11
ATOM 10919 O O . LEU A 1 42 ? 2.528 -12.510 1.252 1.00 0.00 146 LEU A O 11
ATOM 10935 N N . ILE A 1 43 ? 0.321 -12.270 0.888 1.00 0.00 147 ILE A N 11
ATOM 10936 C CA . ILE A 1 43 ? -0.062 -13.283 1.864 1.00 0.00 147 ILE A CA 11
ATOM 10937 C C . ILE A 1 43 ? -0.771 -14.454 1.192 1.00 0.00 147 ILE A C 11
ATOM 10938 O O . ILE A 1 43 ? -1.700 -14.279 0.404 1.00 0.00 147 ILE A O 11
ATOM 10954 N N . PRO A 1 44 ? -0.326 -15.678 1.513 1.00 0.00 148 PRO A N 11
ATOM 10955 C CA . PRO A 1 44 ? -0.906 -16.902 0.954 1.00 0.00 148 PRO A CA 11
ATOM 10956 C C . PRO A 1 44 ? -2.313 -17.169 1.478 1.00 0.00 148 PRO A C 11
ATOM 10957 O O . PRO A 1 44 ? -2.600 -16.945 2.654 1.00 0.00 148 PRO A O 11
ATOM 10968 N N . ASP A 1 45 ? -3.186 -17.651 0.600 1.00 0.00 149 ASP A N 11
ATOM 10969 C CA . ASP A 1 45 ? -4.563 -17.950 0.975 1.00 0.00 149 ASP A CA 11
ATOM 10970 C C . ASP A 1 45 ? -4.607 -18.828 2.221 1.00 0.00 149 ASP A C 11
ATOM 10971 O O . ASP A 1 45 ? -5.542 -18.746 3.019 1.00 0.00 149 ASP A O 11
ATOM 10980 N N . LYS A 1 46 ? -3.591 -19.669 2.383 1.00 0.00 150 LYS A N 11
ATOM 10981 C CA . LYS A 1 46 ? -3.513 -20.563 3.532 1.00 0.00 150 LYS A CA 11
ATOM 10982 C C . LYS A 1 46 ? -2.093 -20.615 4.086 1.00 0.00 150 LYS A C 11
ATOM 10983 O O . LYS A 1 46 ? -1.120 -20.308 3.396 1.00 0.00 150 LYS A O 11
ATOM 11002 N N . PRO A 1 47 ? -1.968 -21.013 5.361 1.00 0.00 151 PRO A N 11
ATOM 11003 C CA . PRO A 1 47 ? -0.670 -21.116 6.034 1.00 0.00 151 PRO A CA 11
ATOM 11004 C C . PRO A 1 47 ? 0.176 -22.262 5.491 1.00 0.00 151 PRO A C 11
ATOM 11005 O O . PRO A 1 47 ? -0.321 -23.367 5.279 1.00 0.00 151 PRO A O 11
ATOM 11016 N N . GLY A 1 48 ? 1.458 -21.991 5.267 1.00 0.00 152 GLY A N 11
ATOM 11017 C CA . GLY A 1 48 ? 2.353 -23.011 4.750 1.00 0.00 152 GLY A CA 11
ATOM 11018 C C . GLY A 1 48 ? 2.424 -23.006 3.236 1.00 0.00 152 GLY A C 11
ATOM 11019 O O . GLY A 1 48 ? 3.353 -23.562 2.651 1.00 0.00 152 GLY A O 11
ATOM 11023 N N . GLU A 1 49 ? 1.441 -22.377 2.601 1.00 0.00 153 GLU A N 11
ATOM 11024 C CA . GLU A 1 49 ? 1.396 -22.305 1.145 1.00 0.00 153 GLU A CA 11
ATOM 11025 C C . GLU A 1 49 ? 2.254 -21.153 0.630 1.00 0.00 153 GLU A C 11
ATOM 11026 O O . GLU A 1 49 ? 2.983 -20.519 1.394 1.00 0.00 153 GLU A O 11
ATOM 11038 N N . SER A 1 50 ? 2.163 -20.888 -0.669 1.00 0.00 154 SER A N 11
ATOM 11039 C CA . SER A 1 50 ? 2.934 -19.816 -1.287 1.00 0.00 154 SER A CA 11
ATOM 11040 C C . SER A 1 50 ? 2.087 -18.556 -1.439 1.00 0.00 154 SER A C 11
ATOM 11041 O O . SER A 1 50 ? 0.959 -18.608 -1.928 1.00 0.00 154 SER A O 11
ATOM 11049 N N . ALA A 1 51 ? 2.641 -17.425 -1.015 1.00 0.00 155 ALA A N 11
ATOM 11050 C CA . ALA A 1 51 ? 1.940 -16.150 -1.105 1.00 0.00 155 ALA A CA 11
ATOM 11051 C C . ALA A 1 51 ? 1.347 -15.947 -2.495 1.00 0.00 155 ALA A C 11
ATOM 11052 O O . ALA A 1 51 ? 1.748 -16.607 -3.453 1.00 0.00 155 ALA A O 11
ATOM 11059 N N . GLU A 1 52 ? 0.389 -15.030 -2.597 1.00 0.00 156 GLU A N 11
ATOM 11060 C CA .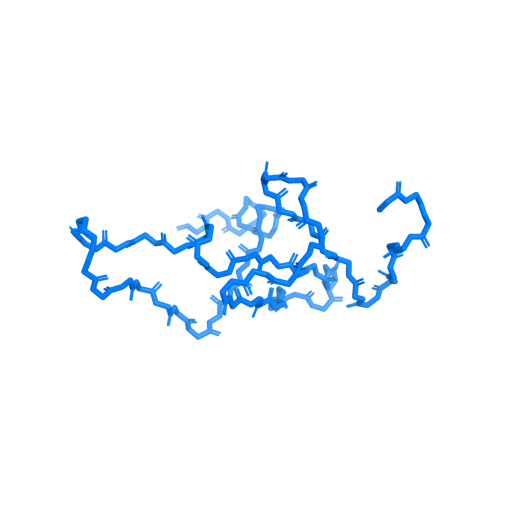 GLU A 1 52 ? -0.259 -14.742 -3.871 1.00 0.00 156 GLU A CA 11
ATOM 11061 C C . GLU A 1 52 ? -0.479 -13.242 -4.042 1.00 0.00 156 GLU A C 11
ATOM 11062 O O . GLU A 1 52 ? -0.634 -12.510 -3.065 1.00 0.00 156 GLU A O 11
ATOM 11074 N N . VAL A 1 53 ? -0.491 -12.790 -5.293 1.00 0.00 157 VAL A N 11
ATOM 11075 C CA . VAL A 1 53 ? -0.692 -11.378 -5.594 1.00 0.00 157 VAL A CA 11
ATOM 11076 C C . VAL A 1 53 ? -2.091 -11.128 -6.147 1.00 0.00 157 VAL A C 11
ATOM 11077 O O . VAL A 1 53 ? -2.342 -11.248 -7.346 1.00 0.00 157 VAL A O 11
ATOM 11090 N N . PRO A 1 54 ? -3.025 -10.770 -5.253 1.00 0.00 158 PRO A N 11
ATOM 11091 C CA . PRO A 1 54 ? -4.415 -10.494 -5.628 1.00 0.00 158 PRO A CA 11
ATOM 11092 C C . PRO A 1 54 ? -4.553 -9.207 -6.434 1.00 0.00 158 PRO A C 11
ATOM 11093 O O . PRO A 1 54 ? -3.686 -8.333 -6.407 1.00 0.00 158 PRO A O 11
ATOM 11104 N N . PRO A 1 55 ? -5.669 -9.084 -7.168 1.00 0.00 159 PRO A N 11
ATOM 11105 C CA . PRO A 1 55 ? -5.947 -7.906 -7.995 1.00 0.00 159 PRO A CA 11
ATOM 11106 C C . PRO A 1 55 ? -6.245 -6.668 -7.157 1.00 0.00 159 PRO A C 11
ATOM 11107 O O . PRO A 1 55 ? -5.743 -5.579 -7.439 1.00 0.00 159 PRO A O 11
ATOM 11118 N N . VAL A 1 56 ? -7.064 -6.840 -6.125 1.00 0.00 160 VAL A N 11
ATOM 11119 C CA . VAL A 1 56 ? -7.428 -5.736 -5.244 1.00 0.00 160 VAL A CA 11
ATOM 11120 C C . VAL A 1 56 ? -6.590 -5.750 -3.971 1.00 0.00 160 VAL A C 11
ATOM 11121 O O . VAL A 1 56 ? -6.606 -6.721 -3.215 1.00 0.00 160 VAL A O 11
ATOM 11134 N N . PHE A 1 57 ? -5.859 -4.665 -3.739 1.00 0.00 161 PHE A N 11
ATOM 11135 C CA . PHE A 1 57 ? -5.013 -4.552 -2.556 1.00 0.00 161 PHE A CA 11
ATOM 11136 C C . PHE A 1 57 ? -5.520 -3.451 -1.628 1.00 0.00 161 PHE A C 11
ATOM 11137 O O . PHE A 1 57 ? -5.933 -2.384 -2.081 1.00 0.00 161 PHE A O 11
ATOM 11154 N N . TYR A 1 58 ? -5.485 -3.720 -0.328 1.00 0.00 162 TYR A N 11
ATOM 11155 C CA . TYR A 1 58 ? -5.943 -2.755 0.664 1.00 0.00 162 TYR A CA 11
ATOM 11156 C C . TYR A 1 58 ? -4.944 -2.637 1.812 1.00 0.00 162 TYR A C 11
ATOM 11157 O O . TYR A 1 58 ? -4.664 -3.611 2.510 1.00 0.00 162 TYR A O 11
ATOM 11175 N N . CYS A 1 59 ? -4.410 -1.435 2.001 1.00 0.00 163 CYS A N 11
ATOM 11176 C CA . CYS A 1 59 ? -3.442 -1.186 3.062 1.00 0.00 163 CYS A CA 11
ATOM 11177 C C . CYS A 1 59 ? -4.021 -1.558 4.424 1.00 0.00 163 CYS A C 11
ATOM 11178 O O . CYS A 1 59 ? -5.142 -2.056 4.517 1.00 0.00 163 CYS A O 11
ATOM 11185 N N . GLU A 1 60 ? -3.248 -1.312 5.477 1.00 0.00 164 GLU A N 11
ATOM 11186 C CA . GLU A 1 60 ? -3.684 -1.621 6.834 1.00 0.00 164 GLU A CA 11
ATOM 11187 C C . GLU A 1 60 ? -4.971 -0.876 7.175 1.00 0.00 164 GLU A C 11
ATOM 11188 O O . GLU A 1 60 ? -5.920 -1.461 7.698 1.00 0.00 164 GLU A O 11
ATOM 11200 N N . LEU A 1 61 ? -4.996 0.417 6.874 1.00 0.00 165 LEU A N 11
ATOM 11201 C CA . LEU A 1 61 ? -6.166 1.244 7.149 1.00 0.00 165 LEU A CA 11
ATOM 11202 C C . LEU A 1 61 ? -7.423 0.626 6.546 1.00 0.00 165 LEU A C 11
ATOM 11203 O O . LEU A 1 61 ? -8.382 0.324 7.257 1.00 0.00 165 LEU A O 11
ATOM 11219 N N . CYS A 1 62 ? -7.412 0.438 5.230 1.00 0.00 166 CYS A N 11
ATOM 11220 C CA . CYS A 1 62 ? -8.550 -0.146 4.531 1.00 0.00 166 CYS A CA 11
ATOM 11221 C C . CYS A 1 62 ? -8.775 -1.590 4.970 1.00 0.00 166 CYS A C 11
ATOM 11222 O O . CYS A 1 62 ? -9.891 -2.104 4.896 1.00 0.00 166 CYS A O 11
ATOM 11229 N N . ARG A 1 63 ? -7.708 -2.237 5.426 1.00 0.00 167 ARG A N 11
ATOM 11230 C CA . ARG A 1 63 ? -7.789 -3.622 5.876 1.00 0.00 167 ARG A CA 11
ATOM 11231 C C . ARG A 1 63 ? -8.598 -3.727 7.166 1.00 0.00 167 ARG A C 11
ATOM 11232 O O . ARG A 1 63 ? -9.520 -4.537 7.269 1.00 0.00 167 ARG A O 11
ATOM 11253 N N . LEU A 1 64 ? -8.246 -2.905 8.148 1.00 0.00 168 LEU A N 11
ATOM 11254 C CA . LEU A 1 64 ? -8.938 -2.906 9.432 1.00 0.00 168 LEU A CA 11
ATOM 11255 C C . LEU A 1 64 ? -10.329 -2.295 9.301 1.00 0.00 168 LEU A C 11
ATOM 11256 O O . LEU A 1 64 ? -11.256 -2.678 10.015 1.00 0.00 168 LEU A O 11
ATOM 11272 N N . SER A 1 65 ? -10.468 -1.344 8.383 1.00 0.00 169 SER A N 11
ATOM 11273 C CA . SER A 1 65 ? -11.747 -0.679 8.159 1.00 0.00 169 SER A CA 11
ATOM 11274 C C . SER A 1 65 ? -12.714 -1.596 7.416 1.00 0.00 169 SER A C 11
ATOM 11275 O O . SER A 1 65 ? -13.922 -1.558 7.646 1.00 0.00 169 SER A O 11
ATOM 11283 N N . ARG A 1 66 ? -12.172 -2.419 6.524 1.00 0.00 170 ARG A N 11
ATOM 11284 C CA . ARG A 1 66 ? -12.985 -3.345 5.746 1.00 0.00 170 ARG A CA 11
ATOM 11285 C C . ARG A 1 66 ? -13.155 -4.670 6.483 1.00 0.00 170 ARG A C 11
ATOM 11286 O O . ARG A 1 66 ? -14.101 -5.416 6.230 1.00 0.00 170 ARG A O 11
ATOM 11307 N N . ALA A 1 67 ? -12.231 -4.958 7.394 1.00 0.00 171 ALA A N 11
ATOM 11308 C CA . ALA A 1 67 ? -12.279 -6.192 8.168 1.00 0.00 171 ALA A CA 11
ATOM 11309 C C . ALA A 1 67 ? -13.571 -6.287 8.971 1.00 0.00 171 ALA A C 11
ATOM 11310 O O . ALA A 1 67 ? -14.028 -7.380 9.304 1.00 0.00 171 ALA A O 11
ATOM 11317 N N . ASP A 1 68 ? -14.157 -5.134 9.279 1.00 0.00 172 ASP A N 11
ATOM 11318 C CA . ASP A 1 68 ? -15.398 -5.088 10.044 1.00 0.00 172 ASP A CA 11
ATOM 11319 C C . ASP A 1 68 ? -16.108 -3.752 9.845 1.00 0.00 172 ASP A C 11
ATOM 11320 O O . ASP A 1 68 ? -15.455 -2.768 9.503 1.00 0.00 172 ASP A O 11
ATOM 11331 N N . GLY A 1 1 ? 8.805 19.838 2.442 1.00 0.00 105 GLY A N 12
ATOM 11332 C CA . GLY A 1 1 ? 8.825 20.561 1.184 1.00 0.00 105 GLY A CA 12
ATOM 11333 C C . GLY A 1 1 ? 8.913 19.638 -0.015 1.00 0.00 105 GLY A C 12
ATOM 11334 O O . GLY A 1 1 ? 8.175 19.799 -0.986 1.00 0.00 105 GLY A O 12
ATOM 11338 N N . SER A 1 2 ? 9.819 18.668 0.053 1.00 0.00 106 SER A N 12
ATOM 11339 C CA . SER A 1 2 ? 10.005 17.718 -1.038 1.00 0.00 106 SER A CA 12
ATOM 11340 C C . SER A 1 2 ? 10.476 16.367 -0.508 1.00 0.00 106 SER A C 12
ATOM 11341 O O . SER A 1 2 ? 11.604 15.947 -0.765 1.00 0.00 106 SER A O 12
ATOM 11349 N N . ASP A 1 3 ? 9.603 15.692 0.232 1.00 0.00 107 ASP A N 12
ATOM 11350 C CA . ASP A 1 3 ? 9.928 14.388 0.798 1.00 0.00 107 ASP A CA 12
ATOM 11351 C C . ASP A 1 3 ? 9.322 13.266 -0.040 1.00 0.00 107 ASP A C 12
ATOM 11352 O O . ASP A 1 3 ? 9.006 12.194 0.477 1.00 0.00 107 ASP A O 12
ATOM 11361 N N . SER A 1 4 ? 9.162 13.521 -1.334 1.00 0.00 108 SER A N 12
ATOM 11362 C CA . SER A 1 4 ? 8.589 12.534 -2.242 1.00 0.00 108 SER A CA 12
ATOM 11363 C C . SER A 1 4 ? 7.190 12.129 -1.791 1.00 0.00 108 SER A C 12
ATOM 11364 O O . SER A 1 4 ? 6.713 11.039 -2.111 1.00 0.00 108 SER A O 12
ATOM 11372 N N . PHE A 1 5 ? 6.535 13.013 -1.046 1.00 0.00 109 PHE A N 12
ATOM 11373 C CA . PHE A 1 5 ? 5.190 12.748 -0.549 1.00 0.00 109 PHE A CA 12
ATOM 11374 C C . PHE A 1 5 ? 4.139 13.340 -1.483 1.00 0.00 109 PHE A C 12
ATOM 11375 O O . PHE A 1 5 ? 3.759 14.503 -1.349 1.00 0.00 109 PHE A O 12
ATOM 11392 N N . GLN A 1 6 ? 3.675 12.531 -2.430 1.00 0.00 110 GLN A N 12
ATOM 11393 C CA . GLN A 1 6 ? 2.669 12.975 -3.388 1.00 0.00 110 GLN A CA 12
ATOM 11394 C C . GLN A 1 6 ? 1.265 12.834 -2.807 1.00 0.00 110 GLN A C 12
ATOM 11395 O O . GLN A 1 6 ? 1.008 12.003 -1.935 1.00 0.00 110 GLN A O 12
ATOM 11409 N N . PRO A 1 7 ? 0.334 13.664 -3.300 1.00 0.00 111 PRO A N 12
ATOM 11410 C CA . PRO A 1 7 ? -1.059 13.651 -2.845 1.00 0.00 111 PRO A CA 12
ATOM 11411 C C . PRO A 1 7 ? -1.802 12.396 -3.289 1.00 0.00 111 PRO A C 12
ATOM 11412 O O . PRO A 1 7 ? -2.782 11.991 -2.664 1.00 0.00 111 PRO A O 12
ATOM 11423 N N . GLU A 1 8 ? -1.329 11.785 -4.371 1.00 0.00 112 GLU A N 12
ATOM 11424 C CA . GLU A 1 8 ? -1.951 10.576 -4.897 1.00 0.00 112 GLU A CA 12
ATOM 11425 C C . GLU A 1 8 ? -0.990 9.393 -4.822 1.00 0.00 112 GLU A C 12
ATOM 11426 O O . GLU A 1 8 ? -1.409 8.236 -4.850 1.00 0.00 112 GLU A O 12
ATOM 11438 N N . ALA A 1 9 ? 0.302 9.693 -4.729 1.00 0.00 113 ALA A N 12
ATOM 11439 C CA . ALA A 1 9 ? 1.323 8.655 -4.648 1.00 0.00 113 ALA A CA 12
ATOM 11440 C C . ALA A 1 9 ? 2.034 8.688 -3.300 1.00 0.00 113 ALA A C 12
ATOM 11441 O O . ALA A 1 9 ? 3.074 9.328 -3.150 1.00 0.00 113 ALA A O 12
ATOM 11448 N N . LYS A 1 10 ? 1.465 7.994 -2.320 1.00 0.00 114 LYS A N 12
ATOM 11449 C CA . LYS A 1 10 ? 2.044 7.943 -0.982 1.00 0.00 114 LYS A CA 12
ATOM 11450 C C . LYS A 1 10 ? 2.426 6.514 -0.610 1.00 0.00 114 LYS A C 12
ATOM 11451 O O . LYS A 1 10 ? 1.560 5.667 -0.386 1.00 0.00 114 LYS A O 12
ATOM 11470 N N . VAL A 1 11 ? 3.727 6.252 -0.543 1.00 0.00 115 VAL A N 12
ATOM 11471 C CA . VAL A 1 11 ? 4.224 4.926 -0.195 1.00 0.00 115 VAL A CA 12
ATOM 11472 C C . VAL A 1 11 ? 4.212 4.714 1.315 1.00 0.00 115 VAL A C 12
ATOM 11473 O O . VAL A 1 11 ? 5.034 5.276 2.038 1.00 0.00 115 VAL A O 12
ATOM 11486 N N . ARG A 1 12 ? 3.273 3.899 1.785 1.00 0.00 116 ARG A N 12
ATOM 11487 C CA . ARG A 1 12 ? 3.153 3.612 3.209 1.00 0.00 116 ARG A CA 12
ATOM 11488 C C . ARG A 1 12 ? 3.116 2.108 3.460 1.00 0.00 116 ARG A C 12
ATOM 11489 O O . ARG A 1 12 ? 2.050 1.490 3.443 1.00 0.00 116 ARG A O 12
ATOM 11510 N N . CYS A 1 13 ? 4.286 1.523 3.692 1.00 0.00 117 CYS A N 12
ATOM 11511 C CA . CYS A 1 13 ? 4.389 0.091 3.945 1.00 0.00 117 CYS A CA 12
ATOM 11512 C C . CYS A 1 13 ? 4.713 -0.180 5.411 1.00 0.00 117 CYS A C 12
ATOM 11513 O O . CYS A 1 13 ? 5.244 0.683 6.110 1.00 0.00 117 CYS A O 12
ATOM 11520 N N . ILE A 1 14 ? 4.390 -1.385 5.870 1.00 0.00 118 ILE A N 12
ATOM 11521 C CA . ILE A 1 14 ? 4.648 -1.770 7.252 1.00 0.00 118 ILE A CA 12
ATOM 11522 C C . ILE A 1 14 ? 6.133 -1.674 7.581 1.00 0.00 118 ILE A C 12
ATOM 11523 O O . ILE A 1 14 ? 6.516 -1.554 8.746 1.00 0.00 118 ILE A O 12
ATOM 11539 N N . CYS A 1 15 ? 6.968 -1.725 6.548 1.00 0.00 119 CYS A N 12
ATOM 11540 C CA . CYS A 1 15 ? 8.412 -1.642 6.727 1.00 0.00 119 CYS A CA 12
ATOM 11541 C C . CYS A 1 15 ? 8.868 -0.187 6.805 1.00 0.00 119 CYS A C 12
ATOM 11542 O O . CYS A 1 15 ? 10.050 0.094 7.003 1.00 0.00 119 CYS A O 12
ATOM 11549 N N . SER A 1 16 ? 7.922 0.733 6.647 1.00 0.00 120 SER A N 12
ATOM 11550 C CA . SER A 1 16 ? 8.226 2.158 6.696 1.00 0.00 120 SER A CA 12
ATOM 11551 C C . SER A 1 16 ? 9.340 2.510 5.715 1.00 0.00 120 SER A C 12
ATOM 11552 O O . SER A 1 16 ? 10.198 3.343 6.005 1.00 0.00 120 SER A O 12
ATOM 11560 N N . SER A 1 17 ? 9.319 1.868 4.551 1.00 0.00 121 SER A N 12
ATOM 11561 C CA . SER A 1 17 ? 10.328 2.109 3.526 1.00 0.00 121 SER A CA 12
ATOM 11562 C C . SER A 1 17 ? 9.678 2.514 2.207 1.00 0.00 121 SER A C 12
ATOM 11563 O O . SER A 1 17 ? 8.944 1.734 1.598 1.00 0.00 121 SER A O 12
ATOM 11571 N N . THR A 1 18 ? 9.951 3.739 1.770 1.00 0.00 122 THR A N 12
ATOM 11572 C CA . THR A 1 18 ? 9.393 4.249 0.525 1.00 0.00 122 THR A CA 12
ATOM 11573 C C . THR A 1 18 ? 10.350 4.024 -0.640 1.00 0.00 122 THR A C 12
ATOM 11574 O O . THR A 1 18 ? 10.384 4.808 -1.588 1.00 0.00 122 THR A O 12
ATOM 11585 N N . MET A 1 19 ? 11.127 2.948 -0.562 1.00 0.00 123 MET A N 12
ATOM 11586 C CA . MET A 1 19 ? 12.084 2.620 -1.612 1.00 0.00 123 MET A CA 12
ATOM 11587 C C . MET A 1 19 ? 11.428 1.778 -2.702 1.00 0.00 123 MET A C 12
ATOM 11588 O O . MET A 1 19 ? 10.239 1.467 -2.629 1.00 0.00 123 MET A O 12
ATOM 11602 N N . VAL A 1 20 ? 12.211 1.411 -3.712 1.00 0.00 124 VAL A N 12
ATOM 11603 C CA . VAL A 1 20 ? 11.706 0.604 -4.816 1.00 0.00 124 VAL A CA 12
ATOM 11604 C C . VAL A 1 20 ? 11.902 -0.883 -4.545 1.00 0.00 124 VAL A C 12
ATOM 11605 O O . VAL A 1 20 ? 12.914 -1.467 -4.931 1.00 0.00 124 VAL A O 12
ATOM 11618 N N . ASN A 1 21 ? 10.926 -1.491 -3.877 1.00 0.00 125 ASN A N 12
ATOM 11619 C CA . ASN A 1 21 ? 10.991 -2.911 -3.553 1.00 0.00 125 ASN A CA 12
ATOM 11620 C C . ASN A 1 21 ? 10.859 -3.763 -4.812 1.00 0.00 125 ASN A C 12
ATOM 11621 O O . ASN A 1 21 ? 10.920 -3.251 -5.930 1.00 0.00 125 ASN A O 12
ATOM 11632 N N . ASP A 1 22 ? 10.677 -5.065 -4.622 1.00 0.00 126 ASP A N 12
ATOM 11633 C CA . ASP A 1 22 ? 10.535 -5.989 -5.742 1.00 0.00 126 ASP A CA 12
ATOM 11634 C C . ASP A 1 22 ? 9.342 -5.606 -6.612 1.00 0.00 126 ASP A C 12
ATOM 11635 O O . ASP A 1 22 ? 9.400 -5.701 -7.838 1.00 0.00 126 ASP A O 12
ATOM 11644 N N . SER A 1 23 ? 8.261 -5.175 -5.970 1.00 0.00 127 SER A N 12
ATOM 11645 C CA . SER A 1 23 ? 7.052 -4.783 -6.686 1.00 0.00 127 SER A CA 12
ATOM 11646 C C . SER A 1 23 ? 6.125 -3.975 -5.784 1.00 0.00 127 SER A C 12
ATOM 11647 O O . SER A 1 23 ? 5.762 -4.416 -4.693 1.00 0.00 127 SER A O 12
ATOM 11655 N N . MET A 1 24 ? 5.745 -2.788 -6.247 1.00 0.00 128 MET A N 12
ATOM 11656 C CA . MET A 1 24 ? 4.858 -1.918 -5.483 1.00 0.00 128 MET A CA 12
ATOM 11657 C C . MET A 1 24 ? 3.427 -2.008 -6.003 1.00 0.00 128 MET A C 12
ATOM 11658 O O . MET A 1 24 ? 3.194 -2.430 -7.136 1.00 0.00 128 MET A O 12
ATOM 11672 N N . ILE A 1 25 ? 2.473 -1.610 -5.168 1.00 0.00 129 ILE A N 12
ATOM 11673 C CA . ILE A 1 25 ? 1.065 -1.646 -5.545 1.00 0.00 129 ILE A CA 12
ATOM 11674 C C . ILE A 1 25 ? 0.279 -0.548 -4.836 1.00 0.00 129 ILE A C 12
ATOM 11675 O O . ILE A 1 25 ? 0.412 -0.359 -3.627 1.00 0.00 129 ILE A O 12
ATOM 11691 N N . GLN A 1 26 ? -0.542 0.169 -5.596 1.00 0.00 130 GLN A N 12
ATOM 11692 C CA . GLN A 1 26 ? -1.351 1.247 -5.040 1.00 0.00 130 GLN A CA 12
ATOM 11693 C C . GLN A 1 26 ? -2.668 0.710 -4.488 1.00 0.00 130 GLN A C 12
ATOM 11694 O O . GLN A 1 26 ? -3.303 -0.151 -5.097 1.00 0.00 130 GLN A O 12
ATOM 11708 N N . CYS A 1 27 ? -3.072 1.224 -3.331 1.00 0.00 131 CYS A N 12
ATOM 11709 C CA . CYS A 1 27 ? -4.313 0.796 -2.696 1.00 0.00 131 CYS A CA 12
ATOM 11710 C C . CYS A 1 27 ? -5.486 0.906 -3.665 1.00 0.00 131 CYS A C 12
ATOM 11711 O O . CYS A 1 27 ? -5.494 1.759 -4.551 1.00 0.00 131 CYS A O 12
ATOM 11718 N N . GLU A 1 28 ? -6.476 0.035 -3.489 1.00 0.00 132 GLU A N 12
ATOM 11719 C CA . GLU A 1 28 ? -7.654 0.035 -4.349 1.00 0.00 132 GLU A CA 12
ATOM 11720 C C . GLU A 1 28 ? -8.730 0.966 -3.797 1.00 0.00 132 GLU A C 12
ATOM 11721 O O . GLU A 1 28 ? -9.905 0.850 -4.148 1.00 0.00 132 GLU A O 12
ATOM 11733 N N . ASP A 1 29 ? -8.321 1.886 -2.932 1.00 0.00 133 ASP A N 12
ATOM 11734 C CA . ASP A 1 29 ? -9.249 2.838 -2.331 1.00 0.00 133 ASP A CA 12
ATOM 11735 C C . ASP A 1 29 ? -8.895 4.267 -2.730 1.00 0.00 133 ASP A C 12
ATOM 11736 O O . ASP A 1 29 ? -7.870 4.803 -2.311 1.00 0.00 133 ASP A O 12
ATOM 11745 N N . GLN A 1 30 ? -9.751 4.878 -3.544 1.00 0.00 134 GLN A N 12
ATOM 11746 C CA . GLN A 1 30 ? -9.528 6.244 -4.000 1.00 0.00 134 GLN A CA 12
ATOM 11747 C C . GLN A 1 30 ? -9.426 7.203 -2.819 1.00 0.00 134 GLN A C 12
ATOM 11748 O O . GLN A 1 30 ? -8.854 8.287 -2.934 1.00 0.00 134 GLN A O 12
ATOM 11762 N N . ARG A 1 31 ? -9.986 6.798 -1.684 1.00 0.00 135 ARG A N 12
ATOM 11763 C CA . ARG A 1 31 ? -9.960 7.622 -0.482 1.00 0.00 135 ARG A CA 12
ATOM 11764 C C . ARG A 1 31 ? -8.701 7.350 0.336 1.00 0.00 135 ARG A C 12
ATOM 11765 O O . ARG A 1 31 ? -8.582 7.794 1.479 1.00 0.00 135 ARG A O 12
ATOM 11786 N N . CYS A 1 32 ? -7.763 6.618 -0.256 1.00 0.00 136 CYS A N 12
ATOM 11787 C CA . CYS A 1 32 ? -6.513 6.285 0.417 1.00 0.00 136 CYS A CA 12
ATOM 11788 C C . CYS A 1 32 ? -5.315 6.612 -0.469 1.00 0.00 136 CYS A C 12
ATOM 11789 O O . CYS A 1 32 ? -4.458 7.414 -0.099 1.00 0.00 136 CYS A O 12
ATOM 11796 N N . GLN A 1 33 ? -5.263 5.985 -1.640 1.00 0.00 137 GLN A N 12
ATOM 11797 C CA . GLN A 1 33 ? -4.170 6.208 -2.578 1.00 0.00 137 GLN A CA 12
ATOM 11798 C C . GLN A 1 33 ? -2.819 6.025 -1.894 1.00 0.00 137 GLN A C 12
ATOM 11799 O O . GLN A 1 33 ? -2.015 6.955 -1.824 1.00 0.00 137 GLN A O 12
ATOM 11813 N N . VAL A 1 34 ? -2.575 4.819 -1.390 1.00 0.00 138 VAL A N 12
ATOM 11814 C CA . VAL A 1 34 ? -1.321 4.513 -0.712 1.00 0.00 138 VAL A CA 12
ATOM 11815 C C . VAL A 1 34 ? -0.631 3.312 -1.349 1.00 0.00 138 VAL A C 12
ATOM 11816 O O . VAL A 1 34 ? -1.216 2.234 -1.460 1.00 0.00 138 VAL A O 12
ATOM 11829 N N . TRP A 1 35 ? 0.615 3.505 -1.765 1.00 0.00 139 TRP A N 12
ATOM 11830 C CA . TRP A 1 35 ? 1.386 2.437 -2.391 1.00 0.00 139 TRP A CA 12
ATOM 11831 C C . TRP A 1 35 ? 2.084 1.581 -1.339 1.00 0.00 139 TRP A C 12
ATOM 11832 O O . TRP A 1 35 ? 2.608 2.099 -0.354 1.00 0.00 139 TRP A O 12
ATOM 11853 N N . GLN A 1 36 ? 2.086 0.270 -1.556 1.00 0.00 140 GLN A N 12
ATOM 11854 C CA . GLN A 1 36 ? 2.719 -0.657 -0.625 1.00 0.00 140 GLN A CA 12
ATOM 11855 C C . GLN A 1 36 ? 3.535 -1.706 -1.372 1.00 0.00 140 GLN A C 12
ATOM 11856 O O . GLN A 1 36 ? 3.389 -1.875 -2.583 1.00 0.00 140 GLN A O 12
ATOM 11870 N N . HIS A 1 37 ? 4.395 -2.410 -0.642 1.00 0.00 141 HIS A N 12
ATOM 11871 C CA . HIS A 1 37 ? 5.234 -3.444 -1.236 1.00 0.00 141 HIS A CA 12
ATOM 11872 C C . HIS A 1 37 ? 4.468 -4.757 -1.368 1.00 0.00 141 HIS A C 12
ATOM 11873 O O . HIS A 1 37 ? 4.130 -5.393 -0.368 1.00 0.00 141 HIS A O 12
ATOM 11887 N N . LEU A 1 38 ? 4.197 -5.157 -2.605 1.00 0.00 142 LEU A N 12
ATOM 11888 C CA . LEU A 1 38 ? 3.470 -6.395 -2.867 1.00 0.00 142 LEU A CA 12
ATOM 11889 C C . LEU A 1 38 ? 4.118 -7.571 -2.144 1.00 0.00 142 LEU A C 12
ATOM 11890 O O . LEU A 1 38 ? 3.431 -8.419 -1.577 1.00 0.00 142 LEU A O 12
ATOM 11906 N N . ASN A 1 39 ? 5.447 -7.614 -2.168 1.00 0.00 143 ASN A N 12
ATOM 11907 C CA . ASN A 1 39 ? 6.189 -8.685 -1.513 1.00 0.00 143 ASN A CA 12
ATOM 11908 C C . ASN A 1 39 ? 5.943 -8.676 -0.007 1.00 0.00 143 ASN A C 12
ATOM 11909 O O . ASN A 1 39 ? 6.003 -9.716 0.649 1.00 0.00 143 ASN A O 12
ATOM 11920 N N . CYS A 1 40 ? 5.665 -7.494 0.534 1.00 0.00 144 CYS A N 12
ATOM 11921 C CA . CYS A 1 40 ? 5.410 -7.348 1.962 1.00 0.00 144 CYS A CA 12
ATOM 11922 C C . CYS A 1 40 ? 3.980 -7.757 2.303 1.00 0.00 144 CYS A C 12
ATOM 11923 O O . CYS A 1 40 ? 3.719 -8.308 3.372 1.00 0.00 144 CYS A O 12
ATOM 11930 N N . VAL A 1 41 ? 3.057 -7.482 1.387 1.00 0.00 145 VAL A N 12
ATOM 11931 C CA . VAL A 1 41 ? 1.653 -7.822 1.589 1.00 0.00 145 VAL A CA 12
ATOM 11932 C C . VAL A 1 41 ? 1.293 -9.119 0.874 1.00 0.00 145 VAL A C 12
ATOM 11933 O O . VAL A 1 41 ? 0.117 -9.448 0.715 1.00 0.00 145 VAL A O 12
ATOM 11946 N N . LEU A 1 42 ? 2.313 -9.854 0.444 1.00 0.00 146 LEU A N 12
ATOM 11947 C CA . LEU A 1 42 ? 2.105 -11.118 -0.255 1.00 0.00 146 LEU A CA 12
ATOM 11948 C C . LEU A 1 42 ? 2.215 -12.296 0.707 1.00 0.00 146 LEU A C 12
ATOM 11949 O O . LEU A 1 42 ? 3.274 -12.540 1.287 1.00 0.00 146 LEU A O 12
ATOM 11965 N N . ILE A 1 43 ? 1.116 -13.025 0.869 1.00 0.00 147 ILE A N 12
ATOM 11966 C CA . ILE A 1 43 ? 1.090 -14.180 1.758 1.00 0.00 147 ILE A CA 12
ATOM 11967 C C . ILE A 1 43 ? 0.740 -15.453 0.994 1.00 0.00 147 ILE A C 12
ATOM 11968 O O . ILE A 1 43 ? -0.393 -15.652 0.556 1.00 0.00 147 ILE A O 12
ATOM 11984 N N . PRO A 1 44 ? 1.735 -16.338 0.832 1.00 0.00 148 PRO A N 12
ATOM 11985 C CA . PRO A 1 44 ? 1.556 -17.609 0.124 1.00 0.00 148 PRO A CA 12
ATOM 11986 C C . PRO A 1 44 ? 0.681 -18.587 0.900 1.00 0.00 148 PRO A C 12
ATOM 11987 O O . PRO A 1 44 ? 0.726 -18.634 2.129 1.00 0.00 148 PRO A O 12
ATOM 11998 N N . ASP A 1 45 ? -0.113 -19.367 0.175 1.00 0.00 149 ASP A N 12
ATOM 11999 C CA . ASP A 1 45 ? -0.998 -20.346 0.796 1.00 0.00 149 ASP A CA 12
ATOM 12000 C C . ASP A 1 45 ? -0.229 -21.231 1.772 1.00 0.00 149 ASP A C 12
ATOM 12001 O O . ASP A 1 45 ? -0.773 -21.677 2.783 1.00 0.00 149 ASP A O 12
ATOM 12010 N N . LYS A 1 46 ? 1.038 -21.481 1.463 1.00 0.00 150 LYS A N 12
ATOM 12011 C CA . LYS A 1 46 ? 1.883 -22.313 2.312 1.00 0.00 150 LYS A CA 12
ATOM 12012 C C . LYS A 1 46 ? 3.295 -21.742 2.401 1.00 0.00 150 LYS A C 12
ATOM 12013 O O . LYS A 1 46 ? 3.719 -20.940 1.569 1.00 0.00 150 LYS A O 12
ATOM 12032 N N . PRO A 1 47 ? 4.042 -22.164 3.432 1.00 0.00 151 PRO A N 12
ATOM 12033 C CA . PRO A 1 47 ? 5.418 -21.709 3.652 1.00 0.00 151 PRO A CA 12
ATOM 12034 C C . PRO A 1 47 ? 6.383 -22.252 2.604 1.00 0.00 151 PRO A C 12
ATOM 12035 O O . PRO A 1 47 ? 6.597 -23.460 2.510 1.00 0.00 151 PRO A O 12
ATOM 12046 N N . GLY A 1 48 ? 6.963 -21.351 1.817 1.00 0.00 152 GLY A N 12
ATOM 12047 C CA . GLY A 1 48 ? 7.899 -21.760 0.786 1.00 0.00 152 GLY A CA 12
ATOM 12048 C C . GLY A 1 48 ? 7.262 -21.810 -0.589 1.00 0.00 152 GLY A C 12
ATOM 12049 O O . GLY A 1 48 ? 7.960 -21.833 -1.602 1.00 0.00 152 GLY A O 12
ATOM 12053 N N . GLU A 1 49 ? 5.933 -21.828 -0.623 1.00 0.00 153 GLU A N 12
ATOM 12054 C CA . GLU A 1 49 ? 5.203 -21.879 -1.884 1.00 0.00 153 GLU A CA 12
ATOM 12055 C C . GLU A 1 49 ? 5.220 -20.519 -2.577 1.00 0.00 153 GLU A C 12
ATOM 12056 O O . GLU A 1 49 ? 5.918 -19.601 -2.149 1.00 0.00 153 GLU A O 12
ATOM 12068 N N . SER A 1 50 ? 4.447 -20.400 -3.652 1.00 0.00 154 SER A N 12
ATOM 12069 C CA . SER A 1 50 ? 4.376 -19.155 -4.408 1.00 0.00 154 SER A CA 12
ATOM 12070 C C . SER A 1 50 ? 3.329 -18.217 -3.813 1.00 0.00 154 SER A C 12
ATOM 12071 O O . SER A 1 50 ? 2.161 -18.580 -3.676 1.00 0.00 154 SER A O 12
ATOM 12079 N N . ALA A 1 51 ? 3.758 -17.009 -3.462 1.00 0.00 155 ALA A N 12
ATOM 12080 C CA . ALA A 1 51 ? 2.859 -16.018 -2.884 1.00 0.00 155 ALA A CA 12
ATOM 12081 C C . ALA A 1 51 ? 1.607 -15.848 -3.738 1.00 0.00 155 ALA A C 12
ATOM 12082 O O . ALA A 1 51 ? 1.566 -16.285 -4.888 1.00 0.00 155 ALA A O 12
ATOM 12089 N N . GLU A 1 52 ? 0.589 -15.212 -3.168 1.00 0.00 156 GLU A N 12
ATOM 12090 C CA . GLU A 1 52 ? -0.665 -14.987 -3.878 1.00 0.00 156 GLU A CA 12
ATOM 12091 C C . GLU A 1 52 ? -0.908 -13.496 -4.094 1.00 0.00 156 GLU A C 12
ATOM 12092 O O . GLU A 1 52 ? -1.103 -12.743 -3.140 1.00 0.00 156 GLU A O 12
ATOM 12104 N N . VAL A 1 53 ? -0.893 -13.076 -5.355 1.00 0.00 157 VAL A N 12
ATOM 12105 C CA . VAL A 1 53 ? -1.111 -11.676 -5.697 1.00 0.00 157 VAL A CA 12
ATOM 12106 C C . VAL A 1 53 ? -2.530 -11.450 -6.209 1.00 0.00 157 VAL A C 12
ATOM 12107 O O . VAL A 1 53 ? -2.837 -11.672 -7.380 1.00 0.00 157 VAL A O 12
ATOM 12120 N N . PRO A 1 54 ? -3.417 -10.997 -5.311 1.00 0.00 158 PRO A N 12
ATOM 12121 C CA . PRO A 1 54 ? -4.819 -10.730 -5.648 1.00 0.00 158 PRO A CA 12
ATOM 12122 C C . PRO A 1 54 ? -4.975 -9.518 -6.559 1.00 0.00 158 PRO A C 12
ATOM 12123 O O . PRO A 1 54 ? -4.073 -8.689 -6.690 1.00 0.00 158 PRO A O 12
ATOM 12134 N N . PRO A 1 55 ? -6.145 -9.409 -7.206 1.00 0.00 159 PRO A N 12
ATOM 12135 C CA . PRO A 1 55 ? -6.446 -8.300 -8.115 1.00 0.00 159 PRO A CA 12
ATOM 12136 C C . PRO A 1 55 ? -6.618 -6.976 -7.378 1.00 0.00 159 PRO A C 12
ATOM 12137 O O . PRO A 1 55 ? -6.100 -5.944 -7.806 1.00 0.00 159 PRO A O 12
ATOM 12148 N N . VAL A 1 56 ? -7.348 -7.012 -6.268 1.00 0.00 160 VAL A N 12
ATOM 12149 C CA . VAL A 1 56 ? -7.587 -5.815 -5.471 1.00 0.00 160 VAL A CA 12
ATOM 12150 C C . VAL A 1 56 ? -6.787 -5.851 -4.173 1.00 0.00 160 VAL A C 12
ATOM 12151 O O . VAL A 1 56 ? -6.845 -6.825 -3.422 1.00 0.00 160 VAL A O 12
ATOM 12164 N N . PHE A 1 57 ? -6.041 -4.782 -3.915 1.00 0.00 161 PHE A N 12
ATOM 12165 C CA . PHE A 1 57 ? -5.228 -4.691 -2.708 1.00 0.00 161 PHE A CA 12
ATOM 12166 C C . PHE A 1 57 ? -5.713 -3.556 -1.810 1.00 0.00 161 PHE A C 12
ATOM 12167 O O . PHE A 1 57 ? -6.093 -2.488 -2.291 1.00 0.00 161 PHE A O 12
ATOM 12184 N N . TYR A 1 58 ? -5.698 -3.796 -0.504 1.00 0.00 162 TYR A N 12
ATOM 12185 C CA . TYR A 1 58 ? -6.138 -2.796 0.462 1.00 0.00 162 TYR A CA 12
ATOM 12186 C C . TYR A 1 58 ? -5.143 -2.673 1.611 1.00 0.00 162 TYR A C 12
ATOM 12187 O O . TYR A 1 58 ? -4.938 -3.617 2.375 1.00 0.00 162 TYR A O 12
ATOM 12205 N N . CYS A 1 59 ? -4.526 -1.502 1.728 1.00 0.00 163 CYS A N 12
ATOM 12206 C CA . CYS A 1 59 ? -3.552 -1.252 2.783 1.00 0.00 163 CYS A CA 12
ATOM 12207 C C . CYS A 1 59 ? -4.096 -1.688 4.141 1.00 0.00 163 CYS A C 12
ATOM 12208 O O . CYS A 1 59 ? -5.304 -1.840 4.316 1.00 0.00 163 CYS A O 12
ATOM 12215 N N . GLU A 1 60 ? -3.195 -1.886 5.097 1.00 0.00 164 GLU A N 12
ATOM 12216 C CA . GLU A 1 60 ? -3.585 -2.305 6.438 1.00 0.00 164 GLU A CA 12
ATOM 12217 C C . GLU A 1 60 ? -4.688 -1.407 6.990 1.00 0.00 164 GLU A C 12
ATOM 12218 O O . GLU A 1 60 ? -5.673 -1.888 7.552 1.00 0.00 164 GLU A O 12
ATOM 12230 N N . LEU A 1 61 ? -4.517 -0.100 6.825 1.00 0.00 165 LEU A N 12
ATOM 12231 C CA . LEU A 1 61 ? -5.498 0.867 7.306 1.00 0.00 165 LEU A CA 12
ATOM 12232 C C . LEU A 1 61 ? -6.903 0.492 6.845 1.00 0.00 165 LEU A C 12
ATOM 12233 O O . LEU A 1 61 ? -7.843 0.471 7.640 1.00 0.00 165 LEU A O 12
ATOM 12249 N N . CYS A 1 62 ? -7.038 0.196 5.557 1.00 0.00 166 CYS A N 12
ATOM 12250 C CA . CYS A 1 62 ? -8.328 -0.180 4.990 1.00 0.00 166 CYS A CA 12
ATOM 12251 C C . CYS A 1 62 ? -8.702 -1.605 5.388 1.00 0.00 166 CYS A C 12
ATOM 12252 O O . CYS A 1 62 ? -9.878 -1.920 5.574 1.00 0.00 166 CYS A O 12
ATOM 12259 N N . ARG A 1 63 ? -7.695 -2.462 5.517 1.00 0.00 167 ARG A N 12
ATOM 12260 C CA . ARG A 1 63 ? -7.918 -3.853 5.892 1.00 0.00 167 ARG A CA 12
ATOM 12261 C C . ARG A 1 63 ? -8.487 -3.951 7.304 1.00 0.00 167 ARG A C 12
ATOM 12262 O O . ARG A 1 63 ? -9.303 -4.826 7.597 1.00 0.00 167 ARG A O 12
ATOM 12283 N N . LEU A 1 64 ? -8.050 -3.049 8.176 1.00 0.00 168 LEU A N 12
ATOM 12284 C CA . LEU A 1 64 ? -8.515 -3.033 9.559 1.00 0.00 168 LEU A CA 12
ATOM 12285 C C . LEU A 1 64 ? -9.806 -2.231 9.690 1.00 0.00 168 LEU A C 12
ATOM 12286 O O . LEU A 1 64 ? -10.683 -2.573 10.482 1.00 0.00 168 LEU A O 12
ATOM 12302 N N . SER A 1 65 ? -9.915 -1.162 8.907 1.00 0.00 169 SER A N 12
ATOM 12303 C CA . SER A 1 65 ? -11.097 -0.310 8.937 1.00 0.00 169 SER A CA 12
ATOM 12304 C C . SER A 1 65 ? -12.266 -0.978 8.219 1.00 0.00 169 SER A C 12
ATOM 12305 O O . SER A 1 65 ? -13.425 -0.616 8.427 1.00 0.00 169 SER A O 12
ATOM 12313 N N . ARG A 1 66 ? -11.954 -1.954 7.373 1.00 0.00 170 ARG A N 12
ATOM 12314 C CA . ARG A 1 66 ? -12.977 -2.672 6.623 1.00 0.00 170 ARG A CA 12
ATOM 12315 C C . ARG A 1 66 ? -13.084 -4.118 7.097 1.00 0.00 170 ARG A C 12
ATOM 12316 O O . ARG A 1 66 ? -14.125 -4.757 6.944 1.00 0.00 170 ARG A O 12
ATOM 12337 N N . ALA A 1 67 ? -12.000 -4.629 7.673 1.00 0.00 171 ALA A N 12
ATOM 12338 C CA . ALA A 1 67 ? -11.973 -5.998 8.171 1.00 0.00 171 ALA A CA 12
ATOM 12339 C C . ALA A 1 67 ? -12.235 -6.996 7.048 1.00 0.00 171 ALA A C 12
ATOM 12340 O O . ALA A 1 67 ? -12.858 -8.036 7.262 1.00 0.00 171 ALA A O 12
ATOM 12347 N N . ASP A 1 68 ? -11.758 -6.671 5.851 1.00 0.00 172 ASP A N 12
ATOM 12348 C CA . ASP A 1 68 ? -11.941 -7.540 4.694 1.00 0.00 172 ASP A CA 12
ATOM 12349 C C . ASP A 1 68 ? -10.721 -7.489 3.779 1.00 0.00 172 ASP A C 12
ATOM 12350 O O . ASP A 1 68 ? -9.768 -6.774 4.085 1.00 0.00 172 ASP A O 12
ATOM 12361 N N . GLY A 1 1 ? 12.643 9.753 7.353 1.00 0.00 105 GLY A N 13
ATOM 12362 C CA . GLY A 1 1 ? 11.255 9.399 7.119 1.00 0.00 105 GLY A CA 13
ATOM 12363 C C . GLY A 1 1 ? 10.733 9.938 5.802 1.00 0.00 105 GLY A C 13
ATOM 12364 O O . GLY A 1 1 ? 11.502 10.432 4.977 1.00 0.00 105 GLY A O 13
ATOM 12368 N N . SER A 1 2 ? 9.422 9.843 5.603 1.00 0.00 106 SER A N 13
ATOM 12369 C CA . SER A 1 2 ? 8.799 10.321 4.374 1.00 0.00 106 SER A CA 13
ATOM 12370 C C . SER A 1 2 ? 8.633 11.837 4.403 1.00 0.00 106 SER A C 13
ATOM 12371 O O . SER A 1 2 ? 8.004 12.386 5.308 1.00 0.00 106 SER A O 13
ATOM 12379 N N . ASP A 1 3 ? 9.200 12.507 3.407 1.00 0.00 107 ASP A N 13
ATOM 12380 C CA . ASP A 1 3 ? 9.114 13.960 3.316 1.00 0.00 107 ASP A CA 13
ATOM 12381 C C . ASP A 1 3 ? 8.145 14.380 2.215 1.00 0.00 107 ASP A C 13
ATOM 12382 O O . ASP A 1 3 ? 7.342 15.295 2.397 1.00 0.00 107 ASP A O 13
ATOM 12391 N N . SER A 1 4 ? 8.226 13.705 1.073 1.00 0.00 108 SER A N 13
ATOM 12392 C CA . SER A 1 4 ? 7.359 14.011 -0.059 1.00 0.00 108 SER A CA 13
ATOM 12393 C C . SER A 1 4 ? 6.338 12.899 -0.277 1.00 0.00 108 SER A C 13
ATOM 12394 O O . SER A 1 4 ? 6.544 12.002 -1.095 1.00 0.00 108 SER A O 13
ATOM 12402 N N . PHE A 1 5 ? 5.235 12.964 0.462 1.00 0.00 109 PHE A N 13
ATOM 12403 C CA . PHE A 1 5 ? 4.180 11.963 0.352 1.00 0.00 109 PHE A CA 13
ATOM 12404 C C . PHE A 1 5 ? 2.951 12.542 -0.342 1.00 0.00 109 PHE A C 13
ATOM 12405 O O . PHE A 1 5 ? 2.056 13.082 0.308 1.00 0.00 109 PHE A O 13
ATOM 12422 N N . GLN A 1 6 ? 2.916 12.426 -1.665 1.00 0.00 110 GLN A N 13
ATOM 12423 C CA . GLN A 1 6 ? 1.797 12.940 -2.447 1.00 0.00 110 GLN A CA 13
ATOM 12424 C C . GLN A 1 6 ? 0.493 12.261 -2.042 1.00 0.00 110 GLN A C 13
ATOM 12425 O O . GLN A 1 6 ? 0.478 11.128 -1.561 1.00 0.00 110 GLN A O 13
ATOM 12439 N N . PRO A 1 7 ? -0.629 12.969 -2.240 1.00 0.00 111 PRO A N 13
ATOM 12440 C CA . PRO A 1 7 ? -1.959 12.454 -1.902 1.00 0.00 111 PRO A CA 13
ATOM 12441 C C . PRO A 1 7 ? -2.394 11.321 -2.825 1.00 0.00 111 PRO A C 13
ATOM 12442 O O . PRO A 1 7 ? -3.322 10.575 -2.512 1.00 0.00 111 PRO A O 13
ATOM 12453 N N . GLU A 1 8 ? -1.718 11.198 -3.963 1.00 0.00 112 GLU A N 13
ATOM 12454 C CA . GLU A 1 8 ? -2.037 10.155 -4.931 1.00 0.00 112 GLU A CA 13
ATOM 12455 C C . GLU A 1 8 ? -0.930 9.105 -4.984 1.00 0.00 112 GLU A C 13
ATOM 12456 O O . GLU A 1 8 ? -1.172 7.950 -5.331 1.00 0.00 112 GLU A O 13
ATOM 12468 N N . ALA A 1 9 ? 0.285 9.517 -4.636 1.00 0.00 113 ALA A N 13
ATOM 12469 C CA . ALA A 1 9 ? 1.428 8.613 -4.642 1.00 0.00 113 ALA A CA 13
ATOM 12470 C C . ALA A 1 9 ? 2.164 8.650 -3.307 1.00 0.00 113 ALA A C 13
ATOM 12471 O O . ALA A 1 9 ? 3.179 9.331 -3.163 1.00 0.00 113 ALA A O 13
ATOM 12478 N N . LYS A 1 10 ? 1.645 7.912 -2.331 1.00 0.00 114 LYS A N 13
ATOM 12479 C CA . LYS A 1 10 ? 2.252 7.859 -1.006 1.00 0.00 114 LYS A CA 13
ATOM 12480 C C . LYS A 1 10 ? 2.682 6.437 -0.661 1.00 0.00 114 LYS A C 13
ATOM 12481 O O . LYS A 1 10 ? 1.845 5.562 -0.435 1.00 0.00 114 LYS A O 13
ATOM 12500 N N . VAL A 1 11 ? 3.991 6.212 -0.623 1.00 0.00 115 VAL A N 13
ATOM 12501 C CA . VAL A 1 11 ? 4.532 4.897 -0.303 1.00 0.00 115 VAL A CA 13
ATOM 12502 C C . VAL A 1 11 ? 4.564 4.667 1.204 1.00 0.00 115 VAL A C 13
ATOM 12503 O O . VAL A 1 11 ? 5.411 5.216 1.908 1.00 0.00 115 VAL A O 13
ATOM 12516 N N . ARG A 1 12 ? 3.635 3.851 1.692 1.00 0.00 116 ARG A N 13
ATOM 12517 C CA . ARG A 1 12 ? 3.557 3.549 3.116 1.00 0.00 116 ARG A CA 13
ATOM 12518 C C . ARG A 1 12 ? 3.550 2.041 3.352 1.00 0.00 116 ARG A C 13
ATOM 12519 O O . ARG A 1 12 ? 2.495 1.407 3.354 1.00 0.00 116 ARG A O 13
ATOM 12540 N N . CYS A 1 13 ? 4.735 1.474 3.551 1.00 0.00 117 CYS A N 13
ATOM 12541 C CA . CYS A 1 13 ? 4.868 0.041 3.787 1.00 0.00 117 CYS A CA 13
ATOM 12542 C C . CYS A 1 13 ? 5.247 -0.238 5.238 1.00 0.00 117 CYS A C 13
ATOM 12543 O O . CYS A 1 13 ? 5.791 0.627 5.926 1.00 0.00 117 CYS A O 13
ATOM 12550 N N . ILE A 1 14 ? 4.956 -1.451 5.697 1.00 0.00 118 ILE A N 13
ATOM 12551 C CA . ILE A 1 14 ? 5.267 -1.844 7.066 1.00 0.00 118 ILE A CA 13
ATOM 12552 C C . ILE A 1 14 ? 6.762 -1.730 7.344 1.00 0.00 118 ILE A C 13
ATOM 12553 O O . ILE A 1 14 ? 7.184 -1.620 8.495 1.00 0.00 118 ILE A O 13
ATOM 12569 N N . CYS A 1 15 ? 7.560 -1.755 6.281 1.00 0.00 119 CYS A N 13
ATOM 12570 C CA . CYS A 1 15 ? 9.009 -1.653 6.409 1.00 0.00 119 CYS A CA 13
ATOM 12571 C C . CYS A 1 15 ? 9.448 -0.192 6.471 1.00 0.00 119 CYS A C 13
ATOM 12572 O O . CYS A 1 15 ? 10.634 0.105 6.607 1.00 0.00 119 CYS A O 13
ATOM 12579 N N . SER A 1 16 ? 8.481 0.715 6.370 1.00 0.00 120 SER A N 13
ATOM 12580 C CA . SER A 1 16 ? 8.768 2.144 6.411 1.00 0.00 120 SER A CA 13
ATOM 12581 C C . SER A 1 16 ? 9.845 2.512 5.395 1.00 0.00 120 SER A C 13
ATOM 12582 O O . SER A 1 16 ? 10.710 3.345 5.664 1.00 0.00 120 SER A O 13
ATOM 12590 N N . SER A 1 17 ? 9.784 1.884 4.225 1.00 0.00 121 SER A N 13
ATOM 12591 C CA . SER A 1 17 ? 10.755 2.141 3.168 1.00 0.00 121 SER A CA 13
ATOM 12592 C C . SER A 1 17 ? 10.067 2.675 1.915 1.00 0.00 121 SER A C 13
ATOM 12593 O O . SER A 1 17 ? 9.334 1.952 1.239 1.00 0.00 121 SER A O 13
ATOM 12601 N N . THR A 1 18 ? 10.307 3.946 1.611 1.00 0.00 122 THR A N 13
ATOM 12602 C CA . THR A 1 18 ? 9.711 4.579 0.441 1.00 0.00 122 THR A CA 13
ATOM 12603 C C . THR A 1 18 ? 10.385 4.108 -0.842 1.00 0.00 122 THR A C 13
ATOM 12604 O O . THR A 1 18 ? 9.949 4.444 -1.943 1.00 0.00 122 THR A O 13
ATOM 12615 N N . MET A 1 19 ? 11.450 3.327 -0.693 1.00 0.00 123 MET A N 13
ATOM 12616 C CA . MET A 1 19 ? 12.184 2.809 -1.842 1.00 0.00 123 MET A CA 13
ATOM 12617 C C . MET A 1 19 ? 11.264 2.004 -2.756 1.00 0.00 123 MET A C 13
ATOM 12618 O O . MET A 1 19 ? 10.062 1.903 -2.510 1.00 0.00 123 MET A O 13
ATOM 12632 N N . VAL A 1 20 ? 11.837 1.433 -3.811 1.00 0.00 124 VAL A N 13
ATOM 12633 C CA . VAL A 1 20 ? 11.069 0.637 -4.760 1.00 0.00 124 VAL A CA 13
ATOM 12634 C C . VAL A 1 20 ? 11.483 -0.830 -4.709 1.00 0.00 124 VAL A C 13
ATOM 12635 O O . VAL A 1 20 ? 12.458 -1.232 -5.341 1.00 0.00 124 VAL A O 13
ATOM 12648 N N . ASN A 1 21 ? 10.733 -1.623 -3.951 1.00 0.00 125 ASN A N 13
ATOM 12649 C CA . ASN A 1 21 ? 11.022 -3.047 -3.816 1.00 0.00 125 ASN A CA 13
ATOM 12650 C C . ASN A 1 21 ? 10.925 -3.752 -5.166 1.00 0.00 125 ASN A C 13
ATOM 12651 O O . ASN A 1 21 ? 10.883 -3.106 -6.213 1.00 0.00 125 ASN A O 13
ATOM 12662 N N . ASP A 1 22 ? 10.890 -5.079 -5.133 1.00 0.00 126 ASP A N 13
ATOM 12663 C CA . ASP A 1 22 ? 10.797 -5.872 -6.353 1.00 0.00 126 ASP A CA 13
ATOM 12664 C C . ASP A 1 22 ? 9.525 -5.534 -7.125 1.00 0.00 126 ASP A C 13
ATOM 12665 O O . ASP A 1 22 ? 9.500 -5.589 -8.354 1.00 0.00 126 ASP A O 13
ATOM 12674 N N . SER A 1 23 ? 8.471 -5.185 -6.394 1.00 0.00 127 SER A N 13
ATOM 12675 C CA . SER A 1 23 ? 7.194 -4.843 -7.010 1.00 0.00 127 SER A CA 13
ATOM 12676 C C . SER A 1 23 ? 6.294 -4.108 -6.022 1.00 0.00 127 SER A C 13
ATOM 12677 O O . SER A 1 23 ? 6.042 -4.590 -4.918 1.00 0.00 127 SER A O 13
ATOM 12685 N N . MET A 1 24 ? 5.812 -2.937 -6.427 1.00 0.00 128 MET A N 13
ATOM 12686 C CA . MET A 1 24 ? 4.939 -2.135 -5.578 1.00 0.00 128 MET A CA 13
ATOM 12687 C C . MET A 1 24 ? 3.492 -2.221 -6.052 1.00 0.00 128 MET A C 13
ATOM 12688 O O . MET A 1 24 ? 3.220 -2.655 -7.172 1.00 0.00 128 MET A O 13
ATOM 12702 N N . ILE A 1 25 ? 2.567 -1.803 -5.194 1.00 0.00 129 ILE A N 13
ATOM 12703 C CA . ILE A 1 25 ? 1.148 -1.832 -5.527 1.00 0.00 129 ILE A CA 13
ATOM 12704 C C . ILE A 1 25 ? 0.392 -0.720 -4.808 1.00 0.00 129 ILE A C 13
ATOM 12705 O O . ILE A 1 25 ? 0.603 -0.482 -3.619 1.00 0.00 129 ILE A O 13
ATOM 12721 N N . GLN A 1 26 ? -0.490 -0.044 -5.538 1.00 0.00 130 GLN A N 13
ATOM 12722 C CA . GLN A 1 26 ? -1.279 1.042 -4.968 1.00 0.00 130 GLN A CA 13
ATOM 12723 C C . GLN A 1 26 ? -2.589 0.519 -4.391 1.00 0.00 130 GLN A C 13
ATOM 12724 O O . GLN A 1 26 ? -3.178 -0.427 -4.916 1.00 0.00 130 GLN A O 13
ATOM 12738 N N . CYS A 1 27 ? -3.042 1.140 -3.307 1.00 0.00 131 CYS A N 13
ATOM 12739 C CA . CYS A 1 27 ? -4.283 0.737 -2.656 1.00 0.00 131 CYS A CA 13
ATOM 12740 C C . CYS A 1 27 ? -5.464 0.858 -3.615 1.00 0.00 131 CYS A C 13
ATOM 12741 O O . CYS A 1 27 ? -5.453 1.684 -4.527 1.00 0.00 131 CYS A O 13
ATOM 12748 N N . GLU A 1 28 ? -6.481 0.030 -3.400 1.00 0.00 132 GLU A N 13
ATOM 12749 C CA . GLU A 1 28 ? -7.669 0.045 -4.246 1.00 0.00 132 GLU A CA 13
ATOM 12750 C C . GLU A 1 28 ? -8.698 1.042 -3.721 1.00 0.00 132 GLU A C 13
ATOM 12751 O O . GLU A 1 28 ? -9.878 0.973 -4.066 1.00 0.00 132 GLU A O 13
ATOM 12763 N N . ASP A 1 29 ? -8.242 1.968 -2.885 1.00 0.00 133 ASP A N 13
ATOM 12764 C CA . ASP A 1 29 ? -9.121 2.981 -2.312 1.00 0.00 133 ASP A CA 13
ATOM 12765 C C . ASP A 1 29 ? -8.698 4.379 -2.751 1.00 0.00 133 ASP A C 13
ATOM 12766 O O . ASP A 1 29 ? -7.617 4.850 -2.397 1.00 0.00 133 ASP A O 13
ATOM 12775 N N . GLN A 1 30 ? -9.556 5.036 -3.524 1.00 0.00 134 GLN A N 13
ATOM 12776 C CA . GLN A 1 30 ? -9.269 6.380 -4.012 1.00 0.00 134 GLN A CA 13
ATOM 12777 C C . GLN A 1 30 ? -9.087 7.353 -2.852 1.00 0.00 134 GLN A C 13
ATOM 12778 O O . GLN A 1 30 ? -8.448 8.395 -2.998 1.00 0.00 134 GLN A O 13
ATOM 12792 N N . ARG A 1 31 ? -9.653 7.007 -1.701 1.00 0.00 135 ARG A N 13
ATOM 12793 C CA . ARG A 1 31 ? -9.554 7.851 -0.516 1.00 0.00 135 ARG A CA 13
ATOM 12794 C C . ARG A 1 31 ? -8.289 7.531 0.275 1.00 0.00 135 ARG A C 13
ATOM 12795 O O . ARG A 1 31 ? -8.091 8.036 1.381 1.00 0.00 135 ARG A O 13
ATOM 12816 N N . CYS A 1 32 ? -7.436 6.688 -0.298 1.00 0.00 136 CYS A N 13
ATOM 12817 C CA . CYS A 1 32 ? -6.190 6.299 0.352 1.00 0.00 136 CYS A CA 13
ATOM 12818 C C . CYS A 1 32 ? -4.993 6.592 -0.546 1.00 0.00 136 CYS A C 13
ATOM 12819 O O . CYS A 1 32 ? -4.099 7.354 -0.177 1.00 0.00 136 CYS A O 13
ATOM 12826 N N . GLN A 1 33 ? -4.983 5.982 -1.727 1.00 0.00 137 GLN A N 13
ATOM 12827 C CA . GLN A 1 33 ? -3.895 6.178 -2.678 1.00 0.00 137 GLN A CA 13
ATOM 12828 C C . GLN A 1 33 ? -2.542 5.938 -2.015 1.00 0.00 137 GLN A C 13
ATOM 12829 O O . GLN A 1 33 ? -1.645 6.777 -2.090 1.00 0.00 137 GLN A O 13
ATOM 12843 N N . VAL A 1 34 ? -2.403 4.787 -1.365 1.00 0.00 138 VAL A N 13
ATOM 12844 C CA . VAL A 1 34 ? -1.160 4.436 -0.689 1.00 0.00 138 VAL A CA 13
ATOM 12845 C C . VAL A 1 34 ? -0.494 3.235 -1.351 1.00 0.00 138 VAL A C 13
ATOM 12846 O O . VAL A 1 34 ? -1.113 2.184 -1.519 1.00 0.00 138 VAL A O 13
ATOM 12859 N N . TRP A 1 35 ? 0.770 3.398 -1.724 1.00 0.00 139 TRP A N 13
ATOM 12860 C CA . TRP A 1 35 ? 1.521 2.326 -2.368 1.00 0.00 139 TRP A CA 13
ATOM 12861 C C . TRP A 1 35 ? 2.251 1.476 -1.334 1.00 0.00 139 TRP A C 13
ATOM 12862 O O . TRP A 1 35 ? 2.767 1.995 -0.345 1.00 0.00 139 TRP A O 13
ATOM 12883 N N . GLN A 1 36 ? 2.290 0.169 -1.571 1.00 0.00 140 GLN A N 13
ATOM 12884 C CA . GLN A 1 36 ? 2.957 -0.753 -0.658 1.00 0.00 140 GLN A CA 13
ATOM 12885 C C . GLN A 1 36 ? 3.753 -1.801 -1.429 1.00 0.00 140 GLN A C 13
ATOM 12886 O O . GLN A 1 36 ? 3.572 -1.970 -2.635 1.00 0.00 140 GLN A O 13
ATOM 12900 N N . HIS A 1 37 ? 4.636 -2.502 -0.724 1.00 0.00 141 HIS A N 13
ATOM 12901 C CA . HIS A 1 37 ? 5.460 -3.535 -1.342 1.00 0.00 141 HIS A CA 13
ATOM 12902 C C . HIS A 1 37 ? 4.683 -4.841 -1.478 1.00 0.00 141 HIS A C 13
ATOM 12903 O O . HIS A 1 37 ? 4.288 -5.447 -0.480 1.00 0.00 141 HIS A O 13
ATOM 12917 N N . LEU A 1 38 ? 4.467 -5.269 -2.716 1.00 0.00 142 LEU A N 13
ATOM 12918 C CA . LEU A 1 38 ? 3.737 -6.504 -2.982 1.00 0.00 142 LEU A CA 13
ATOM 12919 C C . LEU A 1 38 ? 4.415 -7.693 -2.311 1.00 0.00 142 LEU A C 13
ATOM 12920 O O . LEU A 1 38 ? 3.757 -8.655 -1.918 1.00 0.00 142 LEU A O 13
ATOM 12936 N N . ASN A 1 39 ? 5.736 -7.619 -2.181 1.00 0.00 143 ASN A N 13
ATOM 12937 C CA . ASN A 1 39 ? 6.504 -8.689 -1.555 1.00 0.00 143 ASN A CA 13
ATOM 12938 C C . ASN A 1 39 ? 6.344 -8.658 -0.038 1.00 0.00 143 ASN A C 13
ATOM 12939 O O . ASN A 1 39 ? 6.574 -9.658 0.642 1.00 0.00 143 ASN A O 13
ATOM 12950 N N . CYS A 1 40 ? 5.949 -7.503 0.486 1.00 0.00 144 CYS A N 13
ATOM 12951 C CA . CYS A 1 40 ? 5.758 -7.339 1.922 1.00 0.00 144 CYS A CA 13
ATOM 12952 C C . CYS A 1 40 ? 4.315 -7.640 2.316 1.00 0.00 144 CYS A C 13
ATOM 12953 O O . CYS A 1 40 ? 4.037 -8.022 3.453 1.00 0.00 144 CYS A O 13
ATOM 12960 N N . VAL A 1 41 ? 3.400 -7.464 1.369 1.00 0.00 145 VAL A N 13
ATOM 12961 C CA . VAL A 1 41 ? 1.985 -7.717 1.616 1.00 0.00 145 VAL A CA 13
ATOM 12962 C C . VAL A 1 41 ? 1.543 -9.030 0.980 1.00 0.00 145 VAL A C 13
ATOM 12963 O O . VAL A 1 41 ? 0.347 -9.300 0.854 1.00 0.00 145 VAL A O 13
ATOM 12976 N N . LEU A 1 42 ? 2.513 -9.844 0.580 1.00 0.00 146 LEU A N 13
ATOM 12977 C CA . LEU A 1 42 ? 2.225 -11.131 -0.044 1.00 0.00 146 LEU A CA 13
ATOM 12978 C C . LEU A 1 42 ? 2.311 -12.262 0.977 1.00 0.00 146 LEU A C 13
ATOM 12979 O O . LEU A 1 42 ? 3.305 -12.392 1.691 1.00 0.00 146 LEU A O 13
ATOM 12995 N N . ILE A 1 43 ? 1.264 -13.078 1.037 1.00 0.00 147 ILE A N 13
ATOM 12996 C CA . ILE A 1 43 ? 1.223 -14.200 1.967 1.00 0.00 147 ILE A CA 13
ATOM 12997 C C . ILE A 1 43 ? 1.100 -15.525 1.224 1.00 0.00 147 ILE A C 13
ATOM 12998 O O . ILE A 1 43 ? 0.003 -15.994 0.917 1.00 0.00 147 ILE A O 13
ATOM 13014 N N . PRO A 1 44 ? 2.251 -16.148 0.929 1.00 0.00 148 PRO A N 13
ATOM 13015 C CA . PRO A 1 44 ? 2.298 -17.430 0.220 1.00 0.00 148 PRO A CA 13
ATOM 13016 C C . PRO A 1 44 ? 1.780 -18.583 1.073 1.00 0.00 148 PRO A C 13
ATOM 13017 O O . PRO A 1 44 ? 2.028 -18.636 2.278 1.00 0.00 148 PRO A O 13
ATOM 13028 N N . ASP A 1 45 ? 1.061 -19.504 0.441 1.00 0.00 149 ASP A N 13
ATOM 13029 C CA . ASP A 1 45 ? 0.509 -20.657 1.142 1.00 0.00 149 ASP A CA 13
ATOM 13030 C C . ASP A 1 45 ? 1.606 -21.425 1.873 1.00 0.00 149 ASP A C 13
ATOM 13031 O O . ASP A 1 45 ? 1.342 -22.131 2.846 1.00 0.00 149 ASP A O 13
ATOM 13040 N N . LYS A 1 46 ? 2.839 -21.282 1.397 1.00 0.00 150 LYS A N 13
ATOM 13041 C CA . LYS A 1 46 ? 3.977 -21.961 2.005 1.00 0.00 150 LYS A CA 13
ATOM 13042 C C . LYS A 1 46 ? 5.250 -21.134 1.850 1.00 0.00 150 LYS A C 13
ATOM 13043 O O . LYS A 1 46 ? 5.340 -20.242 1.007 1.00 0.00 150 LYS A O 13
ATOM 13062 N N . PRO A 1 47 ? 6.258 -21.437 2.681 1.00 0.00 151 PRO A N 13
ATOM 13063 C CA . PRO A 1 47 ? 7.544 -20.734 2.655 1.00 0.00 151 PRO A CA 13
ATOM 13064 C C . PRO A 1 47 ? 8.352 -21.052 1.401 1.00 0.00 151 PRO A C 13
ATOM 13065 O O . PRO A 1 47 ? 8.759 -22.193 1.186 1.00 0.00 151 PRO A O 13
ATOM 13076 N N . GLY A 1 48 ? 8.582 -20.034 0.577 1.00 0.00 152 GLY A N 13
ATOM 13077 C CA . GLY A 1 48 ? 9.342 -20.227 -0.645 1.00 0.00 152 GLY A CA 13
ATOM 13078 C C . GLY A 1 48 ? 8.469 -20.655 -1.808 1.00 0.00 152 GLY A C 13
ATOM 13079 O O . GLY A 1 48 ? 8.975 -21.055 -2.856 1.00 0.00 152 GLY A O 13
ATOM 13083 N N . GLU A 1 49 ? 7.156 -20.572 -1.623 1.00 0.00 153 GLU A N 13
ATOM 13084 C CA . GLU A 1 49 ? 6.212 -20.957 -2.666 1.00 0.00 153 GLU A CA 13
ATOM 13085 C C . GLU A 1 49 ? 5.699 -19.731 -3.416 1.00 0.00 153 GLU A C 13
ATOM 13086 O O . GLU A 1 49 ? 6.138 -18.608 -3.165 1.00 0.00 153 GLU A O 13
ATOM 13098 N N . SER A 1 50 ? 4.768 -19.954 -4.337 1.00 0.00 154 SER A N 13
ATOM 13099 C CA . SER A 1 50 ? 4.198 -18.869 -5.127 1.00 0.00 154 SER A CA 13
ATOM 13100 C C . SER A 1 50 ? 3.222 -18.045 -4.293 1.00 0.00 154 SER A C 13
ATOM 13101 O O . SER A 1 5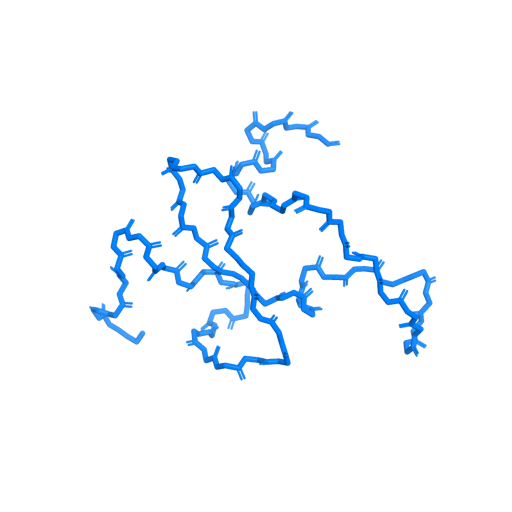0 ? 2.123 -18.498 -3.977 1.00 0.00 154 SER A O 13
ATOM 13109 N N . ALA A 1 51 ? 3.633 -16.831 -3.941 1.00 0.00 155 ALA A N 13
ATOM 13110 C CA . ALA A 1 51 ? 2.796 -15.942 -3.146 1.00 0.00 155 ALA A CA 13
ATOM 13111 C C . ALA A 1 51 ? 1.445 -15.714 -3.816 1.00 0.00 155 ALA A C 13
ATOM 13112 O O . ALA A 1 51 ? 1.297 -15.923 -5.020 1.00 0.00 155 ALA A O 13
ATOM 13119 N N . GLU A 1 52 ? 0.463 -15.286 -3.029 1.00 0.00 156 GLU A N 13
ATOM 13120 C CA . GLU A 1 52 ? -0.875 -15.032 -3.548 1.00 0.00 156 GLU A CA 13
ATOM 13121 C C . GLU A 1 52 ? -1.105 -13.538 -3.753 1.00 0.00 156 GLU A C 13
ATOM 13122 O O . GLU A 1 52 ? -1.298 -12.790 -2.794 1.00 0.00 156 GLU A O 13
ATOM 13134 N N . VAL A 1 53 ? -1.081 -13.109 -5.011 1.00 0.00 157 VAL A N 13
ATOM 13135 C CA . VAL A 1 53 ? -1.287 -11.704 -5.344 1.00 0.00 157 VAL A CA 13
ATOM 13136 C C . VAL A 1 53 ? -2.701 -11.463 -5.861 1.00 0.00 157 VAL A C 13
ATOM 13137 O O . VAL A 1 53 ? -3.004 -11.676 -7.035 1.00 0.00 157 VAL A O 13
ATOM 13150 N N . PRO A 1 54 ? -3.589 -11.007 -4.965 1.00 0.00 158 PRO A N 13
ATOM 13151 C CA . PRO A 1 54 ? -4.986 -10.726 -5.308 1.00 0.00 158 PRO A CA 13
ATOM 13152 C C . PRO A 1 54 ? -5.127 -9.507 -6.213 1.00 0.00 158 PRO A C 13
ATOM 13153 O O . PRO A 1 54 ? -4.215 -8.690 -6.341 1.00 0.00 158 PRO A O 13
ATOM 13164 N N . PRO A 1 55 ? -6.296 -9.380 -6.858 1.00 0.00 159 PRO A N 13
ATOM 13165 C CA . PRO A 1 55 ? -6.584 -8.263 -7.762 1.00 0.00 159 PRO A CA 13
ATOM 13166 C C . PRO A 1 55 ? -6.738 -6.940 -7.019 1.00 0.00 159 PRO A C 13
ATOM 13167 O O . PRO A 1 55 ? -6.203 -5.914 -7.440 1.00 0.00 159 PRO A O 13
ATOM 13178 N N . VAL A 1 56 ? -7.472 -6.971 -5.911 1.00 0.00 160 VAL A N 13
ATOM 13179 C CA . VAL A 1 56 ? -7.695 -5.775 -5.108 1.00 0.00 160 VAL A CA 13
ATOM 13180 C C . VAL A 1 56 ? -6.841 -5.794 -3.846 1.00 0.00 160 VAL A C 13
ATOM 13181 O O . VAL A 1 56 ? -6.908 -6.733 -3.052 1.00 0.00 160 VAL A O 13
ATOM 13194 N N . PHE A 1 57 ? -6.038 -4.750 -3.665 1.00 0.00 161 PHE A N 13
ATOM 13195 C CA . PHE A 1 57 ? -5.170 -4.646 -2.498 1.00 0.00 161 PHE A CA 13
ATOM 13196 C C . PHE A 1 57 ? -5.585 -3.473 -1.614 1.00 0.00 161 PHE A C 13
ATOM 13197 O O . PHE A 1 57 ? -5.703 -2.341 -2.082 1.00 0.00 161 PHE A O 13
ATOM 13214 N N . TYR A 1 58 ? -5.804 -3.754 -0.335 1.00 0.00 162 TYR A N 13
ATOM 13215 C CA . TYR A 1 58 ? -6.209 -2.724 0.615 1.00 0.00 162 TYR A CA 13
ATOM 13216 C C . TYR A 1 58 ? -5.209 -2.618 1.762 1.00 0.00 162 TYR A C 13
ATOM 13217 O O . TYR A 1 58 ? -4.971 -3.586 2.486 1.00 0.00 162 TYR A O 13
ATOM 13235 N N . CYS A 1 59 ? -4.626 -1.435 1.923 1.00 0.00 163 CYS A N 13
ATOM 13236 C CA . CYS A 1 59 ? -3.652 -1.199 2.982 1.00 0.00 163 CYS A CA 13
ATOM 13237 C C . CYS A 1 59 ? -4.247 -1.522 4.350 1.00 0.00 163 CYS A C 13
ATOM 13238 O O . CYS A 1 59 ? -5.391 -1.962 4.452 1.00 0.00 163 CYS A O 13
ATOM 13245 N N . GLU A 1 60 ? -3.460 -1.298 5.398 1.00 0.00 164 GLU A N 13
ATOM 13246 C CA . GLU A 1 60 ? -3.909 -1.565 6.760 1.00 0.00 164 GLU A CA 13
ATOM 13247 C C . GLU A 1 60 ? -5.155 -0.749 7.092 1.00 0.00 164 GLU A C 13
ATOM 13248 O O . GLU A 1 60 ? -6.131 -1.275 7.629 1.00 0.00 164 GLU A O 13
ATOM 13260 N N . LEU A 1 61 ? -5.115 0.539 6.769 1.00 0.00 165 LEU A N 13
ATOM 13261 C CA . LEU A 1 61 ? -6.240 1.429 7.033 1.00 0.00 165 LEU A CA 13
ATOM 13262 C C . LEU A 1 61 ? -7.534 0.855 6.465 1.00 0.00 165 LEU A C 13
ATOM 13263 O O . LEU A 1 61 ? -8.498 0.626 7.196 1.00 0.00 165 LEU A O 13
ATOM 13279 N N . CYS A 1 62 ? -7.548 0.623 5.156 1.00 0.00 166 CYS A N 13
ATOM 13280 C CA . CYS A 1 62 ? -8.722 0.074 4.489 1.00 0.00 166 CYS A CA 13
ATOM 13281 C C . CYS A 1 62 ? -8.998 -1.351 4.960 1.00 0.00 166 CYS A C 13
ATOM 13282 O O . CYS A 1 62 ? -10.138 -1.816 4.930 1.00 0.00 166 CYS A O 13
ATOM 13289 N N . ARG A 1 63 ? -7.947 -2.039 5.393 1.00 0.00 167 ARG A N 13
ATOM 13290 C CA . ARG A 1 63 ? -8.075 -3.411 5.869 1.00 0.00 167 ARG A CA 13
ATOM 13291 C C . ARG A 1 63 ? -8.873 -3.464 7.168 1.00 0.00 167 ARG A C 13
ATOM 13292 O O . ARG A 1 63 ? -9.817 -4.244 7.299 1.00 0.00 167 ARG A O 13
ATOM 13313 N N . LEU A 1 64 ? -8.488 -2.629 8.127 1.00 0.00 168 LEU A N 13
ATOM 13314 C CA . LEU A 1 64 ? -9.167 -2.580 9.417 1.00 0.00 168 LEU A CA 13
ATOM 13315 C C . LEU A 1 64 ? -10.535 -1.920 9.288 1.00 0.00 168 LEU A C 13
ATOM 13316 O O . LEU A 1 64 ? -11.478 -2.278 9.993 1.00 0.00 168 LEU A O 13
ATOM 13332 N N . SER A 1 65 ? -10.637 -0.954 8.380 1.00 0.00 169 SER A N 13
ATOM 13333 C CA . SER A 1 65 ? -11.890 -0.242 8.159 1.00 0.00 169 SER A CA 13
ATOM 13334 C C . SER A 1 65 ? -12.904 -1.134 7.447 1.00 0.00 169 SER A C 13
ATOM 13335 O O . SER A 1 65 ? -14.109 -1.027 7.674 1.00 0.00 169 SER A O 13
ATOM 13343 N N . ARG A 1 66 ? -12.405 -2.014 6.585 1.00 0.00 170 ARG A N 13
ATOM 13344 C CA . ARG A 1 66 ? -13.265 -2.924 5.838 1.00 0.00 170 ARG A CA 13
ATOM 13345 C C . ARG A 1 66 ? -13.478 -4.225 6.607 1.00 0.00 170 ARG A C 13
ATOM 13346 O O . ARG A 1 66 ? -14.466 -4.928 6.396 1.00 0.00 170 ARG A O 13
ATOM 13367 N N . ALA A 1 67 ? -12.544 -4.538 7.499 1.00 0.00 171 ALA A N 13
ATOM 13368 C CA . ALA A 1 67 ? -12.630 -5.753 8.300 1.00 0.00 171 ALA A CA 13
ATOM 13369 C C . ALA A 1 67 ? -12.671 -6.993 7.414 1.00 0.00 171 ALA A C 13
ATOM 13370 O O . ALA A 1 67 ? -13.233 -8.020 7.794 1.00 0.00 171 ALA A O 13
ATOM 13377 N N . ASP A 1 68 ? -12.075 -6.890 6.232 1.00 0.00 172 ASP A N 13
ATOM 13378 C CA . ASP A 1 68 ? -12.043 -8.004 5.291 1.00 0.00 172 ASP A CA 13
ATOM 13379 C C . ASP A 1 68 ? -10.607 -8.405 4.972 1.00 0.00 172 ASP A C 13
ATOM 13380 O O . ASP A 1 68 ? -10.012 -7.838 4.058 1.00 0.00 172 ASP A O 13
ATOM 13391 N N . GLY A 1 1 ? 13.854 8.124 3.537 1.00 0.00 105 GLY A N 14
ATOM 13392 C CA . GLY A 1 1 ? 13.633 8.950 2.364 1.00 0.00 105 GLY A CA 14
ATOM 13393 C C . GLY A 1 1 ? 12.213 9.474 2.283 1.00 0.00 105 GLY A C 14
ATOM 13394 O O . GLY A 1 1 ? 11.576 9.401 1.232 1.00 0.00 105 GLY A O 14
ATOM 13398 N N . SER A 1 2 ? 11.714 10.003 3.396 1.00 0.00 106 SER A N 14
ATOM 13399 C CA . SER A 1 2 ? 10.358 10.536 3.448 1.00 0.00 106 SER A CA 14
ATOM 13400 C C . SER A 1 2 ? 10.356 12.041 3.195 1.00 0.00 106 SER A C 14
ATOM 13401 O O . SER A 1 2 ? 9.824 12.815 3.992 1.00 0.00 106 SER A O 14
ATOM 13409 N N . ASP A 1 3 ? 10.956 12.448 2.082 1.00 0.00 107 ASP A N 14
ATOM 13410 C CA . ASP A 1 3 ? 11.023 13.860 1.722 1.00 0.00 107 ASP A CA 14
ATOM 13411 C C . ASP A 1 3 ? 10.210 14.139 0.462 1.00 0.00 107 ASP A C 14
ATOM 13412 O O . ASP A 1 3 ? 10.538 15.036 -0.315 1.00 0.00 107 ASP A O 14
ATOM 13421 N N . SER A 1 4 ? 9.148 13.363 0.265 1.00 0.00 108 SER A N 14
ATOM 13422 C CA . SER A 1 4 ? 8.291 13.524 -0.904 1.00 0.00 108 SER A CA 14
ATOM 13423 C C . SER A 1 4 ? 7.085 12.593 -0.825 1.00 0.00 108 SER A C 14
ATOM 13424 O O . SER A 1 4 ? 7.098 11.492 -1.376 1.00 0.00 108 SER A O 14
ATOM 13432 N N . PHE A 1 5 ? 6.042 13.043 -0.134 1.00 0.00 109 PHE A N 14
ATOM 13433 C CA . PHE A 1 5 ? 4.828 12.251 0.019 1.00 0.00 109 PHE A CA 14
ATOM 13434 C C . PHE A 1 5 ? 3.685 12.843 -0.801 1.00 0.00 109 PHE A C 14
ATOM 13435 O O . PHE A 1 5 ? 2.927 13.681 -0.314 1.00 0.00 109 PHE A O 14
ATOM 13452 N N . GLN A 1 6 ? 3.570 12.400 -2.049 1.00 0.00 110 GLN A N 14
ATOM 13453 C CA . GLN A 1 6 ? 2.522 12.887 -2.938 1.00 0.00 110 GLN A CA 14
ATOM 13454 C C . GLN A 1 6 ? 1.140 12.557 -2.383 1.00 0.00 110 GLN A C 14
ATOM 13455 O O . GLN A 1 6 ? 0.959 11.596 -1.635 1.00 0.00 110 GLN A O 14
ATOM 13469 N N . PRO A 1 7 ? 0.142 13.372 -2.754 1.00 0.00 111 PRO A N 14
ATOM 13470 C CA . PRO A 1 7 ? -1.241 13.186 -2.305 1.00 0.00 111 PRO A CA 14
ATOM 13471 C C . PRO A 1 7 ? -1.889 11.951 -2.920 1.00 0.00 111 PRO A C 14
ATOM 13472 O O . PRO A 1 7 ? -2.794 11.357 -2.333 1.00 0.00 111 PRO A O 14
ATOM 13483 N N . GLU A 1 8 ? -1.420 11.569 -4.104 1.00 0.00 112 GLU A N 14
ATOM 13484 C CA . GLU A 1 8 ? -1.956 10.404 -4.797 1.00 0.00 112 GLU A CA 14
ATOM 13485 C C . GLU A 1 8 ? -0.956 9.251 -4.778 1.00 0.00 112 GLU A C 14
ATOM 13486 O O . GLU A 1 8 ? -1.333 8.086 -4.894 1.00 0.00 112 GLU A O 14
ATOM 13498 N N . ALA A 1 9 ? 0.322 9.587 -4.631 1.00 0.00 113 ALA A N 14
ATOM 13499 C CA . ALA A 1 9 ? 1.377 8.582 -4.595 1.00 0.00 113 ALA A CA 14
ATOM 13500 C C . ALA A 1 9 ? 2.105 8.598 -3.256 1.00 0.00 113 ALA A C 14
ATOM 13501 O O . ALA A 1 9 ? 3.165 9.211 -3.121 1.00 0.00 113 ALA A O 14
ATOM 13508 N N . LYS A 1 10 ? 1.531 7.922 -2.267 1.00 0.00 114 LYS A N 14
ATOM 13509 C CA . LYS A 1 10 ? 2.125 7.858 -0.937 1.00 0.00 114 LYS A CA 14
ATOM 13510 C C . LYS A 1 10 ? 2.532 6.429 -0.592 1.00 0.00 114 LYS A C 14
ATOM 13511 O O . LYS A 1 10 ? 1.682 5.575 -0.339 1.00 0.00 114 LYS A O 14
ATOM 13530 N N . VAL A 1 11 ? 3.837 6.176 -0.581 1.00 0.00 115 VAL A N 14
ATOM 13531 C CA . VAL A 1 11 ? 4.356 4.852 -0.263 1.00 0.00 115 VAL A CA 14
ATOM 13532 C C . VAL A 1 11 ? 4.416 4.631 1.244 1.00 0.00 115 VAL A C 14
ATOM 13533 O O . VAL A 1 11 ? 5.287 5.171 1.926 1.00 0.00 115 VAL A O 14
ATOM 13546 N N . ARG A 1 12 ? 3.485 3.835 1.757 1.00 0.00 116 ARG A N 14
ATOM 13547 C CA . ARG A 1 12 ? 3.431 3.543 3.185 1.00 0.00 116 ARG A CA 14
ATOM 13548 C C . ARG A 1 12 ? 3.427 2.037 3.433 1.00 0.00 116 ARG A C 14
ATOM 13549 O O . ARG A 1 12 ? 2.372 1.404 3.458 1.00 0.00 116 ARG A O 14
ATOM 13570 N N . CYS A 1 13 ? 4.615 1.470 3.615 1.00 0.00 117 CYS A N 14
ATOM 13571 C CA . CYS A 1 13 ? 4.750 0.039 3.859 1.00 0.00 117 CYS A CA 14
ATOM 13572 C C . CYS A 1 13 ? 5.130 -0.231 5.312 1.00 0.00 117 CYS A C 14
ATOM 13573 O O . CYS A 1 13 ? 5.674 0.639 5.994 1.00 0.00 117 CYS A O 14
ATOM 13580 N N . ILE A 1 14 ? 4.840 -1.440 5.779 1.00 0.00 118 ILE A N 14
ATOM 13581 C CA . ILE A 1 14 ? 5.152 -1.825 7.150 1.00 0.00 118 ILE A CA 14
ATOM 13582 C C . ILE A 1 14 ? 6.647 -1.704 7.428 1.00 0.00 118 ILE A C 14
ATOM 13583 O O . ILE A 1 14 ? 7.067 -1.577 8.578 1.00 0.00 118 ILE A O 14
ATOM 13599 N N . CYS A 1 15 ? 7.445 -1.744 6.367 1.00 0.00 119 CYS A N 14
ATOM 13600 C CA . CYS A 1 15 ? 8.894 -1.638 6.494 1.00 0.00 119 CYS A CA 14
ATOM 13601 C C . CYS A 1 15 ? 9.329 -0.176 6.550 1.00 0.00 119 CYS A C 14
ATOM 13602 O O . CYS A 1 15 ? 10.515 0.124 6.688 1.00 0.00 119 CYS A O 14
ATOM 13609 N N . SER A 1 16 ? 8.361 0.728 6.441 1.00 0.00 120 SER A N 14
ATOM 13610 C CA . SER A 1 16 ? 8.645 2.158 6.475 1.00 0.00 120 SER A CA 14
ATOM 13611 C C . SER A 1 16 ? 9.706 2.527 5.443 1.00 0.00 120 SER A C 14
ATOM 13612 O O . SER A 1 16 ? 10.567 3.369 5.695 1.00 0.00 120 SER A O 14
ATOM 13620 N N . SER A 1 17 ? 9.636 1.889 4.278 1.00 0.00 121 SER A N 14
ATOM 13621 C CA . SER A 1 17 ? 10.593 2.146 3.208 1.00 0.00 121 SER A CA 14
ATOM 13622 C C . SER A 1 17 ? 9.877 2.579 1.932 1.00 0.00 121 SER A C 14
ATOM 13623 O O . SER A 1 17 ? 9.118 1.811 1.340 1.00 0.00 121 SER A O 14
ATOM 13631 N N . THR A 1 18 ? 10.123 3.817 1.514 1.00 0.00 122 THR A N 14
ATOM 13632 C CA . THR A 1 18 ? 9.502 4.354 0.310 1.00 0.00 122 THR A CA 14
ATOM 13633 C C . THR A 1 18 ? 10.402 4.161 -0.906 1.00 0.00 122 THR A C 14
ATOM 13634 O O . THR A 1 18 ? 10.385 4.966 -1.836 1.00 0.00 122 THR A O 14
ATOM 13645 N N . MET A 1 19 ? 11.187 3.089 -0.891 1.00 0.00 123 MET A N 14
ATOM 13646 C CA . MET A 1 19 ? 12.092 2.790 -1.994 1.00 0.00 123 MET A CA 14
ATOM 13647 C C . MET A 1 19 ? 11.401 1.931 -3.048 1.00 0.00 123 MET A C 14
ATOM 13648 O O . MET A 1 19 ? 10.228 1.584 -2.908 1.00 0.00 123 MET A O 14
ATOM 13662 N N . VAL A 1 20 ? 12.134 1.591 -4.103 1.00 0.00 124 VAL A N 14
ATOM 13663 C CA . VAL A 1 20 ? 11.591 0.772 -5.180 1.00 0.00 124 VAL A CA 14
ATOM 13664 C C . VAL A 1 20 ? 11.868 -0.708 -4.938 1.00 0.00 124 VAL A C 14
ATOM 13665 O O . VAL A 1 20 ? 12.867 -1.248 -5.410 1.00 0.00 124 VAL A O 14
ATOM 13678 N N . ASN A 1 21 ? 10.975 -1.358 -4.198 1.00 0.00 125 ASN A N 14
ATOM 13679 C CA . ASN A 1 21 ? 11.123 -2.776 -3.892 1.00 0.00 125 ASN A CA 14
ATOM 13680 C C . ASN A 1 21 ? 10.950 -3.624 -5.149 1.00 0.00 125 ASN A C 14
ATOM 13681 O O . ASN A 1 21 ? 10.918 -3.102 -6.263 1.00 0.00 125 ASN A O 14
ATOM 13692 N N . ASP A 1 22 ? 10.837 -4.934 -4.960 1.00 0.00 126 ASP A N 14
ATOM 13693 C CA . ASP A 1 22 ? 10.665 -5.855 -6.078 1.00 0.00 126 ASP A CA 14
ATOM 13694 C C . ASP A 1 22 ? 9.418 -5.504 -6.885 1.00 0.00 126 ASP A C 14
ATOM 13695 O O . ASP A 1 22 ? 9.421 -5.577 -8.113 1.00 0.00 126 ASP A O 14
ATOM 13704 N N . SER A 1 23 ? 8.355 -5.123 -6.185 1.00 0.00 127 SER A N 14
ATOM 13705 C CA . SER A 1 23 ? 7.100 -4.764 -6.835 1.00 0.00 127 SER A CA 14
ATOM 13706 C C . SER A 1 23 ? 6.187 -4.006 -5.876 1.00 0.00 127 SER A C 14
ATOM 13707 O O . SER A 1 23 ? 5.896 -4.477 -4.777 1.00 0.00 127 SER A O 14
ATOM 13715 N N . MET A 1 24 ? 5.740 -2.829 -6.301 1.00 0.00 128 MET A N 14
ATOM 13716 C CA . MET A 1 24 ? 4.859 -2.005 -5.480 1.00 0.00 128 MET A CA 14
ATOM 13717 C C . MET A 1 24 ? 3.414 -2.112 -5.957 1.00 0.00 128 MET A C 14
ATOM 13718 O O . MET A 1 24 ? 3.152 -2.554 -7.076 1.00 0.00 128 MET A O 14
ATOM 13732 N N . ILE A 1 25 ? 2.482 -1.706 -5.102 1.00 0.00 129 ILE A N 14
ATOM 13733 C CA . ILE A 1 25 ? 1.065 -1.755 -5.438 1.00 0.00 129 ILE A CA 14
ATOM 13734 C C . ILE A 1 25 ? 0.291 -0.655 -4.720 1.00 0.00 129 ILE A C 14
ATOM 13735 O O . ILE A 1 25 ? 0.458 -0.448 -3.519 1.00 0.00 129 ILE A O 14
ATOM 13751 N N . GLN A 1 26 ? -0.557 0.047 -5.465 1.00 0.00 130 GLN A N 14
ATOM 13752 C CA . GLN A 1 26 ? -1.358 1.126 -4.899 1.00 0.00 130 GLN A CA 14
ATOM 13753 C C . GLN A 1 26 ? -2.672 0.592 -4.338 1.00 0.00 130 GLN A C 14
ATOM 13754 O O . GLN A 1 26 ? -3.281 -0.313 -4.909 1.00 0.00 130 GLN A O 14
ATOM 13768 N N . CYS A 1 27 ? -3.104 1.159 -3.216 1.00 0.00 131 CYS A N 14
ATOM 13769 C CA . CYS A 1 27 ? -4.345 0.740 -2.577 1.00 0.00 131 CYS A CA 14
ATOM 13770 C C . CYS A 1 27 ? -5.519 0.846 -3.546 1.00 0.00 131 CYS A C 14
ATOM 13771 O O . CYS A 1 27 ? -5.515 1.678 -4.452 1.00 0.00 131 CYS A O 14
ATOM 13778 N N . GLU A 1 28 ? -6.522 -0.004 -3.347 1.00 0.00 132 GLU A N 14
ATOM 13779 C CA . GLU A 1 28 ? -7.702 -0.006 -4.204 1.00 0.00 132 GLU A CA 14
ATOM 13780 C C . GLU A 1 28 ? -8.760 0.958 -3.675 1.00 0.00 132 GLU A C 14
ATOM 13781 O O . GLU A 1 28 ? -9.938 0.852 -4.017 1.00 0.00 132 GLU A O 14
ATOM 13793 N N . ASP A 1 29 ? -8.331 1.898 -2.839 1.00 0.00 133 ASP A N 14
ATOM 13794 C CA . ASP A 1 29 ? -9.241 2.881 -2.263 1.00 0.00 133 ASP A CA 14
ATOM 13795 C C . ASP A 1 29 ? -8.838 4.296 -2.667 1.00 0.00 133 ASP A C 14
ATOM 13796 O O . ASP A 1 29 ? -7.792 4.795 -2.254 1.00 0.00 133 ASP A O 14
ATOM 13805 N N . GLN A 1 30 ? -9.675 4.935 -3.478 1.00 0.00 134 GLN A N 14
ATOM 13806 C CA . GLN A 1 30 ? -9.405 6.291 -3.940 1.00 0.00 134 GLN A CA 14
ATOM 13807 C C . GLN A 1 30 ? -9.273 7.251 -2.762 1.00 0.00 134 GLN A C 14
ATOM 13808 O O . GLN A 1 30 ? -8.659 8.312 -2.878 1.00 0.00 134 GLN A O 14
ATOM 13822 N N . ARG A 1 31 ? -9.854 6.872 -1.628 1.00 0.00 135 ARG A N 14
ATOM 13823 C CA . ARG A 1 31 ? -9.803 7.700 -0.429 1.00 0.00 135 ARG A CA 14
ATOM 13824 C C . ARG A 1 31 ? -8.547 7.402 0.385 1.00 0.00 135 ARG A C 14
ATOM 13825 O O . ARG A 1 31 ? -8.394 7.882 1.508 1.00 0.00 135 ARG A O 14
ATOM 13846 N N . CYS A 1 32 ? -7.652 6.605 -0.190 1.00 0.00 136 CYS A N 14
ATOM 13847 C CA . CYS A 1 32 ? -6.410 6.241 0.481 1.00 0.00 136 CYS A CA 14
ATOM 13848 C C . CYS A 1 32 ? -5.203 6.558 -0.398 1.00 0.00 136 CYS A C 14
ATOM 13849 O O . CYS A 1 32 ? -4.331 7.336 -0.014 1.00 0.00 136 CYS A O 14
ATOM 13856 N N . GLN A 1 33 ? -5.163 5.948 -1.578 1.00 0.00 137 GLN A N 14
ATOM 13857 C CA . GLN A 1 33 ? -4.063 6.164 -2.512 1.00 0.00 137 GLN A CA 14
ATOM 13858 C C . GLN A 1 33 ? -2.717 5.959 -1.824 1.00 0.00 137 GLN A C 14
ATOM 13859 O O . GLN A 1 33 ? -1.898 6.876 -1.754 1.00 0.00 137 GLN A O 14
ATOM 13873 N N . VAL A 1 34 ? -2.495 4.751 -1.318 1.00 0.00 138 VAL A N 14
ATOM 13874 C CA . VAL A 1 34 ? -1.248 4.425 -0.637 1.00 0.00 138 VAL A CA 14
ATOM 13875 C C . VAL A 1 34 ? -0.564 3.227 -1.285 1.00 0.00 138 VAL A C 14
ATOM 13876 O O . VAL A 1 34 ? -1.156 2.155 -1.412 1.00 0.00 138 VAL A O 14
ATOM 13889 N N . TRP A 1 35 ? 0.686 3.416 -1.694 1.00 0.00 139 TRP A N 14
ATOM 13890 C CA . TRP A 1 35 ? 1.451 2.349 -2.329 1.00 0.00 139 TRP A CA 14
ATOM 13891 C C . TRP A 1 35 ? 2.172 1.501 -1.288 1.00 0.00 139 TRP A C 14
ATOM 13892 O O . TRP A 1 35 ? 2.671 2.021 -0.290 1.00 0.00 139 TRP A O 14
ATOM 13913 N N . GLN A 1 36 ? 2.223 0.195 -1.527 1.00 0.00 140 GLN A N 14
ATOM 13914 C CA . GLN A 1 36 ? 2.883 -0.724 -0.607 1.00 0.00 140 GLN A CA 14
ATOM 13915 C C . GLN A 1 36 ? 3.692 -1.769 -1.369 1.00 0.00 140 GLN A C 14
ATOM 13916 O O . GLN A 1 36 ? 3.520 -1.943 -2.576 1.00 0.00 140 GLN A O 14
ATOM 13930 N N . HIS A 1 37 ? 4.574 -2.463 -0.657 1.00 0.00 141 HIS A N 14
ATOM 13931 C CA . HIS A 1 37 ? 5.410 -3.491 -1.266 1.00 0.00 141 HIS A CA 14
ATOM 13932 C C . HIS A 1 37 ? 4.649 -4.808 -1.386 1.00 0.00 141 HIS A C 14
ATOM 13933 O O . HIS A 1 37 ? 4.312 -5.437 -0.382 1.00 0.00 141 HIS A O 14
ATOM 13947 N N . LEU A 1 38 ? 4.381 -5.220 -2.620 1.00 0.00 142 LEU A N 14
ATOM 13948 C CA . LEU A 1 38 ? 3.659 -6.463 -2.873 1.00 0.00 142 LEU A CA 14
ATOM 13949 C C . LEU A 1 38 ? 4.352 -7.642 -2.198 1.00 0.00 142 LEU A C 14
ATOM 13950 O O . LEU A 1 38 ? 3.701 -8.506 -1.614 1.00 0.00 142 LEU A O 14
ATOM 13966 N N . ASN A 1 39 ? 5.679 -7.669 -2.281 1.00 0.00 143 ASN A N 14
ATOM 13967 C CA . ASN A 1 39 ? 6.461 -8.741 -1.677 1.00 0.00 143 ASN A CA 14
ATOM 13968 C C . ASN A 1 39 ? 6.319 -8.729 -0.158 1.00 0.00 143 ASN A C 14
ATOM 13969 O O . ASN A 1 39 ? 6.537 -9.743 0.505 1.00 0.00 143 ASN A O 14
ATOM 13980 N N . CYS A 1 40 ? 5.951 -7.574 0.387 1.00 0.00 144 CYS A N 14
ATOM 13981 C CA . CYS A 1 40 ? 5.778 -7.429 1.827 1.00 0.00 144 CYS A CA 14
ATOM 13982 C C . CYS A 1 40 ? 4.360 -7.806 2.246 1.00 0.00 144 CYS A C 14
ATOM 13983 O O . CYS A 1 40 ? 4.138 -8.294 3.355 1.00 0.00 144 CYS A O 14
ATOM 13990 N N . VAL A 1 41 ? 3.404 -7.577 1.352 1.00 0.00 145 VAL A N 14
ATOM 13991 C CA . VAL A 1 41 ? 2.008 -7.894 1.627 1.00 0.00 145 VAL A CA 14
ATOM 13992 C C . VAL A 1 41 ? 1.585 -9.175 0.917 1.00 0.00 145 VAL A C 14
ATOM 13993 O O . VAL A 1 41 ? 0.395 -9.478 0.816 1.00 0.00 145 VAL A O 14
ATOM 14006 N N . LEU A 1 42 ? 2.566 -9.926 0.429 1.00 0.00 146 LEU A N 14
ATOM 14007 C CA . LEU A 1 42 ? 2.296 -11.177 -0.272 1.00 0.00 146 LEU A CA 14
ATOM 14008 C C . LEU A 1 42 ? 2.396 -12.365 0.679 1.00 0.00 146 LEU A C 14
ATOM 14009 O O . LEU A 1 42 ? 3.478 -12.693 1.166 1.00 0.00 146 LEU A O 14
ATOM 14025 N N . ILE A 1 43 ? 1.262 -13.008 0.936 1.00 0.00 147 ILE A N 14
ATOM 14026 C CA . ILE A 1 43 ? 1.223 -14.162 1.825 1.00 0.00 147 ILE A CA 14
ATOM 14027 C C . ILE A 1 43 ? 0.703 -15.398 1.099 1.00 0.00 147 ILE A C 14
ATOM 14028 O O . ILE A 1 43 ? -0.463 -15.476 0.711 1.00 0.00 147 ILE A O 14
ATOM 14044 N N . PRO A 1 44 ? 1.586 -16.390 0.912 1.00 0.00 148 PRO A N 14
ATOM 14045 C CA . PRO A 1 44 ? 1.238 -17.642 0.234 1.00 0.00 148 PRO A CA 14
ATOM 14046 C C . PRO A 1 44 ? 0.294 -18.507 1.062 1.00 0.00 148 PRO A C 14
ATOM 14047 O O . PRO A 1 44 ? 0.290 -18.437 2.291 1.00 0.00 148 PRO A O 14
ATOM 14058 N N . ASP A 1 45 ? -0.504 -19.322 0.381 1.00 0.00 149 ASP A N 14
ATOM 14059 C CA . ASP A 1 45 ? -1.452 -20.203 1.054 1.00 0.00 149 ASP A CA 14
ATOM 14060 C C . ASP A 1 45 ? -0.750 -21.053 2.109 1.00 0.00 149 ASP A C 14
ATOM 14061 O O . ASP A 1 45 ? -1.358 -21.463 3.098 1.00 0.00 149 ASP A O 14
ATOM 14070 N N . LYS A 1 46 ? 0.534 -21.316 1.890 1.00 0.00 150 LYS A N 14
ATOM 14071 C CA . LYS A 1 46 ? 1.321 -22.117 2.820 1.00 0.00 150 LYS A CA 14
ATOM 14072 C C . LYS A 1 46 ? 2.694 -21.494 3.048 1.00 0.00 150 LYS A C 14
ATOM 14073 O O . LYS A 1 46 ? 3.167 -20.671 2.264 1.00 0.00 150 LYS A O 14
ATOM 14092 N N . PRO A 1 47 ? 3.352 -21.895 4.146 1.00 0.00 151 PRO A N 14
ATOM 14093 C CA . PRO A 1 47 ? 4.681 -21.390 4.501 1.00 0.00 151 PRO A CA 14
ATOM 14094 C C . PRO A 1 47 ? 5.764 -21.889 3.551 1.00 0.00 151 PRO A C 14
ATOM 14095 O O . PRO A 1 47 ? 6.034 -23.087 3.476 1.00 0.00 151 PRO A O 14
ATOM 14106 N N . GLY A 1 48 ? 6.383 -20.962 2.826 1.00 0.00 152 GLY A N 14
ATOM 14107 C CA . GLY A 1 48 ? 7.430 -21.328 1.890 1.00 0.00 152 GLY A CA 14
ATOM 14108 C C . GLY A 1 48 ? 6.884 -21.703 0.527 1.00 0.00 152 GLY A C 14
ATOM 14109 O O . GLY A 1 48 ? 7.608 -22.235 -0.313 1.00 0.00 152 GLY A O 14
ATOM 14113 N N . GLU A 1 49 ? 5.602 -21.426 0.308 1.00 0.00 153 GLU A N 14
ATOM 14114 C CA . GLU A 1 49 ? 4.959 -21.741 -0.963 1.00 0.00 153 GLU A CA 14
ATOM 14115 C C . GLU A 1 49 ? 4.919 -20.515 -1.871 1.00 0.00 153 GLU A C 14
ATOM 14116 O O . GLU A 1 49 ? 5.513 -19.482 -1.563 1.00 0.00 153 GLU A O 14
ATOM 14128 N N . SER A 1 50 ? 4.215 -20.639 -2.991 1.00 0.00 154 SER A N 14
ATOM 14129 C CA . SER A 1 50 ? 4.100 -19.543 -3.946 1.00 0.00 154 SER A CA 14
ATOM 14130 C C . SER A 1 50 ? 3.133 -18.478 -3.438 1.00 0.00 154 SER A C 14
ATOM 14131 O O . SER A 1 50 ? 1.949 -18.744 -3.235 1.00 0.00 154 SER A O 14
ATOM 14139 N N . ALA A 1 51 ? 3.649 -17.270 -3.234 1.00 0.00 155 ALA A N 14
ATOM 14140 C CA . ALA A 1 51 ? 2.832 -16.163 -2.751 1.00 0.00 155 ALA A CA 14
ATOM 14141 C C . ALA A 1 51 ? 1.572 -16.001 -3.594 1.00 0.00 155 ALA A C 14
ATOM 14142 O O . ALA A 1 51 ? 1.471 -16.558 -4.687 1.00 0.00 155 ALA A O 14
ATOM 14149 N N . GLU A 1 52 ? 0.614 -15.237 -3.078 1.00 0.00 156 GLU A N 14
ATOM 14150 C CA . GLU A 1 52 ? -0.640 -15.005 -3.785 1.00 0.00 156 GLU A CA 14
ATOM 14151 C C . GLU A 1 52 ? -0.873 -13.513 -4.004 1.00 0.00 156 GLU A C 14
ATOM 14152 O O . GLU A 1 52 ? -1.019 -12.749 -3.050 1.00 0.00 156 GLU A O 14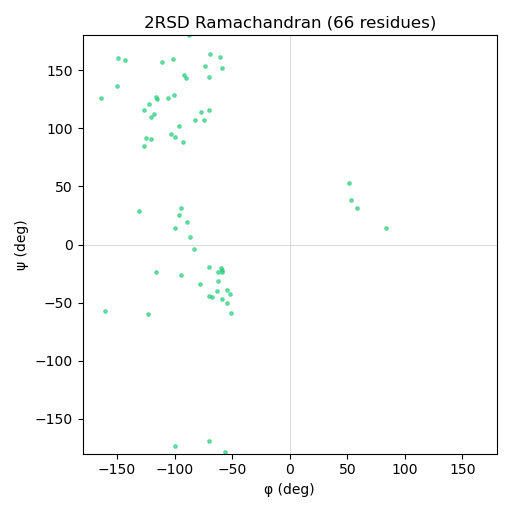
ATOM 14164 N N . VAL A 1 53 ? -0.905 -13.105 -5.269 1.00 0.00 157 VAL A N 14
ATOM 14165 C CA . VAL A 1 53 ? -1.119 -11.705 -5.615 1.00 0.00 157 VAL A CA 14
ATOM 14166 C C . VAL A 1 53 ? -2.550 -11.468 -6.085 1.00 0.00 157 VAL A C 14
ATOM 14167 O O . VAL A 1 53 ? -2.889 -11.673 -7.251 1.00 0.00 157 VAL A O 14
ATOM 14180 N N . PRO A 1 54 ? -3.412 -11.025 -5.157 1.00 0.00 158 PRO A N 14
ATOM 14181 C CA . PRO A 1 54 ? -4.821 -10.750 -5.453 1.00 0.00 158 PRO A CA 14
ATOM 14182 C C . PRO A 1 54 ? -4.998 -9.525 -6.343 1.00 0.00 158 PRO A C 14
ATOM 14183 O O . PRO A 1 54 ? -4.102 -8.691 -6.478 1.00 0.00 158 PRO A O 14
ATOM 14194 N N . PRO A 1 55 ? -6.180 -9.410 -6.966 1.00 0.00 159 PRO A N 14
ATOM 14195 C CA . PRO A 1 55 ? -6.502 -8.289 -7.854 1.00 0.00 159 PRO A CA 14
ATOM 14196 C C . PRO A 1 55 ? -6.664 -6.977 -7.094 1.00 0.00 159 PRO A C 14
ATOM 14197 O O . PRO A 1 55 ? -6.153 -5.938 -7.513 1.00 0.00 159 PRO A O 14
ATOM 14208 N N . VAL A 1 56 ? -7.380 -7.030 -5.975 1.00 0.00 160 VAL A N 14
ATOM 14209 C CA . VAL A 1 56 ? -7.608 -5.846 -5.156 1.00 0.00 160 VAL A CA 14
ATOM 14210 C C . VAL A 1 56 ? -6.751 -5.876 -3.895 1.00 0.00 160 VAL A C 14
ATOM 14211 O O . VAL A 1 56 ? -6.736 -6.867 -3.165 1.00 0.00 160 VAL A O 14
ATOM 14224 N N . PHE A 1 57 ? -6.039 -4.783 -3.645 1.00 0.00 161 PHE A N 14
ATOM 14225 C CA . PHE A 1 57 ? -5.178 -4.684 -2.471 1.00 0.00 161 PHE A CA 14
ATOM 14226 C C . PHE A 1 57 ? -5.593 -3.509 -1.591 1.00 0.00 161 PHE A C 14
ATOM 14227 O O . PHE A 1 57 ? -5.700 -2.375 -2.059 1.00 0.00 161 PHE A O 14
ATOM 14244 N N . TYR A 1 58 ? -5.825 -3.788 -0.313 1.00 0.00 162 TYR A N 14
ATOM 14245 C CA . TYR A 1 58 ? -6.230 -2.756 0.634 1.00 0.00 162 TYR A CA 14
ATOM 14246 C C . TYR A 1 58 ? -5.232 -2.647 1.782 1.00 0.00 162 TYR A C 14
ATOM 14247 O O . TYR A 1 58 ? -4.978 -3.618 2.495 1.00 0.00 162 TYR A O 14
ATOM 14265 N N . CYS A 1 59 ? -4.668 -1.456 1.955 1.00 0.00 163 CYS A N 14
ATOM 14266 C CA . CYS A 1 59 ? -3.697 -1.217 3.016 1.00 0.00 163 CYS A CA 14
ATOM 14267 C C . CYS A 1 59 ? -4.289 -1.551 4.382 1.00 0.00 163 CYS A C 14
ATOM 14268 O O . CYS A 1 59 ? -5.423 -2.019 4.479 1.00 0.00 163 CYS A O 14
ATOM 14275 N N . GLU A 1 60 ? -3.513 -1.308 5.433 1.00 0.00 164 GLU A N 14
ATOM 14276 C CA . GLU A 1 60 ? -3.961 -1.585 6.793 1.00 0.00 164 GLU A CA 14
ATOM 14277 C C . GLU A 1 60 ? -5.210 -0.775 7.129 1.00 0.00 164 GLU A C 14
ATOM 14278 O O . GLU A 1 60 ? -6.182 -1.306 7.668 1.00 0.00 164 GLU A O 14
ATOM 14290 N N . LEU A 1 61 ? -5.176 0.514 6.809 1.00 0.00 165 LEU A N 14
ATOM 14291 C CA . LEU A 1 61 ? -6.305 1.399 7.077 1.00 0.00 165 LEU A CA 14
ATOM 14292 C C . LEU A 1 61 ? -7.599 0.816 6.517 1.00 0.0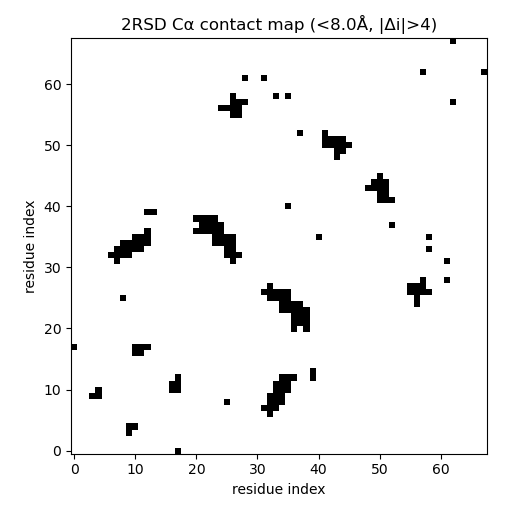0 165 LEU A C 14
ATOM 14293 O O . LEU A 1 61 ? -8.560 0.590 7.253 1.00 0.00 165 LEU A O 14
ATOM 14309 N N . CYS A 1 62 ? -7.616 0.573 5.211 1.00 0.00 166 CYS A N 14
ATOM 14310 C CA . CYS A 1 62 ? -8.790 0.015 4.552 1.00 0.00 166 CYS A CA 14
ATOM 14311 C C . CYS A 1 62 ? -9.052 -1.412 5.024 1.00 0.00 166 CYS A C 14
ATOM 14312 O O . CYS A 1 62 ? -10.194 -1.873 5.037 1.00 0.00 166 CYS A O 14
ATOM 14319 N N . ARG A 1 63 ? -7.987 -2.106 5.413 1.00 0.00 167 ARG A N 14
ATOM 14320 C CA . ARG A 1 63 ? -8.102 -3.480 5.886 1.00 0.00 167 ARG A CA 14
ATOM 14321 C C . ARG A 1 63 ? -8.903 -3.544 7.183 1.00 0.00 167 ARG A C 14
ATOM 14322 O O . ARG A 1 63 ? -9.862 -4.309 7.296 1.00 0.00 167 ARG A O 14
ATOM 14343 N N . LEU A 1 64 ? -8.502 -2.737 8.159 1.00 0.00 168 LEU A N 14
ATOM 14344 C CA . LEU A 1 64 ? -9.182 -2.702 9.450 1.00 0.00 168 LEU A CA 14
ATOM 14345 C C . LEU A 1 64 ? -10.548 -2.034 9.328 1.00 0.00 168 LEU A C 14
ATOM 14346 O O . LEU A 1 64 ? -11.498 -2.410 10.014 1.00 0.00 168 LEU A O 14
ATOM 14362 N N . SER A 1 65 ? -10.639 -1.042 8.447 1.00 0.00 169 SER A N 14
ATOM 14363 C CA . SER A 1 65 ? -11.888 -0.320 8.236 1.00 0.00 169 SER A CA 14
ATOM 14364 C C . SER A 1 65 ? -12.910 -1.199 7.522 1.00 0.00 169 SER A C 14
ATOM 14365 O O . SER A 1 65 ? -14.116 -1.057 7.722 1.00 0.00 169 SER A O 14
ATOM 14373 N N . ARG A 1 66 ? -12.417 -2.108 6.686 1.00 0.00 170 ARG A N 14
ATOM 14374 C CA . ARG A 1 66 ? -13.286 -3.010 5.940 1.00 0.00 170 ARG A CA 14
ATOM 14375 C C . ARG A 1 66 ? -13.503 -4.312 6.705 1.00 0.00 170 ARG A C 14
ATOM 14376 O O . ARG A 1 66 ? -14.493 -5.012 6.491 1.00 0.00 170 ARG A O 14
ATOM 14397 N N . ALA A 1 67 ? -12.571 -4.631 7.598 1.00 0.00 171 ALA A N 14
ATOM 14398 C CA . ALA A 1 67 ? -12.662 -5.847 8.395 1.00 0.00 171 ALA A CA 14
ATOM 14399 C C . ALA A 1 67 ? -12.675 -7.087 7.507 1.00 0.00 171 ALA A C 14
ATOM 14400 O O . ALA A 1 67 ? -13.208 -8.129 7.888 1.00 0.00 171 ALA A O 14
ATOM 14407 N N . ASP A 1 68 ? -12.088 -6.966 6.322 1.00 0.00 172 ASP A N 14
ATOM 14408 C CA . ASP A 1 68 ? -12.032 -8.077 5.379 1.00 0.00 172 ASP A CA 14
ATOM 14409 C C . ASP A 1 68 ? -10.587 -8.464 5.080 1.00 0.00 172 ASP A C 14
ATOM 14410 O O . ASP A 1 68 ? -10.353 -9.539 4.530 1.00 0.00 172 ASP A O 14
ATOM 14421 N N . GLY A 1 1 ? 4.918 20.112 6.377 1.00 0.00 105 GLY A N 15
ATOM 14422 C CA . GLY A 1 1 ? 5.824 18.993 6.198 1.00 0.00 105 GLY A CA 15
ATOM 14423 C C . GLY A 1 1 ? 5.716 18.375 4.819 1.00 0.00 105 GLY A C 15
ATOM 14424 O O . GLY A 1 1 ? 5.928 19.049 3.811 1.00 0.00 105 GLY A O 15
ATOM 14428 N N . SER A 1 2 ? 5.387 17.088 4.772 1.00 0.00 106 SER A N 15
ATOM 14429 C CA . SER A 1 2 ? 5.257 16.377 3.506 1.00 0.00 106 SER A CA 15
ATOM 14430 C C . SER A 1 2 ? 6.579 16.378 2.744 1.00 0.00 106 SER A C 15
ATOM 14431 O O . SER A 1 2 ? 6.796 17.203 1.856 1.00 0.00 106 SER A O 15
ATOM 14439 N N . ASP A 1 3 ? 7.459 15.449 3.098 1.00 0.00 107 ASP A N 15
ATOM 14440 C CA . ASP A 1 3 ? 8.760 15.340 2.448 1.00 0.00 107 ASP A CA 15
ATOM 14441 C C . ASP A 1 3 ? 8.619 14.767 1.042 1.00 0.00 107 ASP A C 15
ATOM 14442 O O . ASP A 1 3 ? 9.051 15.380 0.065 1.00 0.00 107 ASP A O 15
ATOM 14451 N N . SER A 1 4 ? 8.013 13.589 0.946 1.00 0.00 108 SER A N 15
ATOM 14452 C CA . SER A 1 4 ? 7.819 12.931 -0.341 1.00 0.00 108 SER A CA 15
ATOM 14453 C C . SER A 1 4 ? 6.525 12.122 -0.348 1.00 0.00 108 SER A C 15
ATOM 14454 O O . SER A 1 4 ? 6.386 11.158 -1.101 1.00 0.00 108 SER A O 15
ATOM 14462 N N . PHE A 1 5 ? 5.580 12.522 0.497 1.00 0.00 109 PHE A N 15
ATOM 14463 C CA . PHE A 1 5 ? 4.297 11.835 0.589 1.00 0.00 109 PHE A CA 15
ATOM 14464 C C . PHE A 1 5 ? 3.230 12.565 -0.221 1.00 0.00 109 PHE A C 15
ATOM 14465 O O . PHE A 1 5 ? 2.569 13.474 0.280 1.00 0.00 109 PHE A O 15
ATOM 14482 N N . GLN A 1 6 ? 3.068 12.159 -1.477 1.00 0.00 110 GLN A N 15
ATOM 14483 C CA . GLN A 1 6 ? 2.083 12.775 -2.357 1.00 0.00 110 GLN A CA 15
ATOM 14484 C C . GLN A 1 6 ? 0.668 12.365 -1.962 1.00 0.00 110 GLN A C 15
ATOM 14485 O O . GLN A 1 6 ? 0.444 11.308 -1.371 1.00 0.00 110 GLN A O 15
ATOM 14499 N N . PRO A 1 7 ? -0.311 13.220 -2.294 1.00 0.00 111 PRO A N 15
ATOM 14500 C CA . PRO A 1 7 ? -1.721 12.967 -1.983 1.00 0.00 111 PRO A CA 15
ATOM 14501 C C . PRO A 1 7 ? -2.302 11.827 -2.812 1.00 0.00 111 PRO A C 15
ATOM 14502 O O . PRO A 1 7 ? -3.324 11.244 -2.451 1.00 0.00 111 PRO A O 15
ATOM 14513 N N . GLU A 1 8 ? -1.644 11.514 -3.923 1.00 0.00 112 GLU A N 15
ATOM 14514 C CA . GLU A 1 8 ? -2.097 10.442 -4.803 1.00 0.00 112 GLU A CA 15
ATOM 14515 C C . GLU A 1 8 ? -1.069 9.316 -4.863 1.00 0.00 112 GLU A C 15
ATOM 14516 O O . GLU A 1 8 ? -1.397 8.179 -5.200 1.00 0.00 112 GLU A O 15
ATOM 14528 N N . ALA A 1 9 ? 0.176 9.642 -4.532 1.00 0.00 113 ALA A N 15
ATOM 14529 C CA . ALA A 1 9 ? 1.253 8.659 -4.547 1.00 0.00 113 ALA A CA 15
ATOM 14530 C C . ALA A 1 9 ? 2.029 8.675 -3.235 1.00 0.00 113 ALA A C 15
ATOM 14531 O O . ALA A 1 9 ? 3.087 9.297 -3.135 1.00 0.00 113 ALA A O 15
ATOM 14538 N N . LYS A 1 10 ? 1.497 7.989 -2.229 1.00 0.00 114 LYS A N 15
ATOM 14539 C CA . LYS A 1 10 ? 2.140 7.923 -0.922 1.00 0.00 114 LYS A CA 15
ATOM 14540 C C . LYS A 1 10 ? 2.541 6.491 -0.584 1.00 0.00 114 LYS A C 15
ATOM 14541 O O . LYS A 1 10 ? 1.689 5.647 -0.305 1.00 0.00 114 LYS A O 15
ATOM 14560 N N . VAL A 1 11 ? 3.843 6.224 -0.609 1.00 0.00 115 VAL A N 15
ATOM 14561 C CA . VAL A 1 11 ? 4.356 4.894 -0.303 1.00 0.00 115 VAL A CA 15
ATOM 14562 C C . VAL A 1 11 ? 4.465 4.681 1.203 1.00 0.00 115 VAL A C 15
ATOM 14563 O O . VAL A 1 11 ? 5.363 5.218 1.853 1.00 0.00 115 VAL A O 15
ATOM 14576 N N . ARG A 1 12 ? 3.546 3.894 1.751 1.00 0.00 116 ARG A N 15
ATOM 14577 C CA . ARG A 1 12 ? 3.538 3.610 3.181 1.00 0.00 116 ARG A CA 15
ATOM 14578 C C . ARG A 1 12 ? 3.520 2.105 3.437 1.00 0.00 116 ARG A C 15
ATOM 14579 O O . ARG A 1 12 ? 2.456 1.489 3.501 1.00 0.00 116 ARG A O 15
ATOM 14600 N N . CYS A 1 13 ? 4.704 1.520 3.580 1.00 0.00 117 CYS A N 15
ATOM 14601 C CA . CYS A 1 13 ? 4.826 0.089 3.827 1.00 0.00 117 CYS A CA 15
ATOM 14602 C C . CYS A 1 13 ? 5.227 -0.181 5.275 1.00 0.00 117 CYS A C 15
ATOM 14603 O O . CYS A 1 13 ? 5.787 0.686 5.946 1.00 0.00 117 CYS A O 15
ATOM 14610 N N . ILE A 1 14 ? 4.938 -1.389 5.748 1.00 0.00 118 ILE A N 15
ATOM 14611 C CA . ILE A 1 14 ? 5.270 -1.773 7.114 1.00 0.00 118 ILE A CA 15
ATOM 14612 C C . ILE A 1 14 ? 6.770 -1.669 7.365 1.00 0.00 118 ILE A C 15
ATOM 14613 O O . ILE A 1 14 ? 7.213 -1.558 8.508 1.00 0.00 118 ILE A O 15
ATOM 14629 N N . CYS A 1 15 ? 7.549 -1.705 6.289 1.00 0.00 119 CYS A N 15
ATOM 14630 C CA . CYS A 1 15 ? 9.000 -1.613 6.390 1.00 0.00 119 CYS A CA 15
ATOM 14631 C C . CYS A 1 15 ? 9.451 -0.156 6.440 1.00 0.00 119 CYS A C 15
ATOM 14632 O O . CYS A 1 15 ? 10.639 0.132 6.582 1.00 0.00 119 CYS A O 15
ATOM 14639 N N . SER A 1 16 ? 8.493 0.758 6.322 1.00 0.00 120 SER A N 15
ATOM 14640 C CA . SER A 1 16 ? 8.792 2.185 6.349 1.00 0.00 120 SER A CA 15
ATOM 14641 C C . SER A 1 16 ? 9.839 2.542 5.299 1.00 0.00 120 SER A C 15
ATOM 14642 O O . SER A 1 16 ? 10.696 3.396 5.525 1.00 0.00 120 SER A O 15
ATOM 14650 N N . SER A 1 17 ? 9.764 1.880 4.148 1.00 0.00 121 SER A N 15
ATOM 14651 C CA . SER A 1 17 ? 10.707 2.123 3.063 1.00 0.00 121 SER A CA 15
ATOM 14652 C C . SER A 1 17 ? 9.972 2.469 1.772 1.00 0.00 121 SER A C 15
ATOM 14653 O O . SER A 1 17 ? 9.239 1.647 1.221 1.00 0.00 121 SER A O 15
ATOM 14661 N N . THR A 1 18 ? 10.173 3.693 1.293 1.00 0.00 122 THR A N 15
ATOM 14662 C CA . THR A 1 18 ? 9.530 4.149 0.068 1.00 0.00 122 THR A CA 15
ATOM 14663 C C . THR A 1 18 ? 10.436 3.939 -1.140 1.00 0.00 122 THR A C 15
ATOM 14664 O O . THR A 1 18 ? 10.388 4.704 -2.103 1.00 0.00 122 THR A O 15
ATOM 14675 N N . MET A 1 19 ? 11.259 2.898 -1.082 1.00 0.00 123 MET A N 15
ATOM 14676 C CA . MET A 1 19 ? 12.175 2.587 -2.173 1.00 0.00 123 MET A CA 15
ATOM 14677 C C . MET A 1 19 ? 11.496 1.708 -3.219 1.00 0.00 123 MET A C 15
ATOM 14678 O O . MET A 1 19 ? 10.325 1.354 -3.081 1.00 0.00 123 MET A O 15
ATOM 14692 N N . VAL A 1 20 ? 12.239 1.360 -4.265 1.00 0.00 124 VAL A N 15
ATOM 14693 C CA . VAL A 1 20 ? 11.708 0.522 -5.334 1.00 0.00 124 VAL A CA 15
ATOM 14694 C C . VAL A 1 20 ? 11.959 -0.955 -5.050 1.00 0.00 124 VAL A C 15
ATOM 14695 O O . VAL A 1 20 ? 12.965 -1.518 -5.481 1.00 0.00 124 VAL A O 15
ATOM 14708 N N . ASN A 1 21 ? 11.037 -1.577 -4.322 1.00 0.00 125 ASN A N 15
ATOM 14709 C CA . ASN A 1 21 ? 11.158 -2.990 -3.980 1.00 0.00 125 ASN A CA 15
ATOM 14710 C C . ASN A 1 21 ? 10.983 -3.866 -5.217 1.00 0.00 125 ASN A C 15
ATOM 14711 O O . ASN A 1 21 ? 10.966 -3.371 -6.344 1.00 0.00 125 ASN A O 15
ATOM 14722 N N . ASP A 1 22 ? 10.851 -5.170 -4.998 1.00 0.00 126 ASP A N 15
ATOM 14723 C CA . ASP A 1 22 ? 10.675 -6.115 -6.094 1.00 0.00 126 ASP A CA 15
ATOM 14724 C C . ASP A 1 22 ? 9.436 -5.770 -6.915 1.00 0.00 126 ASP A C 15
ATOM 14725 O O . ASP A 1 22 ? 9.434 -5.903 -8.139 1.00 0.00 126 ASP A O 15
ATOM 14734 N N . SER A 1 23 ? 8.385 -5.328 -6.233 1.00 0.00 127 SER A N 15
ATOM 14735 C CA . SER A 1 23 ? 7.138 -4.969 -6.898 1.00 0.00 127 SER A CA 15
ATOM 14736 C C . SER A 1 23 ? 6.253 -4.133 -5.979 1.00 0.00 127 SER A C 15
ATOM 14737 O O . SER A 1 23 ? 5.931 -4.546 -4.865 1.00 0.00 127 SER A O 15
ATOM 14745 N N . MET A 1 24 ? 5.863 -2.955 -6.454 1.00 0.00 128 MET A N 15
ATOM 14746 C CA . MET A 1 24 ? 5.014 -2.060 -5.676 1.00 0.00 128 MET A CA 15
ATOM 14747 C C . MET A 1 24 ? 3.562 -2.155 -6.133 1.00 0.00 128 MET A C 15
ATOM 14748 O O . MET A 1 24 ? 3.280 -2.593 -7.248 1.00 0.00 128 MET A O 15
ATOM 14762 N N . ILE A 1 25 ? 2.645 -1.742 -5.264 1.00 0.00 129 ILE A N 15
ATOM 14763 C CA . ILE A 1 25 ? 1.223 -1.781 -5.579 1.00 0.00 129 ILE A CA 15
ATOM 14764 C C . ILE A 1 25 ? 0.469 -0.672 -4.852 1.00 0.00 129 ILE A C 15
ATOM 14765 O O . ILE A 1 25 ? 0.716 -0.408 -3.676 1.00 0.00 129 ILE A O 15
ATOM 14781 N N . GLN A 1 26 ? -0.453 -0.028 -5.561 1.00 0.00 130 GLN A N 15
ATOM 14782 C CA . GLN A 1 26 ? -1.245 1.051 -4.983 1.00 0.00 130 GLN A CA 15
ATOM 14783 C C . GLN A 1 26 ? -2.552 0.519 -4.406 1.00 0.00 130 GLN A C 15
ATOM 14784 O O . GLN A 1 26 ? -3.125 -0.442 -4.921 1.00 0.00 130 GLN A O 15
ATOM 14798 N N . CYS A 1 27 ? -3.021 1.149 -3.334 1.00 0.00 131 CYS A N 15
ATOM 14799 C CA . CYS A 1 27 ? -4.260 0.739 -2.686 1.00 0.00 131 CYS A CA 15
ATOM 14800 C C . CYS A 1 27 ? -5.442 0.863 -3.644 1.00 0.00 131 CYS A C 15
ATOM 14801 O O . CYS A 1 27 ? -5.430 1.690 -4.555 1.00 0.00 131 CYS A O 15
ATOM 14808 N N . GLU A 1 28 ? -6.459 0.034 -3.430 1.00 0.00 132 GLU A N 15
ATOM 14809 C CA . GLU A 1 28 ? -7.648 0.051 -4.275 1.00 0.00 132 GLU A CA 15
ATOM 14810 C C . GLU A 1 28 ? -8.684 1.033 -3.737 1.00 0.00 132 GLU A C 15
ATOM 14811 O O . GLU A 1 28 ? -9.862 0.962 -4.087 1.00 0.00 132 GLU A O 15
ATOM 14823 N N . ASP A 1 29 ? -8.237 1.948 -2.884 1.00 0.00 133 ASP A N 15
ATOM 14824 C CA . ASP A 1 29 ? -9.124 2.945 -2.297 1.00 0.00 133 ASP A CA 15
ATOM 14825 C C . ASP A 1 29 ? -8.718 4.352 -2.722 1.00 0.00 133 ASP A C 15
ATOM 14826 O O . ASP A 1 29 ? -7.648 4.837 -2.354 1.00 0.00 133 ASP A O 15
ATOM 14835 N N . GLN A 1 30 ? -9.578 5.001 -3.500 1.00 0.00 134 GLN A N 15
ATOM 14836 C CA . GLN A 1 30 ? -9.306 6.352 -3.977 1.00 0.00 134 GLN A CA 15
ATOM 14837 C C . GLN A 1 30 ? -9.141 7.319 -2.809 1.00 0.00 134 GLN A C 15
ATOM 14838 O O . GLN A 1 30 ? -8.496 8.360 -2.939 1.00 0.00 134 GLN A O 15
ATOM 14852 N N . ARG A 1 31 ? -9.728 6.968 -1.670 1.00 0.00 135 ARG A N 15
ATOM 14853 C CA . ARG A 1 31 ? -9.647 7.806 -0.479 1.00 0.00 135 ARG A CA 15
ATOM 14854 C C . ARG A 1 31 ? -8.378 7.504 0.313 1.00 0.00 135 ARG A C 15
ATOM 14855 O O . ARG A 1 31 ? -8.171 8.038 1.403 1.00 0.00 135 ARG A O 15
ATOM 14876 N N . CYS A 1 32 ? -7.531 6.643 -0.242 1.00 0.00 136 CYS A N 15
ATOM 14877 C CA . CYS A 1 32 ? -6.283 6.268 0.412 1.00 0.00 136 CYS A CA 15
ATOM 14878 C C . CYS A 1 32 ? -5.086 6.590 -0.477 1.00 0.00 136 CYS A C 15
ATOM 14879 O O . CYS A 1 32 ? -4.211 7.367 -0.098 1.00 0.00 136 CYS A O 15
ATOM 14886 N N . GLN A 1 33 ? -5.055 5.986 -1.661 1.00 0.00 137 GLN A N 15
ATOM 14887 C CA . GLN A 1 33 ? -3.965 6.208 -2.603 1.00 0.00 137 GLN A CA 15
ATOM 14888 C C . GLN A 1 33 ? -2.614 5.958 -1.941 1.00 0.00 137 GLN A C 15
ATOM 14889 O O . GLN A 1 33 ? -1.702 6.780 -2.038 1.00 0.00 137 GLN A O 15
ATOM 14903 N N . VAL A 1 34 ? -2.492 4.818 -1.268 1.00 0.00 138 VAL A N 15
ATOM 14904 C CA . VAL A 1 34 ? -1.252 4.459 -0.591 1.00 0.00 138 VAL A CA 15
ATOM 14905 C C . VAL A 1 34 ? -0.573 3.279 -1.276 1.00 0.00 138 VAL A C 15
ATOM 14906 O O . VAL A 1 34 ? -1.187 2.232 -1.483 1.00 0.00 138 VAL A O 15
ATOM 14919 N N . TRP A 1 35 ? 0.696 3.454 -1.625 1.00 0.00 139 TRP A N 15
ATOM 14920 C CA . TRP A 1 35 ? 1.459 2.402 -2.287 1.00 0.00 139 TRP A CA 15
ATOM 14921 C C . TRP A 1 35 ? 2.203 1.545 -1.267 1.00 0.00 139 TRP A C 15
ATOM 14922 O O . TRP A 1 35 ? 2.671 2.048 -0.246 1.00 0.00 139 TRP A O 15
ATOM 14943 N N . GLN A 1 36 ? 2.306 0.251 -1.552 1.00 0.00 140 GLN A N 15
ATOM 14944 C CA . GLN A 1 36 ? 2.993 -0.674 -0.658 1.00 0.00 140 GLN A CA 15
ATOM 14945 C C . GLN A 1 36 ? 3.755 -1.732 -1.450 1.00 0.00 140 GLN A C 15
ATOM 14946 O O . GLN A 1 36 ? 3.530 -1.906 -2.648 1.00 0.00 140 GLN A O 15
ATOM 14960 N N . HIS A 1 37 ? 4.657 -2.435 -0.773 1.00 0.00 141 HIS A N 15
ATOM 14961 C CA . HIS A 1 37 ? 5.453 -3.476 -1.414 1.00 0.00 141 HIS A CA 15
ATOM 14962 C C . HIS A 1 37 ? 4.671 -4.783 -1.498 1.00 0.00 141 HIS A C 15
ATOM 14963 O O . HIS A 1 37 ? 4.310 -5.370 -0.476 1.00 0.00 141 HIS A O 15
ATOM 14977 N N . LEU A 1 38 ? 4.411 -5.235 -2.720 1.00 0.00 142 LEU A N 15
ATOM 14978 C CA . LEU A 1 38 ? 3.671 -6.473 -2.937 1.00 0.00 142 LEU A CA 15
ATOM 14979 C C . LEU A 1 38 ? 4.320 -7.634 -2.191 1.00 0.00 142 LEU A C 15
ATOM 14980 O O . LEU A 1 38 ? 3.635 -8.449 -1.575 1.00 0.00 142 LEU A O 15
ATOM 14996 N N . ASN A 1 39 ? 5.646 -7.700 -2.248 1.00 0.00 143 ASN A N 15
ATOM 14997 C CA . ASN A 1 39 ? 6.389 -8.760 -1.576 1.00 0.00 143 ASN A CA 15
ATOM 14998 C C . ASN A 1 39 ? 6.186 -8.692 -0.065 1.00 0.00 143 ASN A C 15
ATOM 14999 O O . ASN A 1 39 ? 6.338 -9.691 0.638 1.00 0.00 143 ASN A O 15
ATOM 15010 N N . CYS A 1 40 ? 5.842 -7.506 0.427 1.00 0.00 144 CYS A N 15
ATOM 15011 C CA . CYS A 1 40 ? 5.619 -7.306 1.854 1.00 0.00 144 CYS A CA 15
ATOM 15012 C C . CYS A 1 40 ? 4.187 -7.670 2.236 1.00 0.00 144 CYS A C 15
ATOM 15013 O O . CYS A 1 40 ? 3.929 -8.144 3.343 1.00 0.00 144 CYS A O 15
ATOM 15020 N N . VAL A 1 41 ? 3.258 -7.444 1.313 1.00 0.00 145 VAL A N 15
ATOM 15021 C CA . VAL A 1 41 ? 1.852 -7.748 1.551 1.00 0.00 145 VAL A CA 15
ATOM 15022 C C . VAL A 1 41 ? 1.453 -9.059 0.882 1.00 0.00 145 VAL A C 15
ATOM 15023 O O . VAL A 1 41 ? 0.267 -9.364 0.749 1.00 0.00 145 VAL A O 15
ATOM 15036 N N . LEU A 1 42 ? 2.449 -9.830 0.463 1.00 0.00 146 LEU A N 15
ATOM 15037 C CA . LEU A 1 42 ? 2.202 -11.110 -0.193 1.00 0.00 146 LEU A CA 15
ATOM 15038 C C . LEU A 1 42 ? 2.399 -12.267 0.781 1.00 0.00 146 LEU A C 15
ATOM 15039 O O . LEU A 1 42 ? 3.479 -12.437 1.349 1.00 0.00 146 LEU A O 15
ATOM 15055 N N . ILE A 1 43 ? 1.350 -13.061 0.968 1.00 0.00 147 ILE A N 15
ATOM 15056 C CA . ILE A 1 43 ? 1.409 -14.205 1.870 1.00 0.00 147 ILE A CA 15
ATOM 15057 C C . ILE A 1 43 ? 1.114 -15.505 1.130 1.00 0.00 147 ILE A C 15
ATOM 15058 O O . ILE A 1 43 ? -0.025 -15.795 0.764 1.00 0.00 147 ILE A O 15
ATOM 15074 N N . PRO A 1 44 ? 2.164 -16.309 0.904 1.00 0.00 148 PRO A N 15
ATOM 15075 C CA . PRO A 1 44 ? 2.042 -17.593 0.208 1.00 0.00 148 PRO A CA 15
ATOM 15076 C C . PRO A 1 44 ? 1.298 -18.634 1.038 1.00 0.00 148 PRO A C 15
ATOM 15077 O O . PRO A 1 44 ? 1.491 -18.729 2.250 1.00 0.00 148 PRO A O 15
ATOM 15088 N N . ASP A 1 45 ? 0.449 -19.413 0.377 1.00 0.00 149 ASP A N 15
ATOM 15089 C CA . ASP A 1 45 ? -0.324 -20.449 1.054 1.00 0.00 149 ASP A CA 15
ATOM 15090 C C . ASP A 1 45 ? 0.585 -21.344 1.890 1.00 0.00 149 ASP A C 15
ATOM 15091 O O . ASP A 1 45 ? 0.173 -21.873 2.923 1.00 0.00 149 ASP A O 15
ATOM 15100 N N . LYS A 1 46 ? 1.823 -21.511 1.437 1.00 0.00 150 LYS A N 15
ATOM 15101 C CA . LYS A 1 46 ? 2.791 -22.343 2.143 1.00 0.00 150 LYS A CA 15
ATOM 15102 C C . LYS A 1 46 ? 4.167 -21.685 2.153 1.00 0.00 150 LYS A C 15
ATOM 15103 O O . LYS A 1 46 ? 4.465 -20.801 1.350 1.00 0.00 150 LYS A O 15
ATOM 15122 N N . PRO A 1 47 ? 5.028 -22.128 3.082 1.00 0.00 151 PRO A N 15
ATOM 15123 C CA . PRO A 1 47 ? 6.388 -21.597 3.217 1.00 0.00 151 PRO A CA 15
ATOM 15124 C C . PRO A 1 47 ? 7.286 -22.000 2.052 1.00 0.00 151 PRO A C 15
ATOM 15125 O O . PRO A 1 47 ? 7.566 -23.180 1.850 1.00 0.00 151 PRO A O 15
ATOM 15136 N N . GLY A 1 48 ? 7.735 -21.009 1.287 1.00 0.00 152 GLY A N 15
ATOM 15137 C CA . GLY A 1 48 ? 8.597 -21.281 0.152 1.00 0.00 152 GLY A CA 15
ATOM 15138 C C . GLY A 1 48 ? 7.829 -21.363 -1.153 1.00 0.00 152 GLY A C 15
ATOM 15139 O O . GLY A 1 48 ? 8.412 -21.250 -2.231 1.00 0.00 152 GLY A O 15
ATOM 15143 N N . GLU A 1 49 ? 6.518 -21.561 -1.055 1.00 0.00 153 GLU A N 15
ATOM 15144 C CA . GLU A 1 49 ? 5.671 -21.660 -2.237 1.00 0.00 153 GLU A CA 15
ATOM 15145 C C . GLU A 1 49 ? 5.544 -20.307 -2.931 1.00 0.00 153 GLU A C 15
ATOM 15146 O O . GLU A 1 49 ? 6.216 -19.343 -2.563 1.00 0.00 153 GLU A O 15
ATOM 15158 N N . SER A 1 50 ? 4.678 -20.243 -3.937 1.00 0.00 154 SER A N 15
ATOM 15159 C CA . SER A 1 50 ? 4.465 -19.010 -4.686 1.00 0.00 154 SER A CA 15
ATOM 15160 C C . SER A 1 50 ? 3.442 -18.120 -3.987 1.00 0.00 154 SER A C 15
ATOM 15161 O O . SER A 1 50 ? 2.291 -18.512 -3.795 1.00 0.00 154 SER A O 15
ATOM 15169 N N . ALA A 1 51 ? 3.870 -16.919 -3.611 1.00 0.00 155 ALA A N 15
ATOM 15170 C CA . ALA A 1 51 ? 2.991 -15.972 -2.936 1.00 0.00 155 ALA A CA 15
ATOM 15171 C C . ALA A 1 51 ? 1.693 -15.778 -3.712 1.00 0.00 155 ALA A C 15
ATOM 15172 O O . ALA A 1 51 ? 1.623 -16.072 -4.905 1.00 0.00 155 ALA A O 15
ATOM 15179 N N . GLU A 1 52 ? 0.668 -15.282 -3.027 1.00 0.00 156 GLU A N 15
ATOM 15180 C CA . GLU A 1 52 ? -0.629 -15.051 -3.654 1.00 0.00 156 GLU A CA 15
ATOM 15181 C C . GLU A 1 52 ? -0.937 -13.558 -3.731 1.00 0.00 156 GLU A C 15
ATOM 15182 O O . GLU A 1 52 ? -1.288 -12.932 -2.731 1.00 0.00 156 GLU A O 15
ATOM 15194 N N . VAL A 1 53 ? -0.802 -12.993 -4.927 1.00 0.00 157 VAL A N 15
ATOM 15195 C CA . VAL A 1 53 ? -1.066 -11.575 -5.137 1.00 0.00 157 VAL A CA 15
ATOM 15196 C C . VAL A 1 53 ? -2.460 -11.355 -5.716 1.00 0.00 157 VAL A C 15
ATOM 15197 O O . VAL A 1 53 ? -2.705 -11.563 -6.904 1.00 0.00 157 VAL A O 15
ATOM 15210 N N . PRO A 1 54 ? -3.395 -10.924 -4.857 1.00 0.00 158 PRO A N 15
ATOM 15211 C CA . PRO A 1 54 ? -4.781 -10.665 -5.260 1.00 0.00 158 PRO A CA 15
ATOM 15212 C C . PRO A 1 54 ? -4.903 -9.441 -6.161 1.00 0.00 158 PRO A C 15
ATOM 15213 O O . PRO A 1 54 ? -3.996 -8.613 -6.251 1.00 0.00 158 PRO A O 15
ATOM 15224 N N . PRO A 1 55 ? -6.051 -9.320 -6.844 1.00 0.00 159 PRO A N 15
ATOM 15225 C CA . PRO A 1 55 ? -6.320 -8.199 -7.749 1.00 0.00 159 PRO A CA 15
ATOM 15226 C C . PRO A 1 55 ? -6.512 -6.884 -7.001 1.00 0.00 159 PRO A C 15
ATOM 15227 O O . PRO A 1 55 ? -5.975 -5.849 -7.397 1.00 0.00 159 PRO A O 15
ATOM 15238 N N . VAL A 1 56 ? -7.282 -6.931 -5.919 1.00 0.00 160 VAL A N 15
ATOM 15239 C CA . VAL A 1 56 ? -7.544 -5.743 -5.115 1.00 0.00 160 VAL A CA 15
ATOM 15240 C C . VAL A 1 56 ? -6.710 -5.748 -3.839 1.00 0.00 160 VAL A C 15
ATOM 15241 O O . VAL A 1 56 ? -6.766 -6.692 -3.051 1.00 0.00 160 VAL A O 15
ATOM 15254 N N . PHE A 1 57 ? -5.935 -4.686 -3.641 1.00 0.00 161 PHE A N 15
ATOM 15255 C CA . PHE A 1 57 ? -5.088 -4.568 -2.461 1.00 0.00 161 PHE A CA 15
ATOM 15256 C C . PHE A 1 57 ? -5.540 -3.406 -1.581 1.00 0.00 161 PHE A C 15
ATOM 15257 O O . PHE A 1 57 ? -5.680 -2.276 -2.050 1.00 0.00 161 PHE A O 15
ATOM 15274 N N . TYR A 1 58 ? -5.766 -3.692 -0.304 1.00 0.00 162 TYR A N 15
ATOM 15275 C CA . TYR A 1 58 ? -6.206 -2.673 0.642 1.00 0.00 162 TYR A CA 15
ATOM 15276 C C . TYR A 1 58 ? -5.242 -2.572 1.821 1.00 0.00 162 TYR A C 15
ATOM 15277 O O . TYR A 1 58 ? -5.040 -3.538 2.557 1.00 0.00 162 TYR A O 15
ATOM 15295 N N . CYS A 1 59 ? -4.651 -1.395 1.994 1.00 0.00 163 CYS A N 15
ATOM 15296 C CA . CYS A 1 59 ? -3.709 -1.165 3.083 1.00 0.00 163 CYS A CA 15
ATOM 15297 C C . CYS A 1 59 ? -4.342 -1.502 4.430 1.00 0.00 163 CYS A C 15
ATOM 15298 O O . CYS A 1 59 ? -5.501 -1.910 4.497 1.00 0.00 163 CYS A O 15
ATOM 15305 N N . GLU A 1 60 ? -3.572 -1.328 5.499 1.00 0.00 164 GLU A N 15
ATOM 15306 C CA . GLU A 1 60 ? -4.057 -1.614 6.844 1.00 0.00 164 GLU A CA 15
ATOM 15307 C C . GLU A 1 60 ? -5.308 -0.798 7.156 1.00 0.00 164 GLU A C 15
ATOM 15308 O O . GLU A 1 60 ? -6.302 -1.330 7.653 1.00 0.00 164 GLU A O 15
ATOM 15320 N N . LEU A 1 61 ? -5.252 0.496 6.862 1.00 0.00 165 LEU A N 15
ATOM 15321 C CA . LEU A 1 61 ? -6.380 1.387 7.111 1.00 0.00 165 LEU A CA 15
ATOM 15322 C C . LEU A 1 61 ? -7.662 0.824 6.506 1.00 0.00 165 LEU A C 15
ATOM 15323 O O . LEU A 1 61 ? -8.643 0.588 7.212 1.00 0.00 165 LEU A O 15
ATOM 15339 N N . CYS A 1 62 ? -7.647 0.611 5.194 1.00 0.00 166 CYS A N 15
ATOM 15340 C CA . CYS A 1 62 ? -8.807 0.074 4.493 1.00 0.00 166 CYS A CA 15
ATOM 15341 C C . CYS A 1 62 ? -9.140 -1.331 4.987 1.00 0.00 166 CYS A C 15
ATOM 15342 O O . CYS A 1 62 ? -10.309 -1.688 5.136 1.00 0.00 166 CYS A O 15
ATOM 15349 N N . ARG A 1 63 ? -8.103 -2.124 5.240 1.00 0.00 167 ARG A N 15
ATOM 15350 C CA . ARG A 1 63 ? -8.285 -3.490 5.716 1.00 0.00 167 ARG A CA 15
ATOM 15351 C C . ARG A 1 63 ? -9.138 -3.516 6.981 1.00 0.00 167 ARG A C 15
ATOM 15352 O O . ARG A 1 63 ? -10.117 -4.259 7.067 1.00 0.00 167 ARG A O 15
ATOM 15373 N N . LEU A 1 64 ? -8.762 -2.700 7.959 1.00 0.00 168 LEU A N 15
ATOM 15374 C CA . LEU A 1 64 ? -9.492 -2.629 9.220 1.00 0.00 168 LEU A CA 15
ATOM 15375 C C . LEU A 1 64 ? -10.884 -2.042 9.011 1.00 0.00 168 LEU A C 15
ATOM 15376 O O . LEU A 1 64 ? -11.867 -2.539 9.559 1.00 0.00 168 LEU A O 15
ATOM 15392 N N . SER A 1 65 ? -10.959 -0.981 8.213 1.00 0.00 169 SER A N 15
ATOM 15393 C CA . SER A 1 65 ? -12.230 -0.325 7.932 1.00 0.00 169 SER A CA 15
ATOM 15394 C C . SER A 1 65 ? -13.179 -1.268 7.198 1.00 0.00 169 SER A C 15
ATOM 15395 O O . SER A 1 65 ? -14.398 -1.110 7.257 1.00 0.00 169 SER A O 15
ATOM 15403 N N . ARG A 1 66 ? -12.608 -2.249 6.505 1.00 0.00 170 ARG A N 15
ATOM 15404 C CA . ARG A 1 66 ? -13.401 -3.217 5.758 1.00 0.00 170 ARG A CA 15
ATOM 15405 C C . ARG A 1 66 ? -13.669 -4.464 6.596 1.00 0.00 170 ARG A C 15
ATOM 15406 O O . ARG A 1 66 ? -14.651 -5.172 6.376 1.00 0.00 170 ARG A O 15
ATOM 15427 N N . ALA A 1 67 ? -12.789 -4.724 7.558 1.00 0.00 171 ALA A N 15
ATOM 15428 C CA . ALA A 1 67 ? -12.932 -5.883 8.430 1.00 0.00 171 ALA A CA 15
ATOM 15429 C C . ALA A 1 67 ? -11.819 -5.926 9.472 1.00 0.00 171 ALA A C 15
ATOM 15430 O O . ALA A 1 67 ? -12.067 -5.763 10.666 1.00 0.00 171 ALA A O 15
ATOM 15437 N N . ASP A 1 68 ? -10.593 -6.148 9.011 1.00 0.00 172 ASP A N 15
ATOM 15438 C CA . ASP A 1 68 ? -9.441 -6.212 9.904 1.00 0.00 172 ASP A CA 15
ATOM 15439 C C . ASP A 1 68 ? -8.139 -6.061 9.123 1.00 0.00 172 ASP A C 15
ATOM 15440 O O . ASP A 1 68 ? -7.169 -5.536 9.666 1.00 0.00 172 ASP A O 15
ATOM 15451 N N . GLY A 1 1 ? 12.678 9.332 4.557 1.00 0.00 105 GLY A N 16
ATOM 15452 C CA . GLY A 1 1 ? 11.499 8.855 5.257 1.00 0.00 105 GLY A CA 16
ATOM 15453 C C . GLY A 1 1 ? 10.252 9.636 4.891 1.00 0.00 105 GLY A C 16
ATOM 15454 O O . GLY A 1 1 ? 9.222 9.051 4.555 1.00 0.00 105 GLY A O 16
ATOM 15458 N N . SER A 1 2 ? 10.344 10.960 4.956 1.00 0.00 106 SER A N 16
ATOM 15459 C CA . SER A 1 2 ? 9.213 11.822 4.634 1.00 0.00 106 SER A CA 16
ATOM 15460 C C . SER A 1 2 ? 9.683 13.103 3.952 1.00 0.00 106 SER A C 16
ATOM 15461 O O . SER A 1 2 ? 9.775 14.157 4.582 1.00 0.00 106 SER A O 16
ATOM 15469 N N . ASP A 1 3 ? 9.978 13.004 2.661 1.00 0.00 107 ASP A N 16
ATOM 15470 C CA . ASP A 1 3 ? 10.438 14.154 1.891 1.00 0.00 107 ASP A CA 16
ATOM 15471 C C . ASP A 1 3 ? 9.500 14.434 0.720 1.00 0.00 107 ASP A C 16
ATOM 15472 O O . ASP A 1 3 ? 8.990 15.544 0.573 1.00 0.00 107 ASP A O 16
ATOM 15481 N N . SER A 1 4 ? 9.279 13.420 -0.110 1.00 0.00 108 SER A N 16
ATOM 15482 C CA . SER A 1 4 ? 8.407 13.558 -1.270 1.00 0.00 108 SER A CA 16
ATOM 15483 C C . SER A 1 4 ? 7.181 12.660 -1.139 1.00 0.00 108 SER A C 16
ATOM 15484 O O . SER A 1 4 ? 7.158 11.542 -1.655 1.00 0.00 108 SER A O 16
ATOM 15492 N N . PHE A 1 5 ? 6.163 13.157 -0.444 1.00 0.00 109 PHE A N 16
ATOM 15493 C CA . PHE A 1 5 ? 4.933 12.400 -0.243 1.00 0.00 109 PHE A CA 16
ATOM 15494 C C . PHE A 1 5 ? 3.791 12.989 -1.065 1.00 0.00 109 PHE A C 16
ATOM 15495 O O . PHE A 1 5 ? 3.061 13.862 -0.595 1.00 0.00 109 PHE A O 16
ATOM 15512 N N . GLN A 1 6 ? 3.644 12.507 -2.294 1.00 0.00 110 GLN A N 16
ATOM 15513 C CA . GLN A 1 6 ? 2.592 12.987 -3.182 1.00 0.00 110 GLN A CA 16
ATOM 15514 C C . GLN A 1 6 ? 1.213 12.708 -2.593 1.00 0.00 110 GLN A C 16
ATOM 15515 O O . GLN A 1 6 ? 1.022 11.778 -1.810 1.00 0.00 110 GLN A O 16
ATOM 15529 N N . PRO A 1 7 ? 0.227 13.534 -2.976 1.00 0.00 111 PRO A N 16
ATOM 15530 C CA . PRO A 1 7 ? -1.151 13.396 -2.498 1.00 0.00 111 PRO A CA 16
ATOM 15531 C C . PRO A 1 7 ? -1.839 12.155 -3.059 1.00 0.00 111 PRO A C 16
ATOM 15532 O O . PRO A 1 7 ? -2.752 11.609 -2.442 1.00 0.00 111 PRO A O 16
ATOM 15543 N N . GLU A 1 8 ? -1.393 11.717 -4.232 1.00 0.00 112 GLU A N 16
ATOM 15544 C CA . GLU A 1 8 ? -1.966 10.541 -4.875 1.00 0.00 112 GLU A CA 16
ATOM 15545 C C . GLU A 1 8 ? -0.991 9.367 -4.833 1.00 0.00 112 GLU A C 16
ATOM 15546 O O . GLU A 1 8 ? -1.393 8.209 -4.938 1.00 0.00 112 GLU A O 16
ATOM 15558 N N . ALA A 1 9 ? 0.292 9.677 -4.678 1.00 0.00 113 ALA A N 16
ATOM 15559 C CA . ALA A 1 9 ? 1.324 8.650 -4.620 1.00 0.00 113 ALA A CA 16
ATOM 15560 C C . ALA A 1 9 ? 2.057 8.683 -3.283 1.00 0.00 113 ALA A C 16
ATOM 15561 O O . ALA A 1 9 ? 3.080 9.352 -3.140 1.00 0.00 113 ALA A O 16
ATOM 15568 N N . LYS A 1 10 ? 1.526 7.956 -2.306 1.00 0.00 114 LYS A N 16
ATOM 15569 C CA . LYS A 1 10 ? 2.129 7.900 -0.979 1.00 0.00 114 LYS A CA 16
ATOM 15570 C C . LYS A 1 10 ? 2.519 6.470 -0.618 1.00 0.00 114 LYS A C 16
ATOM 15571 O O . LYS A 1 10 ? 1.659 5.622 -0.385 1.00 0.00 114 LYS A O 16
ATOM 15590 N N . VAL A 1 11 ? 3.822 6.210 -0.573 1.00 0.00 115 VAL A N 16
ATOM 15591 C CA . VAL A 1 11 ? 4.326 4.884 -0.238 1.00 0.00 115 VAL A CA 16
ATOM 15592 C C . VAL A 1 11 ? 4.337 4.666 1.271 1.00 0.00 115 VAL A C 16
ATOM 15593 O O . VAL A 1 11 ? 5.181 5.213 1.981 1.00 0.00 115 VAL A O 16
ATOM 15606 N N . ARG A 1 12 ? 3.395 3.862 1.754 1.00 0.00 116 ARG A N 16
ATOM 15607 C CA . ARG A 1 12 ? 3.296 3.572 3.179 1.00 0.00 116 ARG A CA 16
ATOM 15608 C C . ARG A 1 12 ? 3.285 2.066 3.428 1.00 0.00 116 ARG A C 16
ATOM 15609 O O . ARG A 1 12 ? 2.229 1.432 3.417 1.00 0.00 116 ARG A O 16
ATOM 15630 N N . CYS A 1 13 ? 4.466 1.499 3.650 1.00 0.00 117 CYS A N 16
ATOM 15631 C CA . CYS A 1 13 ? 4.593 0.069 3.900 1.00 0.00 117 CYS A CA 16
ATOM 15632 C C . CYS A 1 13 ? 4.950 -0.198 5.360 1.00 0.00 117 CYS A C 16
ATOM 15633 O O . CYS A 1 13 ? 5.497 0.667 6.044 1.00 0.00 117 CYS A O 16
ATOM 15640 N N . ILE A 1 14 ? 4.637 -1.402 5.829 1.00 0.00 118 ILE A N 16
ATOM 15641 C CA . ILE A 1 14 ? 4.926 -1.783 7.205 1.00 0.00 118 ILE A CA 16
ATOM 15642 C C . ILE A 1 14 ? 6.419 -1.690 7.500 1.00 0.00 118 ILE A C 16
ATOM 15643 O O . ILE A 1 14 ? 6.830 -1.589 8.656 1.00 0.00 118 ILE A O 16
ATOM 15659 N N . CYS A 1 15 ? 7.228 -1.723 6.446 1.00 0.00 119 CYS A N 16
ATOM 15660 C CA . CYS A 1 15 ? 8.676 -1.641 6.590 1.00 0.00 119 CYS A CA 16
ATOM 15661 C C . CYS A 1 15 ? 9.135 -0.187 6.651 1.00 0.00 119 CYS A C 16
ATOM 15662 O O . CYS A 1 15 ? 10.321 0.093 6.823 1.00 0.00 119 CYS A O 16
ATOM 15669 N N . SER A 1 16 ? 8.187 0.733 6.508 1.00 0.00 120 SER A N 16
ATOM 15670 C CA . SER A 1 16 ? 8.494 2.158 6.544 1.00 0.00 120 SER A CA 16
ATOM 15671 C C . SER A 1 16 ? 9.586 2.504 5.536 1.00 0.00 120 SER A C 16
ATOM 15672 O O . SER A 1 16 ? 10.447 3.343 5.801 1.00 0.00 120 SER A O 16
ATOM 15680 N N . SER A 1 17 ? 9.542 1.852 4.378 1.00 0.00 121 SER A N 16
ATOM 15681 C CA . SER A 1 17 ? 10.529 2.086 3.331 1.00 0.00 121 SER A CA 16
ATOM 15682 C C . SER A 1 17 ? 9.851 2.495 2.027 1.00 0.00 121 SER A C 16
ATOM 15683 O O . SER A 1 17 ? 9.108 1.716 1.429 1.00 0.00 121 SER A O 16
ATOM 15691 N N . THR A 1 18 ? 10.112 3.724 1.591 1.00 0.00 122 THR A N 16
ATOM 15692 C CA . THR A 1 18 ? 9.527 4.238 0.359 1.00 0.00 122 THR A CA 16
ATOM 15693 C C . THR A 1 18 ? 10.462 4.024 -0.825 1.00 0.00 122 THR A C 16
ATOM 15694 O O . THR A 1 18 ? 10.469 4.809 -1.772 1.00 0.00 122 THR A O 16
ATOM 15705 N N . MET A 1 19 ? 11.250 2.955 -0.765 1.00 0.00 123 MET A N 16
ATOM 15706 C CA . MET A 1 19 ? 12.189 2.637 -1.835 1.00 0.00 123 MET A CA 16
ATOM 15707 C C . MET A 1 19 ? 11.504 1.838 -2.939 1.00 0.00 123 MET A C 16
ATOM 15708 O O . MET A 1 19 ? 10.306 1.564 -2.869 1.00 0.00 123 MET A O 16
ATOM 15722 N N . VAL A 1 20 ? 12.273 1.465 -3.957 1.00 0.00 124 VAL A N 16
ATOM 15723 C CA . VAL A 1 20 ? 11.740 0.696 -5.076 1.00 0.00 124 VAL A CA 16
ATOM 15724 C C . VAL A 1 20 ? 11.994 -0.795 -4.887 1.00 0.00 124 VAL A C 16
ATOM 15725 O O . VAL A 1 20 ? 13.014 -1.323 -5.329 1.00 0.00 124 VAL A O 16
ATOM 15738 N N . ASN A 1 21 ? 11.057 -1.471 -4.229 1.00 0.00 125 ASN A N 16
ATOM 15739 C CA . ASN A 1 21 ? 11.179 -2.903 -3.981 1.00 0.00 125 ASN A CA 16
ATOM 15740 C C . ASN A 1 21 ? 11.046 -3.692 -5.280 1.00 0.00 125 ASN A C 16
ATOM 15741 O O . ASN A 1 21 ? 11.146 -3.133 -6.372 1.00 0.00 125 ASN A O 16
ATOM 15752 N N . ASP A 1 22 ? 10.819 -4.995 -5.153 1.00 0.00 126 ASP A N 16
ATOM 15753 C CA . ASP A 1 22 ? 10.669 -5.862 -6.316 1.00 0.00 126 ASP A CA 16
ATOM 15754 C C . ASP A 1 22 ? 9.398 -5.522 -7.088 1.00 0.00 126 ASP A C 16
ATOM 15755 O O . ASP A 1 22 ? 9.370 -5.589 -8.317 1.00 0.00 126 ASP A O 16
ATOM 15764 N N . SER A 1 23 ? 8.348 -5.158 -6.359 1.00 0.00 127 SER A N 16
ATOM 15765 C CA . SER A 1 23 ? 7.073 -4.812 -6.974 1.00 0.00 127 SER A CA 16
ATOM 15766 C C . SER A 1 23 ? 6.174 -4.076 -5.985 1.00 0.00 127 SER A C 16
ATOM 15767 O O . SER A 1 23 ? 5.930 -4.553 -4.877 1.00 0.00 127 SER A O 16
ATOM 15775 N N . MET A 1 24 ? 5.685 -2.910 -6.395 1.00 0.00 128 MET A N 16
ATOM 15776 C CA . MET A 1 24 ? 4.812 -2.107 -5.546 1.00 0.00 128 MET A CA 16
ATOM 15777 C C . MET A 1 24 ? 3.369 -2.172 -6.034 1.00 0.00 128 MET A C 16
ATOM 15778 O O . MET A 1 24 ? 3.103 -2.602 -7.157 1.00 0.00 128 MET A O 16
ATOM 15792 N N . ILE A 1 25 ? 2.441 -1.745 -5.184 1.00 0.00 129 ILE A N 16
ATOM 15793 C CA . ILE A 1 25 ? 1.025 -1.754 -5.531 1.00 0.00 129 ILE A CA 16
ATOM 15794 C C . ILE A 1 25 ? 0.277 -0.634 -4.817 1.00 0.00 129 ILE A C 16
ATOM 15795 O O . ILE A 1 25 ? 0.480 -0.400 -3.626 1.00 0.00 129 ILE A O 16
ATOM 15811 N N . GLN A 1 26 ? -0.589 0.055 -5.553 1.00 0.00 130 GLN A N 16
ATOM 15812 C CA . GLN A 1 26 ? -1.369 1.150 -4.989 1.00 0.00 130 GLN A CA 16
ATOM 15813 C C . GLN A 1 26 ? -2.677 0.637 -4.393 1.00 0.00 130 GLN A C 16
ATOM 15814 O O . GLN A 1 26 ? -3.331 -0.236 -4.965 1.00 0.00 130 GLN A O 16
ATOM 15828 N N . CYS A 1 27 ? -3.052 1.185 -3.242 1.00 0.00 131 CYS A N 16
ATOM 15829 C CA . CYS A 1 27 ? -4.280 0.783 -2.568 1.00 0.00 131 CYS A CA 16
ATOM 15830 C C . CYS A 1 27 ? -5.476 0.887 -3.510 1.00 0.00 131 CYS A C 16
ATOM 15831 O O . CYS A 1 27 ? -5.490 1.713 -4.422 1.00 0.00 131 CYS A O 16
ATOM 15838 N N . GLU A 1 28 ? -6.478 0.043 -3.281 1.00 0.00 132 GLU A N 16
ATOM 15839 C CA . GLU A 1 28 ? -7.678 0.040 -4.110 1.00 0.00 132 GLU A CA 16
ATOM 15840 C C . GLU A 1 28 ? -8.727 0.997 -3.551 1.00 0.00 132 GLU A C 16
ATOM 15841 O O . GLU A 1 28 ? -9.912 0.889 -3.868 1.00 0.00 132 GLU A O 16
ATOM 15853 N N . ASP A 1 29 ? -8.283 1.932 -2.719 1.00 0.00 133 ASP A N 16
ATOM 15854 C CA . ASP A 1 29 ? -9.183 2.909 -2.116 1.00 0.00 133 ASP A CA 16
ATOM 15855 C C . ASP A 1 29 ? -8.824 4.324 -2.559 1.00 0.00 133 ASP A C 16
ATOM 15856 O O . ASP A 1 29 ? -7.781 4.856 -2.182 1.00 0.00 133 ASP A O 16
ATOM 15865 N N . GLN A 1 30 ? -9.696 4.926 -3.362 1.00 0.00 134 GLN A N 16
ATOM 15866 C CA . GLN A 1 30 ? -9.469 6.278 -3.857 1.00 0.00 134 GLN A CA 16
ATOM 15867 C C . GLN A 1 30 ? -9.329 7.265 -2.702 1.00 0.00 134 GLN A C 16
ATOM 15868 O O . GLN A 1 30 ? -8.745 8.338 -2.857 1.00 0.00 134 GLN A O 16
ATOM 15882 N N . ARG A 1 31 ? -9.870 6.895 -1.546 1.00 0.00 135 ARG A N 16
ATOM 15883 C CA . ARG A 1 31 ? -9.806 7.748 -0.365 1.00 0.00 135 ARG A CA 16
ATOM 15884 C C . ARG A 1 31 ? -8.545 7.462 0.445 1.00 0.00 135 ARG A C 16
ATOM 15885 O O . ARG A 1 31 ? -8.396 7.939 1.570 1.00 0.00 135 ARG A O 16
ATOM 15906 N N . CYS A 1 32 ? -7.640 6.681 -0.135 1.00 0.00 136 CYS A N 16
ATOM 15907 C CA . CYS A 1 32 ? -6.392 6.330 0.532 1.00 0.00 136 CYS A CA 16
ATOM 15908 C C . CYS A 1 32 ? -5.193 6.646 -0.357 1.00 0.00 136 CYS A C 16
ATOM 15909 O O . CYS A 1 32 ? -4.327 7.439 0.011 1.00 0.00 136 CYS A O 16
ATOM 15916 N N . GLN A 1 33 ? -5.150 6.019 -1.528 1.00 0.00 137 GLN A N 16
ATOM 15917 C CA . GLN A 1 33 ? -4.057 6.233 -2.469 1.00 0.00 137 GLN A CA 16
ATOM 15918 C C . GLN A 1 33 ? -2.707 6.009 -1.796 1.00 0.00 137 GLN A C 16
ATOM 15919 O O . GLN A 1 33 ? -1.858 6.899 -1.773 1.00 0.00 137 GLN A O 16
ATOM 15933 N N . VAL A 1 34 ? -2.516 4.813 -1.247 1.00 0.00 138 VAL A N 16
ATOM 15934 C CA . VAL A 1 34 ? -1.269 4.471 -0.573 1.00 0.00 138 VAL A CA 16
ATOM 15935 C C . VAL A 1 34 ? -0.606 3.263 -1.224 1.00 0.00 138 VAL A C 16
ATOM 15936 O O . VAL A 1 34 ? -1.204 2.191 -1.320 1.00 0.00 138 VAL A O 16
ATOM 15949 N N . TRP A 1 35 ? 0.632 3.443 -1.669 1.00 0.00 139 TRP A N 16
ATOM 15950 C CA . TRP A 1 35 ? 1.377 2.366 -2.311 1.00 0.00 139 TRP A CA 16
ATOM 15951 C C . TRP A 1 35 ? 2.093 1.506 -1.275 1.00 0.00 139 TRP A C 16
ATOM 15952 O O . TRP A 1 35 ? 2.639 2.021 -0.300 1.00 0.00 139 TRP A O 16
ATOM 15973 N N . GLN A 1 36 ? 2.087 0.196 -1.494 1.00 0.00 140 GLN A N 16
ATOM 15974 C CA . GLN A 1 36 ? 2.736 -0.735 -0.578 1.00 0.00 140 GLN A CA 16
ATOM 15975 C C . GLN A 1 36 ? 3.573 -1.756 -1.341 1.00 0.00 140 GLN A C 16
ATOM 15976 O O . GLN A 1 36 ? 3.439 -1.900 -2.557 1.00 0.00 140 GLN A O 16
ATOM 15990 N N . HIS A 1 37 ? 4.437 -2.463 -0.620 1.00 0.00 141 HIS A N 16
ATOM 15991 C CA . HIS A 1 37 ? 5.296 -3.472 -1.229 1.00 0.00 141 HIS A CA 16
ATOM 15992 C C . HIS A 1 37 ? 4.556 -4.797 -1.380 1.00 0.00 141 HIS A C 16
ATOM 15993 O O . HIS A 1 37 ? 4.209 -5.443 -0.390 1.00 0.00 141 HIS A O 16
ATOM 16007 N N . LEU A 1 38 ? 4.315 -5.196 -2.624 1.00 0.00 142 LEU A N 16
ATOM 16008 C CA . LEU A 1 38 ? 3.615 -6.445 -2.905 1.00 0.00 142 LEU A CA 16
ATOM 16009 C C . LEU A 1 38 ? 4.335 -7.629 -2.268 1.00 0.00 142 LEU A C 16
ATOM 16010 O O . LEU A 1 38 ? 3.703 -8.586 -1.824 1.00 0.00 142 LEU A O 16
ATOM 16026 N N . ASN A 1 39 ? 5.661 -7.554 -2.224 1.00 0.00 143 ASN A N 16
ATOM 16027 C CA . ASN A 1 39 ? 6.467 -8.619 -1.639 1.00 0.00 143 ASN A CA 16
ATOM 16028 C C . ASN A 1 39 ? 6.333 -8.631 -0.119 1.00 0.00 143 ASN A C 16
ATOM 16029 O O . ASN A 1 39 ? 6.611 -9.638 0.532 1.00 0.00 143 ASN A O 16
ATOM 16040 N N . CYS A 1 40 ? 5.904 -7.505 0.440 1.00 0.00 144 CYS A N 16
ATOM 16041 C CA . CYS A 1 40 ? 5.732 -7.384 1.882 1.00 0.00 144 CYS A CA 16
ATOM 16042 C C . CYS A 1 40 ? 4.312 -7.762 2.294 1.00 0.00 144 CYS A C 16
ATOM 16043 O O . CYS A 1 40 ? 4.078 -8.212 3.416 1.00 0.00 144 CYS A O 16
ATOM 16050 N N . VAL A 1 41 ? 3.367 -7.576 1.378 1.00 0.00 145 VAL A N 16
ATOM 16051 C CA . VAL A 1 41 ? 1.970 -7.899 1.645 1.00 0.00 145 VAL A CA 16
ATOM 16052 C C . VAL A 1 41 ? 1.561 -9.191 0.946 1.00 0.00 145 VAL A C 16
ATOM 16053 O O . VAL A 1 41 ? 0.375 -9.504 0.841 1.00 0.00 145 VAL A O 16
ATOM 16066 N N . LEU A 1 42 ? 2.551 -9.937 0.469 1.00 0.00 146 LEU A N 16
ATOM 16067 C CA . LEU A 1 42 ? 2.295 -11.197 -0.221 1.00 0.00 146 LEU A CA 16
ATOM 16068 C C . LEU A 1 42 ? 2.390 -12.375 0.743 1.00 0.00 146 LEU A C 16
ATOM 16069 O O . LEU A 1 42 ? 3.458 -12.661 1.287 1.00 0.00 146 LEU A O 16
ATOM 16085 N N . ILE A 1 43 ? 1.268 -13.056 0.950 1.00 0.00 147 ILE A N 16
ATOM 16086 C CA . ILE A 1 43 ? 1.226 -14.205 1.846 1.00 0.00 147 ILE A CA 16
ATOM 16087 C C . ILE A 1 43 ? 0.773 -15.461 1.108 1.00 0.00 147 ILE A C 16
ATOM 16088 O O . ILE A 1 43 ? -0.383 -15.591 0.705 1.00 0.00 147 ILE A O 16
ATOM 16104 N N . PRO A 1 44 ? 1.703 -16.410 0.929 1.00 0.00 148 PRO A N 16
ATOM 16105 C CA . PRO A 1 44 ? 1.423 -17.674 0.242 1.00 0.00 148 PRO A CA 16
ATOM 16106 C C . PRO A 1 44 ? 0.509 -18.585 1.055 1.00 0.00 148 PRO A C 16
ATOM 16107 O O . PRO A 1 44 ? 0.529 -18.562 2.286 1.00 0.00 148 PRO A O 16
ATOM 16118 N N . ASP A 1 45 ? -0.290 -19.387 0.359 1.00 0.00 149 ASP A N 16
ATOM 16119 C CA . ASP A 1 45 ? -1.210 -20.308 1.017 1.00 0.00 149 ASP A CA 16
ATOM 16120 C C . ASP A 1 45 ? -0.471 -21.193 2.015 1.00 0.00 149 ASP A C 16
ATOM 16121 O O . ASP A 1 45 ? -1.049 -21.653 3.000 1.00 0.00 149 ASP A O 16
ATOM 16130 N N . LYS A 1 46 ? 0.810 -21.431 1.753 1.00 0.00 150 LYS A N 16
ATOM 16131 C CA . LYS A 1 46 ? 1.629 -22.261 2.628 1.00 0.00 150 LYS A CA 16
ATOM 16132 C C . LYS A 1 46 ? 3.011 -21.645 2.826 1.00 0.00 150 LYS A C 16
ATOM 16133 O O . LYS A 1 46 ? 3.457 -20.800 2.050 1.00 0.00 150 LYS A O 16
ATOM 16152 N N . PRO A 1 47 ? 3.706 -22.078 3.888 1.00 0.00 151 PRO A N 16
ATOM 16153 C CA . PRO A 1 47 ? 5.048 -21.584 4.211 1.00 0.00 151 PRO A CA 16
ATOM 16154 C C . PRO A 1 47 ? 6.096 -22.056 3.209 1.00 0.00 151 PRO A C 16
ATOM 16155 O O . PRO A 1 47 ? 6.361 -23.252 3.090 1.00 0.00 151 PRO A O 16
ATOM 16166 N N . GLY A 1 48 ? 6.690 -21.109 2.490 1.00 0.00 152 GLY A N 16
ATOM 16167 C CA . GLY A 1 48 ? 7.703 -21.448 1.508 1.00 0.00 152 GLY A CA 16
ATOM 16168 C C . GLY A 1 48 ? 7.110 -21.768 0.150 1.00 0.00 152 GLY A C 16
ATOM 16169 O O . GLY A 1 48 ? 7.804 -22.266 -0.735 1.00 0.00 152 GLY A O 16
ATOM 16173 N N . GLU A 1 49 ? 5.822 -21.481 -0.014 1.00 0.00 153 GLU A N 16
ATOM 16174 C CA . GLU A 1 49 ? 5.136 -21.744 -1.274 1.00 0.00 153 GLU A CA 16
ATOM 16175 C C . GLU A 1 49 ? 5.060 -20.480 -2.125 1.00 0.00 153 GLU A C 16
ATOM 16176 O O . GLU A 1 49 ? 5.654 -19.456 -1.790 1.00 0.00 153 GLU A O 16
ATOM 16188 N N . SER A 1 50 ? 4.324 -20.561 -3.229 1.00 0.00 154 SER A N 16
ATOM 16189 C CA . SER A 1 50 ? 4.172 -19.426 -4.132 1.00 0.00 154 SER A CA 16
ATOM 16190 C C . SER A 1 50 ? 3.178 -18.414 -3.570 1.00 0.00 154 SER A C 16
ATOM 16191 O O . SER A 1 50 ? 1.999 -18.719 -3.392 1.00 0.00 154 SER A O 16
ATOM 16199 N N . ALA A 1 51 ? 3.664 -17.209 -3.293 1.00 0.00 155 ALA A N 16
ATOM 16200 C CA . ALA A 1 51 ? 2.820 -16.150 -2.754 1.00 0.00 155 ALA A CA 16
ATOM 16201 C C . ALA A 1 51 ? 1.567 -15.961 -3.602 1.00 0.00 155 ALA A C 16
ATOM 16202 O O . ALA A 1 51 ? 1.492 -16.446 -4.731 1.00 0.00 155 ALA A O 16
ATOM 16209 N N . GLU A 1 52 ? 0.586 -15.253 -3.051 1.00 0.00 156 GLU A N 16
ATOM 16210 C CA . GLU A 1 52 ? -0.664 -15.002 -3.759 1.00 0.00 156 GLU A CA 16
ATOM 16211 C C . GLU A 1 52 ? -0.873 -13.507 -3.981 1.00 0.00 156 GLU A C 16
ATOM 16212 O O . GLU A 1 52 ? -1.022 -12.741 -3.029 1.00 0.00 156 GLU A O 16
ATOM 16224 N N . VAL A 1 53 ? -0.882 -13.098 -5.246 1.00 0.00 157 VAL A N 16
ATOM 16225 C CA . VAL A 1 53 ? -1.072 -11.696 -5.595 1.00 0.00 157 VAL A CA 16
ATOM 16226 C C . VAL A 1 53 ? -2.491 -11.441 -6.091 1.00 0.00 157 VAL A C 16
ATOM 16227 O O . VAL A 1 53 ? -2.808 -11.627 -7.266 1.00 0.00 157 VAL A O 16
ATOM 16240 N N . PRO A 1 54 ? -3.368 -11.003 -5.176 1.00 0.00 158 PRO A N 16
ATOM 16241 C CA . PRO A 1 54 ? -4.768 -10.711 -5.496 1.00 0.00 158 PRO A CA 16
ATOM 16242 C C . PRO A 1 54 ? -4.916 -9.472 -6.373 1.00 0.00 158 PRO A C 16
ATOM 16243 O O . PRO A 1 54 ? -4.021 -8.632 -6.458 1.00 0.00 158 PRO A O 16
ATOM 16254 N N . PRO A 1 55 ? -6.073 -9.354 -7.042 1.00 0.00 159 PRO A N 16
ATOM 16255 C CA . PRO A 1 55 ? -6.366 -8.220 -7.924 1.00 0.00 159 PRO A CA 16
ATOM 16256 C C . PRO A 1 55 ? -6.566 -6.922 -7.151 1.00 0.00 159 PRO A C 16
ATOM 16257 O O . PRO A 1 55 ? -6.043 -5.874 -7.530 1.00 0.00 159 PRO A O 16
ATOM 16268 N N . VAL A 1 56 ? -7.327 -6.997 -6.063 1.00 0.00 160 VAL A N 16
ATOM 16269 C CA . VAL A 1 56 ? -7.596 -5.827 -5.235 1.00 0.00 160 VAL A CA 16
ATOM 16270 C C . VAL A 1 56 ? -6.774 -5.862 -3.952 1.00 0.00 160 VAL A C 16
ATOM 16271 O O . VAL A 1 56 ? -6.809 -6.841 -3.206 1.00 0.00 160 VAL A O 16
ATOM 16284 N N . PHE A 1 57 ? -6.035 -4.786 -3.700 1.00 0.00 161 PHE A N 16
ATOM 16285 C CA . PHE A 1 57 ? -5.203 -4.693 -2.506 1.00 0.00 161 PHE A CA 16
ATOM 16286 C C . PHE A 1 57 ? -5.633 -3.517 -1.634 1.00 0.00 161 PHE A C 16
ATOM 16287 O O . PHE A 1 57 ? -5.966 -2.445 -2.139 1.00 0.00 161 PHE A O 16
ATOM 16304 N N . TYR A 1 58 ? -5.624 -3.727 -0.322 1.00 0.00 162 TYR A N 16
ATOM 16305 C CA . TYR A 1 58 ? -6.015 -2.685 0.621 1.00 0.00 162 TYR A CA 16
ATOM 16306 C C . TYR A 1 58 ? -5.017 -2.589 1.771 1.00 0.00 162 TYR A C 16
ATOM 16307 O O . TYR A 1 58 ? -4.728 -3.579 2.443 1.00 0.00 162 TYR A O 16
ATOM 16325 N N . CYS A 1 59 ? -4.493 -1.388 1.991 1.00 0.00 163 CYS A N 16
ATOM 16326 C CA . CYS A 1 59 ? -3.527 -1.158 3.059 1.00 0.00 163 CYS A CA 16
ATOM 16327 C C . CYS A 1 59 ? -4.110 -1.552 4.413 1.00 0.00 163 CYS A C 16
ATOM 16328 O O . CYS A 1 59 ? -5.221 -2.075 4.493 1.00 0.00 163 CYS A O 16
ATOM 16335 N N . GLU A 1 60 ? -3.351 -1.296 5.474 1.00 0.00 164 GLU A N 16
ATOM 16336 C CA . GLU A 1 60 ? -3.793 -1.625 6.825 1.00 0.00 164 GLU A CA 16
ATOM 16337 C C . GLU A 1 60 ? -5.053 -0.846 7.190 1.00 0.00 164 GLU A C 16
ATOM 16338 O O . GLU A 1 60 ? -6.017 -1.411 7.710 1.00 0.00 164 GLU A O 16
ATOM 16350 N N . LEU A 1 61 ? -5.040 0.453 6.914 1.00 0.00 165 LEU A N 16
ATOM 16351 C CA . LEU A 1 61 ? -6.181 1.311 7.213 1.00 0.00 165 LEU A CA 16
ATOM 16352 C C . LEU A 1 61 ? -7.465 0.732 6.627 1.00 0.00 165 LEU A C 16
ATOM 16353 O O . LEU A 1 61 ? -8.417 0.444 7.353 1.00 0.00 165 LEU A O 16
ATOM 16369 N N . CYS A 1 62 ? -7.485 0.562 5.309 1.00 0.00 166 CYS A N 16
ATOM 16370 C CA . CYS A 1 62 ? -8.650 0.016 4.625 1.00 0.00 166 CYS A CA 16
ATOM 16371 C C . CYS A 1 62 ? -8.919 -1.419 5.069 1.00 0.00 166 CYS A C 16
ATOM 16372 O O . CYS A 1 62 ? -10.070 -1.827 5.224 1.00 0.00 166 CYS A O 16
ATOM 16379 N N . ARG A 1 63 ? -7.848 -2.180 5.272 1.00 0.00 167 ARG A N 16
ATOM 16380 C CA . ARG A 1 63 ? -7.968 -3.570 5.698 1.00 0.00 167 ARG A CA 16
ATOM 16381 C C . ARG A 1 63 ? -8.835 -3.682 6.948 1.00 0.00 167 ARG A C 16
ATOM 16382 O O . ARG A 1 63 ? -9.823 -4.417 6.968 1.00 0.00 167 ARG A O 16
ATOM 16403 N N . LEU A 1 64 ? -8.457 -2.951 7.991 1.00 0.00 168 LEU A N 16
ATOM 16404 C CA . LEU A 1 64 ? -9.200 -2.968 9.247 1.00 0.00 168 LEU A CA 16
ATOM 16405 C C . LEU A 1 64 ? -10.588 -2.363 9.068 1.00 0.00 168 LEU A C 16
ATOM 16406 O O . LEU A 1 64 ? -11.576 -2.887 9.581 1.00 0.00 168 LEU A O 16
ATOM 16422 N N . SER A 1 65 ? -10.655 -1.256 8.334 1.00 0.00 169 SER A N 16
ATOM 16423 C CA . SER A 1 65 ? -11.922 -0.577 8.089 1.00 0.00 169 SER A CA 16
ATOM 16424 C C . SER A 1 65 ? -12.885 -1.484 7.329 1.00 0.00 169 SER A C 16
ATOM 16425 O O . SER A 1 65 ? -14.102 -1.309 7.394 1.00 0.00 169 SER A O 16
ATOM 16433 N N . ARG A 1 66 ? -12.332 -2.455 6.610 1.00 0.00 170 ARG A N 16
ATOM 16434 C CA . ARG A 1 66 ? -13.141 -3.390 5.837 1.00 0.00 170 ARG A CA 16
ATOM 16435 C C . ARG A 1 66 ? -13.433 -4.652 6.643 1.00 0.00 170 ARG A C 16
ATOM 16436 O O . ARG A 1 66 ? -14.463 -5.297 6.452 1.00 0.00 170 ARG A O 16
ATOM 16457 N N . ALA A 1 67 ? -12.518 -4.997 7.543 1.00 0.00 171 ALA A N 16
ATOM 16458 C CA . ALA A 1 67 ? -12.679 -6.181 8.379 1.00 0.00 171 ALA A CA 16
ATOM 16459 C C . ALA A 1 67 ? -13.611 -5.901 9.553 1.00 0.00 171 ALA A C 16
ATOM 16460 O O . ALA A 1 67 ? -14.213 -6.818 10.111 1.00 0.00 171 ALA A O 16
ATOM 16467 N N . ASP A 1 68 ? -13.723 -4.631 9.924 1.00 0.00 172 ASP A N 16
ATOM 16468 C CA . ASP A 1 68 ? -14.583 -4.231 11.032 1.00 0.00 172 ASP A CA 16
ATOM 16469 C C . ASP A 1 68 ? -15.746 -3.378 10.537 1.00 0.00 172 ASP A C 16
ATOM 16470 O O . ASP A 1 68 ? -16.667 -3.914 9.922 1.00 0.00 172 ASP A O 16
ATOM 16481 N N . GLY A 1 1 ? 13.958 19.616 4.965 1.00 0.00 105 GLY A N 17
ATOM 16482 C CA . GLY A 1 1 ? 12.533 19.872 4.873 1.00 0.00 105 GLY A CA 17
ATOM 16483 C C . GLY A 1 1 ? 11.926 19.320 3.598 1.00 0.00 105 GLY A C 17
ATOM 16484 O O . GLY A 1 1 ? 11.285 20.049 2.842 1.00 0.00 105 GLY A O 17
ATOM 16488 N N . SER A 1 2 ? 12.129 18.028 3.359 1.00 0.00 106 SER A N 17
ATOM 16489 C CA . SER A 1 2 ? 11.601 17.380 2.164 1.00 0.00 106 SER A CA 17
ATOM 16490 C C . SER A 1 2 ? 10.668 16.232 2.535 1.00 0.00 106 SER A C 17
ATOM 16491 O O . SER A 1 2 ? 11.046 15.327 3.279 1.00 0.00 106 SER A O 17
ATOM 16499 N N . ASP A 1 3 ? 9.448 16.276 2.012 1.00 0.00 107 ASP A N 17
ATOM 16500 C CA . ASP A 1 3 ? 8.460 15.240 2.287 1.00 0.00 107 ASP A CA 17
ATOM 16501 C C . ASP A 1 3 ? 8.363 14.259 1.122 1.00 0.00 107 ASP A C 17
ATOM 16502 O O . ASP A 1 3 ? 8.465 13.047 1.308 1.00 0.00 107 ASP A O 17
ATOM 16511 N N . SER A 1 4 ? 8.163 14.793 -0.079 1.00 0.00 108 SER A N 17
ATOM 16512 C CA . SER A 1 4 ? 8.047 13.965 -1.274 1.00 0.00 108 SER A CA 17
ATOM 16513 C C . SER A 1 4 ? 6.831 13.047 -1.182 1.00 0.00 108 SER A C 17
ATOM 16514 O O . SER A 1 4 ? 6.785 11.994 -1.818 1.00 0.00 108 SER A O 17
ATOM 16522 N N . PHE A 1 5 ? 5.849 13.455 -0.386 1.00 0.00 109 PHE A N 17
ATOM 16523 C CA . PHE A 1 5 ? 4.632 12.670 -0.210 1.00 0.00 109 PHE A CA 17
ATOM 16524 C C . PHE A 1 5 ? 3.525 13.168 -1.134 1.00 0.00 109 PHE A C 17
ATOM 16525 O O . PHE A 1 5 ? 2.770 14.074 -0.782 1.00 0.00 109 PHE A O 17
ATOM 16542 N N . GLN A 1 6 ? 3.436 12.569 -2.317 1.00 0.00 110 GLN A N 17
ATOM 16543 C CA . GLN A 1 6 ? 2.422 12.952 -3.292 1.00 0.00 110 GLN A CA 17
ATOM 16544 C C . GLN A 1 6 ? 1.020 12.737 -2.733 1.00 0.00 110 GLN A C 17
ATOM 16545 O O . GLN A 1 6 ? 0.795 11.898 -1.860 1.00 0.00 110 GLN A O 17
ATOM 16559 N N . PRO A 1 7 ? 0.053 13.512 -3.246 1.00 0.00 111 PRO A N 17
ATOM 16560 C CA . PRO A 1 7 ? -1.345 13.424 -2.812 1.00 0.00 111 PRO A CA 17
ATOM 16561 C C . PRO A 1 7 ? -2.011 12.128 -3.260 1.00 0.00 111 PRO A C 17
ATOM 16562 O O . PRO A 1 7 ? -2.958 11.657 -2.631 1.00 0.00 111 PRO A O 17
ATOM 16573 N N . GLU A 1 8 ? -1.509 11.556 -4.350 1.00 0.00 112 GLU A N 17
ATOM 16574 C CA . GLU A 1 8 ? -2.057 10.313 -4.881 1.00 0.00 112 GLU A CA 17
ATOM 16575 C C . GLU A 1 8 ? -1.020 9.194 -4.826 1.00 0.00 112 GLU A C 17
ATOM 16576 O O . GLU A 1 8 ? -1.360 8.014 -4.910 1.00 0.00 112 GLU A O 17
ATOM 16588 N N . ALA A 1 9 ? 0.245 9.574 -4.684 1.00 0.00 113 ALA A N 17
ATOM 16589 C CA . ALA A 1 9 ? 1.331 8.604 -4.616 1.00 0.00 113 ALA A CA 17
ATOM 16590 C C . ALA A 1 9 ? 2.014 8.639 -3.253 1.00 0.00 113 ALA A C 17
ATOM 16591 O O . ALA A 1 9 ? 3.033 9.306 -3.073 1.00 0.00 113 ALA A O 17
ATOM 16598 N N . LYS A 1 10 ? 1.446 7.916 -2.294 1.00 0.00 114 LYS A N 17
ATOM 16599 C CA . LYS A 1 10 ? 1.999 7.862 -0.946 1.00 0.00 114 LYS A CA 17
ATOM 16600 C C . LYS A 1 10 ? 2.413 6.440 -0.583 1.00 0.00 114 LYS A C 17
ATOM 16601 O O . LYS A 1 10 ? 1.567 5.580 -0.336 1.00 0.00 114 LYS A O 17
ATOM 16620 N N . VAL A 1 11 ? 3.720 6.198 -0.552 1.00 0.00 115 VAL A N 17
ATOM 16621 C CA . VAL A 1 11 ? 4.246 4.880 -0.218 1.00 0.00 115 VAL A CA 17
ATOM 16622 C C . VAL A 1 11 ? 4.286 4.672 1.292 1.00 0.00 115 VAL A C 17
ATOM 16623 O O . VAL A 1 11 ? 5.127 5.243 1.986 1.00 0.00 115 VAL A O 17
ATOM 16636 N N . ARG A 1 12 ? 3.371 3.848 1.795 1.00 0.00 116 ARG A N 17
ATOM 16637 C CA . ARG A 1 12 ? 3.302 3.565 3.223 1.00 0.00 116 ARG A CA 17
ATOM 16638 C C . ARG A 1 12 ? 3.288 2.060 3.478 1.00 0.00 116 ARG A C 17
ATOM 16639 O O . ARG A 1 12 ? 2.229 1.433 3.496 1.00 0.00 116 ARG A O 17
ATOM 16660 N N . CYS A 1 13 ? 4.471 1.488 3.675 1.00 0.00 117 CYS A N 17
ATOM 16661 C CA . CYS A 1 13 ? 4.596 0.058 3.928 1.00 0.00 117 CYS A CA 17
ATOM 16662 C C . CYS A 1 13 ? 4.944 -0.207 5.390 1.00 0.00 117 CYS A C 17
ATOM 16663 O O . CYS A 1 13 ? 5.472 0.665 6.081 1.00 0.00 117 CYS A O 17
ATOM 16670 N N . ILE A 1 14 ? 4.645 -1.416 5.854 1.00 0.00 118 ILE A N 17
ATOM 16671 C CA . ILE A 1 14 ? 4.928 -1.796 7.233 1.00 0.00 118 ILE A CA 17
ATOM 16672 C C . ILE A 1 14 ? 6.417 -1.679 7.541 1.00 0.00 118 ILE A C 17
ATOM 16673 O O . ILE A 1 14 ? 6.814 -1.557 8.700 1.00 0.00 118 ILE A O 17
ATOM 16689 N N . CYS A 1 15 ? 7.236 -1.715 6.496 1.00 0.00 119 CYS A N 17
ATOM 16690 C CA . CYS A 1 15 ? 8.682 -1.612 6.653 1.00 0.00 119 CYS A CA 17
ATOM 16691 C C . CYS A 1 15 ? 9.119 -0.151 6.714 1.00 0.00 119 CYS A C 17
ATOM 16692 O O . CYS A 1 15 ? 10.301 0.147 6.892 1.00 0.00 119 CYS A O 17
ATOM 16699 N N . SER A 1 16 ? 8.158 0.755 6.567 1.00 0.00 120 SER A N 17
ATOM 16700 C CA . SER A 1 16 ? 8.444 2.185 6.602 1.00 0.00 120 SER A CA 17
ATOM 16701 C C . SER A 1 16 ? 9.531 2.547 5.594 1.00 0.00 120 SER A C 17
ATOM 16702 O O . SER A 1 16 ? 10.379 3.399 5.857 1.00 0.00 120 SER A O 17
ATOM 16710 N N . SER A 1 17 ? 9.497 1.892 4.437 1.00 0.00 121 SER A N 17
ATOM 16711 C CA . SER A 1 17 ? 10.481 2.141 3.390 1.00 0.00 121 SER A CA 17
ATOM 16712 C C . SER A 1 17 ? 9.796 2.515 2.079 1.00 0.00 121 SER A C 17
ATOM 16713 O O . SER A 1 17 ? 9.075 1.709 1.489 1.00 0.00 121 SER A O 17
ATOM 16721 N N . THR A 1 18 ? 10.026 3.744 1.627 1.00 0.00 122 THR A N 17
ATOM 16722 C CA . THR A 1 18 ? 9.431 4.226 0.387 1.00 0.00 122 THR A CA 17
ATOM 16723 C C . THR A 1 18 ? 10.375 4.021 -0.792 1.00 0.00 122 THR A C 17
ATOM 16724 O O . THR A 1 18 ? 10.369 4.798 -1.746 1.00 0.00 122 THR A O 17
ATOM 16735 N N . MET A 1 19 ? 11.185 2.970 -0.720 1.00 0.00 123 MET A N 17
ATOM 16736 C CA . MET A 1 19 ? 12.134 2.662 -1.783 1.00 0.00 123 MET A CA 17
ATOM 16737 C C . MET A 1 19 ? 11.486 1.788 -2.853 1.00 0.00 123 MET A C 17
ATOM 16738 O O . MET A 1 19 ? 10.311 1.436 -2.753 1.00 0.00 123 MET A O 17
ATOM 16752 N N . VAL A 1 20 ? 12.261 1.441 -3.876 1.00 0.00 124 VAL A N 17
ATOM 16753 C CA . VAL A 1 20 ? 11.763 0.607 -4.964 1.00 0.00 124 VAL A CA 17
ATOM 16754 C C . VAL A 1 20 ? 11.997 -0.871 -4.674 1.00 0.00 124 VAL A C 17
ATOM 16755 O O . VAL A 1 20 ? 13.006 -1.443 -5.086 1.00 0.00 124 VAL A O 17
ATOM 16768 N N . ASN A 1 21 ? 11.057 -1.485 -3.963 1.00 0.00 125 ASN A N 17
ATOM 16769 C CA . ASN A 1 21 ? 11.161 -2.898 -3.617 1.00 0.00 125 ASN A CA 17
ATOM 16770 C C . ASN A 1 21 ? 11.023 -3.773 -4.860 1.00 0.00 125 ASN A C 17
ATOM 16771 O O . ASN A 1 21 ? 11.045 -3.277 -5.986 1.00 0.00 125 ASN A O 17
ATOM 16782 N N . ASP A 1 22 ? 10.879 -5.076 -4.645 1.00 0.00 126 ASP A N 17
ATOM 16783 C CA . ASP A 1 22 ? 10.735 -6.021 -5.747 1.00 0.00 126 ASP A CA 17
ATOM 16784 C C . ASP A 1 22 ? 9.530 -5.667 -6.612 1.00 0.00 126 ASP A C 17
ATOM 16785 O O . ASP A 1 22 ? 9.577 -5.780 -7.837 1.00 0.00 126 ASP A O 17
ATOM 16794 N N . SER A 1 23 ? 8.449 -5.241 -5.966 1.00 0.00 127 SER A N 17
ATOM 16795 C CA . SER A 1 23 ? 7.229 -4.876 -6.676 1.00 0.00 127 SER A CA 17
ATOM 16796 C C . SER A 1 23 ? 6.299 -4.065 -5.777 1.00 0.00 127 SER A C 17
ATOM 16797 O O . SER A 1 23 ? 5.945 -4.499 -4.682 1.00 0.00 127 SER A O 17
ATOM 16805 N N . MET A 1 24 ? 5.910 -2.886 -6.250 1.00 0.00 128 MET A N 17
ATOM 16806 C CA . MET A 1 24 ? 5.021 -2.015 -5.490 1.00 0.00 128 MET A CA 17
ATOM 16807 C C . MET A 1 24 ? 3.587 -2.121 -6.002 1.00 0.00 128 MET A C 17
ATOM 16808 O O . MET A 1 24 ? 3.352 -2.556 -7.130 1.00 0.00 128 MET A O 17
ATOM 16822 N N . ILE A 1 25 ? 2.635 -1.722 -5.166 1.00 0.00 129 ILE A N 17
ATOM 16823 C CA . ILE A 1 25 ? 1.225 -1.772 -5.535 1.00 0.00 129 ILE A CA 17
ATOM 16824 C C . ILE A 1 25 ? 0.434 -0.675 -4.832 1.00 0.00 129 ILE A C 17
ATOM 16825 O O . ILE A 1 25 ? 0.590 -0.457 -3.631 1.00 0.00 129 ILE A O 17
ATOM 16841 N N . GLN A 1 26 ? -0.417 0.011 -5.589 1.00 0.00 130 GLN A N 17
ATOM 16842 C CA . GLN A 1 26 ? -1.235 1.085 -5.037 1.00 0.00 130 GLN A CA 17
ATOM 16843 C C . GLN A 1 26 ? -2.531 0.536 -4.452 1.00 0.00 130 GLN A C 17
ATOM 16844 O O . GLN A 1 26 ? -3.088 -0.440 -4.955 1.00 0.00 130 GLN A O 17
ATOM 16858 N N . CYS A 1 27 ? -3.008 1.170 -3.386 1.00 0.00 131 CYS A N 17
ATOM 16859 C CA . CYS A 1 27 ? -4.240 0.746 -2.730 1.00 0.00 131 CYS A CA 17
ATOM 16860 C C . CYS A 1 27 ? -5.434 0.892 -3.669 1.00 0.00 131 CYS A C 17
ATOM 16861 O O . CYS A 1 27 ? -5.447 1.759 -4.542 1.00 0.00 131 CYS A O 17
ATOM 16868 N N . GLU A 1 28 ? -6.434 0.037 -3.482 1.00 0.00 132 GLU A N 17
ATOM 16869 C CA . GLU A 1 28 ? -7.632 0.071 -4.313 1.00 0.00 132 GLU A CA 17
ATOM 16870 C C . GLU A 1 28 ? -8.693 0.981 -3.701 1.00 0.00 132 GLU A C 17
ATOM 16871 O O . GLU A 1 28 ? -9.883 0.845 -3.987 1.00 0.00 132 GLU A O 17
ATOM 16883 N N . ASP A 1 29 ? -8.254 1.907 -2.856 1.00 0.00 133 ASP A N 17
ATOM 16884 C CA . ASP A 1 29 ? -9.164 2.841 -2.203 1.00 0.00 133 ASP A CA 17
ATOM 16885 C C . ASP A 1 29 ? -8.886 4.273 -2.649 1.00 0.00 133 ASP A C 17
ATOM 16886 O O . ASP A 1 29 ? -7.852 4.847 -2.312 1.00 0.00 133 ASP A O 17
ATOM 16895 N N . GLN A 1 30 ? -9.816 4.841 -3.410 1.00 0.00 134 GLN A N 17
ATOM 16896 C CA . GLN A 1 30 ? -9.670 6.206 -3.903 1.00 0.00 134 GLN A CA 17
ATOM 16897 C C . GLN A 1 30 ? -9.504 7.187 -2.748 1.00 0.00 134 GLN A C 17
ATOM 16898 O O . GLN A 1 30 ? -8.953 8.275 -2.919 1.00 0.00 134 GLN A O 17
ATOM 16912 N N . ARG A 1 31 ? -9.984 6.796 -1.572 1.00 0.00 135 ARG A N 17
ATOM 16913 C CA . ARG A 1 31 ? -9.890 7.642 -0.388 1.00 0.00 135 ARG A CA 17
ATOM 16914 C C . ARG A 1 31 ? -8.623 7.331 0.404 1.00 0.00 135 ARG A C 17
ATOM 16915 O O . ARG A 1 31 ? -8.498 7.710 1.569 1.00 0.00 135 ARG A O 17
ATOM 16936 N N . CYS A 1 32 ? -7.687 6.639 -0.236 1.00 0.00 136 CYS A N 17
ATOM 16937 C CA . CYS A 1 32 ? -6.430 6.275 0.407 1.00 0.00 136 CYS A CA 17
ATOM 16938 C C . CYS A 1 32 ? -5.247 6.551 -0.516 1.00 0.00 136 CYS A C 17
ATOM 16939 O O . CYS A 1 32 ? -4.377 7.363 -0.201 1.00 0.00 136 CYS A O 17
ATOM 16946 N N . GLN A 1 33 ? -5.222 5.868 -1.656 1.00 0.00 137 GLN A N 17
ATOM 16947 C CA . GLN A 1 33 ? -4.145 6.039 -2.624 1.00 0.00 137 GLN A CA 17
ATOM 16948 C C . GLN A 1 33 ? -2.783 5.868 -1.960 1.00 0.00 137 GLN A C 17
ATOM 16949 O O . GLN A 1 33 ? -1.960 6.784 -1.963 1.00 0.00 137 GLN A O 17
ATOM 16963 N N . VAL A 1 34 ? -2.551 4.690 -1.390 1.00 0.00 138 VAL A N 17
ATOM 16964 C CA . VAL A 1 34 ? -1.288 4.399 -0.722 1.00 0.00 138 VAL A CA 17
ATOM 16965 C C . VAL A 1 34 ? -0.587 3.209 -1.366 1.00 0.00 138 VAL A C 17
ATOM 16966 O O . VAL A 1 34 ? -1.177 2.141 -1.527 1.00 0.00 138 VAL A O 17
ATOM 16979 N N . TRP A 1 35 ? 0.675 3.400 -1.732 1.00 0.00 139 TRP A N 17
ATOM 16980 C CA . TRP A 1 35 ? 1.458 2.341 -2.359 1.00 0.00 139 TRP A CA 17
ATOM 16981 C C . TRP A 1 35 ? 2.177 1.501 -1.309 1.00 0.00 139 TRP A C 17
ATOM 16982 O O . TRP A 1 35 ? 2.682 2.030 -0.319 1.00 0.00 139 TRP A O 17
ATOM 17003 N N . GLN A 1 36 ? 2.219 0.192 -1.532 1.00 0.00 140 GLN A N 17
ATOM 17004 C CA . GLN A 1 36 ? 2.877 -0.720 -0.604 1.00 0.00 140 GLN A CA 17
ATOM 17005 C C . GLN A 1 36 ? 3.685 -1.773 -1.355 1.00 0.00 140 GLN A C 17
ATOM 17006 O O . GLN A 1 36 ? 3.518 -1.954 -2.561 1.00 0.00 140 GLN A O 17
ATOM 17020 N N . HIS A 1 37 ? 4.563 -2.464 -0.634 1.00 0.00 141 HIS A N 17
ATOM 17021 C CA . HIS A 1 37 ? 5.398 -3.499 -1.233 1.00 0.00 141 HIS A CA 17
ATOM 17022 C C . HIS A 1 37 ? 4.631 -4.812 -1.354 1.00 0.00 141 HIS A C 17
ATOM 17023 O O . HIS A 1 37 ? 4.281 -5.434 -0.350 1.00 0.00 141 HIS A O 17
ATOM 17037 N N . LEU A 1 38 ? 4.373 -5.229 -2.589 1.00 0.00 142 LEU A N 17
ATOM 17038 C CA . LEU A 1 38 ? 3.647 -6.469 -2.842 1.00 0.00 142 LEU A CA 17
ATOM 17039 C C . LEU A 1 38 ? 4.284 -7.635 -2.094 1.00 0.00 142 LEU A C 17
ATOM 17040 O O . LEU A 1 38 ? 3.589 -8.465 -1.510 1.00 0.00 142 LEU A O 17
ATOM 17056 N N . ASN A 1 39 ? 5.612 -7.691 -2.115 1.00 0.00 143 ASN A N 17
ATOM 17057 C CA . ASN A 1 39 ? 6.344 -8.755 -1.437 1.00 0.00 143 ASN A CA 17
ATOM 17058 C C . ASN A 1 39 ? 6.091 -8.716 0.067 1.00 0.00 143 ASN A C 17
ATOM 17059 O O . ASN A 1 39 ? 6.156 -9.742 0.745 1.00 0.00 143 ASN A O 17
ATOM 17070 N N . CYS A 1 40 ? 5.801 -7.527 0.582 1.00 0.00 144 CYS A N 17
ATOM 17071 C CA . CYS A 1 40 ? 5.537 -7.353 2.005 1.00 0.00 144 CYS A CA 17
ATOM 17072 C C . CYS A 1 40 ? 4.102 -7.743 2.344 1.00 0.00 144 CYS A C 17
ATOM 17073 O O . CYS A 1 40 ? 3.828 -8.272 3.422 1.00 0.00 144 CYS A O 17
ATOM 17080 N N . VAL A 1 41 ? 3.187 -7.477 1.417 1.00 0.00 145 VAL A N 17
ATOM 17081 C CA . VAL A 1 41 ? 1.780 -7.801 1.615 1.00 0.00 145 VAL A CA 17
ATOM 17082 C C . VAL A 1 41 ? 1.414 -9.110 0.924 1.00 0.00 145 VAL A C 17
ATOM 17083 O O . VAL A 1 41 ? 0.236 -9.427 0.754 1.00 0.00 145 VAL A O 17
ATOM 17096 N N . LEU A 1 42 ? 2.431 -9.867 0.527 1.00 0.00 146 LEU A N 17
ATOM 17097 C CA . LEU A 1 42 ? 2.217 -11.143 -0.146 1.00 0.00 146 LEU A CA 17
ATOM 17098 C C . LEU A 1 42 ? 2.378 -12.306 0.827 1.00 0.00 146 LEU A C 17
ATOM 17099 O O . LEU A 1 42 ? 3.385 -12.407 1.528 1.00 0.00 146 LEU A O 17
ATOM 17115 N N . ILE A 1 43 ? 1.379 -13.182 0.864 1.00 0.00 147 ILE A N 17
ATOM 17116 C CA . ILE A 1 43 ? 1.412 -14.340 1.749 1.00 0.00 147 ILE A CA 17
ATOM 17117 C C . ILE A 1 43 ? 1.254 -15.637 0.964 1.00 0.00 147 ILE A C 17
ATOM 17118 O O . ILE A 1 43 ? 0.145 -16.080 0.664 1.00 0.00 147 ILE A O 17
ATOM 17134 N N . PRO A 1 44 ? 2.390 -16.264 0.622 1.00 0.00 148 PRO A N 17
ATOM 17135 C CA . PRO A 1 44 ? 2.405 -17.522 -0.131 1.00 0.00 148 PRO A CA 17
ATOM 17136 C C . PRO A 1 44 ? 1.888 -18.697 0.692 1.00 0.00 148 PRO A C 17
ATOM 17137 O O . PRO A 1 44 ? 2.146 -18.787 1.893 1.00 0.00 148 PRO A O 17
ATOM 17148 N N . ASP A 1 45 ? 1.159 -19.595 0.040 1.00 0.00 149 ASP A N 17
ATOM 17149 C CA . ASP A 1 45 ? 0.607 -20.766 0.712 1.00 0.00 149 ASP A CA 17
ATOM 17150 C C . ASP A 1 45 ? 1.711 -21.578 1.382 1.00 0.00 149 ASP A C 17
ATOM 17151 O O . ASP A 1 45 ? 1.462 -22.316 2.335 1.00 0.00 149 ASP A O 17
ATOM 17160 N N . LYS A 1 46 ? 2.932 -21.438 0.876 1.00 0.00 150 LYS A N 17
ATOM 17161 C CA . LYS A 1 46 ? 4.075 -22.158 1.424 1.00 0.00 150 LYS A CA 17
ATOM 17162 C C . LYS A 1 46 ? 5.383 -21.468 1.050 1.00 0.00 150 LYS A C 17
ATOM 17163 O O . LYS A 1 46 ? 5.463 -20.726 0.071 1.00 0.00 150 LYS A O 17
ATOM 17182 N N . PRO A 1 47 ? 6.433 -21.718 1.846 1.00 0.00 151 PRO A N 17
ATOM 17183 C CA . PRO A 1 47 ? 7.757 -21.131 1.616 1.00 0.00 151 PRO A CA 17
ATOM 17184 C C . PRO A 1 47 ? 8.437 -21.702 0.376 1.00 0.00 151 PRO A C 17
ATOM 17185 O O . PRO A 1 47 ? 8.748 -22.890 0.318 1.00 0.00 151 PRO A O 17
ATOM 17196 N N . GLY A 1 48 ? 8.664 -20.845 -0.616 1.00 0.00 152 GLY A N 17
ATOM 17197 C CA . GLY A 1 48 ? 9.306 -21.283 -1.841 1.00 0.00 152 GLY A CA 17
ATOM 17198 C C . GLY A 1 48 ? 8.376 -21.221 -3.037 1.00 0.00 152 GLY A C 17
ATOM 17199 O O . GLY A 1 48 ? 8.827 -21.186 -4.181 1.00 0.00 152 GLY A O 17
ATOM 17203 N N . GLU A 1 49 ? 7.073 -21.209 -2.771 1.00 0.00 153 GLU A N 17
ATOM 17204 C CA . GLU A 1 49 ? 6.078 -21.154 -3.835 1.00 0.00 153 GLU A CA 17
ATOM 17205 C C . GLU A 1 49 ? 5.797 -19.710 -4.243 1.00 0.00 153 GLU A C 17
ATOM 17206 O O . GLU A 1 49 ? 6.379 -18.774 -3.695 1.00 0.00 153 GLU A O 17
ATOM 17218 N N . SER A 1 50 ? 4.902 -19.538 -5.211 1.00 0.00 154 SER A N 17
ATOM 17219 C CA . SER A 1 50 ? 4.546 -18.210 -5.696 1.00 0.00 154 SER A CA 17
ATOM 17220 C C . SER A 1 50 ? 3.472 -17.579 -4.815 1.00 0.00 154 SER A C 17
ATOM 17221 O O . SER A 1 50 ? 2.360 -18.095 -4.709 1.00 0.00 154 SER A O 17
ATOM 17229 N N . ALA A 1 51 ? 3.814 -16.460 -4.186 1.00 0.00 155 ALA A N 17
ATOM 17230 C CA . ALA A 1 51 ? 2.880 -15.757 -3.316 1.00 0.00 155 ALA A CA 17
ATOM 17231 C C . ALA A 1 51 ? 1.550 -15.512 -4.022 1.00 0.00 155 ALA A C 17
ATOM 17232 O O . ALA A 1 51 ? 1.451 -15.645 -5.241 1.00 0.00 155 ALA A O 17
ATOM 17239 N N . GLU A 1 52 ? 0.531 -15.155 -3.247 1.00 0.00 156 GLU A N 17
ATOM 17240 C CA . GLU A 1 52 ? -0.793 -14.894 -3.800 1.00 0.00 156 GLU A CA 17
ATOM 17241 C C . GLU A 1 52 ? -1.003 -13.400 -4.027 1.00 0.00 156 GLU A C 17
ATOM 17242 O O . GLU A 1 52 ? -1.180 -12.635 -3.079 1.00 0.00 156 GLU A O 17
ATOM 17254 N N . VAL A 1 53 ? -0.982 -12.991 -5.292 1.00 0.00 157 VAL A N 17
ATOM 17255 C CA . VAL A 1 53 ? -1.170 -11.589 -5.645 1.00 0.00 157 VAL A CA 17
ATOM 17256 C C . VAL A 1 53 ? -2.573 -11.343 -6.188 1.00 0.00 157 VAL A C 17
ATOM 17257 O O . VAL A 1 53 ? -2.848 -11.527 -7.374 1.00 0.00 157 VAL A O 17
ATOM 17270 N N . PRO A 1 54 ? -3.484 -10.916 -5.302 1.00 0.00 158 PRO A N 17
ATOM 17271 C CA . PRO A 1 54 ? -4.875 -10.634 -5.669 1.00 0.00 158 PRO A CA 17
ATOM 17272 C C . PRO A 1 54 ? -5.003 -9.393 -6.546 1.00 0.00 158 PRO A C 17
ATOM 17273 O O . PRO A 1 54 ? -4.097 -8.562 -6.622 1.00 0.00 158 PRO A O 17
ATOM 17284 N N . PRO A 1 55 ? -6.153 -9.261 -7.223 1.00 0.00 159 PRO A N 17
ATOM 17285 C CA . PRO A 1 55 ? -6.426 -8.123 -8.105 1.00 0.00 159 PRO A CA 17
ATOM 17286 C C . PRO A 1 55 ? -6.619 -6.823 -7.332 1.00 0.00 159 PRO A C 17
ATOM 17287 O O . PRO A 1 55 ? -6.082 -5.781 -7.707 1.00 0.00 159 PRO A O 17
ATOM 17298 N N . VAL A 1 56 ? -7.389 -6.892 -6.251 1.00 0.00 160 VAL A N 17
ATOM 17299 C CA . VAL A 1 56 ? -7.652 -5.720 -5.424 1.00 0.00 160 VAL A CA 17
ATOM 17300 C C . VAL A 1 56 ? -6.814 -5.748 -4.150 1.00 0.00 160 VAL A C 17
ATOM 17301 O O . VAL A 1 56 ? -6.896 -6.689 -3.360 1.00 0.00 160 VAL A O 17
ATOM 17314 N N . PHE A 1 57 ? -6.008 -4.709 -3.956 1.00 0.00 161 PHE A N 17
ATOM 17315 C CA . PHE A 1 57 ? -5.154 -4.614 -2.778 1.00 0.00 161 PHE A CA 17
ATOM 17316 C C . PHE A 1 57 ? -5.636 -3.506 -1.845 1.00 0.00 161 PHE A C 17
ATOM 17317 O O . PHE A 1 57 ? -5.805 -2.360 -2.260 1.00 0.00 161 PHE A O 17
ATOM 17334 N N . TYR A 1 58 ? -5.854 -3.858 -0.583 1.00 0.00 162 TYR A N 17
ATOM 17335 C CA . TYR A 1 58 ? -6.319 -2.896 0.409 1.00 0.00 162 TYR A CA 17
ATOM 17336 C C . TYR A 1 58 ? -5.345 -2.806 1.580 1.00 0.00 162 TYR A C 17
ATOM 17337 O O . TYR A 1 58 ? -5.224 -3.739 2.375 1.00 0.00 162 TYR A O 17
ATOM 17355 N N . CYS A 1 59 ? -4.653 -1.676 1.680 1.00 0.00 163 CYS A N 17
ATOM 17356 C CA . CYS A 1 59 ? -3.689 -1.462 2.753 1.00 0.00 163 CYS A CA 17
ATOM 17357 C C . CYS A 1 59 ? -4.287 -1.841 4.105 1.00 0.00 163 CYS A C 17
ATOM 17358 O O . CYS A 1 59 ? -5.506 -1.871 4.269 1.00 0.00 163 CYS A O 17
ATOM 17365 N N . GLU A 1 60 ? -3.418 -2.130 5.069 1.00 0.00 164 GLU A N 17
ATOM 17366 C CA . GLU A 1 60 ? -3.860 -2.508 6.406 1.00 0.00 164 GLU A CA 17
ATOM 17367 C C . GLU A 1 60 ? -4.875 -1.505 6.947 1.00 0.00 164 GLU A C 17
ATOM 17368 O O . GLU A 1 60 ? -5.898 -1.885 7.519 1.00 0.00 164 GLU A O 17
ATOM 17380 N N . LEU A 1 61 ? -4.585 -0.221 6.764 1.00 0.00 165 LEU A N 17
ATOM 17381 C CA . LEU A 1 61 ? -5.470 0.838 7.234 1.00 0.00 165 LEU A CA 17
ATOM 17382 C C . LEU A 1 61 ? -6.903 0.595 6.771 1.00 0.00 165 LEU A C 17
ATOM 17383 O O . LEU A 1 61 ? -7.843 0.661 7.565 1.00 0.00 165 LEU A O 17
ATOM 17399 N N . CYS A 1 62 ? -7.064 0.312 5.483 1.00 0.00 166 CYS A N 17
ATOM 17400 C CA . CYS A 1 62 ? -8.381 0.057 4.914 1.00 0.00 166 CYS A CA 17
ATOM 17401 C C . CYS A 1 62 ? -8.909 -1.307 5.353 1.00 0.00 166 CYS A C 17
ATOM 17402 O O . CYS A 1 62 ? -10.039 -1.423 5.827 1.00 0.00 166 CYS A O 17
ATOM 17409 N N . ARG A 1 63 ? -8.082 -2.335 5.191 1.00 0.00 167 ARG A N 17
ATOM 17410 C CA . ARG A 1 63 ? -8.465 -3.690 5.569 1.00 0.00 167 ARG A CA 17
ATOM 17411 C C . ARG A 1 63 ? -9.015 -3.722 6.992 1.00 0.00 167 ARG A C 17
ATOM 17412 O O . ARG A 1 63 ? -10.006 -4.398 7.271 1.00 0.00 167 ARG A O 17
ATOM 17433 N N . LEU A 1 64 ? -8.365 -2.988 7.889 1.00 0.00 168 LEU A N 17
ATOM 17434 C CA . LEU A 1 64 ? -8.788 -2.933 9.284 1.00 0.00 168 LEU A CA 17
ATOM 17435 C C . LEU A 1 64 ? -10.056 -2.098 9.436 1.00 0.00 168 LEU A C 17
ATOM 17436 O O . LEU A 1 64 ? -11.006 -2.509 10.100 1.00 0.00 168 LEU A O 17
ATOM 17452 N N . SER A 1 65 ? -10.062 -0.923 8.813 1.00 0.00 169 SER A N 17
ATOM 17453 C CA . SER A 1 65 ? -11.212 -0.029 8.880 1.00 0.00 169 SER A CA 17
ATOM 17454 C C . SER A 1 65 ? -12.446 -0.684 8.268 1.00 0.00 169 SER A C 17
ATOM 17455 O O . SER A 1 65 ? -13.577 -0.278 8.537 1.00 0.00 169 SER A O 17
ATOM 17463 N N . ARG A 1 66 ? -12.220 -1.701 7.442 1.00 0.00 170 ARG A N 17
ATOM 17464 C CA . ARG A 1 66 ? -13.313 -2.412 6.789 1.00 0.00 170 ARG A CA 17
ATOM 17465 C C . ARG A 1 66 ? -13.607 -3.729 7.502 1.00 0.00 170 ARG A C 17
ATOM 17466 O O . ARG A 1 66 ? -14.726 -4.239 7.449 1.00 0.00 170 ARG A O 17
ATOM 17487 N N . ALA A 1 67 ? -12.594 -4.274 8.169 1.00 0.00 171 ALA A N 17
ATOM 17488 C CA . ALA A 1 67 ? -12.745 -5.529 8.894 1.00 0.00 171 ALA A CA 17
ATOM 17489 C C . ALA A 1 67 ? -13.058 -6.679 7.942 1.00 0.00 171 ALA A C 17
ATOM 17490 O O . ALA A 1 67 ? -13.684 -7.666 8.329 1.00 0.00 171 ALA A O 17
ATOM 17497 N N . ASP A 1 68 ? -12.619 -6.544 6.695 1.00 0.00 172 ASP A N 17
ATOM 17498 C CA . ASP A 1 68 ? -12.853 -7.572 5.687 1.00 0.00 172 ASP A CA 17
ATOM 17499 C C . ASP A 1 68 ? -14.331 -7.944 5.623 1.00 0.00 172 ASP A C 17
ATOM 17500 O O . ASP A 1 68 ? -14.844 -8.184 4.531 1.00 0.00 172 ASP A O 17
ATOM 17511 N N . GLY A 1 1 ? 1.503 18.662 7.476 1.00 0.00 105 GLY A N 18
ATOM 17512 C CA . GLY A 1 1 ? 1.887 17.308 7.831 1.00 0.00 105 GLY A CA 18
ATOM 17513 C C . GLY A 1 1 ? 2.298 16.487 6.625 1.00 0.00 105 GLY A C 18
ATOM 17514 O O . GLY A 1 1 ? 2.175 15.262 6.629 1.00 0.00 105 GLY A O 18
ATOM 17518 N N . SER A 1 2 ? 2.786 17.162 5.589 1.00 0.00 106 SER A N 18
ATOM 17519 C CA . SER A 1 2 ? 3.212 16.488 4.369 1.00 0.00 106 SER A CA 18
ATOM 17520 C C . SER A 1 2 ? 4.346 17.252 3.693 1.00 0.00 106 SER A C 18
ATOM 17521 O O . SER A 1 2 ? 4.153 18.361 3.196 1.00 0.00 106 SER A O 18
ATOM 17529 N N . ASP A 1 3 ? 5.530 16.649 3.679 1.00 0.00 107 ASP A N 18
ATOM 17530 C CA . ASP A 1 3 ? 6.697 17.271 3.064 1.00 0.00 107 ASP A CA 18
ATOM 17531 C C . ASP A 1 3 ? 6.995 16.643 1.706 1.00 0.00 107 ASP A C 18
ATOM 17532 O O . ASP A 1 3 ? 7.569 17.285 0.827 1.00 0.00 107 ASP A O 18
ATOM 17541 N N . SER A 1 4 ? 6.603 15.383 1.544 1.00 0.00 108 SER A N 18
ATOM 17542 C CA . SER A 1 4 ? 6.832 14.666 0.295 1.00 0.00 108 SER A CA 18
ATOM 17543 C C . SER A 1 4 ? 5.869 13.491 0.158 1.00 0.00 108 SER A C 18
ATOM 17544 O O . SER A 1 4 ? 6.152 12.520 -0.543 1.00 0.00 108 SER A O 18
ATOM 17552 N N . PHE A 1 5 ? 4.728 13.588 0.834 1.00 0.00 109 PHE A N 18
ATOM 17553 C CA . PHE A 1 5 ? 3.722 12.534 0.789 1.00 0.00 109 PHE A CA 18
ATOM 17554 C C . PHE A 1 5 ? 2.623 12.873 -0.213 1.00 0.00 109 PHE A C 18
ATOM 17555 O O . PHE A 1 5 ? 1.643 13.537 0.126 1.00 0.00 109 PHE A O 18
ATOM 17572 N N . GLN A 1 6 ? 2.793 12.412 -1.448 1.00 0.00 110 GLN A N 18
ATOM 17573 C CA . GLN A 1 6 ? 1.817 12.667 -2.500 1.00 0.00 110 GLN A CA 18
ATOM 17574 C C . GLN A 1 6 ? 0.469 12.042 -2.156 1.00 0.00 110 GLN A C 18
ATOM 17575 O O . GLN A 1 6 ? 0.386 10.901 -1.699 1.00 0.00 110 GLN A O 18
ATOM 17589 N N . PRO A 1 7 ? -0.612 12.804 -2.378 1.00 0.00 111 PRO A N 18
ATOM 17590 C CA . PRO A 1 7 ? -1.975 12.344 -2.099 1.00 0.00 111 PRO A CA 18
ATOM 17591 C C . PRO A 1 7 ? -2.427 11.250 -3.060 1.00 0.00 111 PRO A C 18
ATOM 17592 O O . PRO A 1 7 ? -3.418 10.564 -2.812 1.00 0.00 111 PRO A O 18
ATOM 17603 N N . GLU A 1 8 ? -1.694 11.093 -4.158 1.00 0.00 112 GLU A N 18
ATOM 17604 C CA . GLU A 1 8 ? -2.021 10.082 -5.156 1.00 0.00 112 GLU A CA 18
ATOM 17605 C C . GLU A 1 8 ? -0.885 9.074 -5.302 1.00 0.00 112 GLU A C 18
ATOM 17606 O O . GLU A 1 8 ? -1.016 8.073 -6.006 1.00 0.00 112 GLU A O 18
ATOM 17618 N N . ALA A 1 9 ? 0.230 9.346 -4.631 1.00 0.00 113 ALA A N 18
ATOM 17619 C CA . ALA A 1 9 ? 1.388 8.463 -4.684 1.00 0.00 113 ALA A CA 18
ATOM 17620 C C . ALA A 1 9 ? 2.192 8.533 -3.390 1.00 0.00 113 ALA A C 18
ATOM 17621 O O . ALA A 1 9 ? 3.207 9.225 -3.314 1.00 0.00 113 ALA A O 18
ATOM 17628 N N . LYS A 1 10 ? 1.730 7.814 -2.373 1.00 0.00 114 LYS A N 18
ATOM 17629 C CA . LYS A 1 10 ? 2.405 7.793 -1.081 1.00 0.00 114 LYS A CA 18
ATOM 17630 C C . LYS A 1 10 ? 2.820 6.374 -0.706 1.00 0.00 114 LYS A C 18
ATOM 17631 O O . LYS A 1 10 ? 1.974 5.512 -0.468 1.00 0.00 114 LYS A O 18
ATOM 17650 N N . VAL A 1 11 ? 4.127 6.138 -0.654 1.00 0.00 115 VAL A N 18
ATOM 17651 C CA . VAL A 1 11 ? 4.654 4.824 -0.306 1.00 0.00 115 VAL A CA 18
ATOM 17652 C C . VAL A 1 11 ? 4.652 4.614 1.204 1.00 0.00 115 VAL A C 18
ATOM 17653 O O . VAL A 1 11 ? 5.513 5.133 1.914 1.00 0.00 115 VAL A O 18
ATOM 17666 N N . ARG A 1 12 ? 3.679 3.849 1.688 1.00 0.00 116 ARG A N 18
ATOM 17667 C CA . ARG A 1 12 ? 3.564 3.571 3.115 1.00 0.00 116 ARG A CA 18
ATOM 17668 C C . ARG A 1 12 ? 3.532 2.068 3.374 1.00 0.00 116 ARG A C 18
ATOM 17669 O O . ARG A 1 12 ? 2.468 1.447 3.359 1.00 0.00 116 ARG A O 18
ATOM 17690 N N . CYS A 1 13 ? 4.704 1.488 3.612 1.00 0.00 117 CYS A N 18
ATOM 17691 C CA . CYS A 1 13 ? 4.811 0.058 3.874 1.00 0.00 117 CYS A CA 18
ATOM 17692 C C . CYS A 1 13 ? 5.212 -0.201 5.323 1.00 0.00 117 CYS A C 18
ATOM 17693 O O . CYS A 1 13 ? 5.799 0.661 5.979 1.00 0.00 117 CYS A O 18
ATOM 17700 N N . ILE A 1 14 ? 4.893 -1.393 5.816 1.00 0.00 118 ILE A N 18
ATOM 17701 C CA . ILE A 1 14 ? 5.221 -1.766 7.186 1.00 0.00 118 ILE A CA 18
ATOM 17702 C C . ILE A 1 14 ? 6.724 -1.686 7.432 1.00 0.00 118 ILE A C 18
ATOM 17703 O O . ILE A 1 14 ? 7.171 -1.557 8.572 1.00 0.00 118 ILE A O 18
ATOM 17719 N N . CYS A 1 15 ? 7.499 -1.762 6.356 1.00 0.00 119 CYS A N 18
ATOM 17720 C CA . CYS A 1 15 ? 8.952 -1.697 6.453 1.00 0.00 119 CYS A CA 18
ATOM 17721 C C . CYS A 1 15 ? 9.429 -0.249 6.512 1.00 0.00 119 CYS A C 18
ATOM 17722 O O . CYS A 1 15 ? 10.623 0.017 6.649 1.00 0.00 119 CYS A O 18
ATOM 17729 N N . SER A 1 16 ? 8.487 0.683 6.409 1.00 0.00 120 SER A N 18
ATOM 17730 C CA . SER A 1 16 ? 8.811 2.105 6.447 1.00 0.00 120 SER A CA 18
ATOM 17731 C C . SER A 1 16 ? 9.892 2.443 5.425 1.00 0.00 120 SER A C 18
ATOM 17732 O O . SER A 1 16 ? 10.782 3.251 5.691 1.00 0.00 120 SER A O 18
ATOM 17740 N N . SER A 1 17 ? 9.807 1.819 4.254 1.00 0.00 121 SER A N 18
ATOM 17741 C CA . SER A 1 17 ? 10.779 2.050 3.193 1.00 0.00 121 SER A CA 18
ATOM 17742 C C . SER A 1 17 ? 10.093 2.561 1.929 1.00 0.00 121 SER A C 18
ATOM 17743 O O . SER A 1 17 ? 9.282 1.861 1.322 1.00 0.00 121 SER A O 18
ATOM 17751 N N . THR A 1 18 ? 10.423 3.788 1.539 1.00 0.00 122 THR A N 18
ATOM 17752 C CA . THR A 1 18 ? 9.839 4.395 0.350 1.00 0.00 122 THR A CA 18
ATOM 17753 C C . THR A 1 18 ? 10.718 4.162 -0.874 1.00 0.00 122 THR A C 18
ATOM 17754 O O . THR A 1 18 ? 10.758 4.987 -1.787 1.00 0.00 122 THR A O 18
ATOM 17765 N N . MET A 1 19 ? 11.420 3.034 -0.887 1.00 0.00 123 MET A N 18
ATOM 17766 C CA . MET A 1 19 ? 12.296 2.692 -2.001 1.00 0.00 123 MET A CA 18
ATOM 17767 C C . MET A 1 19 ? 11.560 1.843 -3.032 1.00 0.00 123 MET A C 18
ATOM 17768 O O . MET A 1 19 ? 10.379 1.536 -2.868 1.00 0.00 123 MET A O 18
ATOM 17782 N N . VAL A 1 20 ? 12.264 1.466 -4.094 1.00 0.00 124 VAL A N 18
ATOM 17783 C CA . VAL A 1 20 ? 11.677 0.651 -5.151 1.00 0.00 124 VAL A CA 18
ATOM 17784 C C . VAL A 1 20 ? 11.926 -0.833 -4.904 1.00 0.00 124 VAL A C 18
ATOM 17785 O O . VAL A 1 20 ? 12.923 -1.390 -5.361 1.00 0.00 124 VAL A O 18
ATOM 17798 N N . ASN A 1 21 ? 11.012 -1.468 -4.177 1.00 0.00 125 ASN A N 18
ATOM 17799 C CA . ASN A 1 21 ? 11.132 -2.888 -3.869 1.00 0.00 125 ASN A CA 18
ATOM 17800 C C . ASN A 1 21 ? 10.976 -3.734 -5.129 1.00 0.00 125 ASN A C 18
ATOM 17801 O O . ASN A 1 21 ? 10.986 -3.212 -6.244 1.00 0.00 125 ASN A O 18
ATOM 17812 N N . ASP A 1 22 ? 10.832 -5.041 -4.943 1.00 0.00 126 ASP A N 18
ATOM 17813 C CA . ASP A 1 22 ? 10.672 -5.960 -6.064 1.00 0.00 126 ASP A CA 18
ATOM 17814 C C . ASP A 1 22 ? 9.422 -5.620 -6.871 1.00 0.00 126 ASP A C 18
ATOM 17815 O O . ASP A 1 22 ? 9.419 -5.715 -8.098 1.00 0.00 126 ASP A O 18
ATOM 17824 N N . SER A 1 23 ? 8.363 -5.223 -6.173 1.00 0.00 127 SER A N 18
ATOM 17825 C CA . SER A 1 23 ? 7.106 -4.874 -6.824 1.00 0.00 127 SER A CA 18
ATOM 17826 C C . SER A 1 23 ? 6.202 -4.092 -5.875 1.00 0.00 127 SER A C 18
ATOM 17827 O O . SER A 1 23 ? 5.915 -4.539 -4.765 1.00 0.00 127 SER A O 18
ATOM 17835 N N . MET A 1 24 ? 5.756 -2.923 -6.322 1.00 0.00 128 MET A N 18
ATOM 17836 C CA . MET A 1 24 ? 4.884 -2.079 -5.514 1.00 0.00 128 MET A CA 18
ATOM 17837 C C . MET A 1 24 ? 3.439 -2.173 -5.995 1.00 0.00 128 MET A C 18
ATOM 17838 O O . MET A 1 24 ? 3.174 -2.627 -7.108 1.00 0.00 128 MET A O 18
ATOM 17852 N N . ILE A 1 25 ? 2.510 -1.741 -5.149 1.00 0.00 129 ILE A N 18
ATOM 17853 C CA . ILE A 1 25 ? 1.093 -1.776 -5.489 1.00 0.00 129 ILE A CA 18
ATOM 17854 C C . ILE A 1 25 ? 0.333 -0.652 -4.793 1.00 0.00 129 ILE A C 18
ATOM 17855 O O . ILE A 1 25 ? 0.505 -0.422 -3.597 1.00 0.00 129 ILE A O 18
ATOM 17871 N N . GLN A 1 26 ? -0.510 0.043 -5.551 1.00 0.00 130 GLN A N 18
ATOM 17872 C CA . GLN A 1 26 ? -1.297 1.142 -5.007 1.00 0.00 130 GLN A CA 18
ATOM 17873 C C . GLN A 1 26 ? -2.612 0.634 -4.425 1.00 0.00 130 GLN A C 18
ATOM 17874 O O . GLN A 1 26 ? -3.248 -0.258 -4.987 1.00 0.00 130 GLN A O 18
ATOM 17888 N N . CYS A 1 27 ? -3.014 1.207 -3.295 1.00 0.00 131 CYS A N 18
ATOM 17889 C CA . CYS A 1 27 ? -4.253 0.812 -2.636 1.00 0.00 131 CYS A CA 18
ATOM 17890 C C . CYS A 1 27 ? -5.438 0.925 -3.591 1.00 0.00 131 CYS A C 18
ATOM 17891 O O . CYS A 1 27 ? -5.438 1.755 -4.499 1.00 0.00 131 CYS A O 18
ATOM 17898 N N . GLU A 1 28 ? -6.446 0.085 -3.377 1.00 0.00 132 GLU A N 18
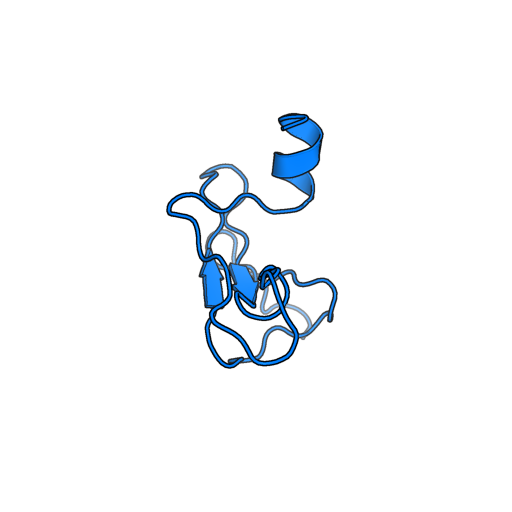ATOM 17899 C CA . GLU A 1 28 ? -7.636 0.091 -4.219 1.00 0.00 132 GLU A CA 18
ATOM 17900 C C . GLU A 1 28 ? -8.680 1.064 -3.678 1.00 0.00 132 GLU A C 18
ATOM 17901 O O . GLU A 1 28 ? -9.862 0.969 -4.009 1.00 0.00 132 GLU A O 18
ATOM 17913 N N . ASP A 1 29 ? -8.235 1.997 -2.844 1.00 0.00 133 ASP A N 18
ATOM 17914 C CA . ASP A 1 29 ? -9.129 2.988 -2.257 1.00 0.00 133 ASP A CA 18
ATOM 17915 C C . ASP A 1 29 ? -8.737 4.397 -2.688 1.00 0.00 133 ASP A C 18
ATOM 17916 O O . ASP A 1 29 ? -7.683 4.903 -2.304 1.00 0.00 133 ASP A O 18
ATOM 17925 N N . GLN A 1 30 ? -9.592 5.025 -3.489 1.00 0.00 134 GLN A N 18
ATOM 17926 C CA . GLN A 1 30 ? -9.333 6.376 -3.974 1.00 0.00 134 GLN A CA 18
ATOM 17927 C C . GLN A 1 30 ? -9.174 7.350 -2.812 1.00 0.00 134 GLN A C 18
ATOM 17928 O O . GLN A 1 30 ? -8.551 8.403 -2.953 1.00 0.00 134 GLN A O 18
ATOM 17942 N N . ARG A 1 31 ? -9.740 6.992 -1.664 1.00 0.00 135 ARG A N 18
ATOM 17943 C CA . ARG A 1 31 ? -9.661 7.835 -0.477 1.00 0.00 135 ARG A CA 18
ATOM 17944 C C . ARG A 1 31 ? -8.401 7.529 0.326 1.00 0.00 135 ARG A C 18
ATOM 17945 O O . ARG A 1 31 ? -8.227 8.020 1.441 1.00 0.00 135 ARG A O 18
ATOM 17966 N N . CYS A 1 32 ? -7.523 6.713 -0.249 1.00 0.00 136 CYS A N 18
ATOM 17967 C CA . CYS A 1 32 ? -6.279 6.339 0.412 1.00 0.00 136 CYS A CA 18
ATOM 17968 C C . CYS A 1 32 ? -5.077 6.643 -0.477 1.00 0.00 136 CYS A C 18
ATOM 17969 O O . CYS A 1 32 ? -4.195 7.415 -0.102 1.00 0.00 136 CYS A O 18
ATOM 17976 N N . GLN A 1 33 ? -5.051 6.032 -1.657 1.00 0.00 137 GLN A N 18
ATOM 17977 C CA . GLN A 1 33 ? -3.958 6.238 -2.600 1.00 0.00 137 GLN A CA 18
ATOM 17978 C C . GLN A 1 33 ? -2.609 6.013 -1.926 1.00 0.00 137 GLN A C 18
ATOM 17979 O O . GLN A 1 33 ? -1.746 6.892 -1.932 1.00 0.00 137 GLN A O 18
ATOM 17993 N N . VAL A 1 34 ? -2.433 4.831 -1.344 1.00 0.00 138 VAL A N 18
ATOM 17994 C CA . VAL A 1 34 ? -1.188 4.491 -0.666 1.00 0.00 138 VAL A CA 18
ATOM 17995 C C . VAL A 1 34 ? -0.523 3.280 -1.312 1.00 0.00 138 VAL A C 18
ATOM 17996 O O . VAL A 1 34 ? -1.128 2.214 -1.424 1.00 0.00 138 VAL A O 18
ATOM 18009 N N . TRP A 1 35 ? 0.724 3.453 -1.734 1.00 0.00 139 TRP A N 18
ATOM 18010 C CA . TRP A 1 35 ? 1.472 2.373 -2.369 1.00 0.00 139 TRP A CA 18
ATOM 18011 C C . TRP A 1 35 ? 2.193 1.524 -1.328 1.00 0.00 139 TRP A C 18
ATOM 18012 O O . TRP A 1 35 ? 2.737 2.049 -0.357 1.00 0.00 139 TRP A O 18
ATOM 18033 N N . GLN A 1 36 ? 2.192 0.212 -1.537 1.00 0.00 140 GLN A N 18
ATOM 18034 C CA . GLN A 1 36 ? 2.846 -0.709 -0.615 1.00 0.00 140 GLN A CA 18
ATOM 18035 C C . GLN A 1 36 ? 3.648 -1.761 -1.373 1.00 0.00 140 GLN A C 18
ATOM 18036 O O . GLN A 1 36 ? 3.478 -1.935 -2.580 1.00 0.00 140 GLN A O 18
ATOM 18050 N N . HIS A 1 37 ? 4.523 -2.460 -0.657 1.00 0.00 141 HIS A N 18
ATOM 18051 C CA . HIS A 1 37 ? 5.352 -3.496 -1.263 1.00 0.00 141 HIS A CA 18
ATOM 18052 C C . HIS A 1 37 ? 4.580 -4.807 -1.387 1.00 0.00 141 HIS A C 18
ATOM 18053 O O . HIS A 1 37 ? 4.203 -5.415 -0.384 1.00 0.00 141 HIS A O 18
ATOM 18067 N N . LEU A 1 38 ? 4.347 -5.236 -2.623 1.00 0.00 142 LEU A N 18
ATOM 18068 C CA . LEU A 1 38 ? 3.619 -6.474 -2.878 1.00 0.00 142 LEU A CA 18
ATOM 18069 C C . LEU A 1 38 ? 4.295 -7.655 -2.190 1.00 0.00 142 LEU A C 18
ATOM 18070 O O . LEU A 1 38 ? 3.629 -8.519 -1.621 1.00 0.00 142 LEU A O 18
ATOM 18086 N N . ASN A 1 39 ? 5.623 -7.684 -2.244 1.00 0.00 143 ASN A N 18
ATOM 18087 C CA . ASN A 1 39 ? 6.390 -8.758 -1.624 1.00 0.00 143 ASN A CA 18
ATOM 18088 C C . ASN A 1 39 ? 6.238 -8.729 -0.106 1.00 0.00 143 ASN A C 18
ATOM 18089 O O . ASN A 1 39 ? 6.484 -9.726 0.573 1.00 0.00 143 ASN A O 18
ATOM 18100 N N . CYS A 1 40 ? 5.832 -7.579 0.420 1.00 0.00 144 CYS A N 18
ATOM 18101 C CA . CYS A 1 40 ? 5.647 -7.417 1.857 1.00 0.00 144 CYS A CA 18
ATOM 18102 C C . CYS A 1 40 ? 4.215 -7.753 2.263 1.00 0.00 144 CYS A C 18
ATOM 18103 O O . CYS A 1 40 ? 3.964 -8.207 3.380 1.00 0.00 144 CYS A O 18
ATOM 18110 N N . VAL A 1 41 ? 3.278 -7.528 1.347 1.00 0.00 145 VAL A N 18
ATOM 18111 C CA . VAL A 1 41 ? 1.871 -7.807 1.608 1.00 0.00 145 VAL A CA 18
ATOM 18112 C C . VAL A 1 41 ? 1.423 -9.081 0.899 1.00 0.00 145 VAL A C 18
ATOM 18113 O O . VAL A 1 41 ? 0.228 -9.353 0.785 1.00 0.00 145 VAL A O 18
ATOM 18126 N N . LEU A 1 42 ? 2.390 -9.858 0.424 1.00 0.00 146 LEU A N 18
ATOM 18127 C CA . LEU A 1 42 ? 2.097 -11.105 -0.274 1.00 0.00 146 LEU A CA 18
ATOM 18128 C C . LEU A 1 42 ? 2.110 -12.286 0.692 1.00 0.00 146 LEU A C 18
ATOM 18129 O O . LEU A 1 42 ? 3.160 -12.659 1.217 1.00 0.00 146 LEU A O 18
ATOM 18145 N N . ILE A 1 43 ? 0.939 -12.870 0.920 1.00 0.00 147 ILE A N 18
ATOM 18146 C CA . ILE A 1 43 ? 0.817 -14.011 1.819 1.00 0.00 147 ILE A CA 18
ATOM 18147 C C . ILE A 1 43 ? 0.282 -15.235 1.085 1.00 0.00 147 ILE A C 18
ATOM 18148 O O . ILE A 1 43 ? -0.850 -15.255 0.602 1.00 0.00 147 ILE A O 18
ATOM 18164 N N . PRO A 1 44 ? 1.114 -16.284 0.999 1.00 0.00 148 PRO A N 18
ATOM 18165 C CA . PRO A 1 44 ? 0.746 -17.534 0.327 1.00 0.00 148 PRO A CA 18
ATOM 18166 C C . PRO A 1 44 ? -0.315 -18.314 1.095 1.00 0.00 148 PRO A C 18
ATOM 18167 O O . PRO A 1 44 ? -0.412 -18.210 2.318 1.00 0.00 148 PRO A O 18
ATOM 18178 N N . ASP A 1 45 ? -1.108 -19.095 0.370 1.00 0.00 149 ASP A N 18
ATOM 18179 C CA . ASP A 1 45 ? -2.162 -19.895 0.984 1.00 0.00 149 ASP A CA 18
ATOM 18180 C C . ASP A 1 45 ? -1.605 -20.749 2.119 1.00 0.00 149 ASP A C 18
ATOM 18181 O O . ASP A 1 45 ? -2.312 -21.069 3.075 1.00 0.00 149 ASP A O 18
ATOM 18190 N N . LYS A 1 46 ? -0.334 -21.117 2.006 1.00 0.00 150 LYS A N 18
ATOM 18191 C CA . LYS A 1 46 ? 0.320 -21.935 3.021 1.00 0.00 150 LYS A CA 18
ATOM 18192 C C . LYS A 1 46 ? 1.728 -21.423 3.307 1.00 0.00 150 LYS A C 18
ATOM 18193 O O . LYS A 1 46 ? 2.324 -20.697 2.512 1.00 0.00 150 LYS A O 18
ATOM 18212 N N . PRO A 1 47 ? 2.275 -21.812 4.469 1.00 0.00 151 PRO A N 18
ATOM 18213 C CA . PRO A 1 47 ? 3.621 -21.406 4.885 1.00 0.00 151 PRO A CA 18
ATOM 18214 C C . PRO A 1 47 ? 4.710 -22.059 4.042 1.00 0.00 151 PRO A C 18
ATOM 18215 O O . PRO A 1 47 ? 4.868 -23.279 4.050 1.00 0.00 151 PRO A O 18
ATOM 18226 N N . GLY A 1 48 ? 5.460 -21.237 3.313 1.00 0.00 152 GLY A N 18
ATOM 18227 C CA . GLY A 1 48 ? 6.526 -21.753 2.474 1.00 0.00 152 GLY A CA 18
ATOM 18228 C C . GLY A 1 48 ? 6.108 -21.887 1.023 1.00 0.00 152 GLY A C 18
ATOM 18229 O O . GLY A 1 48 ? 6.954 -21.975 0.133 1.00 0.00 152 GLY A O 18
ATOM 18233 N N . GLU A 1 49 ? 4.801 -21.903 0.784 1.00 0.00 153 GLU A N 18
ATOM 18234 C CA . GLU A 1 49 ? 4.274 -22.029 -0.570 1.00 0.00 153 GLU A CA 18
ATOM 18235 C C . GLU A 1 49 ? 4.500 -20.746 -1.364 1.00 0.00 153 GLU A C 18
ATOM 18236 O O . GLU A 1 49 ? 5.167 -19.823 -0.896 1.00 0.00 153 GLU A O 18
ATOM 18248 N N . SER A 1 50 ? 3.940 -20.695 -2.568 1.00 0.00 154 SER A N 18
ATOM 18249 C CA . SER A 1 50 ? 4.084 -19.528 -3.430 1.00 0.00 154 SER A CA 18
ATOM 18250 C C . SER A 1 50 ? 3.053 -18.460 -3.075 1.00 0.00 154 SER A C 18
ATOM 18251 O O . SER A 1 50 ? 1.850 -18.721 -3.070 1.00 0.00 154 SER A O 18
ATOM 18259 N N . ALA A 1 51 ? 3.534 -17.257 -2.778 1.00 0.00 155 ALA A N 18
ATOM 18260 C CA . ALA A 1 51 ? 2.656 -16.149 -2.424 1.00 0.00 155 ALA A CA 18
ATOM 18261 C C . ALA A 1 51 ? 1.545 -15.978 -3.454 1.00 0.00 155 ALA A C 18
ATOM 18262 O O . ALA A 1 51 ? 1.624 -16.513 -4.560 1.00 0.00 155 ALA A O 18
ATOM 18269 N N . GLU A 1 52 ? 0.510 -15.230 -3.084 1.00 0.00 156 GLU A N 18
ATOM 18270 C CA . GLU A 1 52 ? -0.617 -14.990 -3.977 1.00 0.00 156 GLU A CA 18
ATOM 18271 C C . GLU A 1 52 ? -0.874 -13.495 -4.141 1.00 0.00 156 GLU A C 18
ATOM 18272 O O . GLU A 1 52 ? -1.072 -12.777 -3.161 1.00 0.00 156 GLU A O 18
ATOM 18284 N N . VAL A 1 53 ? -0.868 -13.032 -5.387 1.00 0.00 157 VAL A N 18
ATOM 18285 C CA . VAL A 1 53 ? -1.101 -11.623 -5.680 1.00 0.00 157 VAL A CA 18
ATOM 18286 C C . VAL A 1 53 ? -2.531 -11.389 -6.154 1.00 0.00 157 VAL A C 18
ATOM 18287 O O . VAL A 1 53 ? -2.867 -11.598 -7.320 1.00 0.00 157 VAL A O 18
ATOM 18300 N N . PRO A 1 54 ? -3.395 -10.945 -5.229 1.00 0.00 158 PRO A N 18
ATOM 18301 C CA . PRO A 1 54 ? -4.803 -10.671 -5.529 1.00 0.00 158 PRO A CA 18
ATOM 18302 C C . PRO A 1 54 ? -4.979 -9.448 -6.423 1.00 0.00 158 PRO A C 18
ATOM 18303 O O . PRO A 1 54 ? -4.088 -8.608 -6.548 1.00 0.00 158 PRO A O 18
ATOM 18314 N N . PRO A 1 55 ? -6.154 -9.345 -7.061 1.00 0.00 159 PRO A N 18
ATOM 18315 C CA . PRO A 1 55 ? -6.475 -8.227 -7.954 1.00 0.00 159 PRO A CA 18
ATOM 18316 C C . PRO A 1 55 ? -6.657 -6.915 -7.198 1.00 0.00 159 PRO A C 18
ATOM 18317 O O . PRO A 1 55 ? -6.153 -5.872 -7.614 1.00 0.00 159 PRO A O 18
ATOM 18328 N N . VAL A 1 56 ? -7.381 -6.975 -6.085 1.00 0.00 160 VAL A N 18
ATOM 18329 C CA . VAL A 1 56 ? -7.629 -5.791 -5.270 1.00 0.00 160 VAL A CA 18
ATOM 18330 C C . VAL A 1 56 ? -6.811 -5.829 -3.984 1.00 0.00 160 VAL A C 18
ATOM 18331 O O . VAL A 1 56 ? -6.844 -6.812 -3.243 1.00 0.00 160 VAL A O 18
ATOM 18344 N N . PHE A 1 57 ? -6.079 -4.751 -3.723 1.00 0.00 161 PHE A N 18
ATOM 18345 C CA . PHE A 1 57 ? -5.252 -4.660 -2.526 1.00 0.00 161 PHE A CA 18
ATOM 18346 C C . PHE A 1 57 ? -5.672 -3.474 -1.663 1.00 0.00 161 PHE A C 18
ATOM 18347 O O . PHE A 1 57 ? -5.991 -2.401 -2.176 1.00 0.00 161 PHE A O 18
ATOM 18364 N N . TYR A 1 58 ? -5.670 -3.675 -0.350 1.00 0.00 162 TYR A N 18
ATOM 18365 C CA . TYR A 1 58 ? -6.053 -2.623 0.585 1.00 0.00 162 TYR A CA 18
ATOM 18366 C C . TYR A 1 58 ? -5.055 -2.525 1.734 1.00 0.00 162 TYR A C 18
ATOM 18367 O O . TYR A 1 58 ? -4.777 -3.512 2.417 1.00 0.00 162 TYR A O 18
ATOM 18385 N N . CYS A 1 59 ? -4.518 -1.327 1.942 1.00 0.00 163 CYS A N 18
ATOM 18386 C CA . CYS A 1 59 ? -3.551 -1.097 3.008 1.00 0.00 163 CYS A CA 18
ATOM 18387 C C . CYS A 1 59 ? -4.140 -1.464 4.367 1.00 0.00 163 CYS A C 18
ATOM 18388 O O . CYS A 1 59 ? -5.255 -1.978 4.452 1.00 0.00 163 CYS A O 18
ATOM 18395 N N . GLU A 1 60 ? -3.384 -1.196 5.427 1.00 0.00 164 GLU A N 18
ATOM 18396 C CA . GLU A 1 60 ? -3.832 -1.498 6.781 1.00 0.00 164 GLU A CA 18
ATOM 18397 C C . GLU A 1 60 ? -5.087 -0.703 7.129 1.00 0.00 164 GLU A C 18
ATOM 18398 O O . GLU A 1 60 ? -6.054 -1.250 7.661 1.00 0.00 164 GLU A O 18
ATOM 18410 N N . LEU A 1 61 ? -5.063 0.590 6.827 1.00 0.00 165 LEU A N 18
ATOM 18411 C CA . LEU A 1 61 ? -6.198 1.462 7.108 1.00 0.00 165 LEU A CA 18
ATOM 18412 C C . LEU A 1 61 ? -7.486 0.882 6.533 1.00 0.00 165 LEU A C 18
ATOM 18413 O O . LEU A 1 61 ? -8.443 0.622 7.263 1.00 0.00 165 LEU A O 18
ATOM 18429 N N . CYS A 1 62 ? -7.503 0.679 5.219 1.00 0.00 166 CYS A N 18
ATOM 18430 C CA . CYS A 1 62 ? -8.672 0.128 4.545 1.00 0.00 166 CYS A CA 18
ATOM 18431 C C . CYS A 1 62 ? -8.954 -1.295 5.020 1.00 0.00 166 CYS A C 18
ATOM 18432 O O . CYS A 1 62 ? -10.108 -1.686 5.192 1.00 0.00 166 CYS A O 18
ATOM 18439 N N . ARG A 1 63 ? -7.890 -2.064 5.230 1.00 0.00 167 ARG A N 18
ATOM 18440 C CA . ARG A 1 63 ? -8.022 -3.443 5.684 1.00 0.00 167 ARG A CA 18
ATOM 18441 C C . ARG A 1 63 ? -8.882 -3.521 6.942 1.00 0.00 167 ARG A C 18
ATOM 18442 O O . ARG A 1 63 ? -9.887 -4.232 6.977 1.00 0.00 167 ARG A O 18
ATOM 18463 N N . LEU A 1 64 ? -8.480 -2.787 7.974 1.00 0.00 168 LEU A N 18
ATOM 18464 C CA . LEU A 1 64 ? -9.213 -2.773 9.235 1.00 0.00 168 LEU A CA 18
ATOM 18465 C C . LEU A 1 64 ? -10.594 -2.151 9.055 1.00 0.00 168 LEU A C 18
ATOM 18466 O O . LEU A 1 64 ? -11.585 -2.651 9.587 1.00 0.00 168 LEU A O 18
ATOM 18482 N N . SER A 1 65 ? -10.652 -1.059 8.300 1.00 0.00 169 SER A N 18
ATOM 18483 C CA . SER A 1 65 ? -11.911 -0.367 8.051 1.00 0.00 169 SER A CA 18
ATOM 18484 C C . SER A 1 65 ? -12.893 -1.275 7.317 1.00 0.00 169 SER A C 18
ATOM 18485 O O . SER A 1 65 ? -14.107 -1.080 7.386 1.00 0.00 169 SER A O 18
ATOM 18493 N N . ARG A 1 66 ? -12.359 -2.267 6.613 1.00 0.00 170 ARG A N 18
ATOM 18494 C CA . ARG A 1 66 ? -13.187 -3.205 5.864 1.00 0.00 170 ARG A CA 18
ATOM 18495 C C . ARG A 1 66 ? -13.482 -4.452 6.693 1.00 0.00 170 ARG A C 18
ATOM 18496 O O . ARG A 1 66 ? -14.513 -5.100 6.512 1.00 0.00 170 ARG A O 18
ATOM 18517 N N . ALA A 1 67 ? -12.571 -4.781 7.602 1.00 0.00 171 ALA A N 18
ATOM 18518 C CA . ALA A 1 67 ? -12.734 -5.948 8.459 1.00 0.00 171 ALA A CA 18
ATOM 18519 C C . ALA A 1 67 ? -11.619 -6.028 9.496 1.00 0.00 171 ALA A C 18
ATOM 18520 O O . ALA A 1 67 ? -11.855 -5.849 10.691 1.00 0.00 171 ALA A O 18
ATOM 18527 N N . ASP A 1 68 ? -10.404 -6.298 9.032 1.00 0.00 172 ASP A N 18
ATOM 18528 C CA . ASP A 1 68 ? -9.251 -6.401 9.920 1.00 0.00 172 ASP A CA 18
ATOM 18529 C C . ASP A 1 68 ? -7.950 -6.240 9.141 1.00 0.00 172 ASP A C 18
ATOM 18530 O O . ASP A 1 68 ? -7.483 -7.207 8.541 1.00 0.00 172 ASP A O 18
ATOM 18541 N N . GLY A 1 1 ? 10.695 17.985 6.773 1.00 0.00 105 GLY A N 19
ATOM 18542 C CA . GLY A 1 1 ? 9.555 18.853 6.544 1.00 0.00 105 GLY A CA 19
ATOM 18543 C C . GLY A 1 1 ? 9.373 19.197 5.079 1.00 0.00 105 GLY A C 19
ATOM 18544 O O . GLY A 1 1 ? 9.800 20.259 4.626 1.00 0.00 105 GLY A O 19
ATOM 18548 N N . SER A 1 2 ? 8.738 18.297 4.336 1.00 0.00 106 SER A N 19
ATOM 18549 C CA . SER A 1 2 ? 8.506 18.508 2.912 1.00 0.00 106 SER A CA 19
ATOM 18550 C C . SER A 1 2 ? 7.121 18.011 2.508 1.00 0.00 106 SER A C 19
ATOM 18551 O O . SER A 1 2 ? 6.332 17.584 3.351 1.00 0.00 106 SER A O 19
ATOM 18559 N N . ASP A 1 3 ? 6.833 18.071 1.213 1.00 0.00 107 ASP A N 19
ATOM 18560 C CA . ASP A 1 3 ? 5.544 17.627 0.695 1.00 0.00 107 ASP A CA 19
ATOM 18561 C C . ASP A 1 3 ? 5.702 16.365 -0.147 1.00 0.00 107 ASP A C 19
ATOM 18562 O O . ASP A 1 3 ? 4.996 16.176 -1.138 1.00 0.00 107 ASP A O 19
ATOM 18571 N N . SER A 1 4 ? 6.634 15.506 0.253 1.00 0.00 108 SER A N 19
ATOM 18572 C CA . SER A 1 4 ? 6.888 14.264 -0.468 1.00 0.00 108 SER A CA 19
ATOM 18573 C C . SER A 1 4 ? 5.682 13.334 -0.391 1.00 0.00 108 SER A C 19
ATOM 18574 O O . SER A 1 4 ? 5.470 12.498 -1.269 1.00 0.00 108 SER A O 19
ATOM 18582 N N . PHE A 1 5 ? 4.893 13.486 0.668 1.00 0.00 109 PHE A N 19
ATOM 18583 C CA . PHE A 1 5 ? 3.707 12.659 0.863 1.00 0.00 109 PHE A CA 19
ATOM 18584 C C . PHE A 1 5 ? 2.610 13.041 -0.126 1.00 0.00 109 PHE A C 19
ATOM 18585 O O . PHE A 1 5 ? 1.804 13.932 0.140 1.00 0.00 109 PHE A O 19
ATOM 18602 N N . GLN A 1 6 ? 2.586 12.360 -1.268 1.00 0.00 110 GLN A N 19
ATOM 18603 C CA . GLN A 1 6 ? 1.589 12.629 -2.297 1.00 0.00 110 GLN A CA 19
ATOM 18604 C C . GLN A 1 6 ? 0.245 12.009 -1.928 1.00 0.00 110 GLN A C 19
ATOM 18605 O O . GLN A 1 6 ? 0.165 10.868 -1.473 1.00 0.00 110 GLN A O 19
ATOM 18619 N N . PRO A 1 7 ? -0.836 12.777 -2.128 1.00 0.00 111 PRO A N 19
ATOM 18620 C CA . PRO A 1 7 ? -2.196 12.324 -1.823 1.00 0.00 111 PRO A CA 19
ATOM 18621 C C . PRO A 1 7 ? -2.672 11.235 -2.778 1.00 0.00 111 PRO A C 19
ATOM 18622 O O . PRO A 1 7 ? -3.632 10.521 -2.491 1.00 0.00 111 PRO A O 19
ATOM 18633 N N . GLU A 1 8 ? -1.994 11.113 -3.915 1.00 0.00 112 GLU A N 19
ATOM 18634 C CA . GLU A 1 8 ? -2.349 10.110 -4.913 1.00 0.00 112 GLU A CA 19
ATOM 18635 C C . GLU A 1 8 ? -1.249 9.061 -5.045 1.00 0.00 112 GLU A C 19
ATOM 18636 O O . GLU A 1 8 ? -1.431 8.034 -5.698 1.00 0.00 112 GLU A O 19
ATOM 18648 N N . ALA A 1 9 ? -0.107 9.328 -4.420 1.00 0.00 113 ALA A N 19
ATOM 18649 C CA . ALA A 1 9 ? 1.022 8.407 -4.466 1.00 0.00 113 ALA A CA 19
ATOM 18650 C C . ALA A 1 9 ? 1.839 8.475 -3.180 1.00 0.00 113 ALA A C 19
ATOM 18651 O O . ALA A 1 9 ? 2.877 9.135 -3.125 1.00 0.00 113 ALA A O 19
ATOM 18658 N N . LYS A 1 10 ? 1.364 7.789 -2.146 1.00 0.00 114 LYS A N 19
ATOM 18659 C CA . LYS A 1 10 ? 2.050 7.771 -0.859 1.00 0.00 114 LYS A CA 19
ATOM 18660 C C . LYS A 1 10 ? 2.496 6.357 -0.501 1.00 0.00 114 LYS A C 19
ATOM 18661 O O . LYS A 1 10 ? 1.671 5.480 -0.248 1.00 0.00 114 LYS A O 19
ATOM 18680 N N . VAL A 1 11 ? 3.808 6.143 -0.479 1.00 0.00 115 VAL A N 19
ATOM 18681 C CA . VAL A 1 11 ? 4.364 4.837 -0.149 1.00 0.00 115 VAL A CA 19
ATOM 18682 C C . VAL A 1 11 ? 4.413 4.626 1.360 1.00 0.00 115 VAL A C 19
ATOM 18683 O O . VAL A 1 11 ? 5.221 5.240 2.057 1.00 0.00 115 VAL A O 19
ATOM 18696 N N . ARG A 1 12 ? 3.544 3.753 1.859 1.00 0.00 116 ARG A N 19
ATOM 18697 C CA . ARG A 1 12 ? 3.487 3.461 3.286 1.00 0.00 116 ARG A CA 19
ATOM 18698 C C . ARG A 1 12 ? 3.480 1.955 3.533 1.00 0.00 116 ARG A C 19
ATOM 18699 O O . ARG A 1 12 ? 2.422 1.326 3.569 1.00 0.00 116 ARG A O 19
ATOM 18720 N N . CYS A 1 13 ? 4.667 1.383 3.702 1.00 0.00 117 CYS A N 19
ATOM 18721 C CA . CYS A 1 13 ? 4.799 -0.049 3.945 1.00 0.00 117 CYS A CA 19
ATOM 18722 C C . CYS A 1 13 ? 5.242 -0.319 5.380 1.00 0.00 117 CYS A C 19
ATOM 18723 O O . CYS A 1 13 ? 5.841 0.541 6.028 1.00 0.00 117 CYS A O 19
ATOM 18730 N N . ILE A 1 14 ? 4.945 -1.518 5.870 1.00 0.00 118 ILE A N 19
ATOM 18731 C CA . ILE A 1 14 ? 5.314 -1.901 7.227 1.00 0.00 118 ILE A CA 19
ATOM 18732 C C . ILE A 1 14 ? 6.823 -1.818 7.430 1.00 0.00 118 ILE A C 19
ATOM 18733 O O . ILE A 1 14 ? 7.303 -1.704 8.558 1.00 0.00 118 ILE A O 19
ATOM 18749 N N . CYS A 1 15 ? 7.566 -1.876 6.330 1.00 0.00 119 CYS A N 19
ATOM 18750 C CA . CYS A 1 15 ? 9.022 -1.807 6.386 1.00 0.00 119 CYS A CA 19
ATOM 18751 C C . CYS A 1 15 ? 9.495 -0.357 6.455 1.00 0.00 119 CYS A C 19
ATOM 18752 O O . CYS A 1 15 ? 10.690 -0.089 6.578 1.00 0.00 119 CYS A O 19
ATOM 18759 N N . SER A 1 16 ? 8.548 0.573 6.374 1.00 0.00 120 SER A N 19
ATOM 18760 C CA . SER A 1 16 ? 8.868 1.995 6.423 1.00 0.00 120 SER A CA 19
ATOM 18761 C C . SER A 1 16 ? 9.934 2.348 5.391 1.00 0.00 120 SER A C 19
ATOM 18762 O O . SER A 1 16 ? 10.826 3.154 5.654 1.00 0.00 120 SER A O 19
ATOM 18770 N N . SER A 1 17 ? 9.835 1.738 4.214 1.00 0.00 121 SER A N 19
ATOM 18771 C CA . SER A 1 17 ? 10.792 1.984 3.142 1.00 0.00 121 SER A CA 19
ATOM 18772 C C . SER A 1 17 ? 10.077 2.392 1.858 1.00 0.00 121 SER A C 19
ATOM 18773 O O . SER A 1 17 ? 9.323 1.610 1.277 1.00 0.00 121 SER A O 19
ATOM 18781 N N . THR A 1 18 ? 10.318 3.624 1.420 1.00 0.00 122 THR A N 19
ATOM 18782 C CA . THR A 1 18 ? 9.697 4.138 0.206 1.00 0.00 122 THR A CA 19
ATOM 18783 C C . THR A 1 18 ? 10.604 3.939 -1.003 1.00 0.00 122 THR A C 19
ATOM 18784 O O . THR A 1 18 ? 10.582 4.731 -1.944 1.00 0.00 122 THR A O 19
ATOM 18795 N N . MET A 1 19 ? 11.400 2.875 -0.970 1.00 0.00 123 MET A N 19
ATOM 18796 C CA . MET A 1 19 ? 12.313 2.571 -2.066 1.00 0.00 123 MET A CA 19
ATOM 18797 C C . MET A 1 19 ? 11.613 1.756 -3.148 1.00 0.00 123 MET A C 19
ATOM 18798 O O . MET A 1 19 ? 10.424 1.454 -3.040 1.00 0.00 123 MET A O 19
ATOM 18812 N N . VAL A 1 20 ? 12.356 1.403 -4.192 1.00 0.00 124 VAL A N 19
ATOM 18813 C CA . VAL A 1 20 ? 11.806 0.623 -5.294 1.00 0.00 124 VAL A CA 19
ATOM 18814 C C . VAL A 1 20 ? 12.073 -0.866 -5.100 1.00 0.00 124 VAL A C 19
ATOM 18815 O O . VAL A 1 20 ? 13.082 -1.392 -5.566 1.00 0.00 124 VAL A O 19
ATOM 18828 N N . ASN A 1 21 ? 11.159 -1.539 -4.408 1.00 0.00 125 ASN A N 19
ATOM 18829 C CA . ASN A 1 21 ? 11.296 -2.969 -4.151 1.00 0.00 125 ASN A CA 19
ATOM 18830 C C . ASN A 1 21 ? 11.115 -3.771 -5.436 1.00 0.00 125 ASN A C 19
ATOM 18831 O O . ASN A 1 21 ? 11.098 -3.212 -6.533 1.00 0.00 125 ASN A O 19
ATOM 18842 N N . ASP A 1 22 ? 10.981 -5.085 -5.293 1.00 0.00 126 ASP A N 19
ATOM 18843 C CA . ASP A 1 22 ? 10.800 -5.965 -6.441 1.00 0.00 126 ASP A CA 19
ATOM 18844 C C . ASP A 1 22 ? 9.554 -5.578 -7.231 1.00 0.00 126 ASP A C 19
ATOM 18845 O O . ASP A 1 22 ? 9.550 -5.618 -8.462 1.00 0.00 126 ASP A O 19
ATOM 18854 N N . SER A 1 23 ? 8.498 -5.206 -6.516 1.00 0.00 127 SER A N 19
ATOM 18855 C CA . SER A 1 23 ? 7.244 -4.816 -7.150 1.00 0.00 127 SER A CA 19
ATOM 18856 C C . SER A 1 23 ? 6.348 -4.067 -6.168 1.00 0.00 127 SER A C 19
ATOM 18857 O O . SER A 1 23 ? 6.069 -4.551 -5.072 1.00 0.00 127 SER A O 19
ATOM 18865 N N . MET A 1 24 ? 5.901 -2.882 -6.571 1.00 0.00 128 MET A N 19
ATOM 18866 C CA . MET A 1 24 ? 5.036 -2.065 -5.728 1.00 0.00 128 MET A CA 19
ATOM 18867 C C . MET A 1 24 ? 3.588 -2.140 -6.201 1.00 0.00 128 MET A C 19
ATOM 18868 O O . MET A 1 24 ? 3.320 -2.438 -7.365 1.00 0.00 128 MET A O 19
ATOM 18882 N N . ILE A 1 25 ? 2.658 -1.870 -5.291 1.00 0.00 129 ILE A N 19
ATOM 18883 C CA . ILE A 1 25 ? 1.238 -1.906 -5.617 1.00 0.00 129 ILE A CA 19
ATOM 18884 C C . ILE A 1 25 ? 0.482 -0.788 -4.906 1.00 0.00 129 ILE A C 19
ATOM 18885 O O . ILE A 1 25 ? 0.716 -0.520 -3.728 1.00 0.00 129 ILE A O 19
ATOM 18901 N N . GLN A 1 26 ? -0.425 -0.141 -5.631 1.00 0.00 130 GLN A N 19
ATOM 18902 C CA . GLN A 1 26 ? -1.216 0.947 -5.069 1.00 0.00 130 GLN A CA 19
ATOM 18903 C C . GLN A 1 26 ? -2.503 0.419 -4.444 1.00 0.00 130 GLN A C 19
ATOM 18904 O O . GLN A 1 26 ? -3.063 -0.578 -4.901 1.00 0.00 130 GLN A O 19
ATOM 18918 N N . CYS A 1 27 ? -2.967 1.093 -3.397 1.00 0.00 131 CYS A N 19
ATOM 18919 C CA . CYS A 1 27 ? -4.187 0.691 -2.708 1.00 0.00 131 CYS A CA 19
ATOM 18920 C C . CYS A 1 27 ? -5.399 0.823 -3.627 1.00 0.00 131 CYS A C 19
ATOM 18921 O O . CYS A 1 27 ? -5.410 1.649 -4.539 1.00 0.00 131 CYS A O 19
ATOM 18928 N N . GLU A 1 28 ? -6.416 0.004 -3.377 1.00 0.00 132 GLU A N 19
ATOM 18929 C CA . GLU A 1 28 ? -7.631 0.030 -4.182 1.00 0.00 132 GLU A CA 19
ATOM 18930 C C . GLU A 1 28 ? -8.645 1.014 -3.606 1.00 0.00 132 GLU A C 19
ATOM 18931 O O . GLU A 1 28 ? -9.837 0.941 -3.905 1.00 0.00 132 GLU A O 19
ATOM 18943 N N . ASP A 1 29 ? -8.162 1.934 -2.778 1.00 0.00 133 ASP A N 19
ATOM 18944 C CA . ASP A 1 29 ? -9.025 2.934 -2.159 1.00 0.00 133 ASP A CA 19
ATOM 18945 C C . ASP A 1 29 ? -8.666 4.335 -2.643 1.00 0.00 133 ASP A C 19
ATOM 18946 O O . ASP A 1 29 ? -7.565 4.825 -2.393 1.00 0.00 133 ASP A O 19
ATOM 18955 N N . GLN A 1 30 ? -9.603 4.974 -3.336 1.00 0.00 134 GLN A N 19
ATOM 18956 C CA . GLN A 1 30 ? -9.384 6.319 -3.856 1.00 0.00 134 GLN A CA 19
ATOM 18957 C C . GLN A 1 30 ? -9.149 7.310 -2.721 1.00 0.00 134 GLN A C 19
ATOM 18958 O O . GLN A 1 30 ? -8.510 8.345 -2.911 1.00 0.00 134 GLN A O 19
ATOM 18972 N N . ARG A 1 31 ? -9.669 6.986 -1.542 1.00 0.00 135 ARG A N 19
ATOM 18973 C CA . ARG A 1 31 ? -9.516 7.849 -0.377 1.00 0.00 135 ARG A CA 19
ATOM 18974 C C . ARG A 1 31 ? -8.224 7.530 0.370 1.00 0.00 135 ARG A C 19
ATOM 18975 O O . ARG A 1 31 ? -7.976 8.057 1.455 1.00 0.00 135 ARG A O 19
ATOM 18996 N N . CYS A 1 32 ? -7.405 6.665 -0.217 1.00 0.00 136 CYS A N 19
ATOM 18997 C CA . CYS A 1 32 ? -6.139 6.274 0.392 1.00 0.00 136 CYS A CA 19
ATOM 18998 C C . CYS A 1 32 ? -4.975 6.535 -0.559 1.00 0.00 136 CYS A C 19
ATOM 18999 O O . CYS A 1 32 ? -4.074 7.315 -0.253 1.00 0.00 136 CYS A O 19
ATOM 19006 N N . GLN A 1 33 ? -5.002 5.876 -1.713 1.00 0.00 137 GLN A N 19
ATOM 19007 C CA . GLN A 1 33 ? -3.948 6.036 -2.708 1.00 0.00 137 GLN A CA 19
ATOM 19008 C C . GLN A 1 33 ? -2.576 5.772 -2.096 1.00 0.00 137 GLN A C 19
ATOM 19009 O O . GLN A 1 33 ? -1.614 6.489 -2.372 1.00 0.00 137 GLN A O 19
ATOM 19023 N N . VAL A 1 34 ? -2.494 4.739 -1.264 1.00 0.00 138 VAL A N 19
ATOM 19024 C CA . VAL A 1 34 ? -1.240 4.379 -0.614 1.00 0.00 138 VAL A CA 19
ATOM 19025 C C . VAL A 1 34 ? -0.581 3.193 -1.307 1.00 0.00 138 VAL A C 19
ATOM 19026 O O . VAL A 1 34 ? -1.212 2.158 -1.523 1.00 0.00 138 VAL A O 19
ATOM 19039 N N . TRP A 1 35 ? 0.691 3.349 -1.654 1.00 0.00 139 TRP A N 19
ATOM 19040 C CA . TRP A 1 35 ? 1.437 2.289 -2.324 1.00 0.00 139 TRP A CA 19
ATOM 19041 C C . TRP A 1 35 ? 2.188 1.430 -1.313 1.00 0.00 139 TRP A C 19
ATOM 19042 O O . TRP A 1 35 ? 2.628 1.921 -0.274 1.00 0.00 139 TRP A O 19
ATOM 19063 N N . GLN A 1 36 ? 2.331 0.146 -1.625 1.00 0.00 140 GLN A N 19
ATOM 19064 C CA . GLN A 1 36 ? 3.029 -0.781 -0.742 1.00 0.00 140 GLN A CA 19
ATOM 19065 C C . GLN A 1 36 ? 3.762 -1.851 -1.545 1.00 0.00 140 GLN A C 19
ATOM 19066 O O . GLN A 1 36 ? 3.409 -2.132 -2.691 1.00 0.00 140 GLN A O 19
ATOM 19080 N N . HIS A 1 37 ? 4.783 -2.445 -0.936 1.00 0.00 141 HIS A N 19
ATOM 19081 C CA . HIS A 1 37 ? 5.565 -3.485 -1.595 1.00 0.00 141 HIS A CA 19
ATOM 19082 C C . HIS A 1 37 ? 4.771 -4.785 -1.690 1.00 0.00 141 HIS A C 19
ATOM 19083 O O . HIS A 1 37 ? 4.345 -5.339 -0.676 1.00 0.00 141 HIS A O 19
ATOM 19097 N N . LEU A 1 38 ? 4.575 -5.265 -2.913 1.00 0.00 142 LEU A N 19
ATOM 19098 C CA . LEU A 1 38 ? 3.831 -6.499 -3.140 1.00 0.00 142 LEU A CA 19
ATOM 19099 C C . LEU A 1 38 ? 4.437 -7.654 -2.350 1.00 0.00 142 LEU A C 19
ATOM 19100 O O . LEU A 1 38 ? 3.724 -8.416 -1.700 1.00 0.00 142 LEU A O 19
ATOM 19116 N N . ASN A 1 39 ? 5.760 -7.775 -2.409 1.00 0.00 143 ASN A N 19
ATOM 19117 C CA . ASN A 1 39 ? 6.463 -8.836 -1.697 1.00 0.00 143 ASN A CA 19
ATOM 19118 C C . ASN A 1 39 ? 6.219 -8.736 -0.194 1.00 0.00 143 ASN A C 19
ATOM 19119 O O . ASN A 1 39 ? 6.397 -9.708 0.541 1.00 0.00 143 ASN A O 19
ATOM 19130 N N . CYS A 1 40 ? 5.811 -7.555 0.257 1.00 0.00 144 CYS A N 19
ATOM 19131 C CA . CYS A 1 40 ? 5.542 -7.326 1.671 1.00 0.00 144 CYS A CA 19
ATOM 19132 C C . CYS A 1 40 ? 4.080 -7.612 2.000 1.00 0.00 144 CYS A C 19
ATOM 19133 O O . CYS A 1 40 ? 3.755 -8.055 3.102 1.00 0.00 144 CYS A O 19
ATOM 19140 N N . VAL A 1 41 ? 3.201 -7.356 1.036 1.00 0.00 145 VAL A N 19
ATOM 19141 C CA . VAL A 1 41 ? 1.773 -7.587 1.222 1.00 0.00 145 VAL A CA 19
ATOM 19142 C C . VAL A 1 41 ? 1.338 -8.894 0.568 1.00 0.00 145 VAL A C 19
ATOM 19143 O O . VAL A 1 41 ? 0.145 -9.148 0.397 1.00 0.00 145 VAL A O 19
ATOM 19156 N N . LEU A 1 42 ? 2.313 -9.720 0.203 1.00 0.00 146 LEU A N 19
ATOM 19157 C CA . LEU A 1 42 ? 2.031 -11.002 -0.433 1.00 0.00 146 LEU A CA 19
ATOM 19158 C C . LEU A 1 42 ? 1.989 -12.124 0.600 1.00 0.00 146 LEU A C 19
ATOM 19159 O O . LEU A 1 42 ? 3.030 -12.619 1.035 1.00 0.00 146 LEU A O 19
ATOM 19175 N N . ILE A 1 43 ? 0.782 -12.522 0.985 1.00 0.00 147 ILE A N 19
ATOM 19176 C CA . ILE A 1 43 ? 0.605 -13.588 1.963 1.00 0.00 147 ILE A CA 19
ATOM 19177 C C . ILE A 1 43 ? 0.004 -14.832 1.318 1.00 0.00 147 ILE A C 19
ATOM 19178 O O . ILE A 1 43 ? -1.082 -14.799 0.739 1.00 0.00 147 ILE A O 19
ATOM 19194 N N . PRO A 1 44 ? 0.725 -15.959 1.420 1.00 0.00 148 PRO A N 19
ATOM 19195 C CA . PRO A 1 44 ? 0.282 -17.236 0.854 1.00 0.00 148 PRO A CA 19
ATOM 19196 C C . PRO A 1 44 ? -0.914 -17.818 1.602 1.00 0.00 148 PRO A C 19
ATOM 19197 O O . PRO A 1 44 ? -1.050 -17.634 2.812 1.00 0.00 148 PRO A O 19
ATOM 19208 N N . ASP A 1 45 ? -1.776 -18.519 0.875 1.00 0.00 149 ASP A N 19
ATOM 19209 C CA . ASP A 1 45 ? -2.960 -19.129 1.470 1.00 0.00 149 ASP A CA 19
ATOM 19210 C C . ASP A 1 45 ? -2.584 -19.970 2.686 1.00 0.00 149 ASP A C 19
ATOM 19211 O O . ASP A 1 45 ? -3.376 -20.126 3.616 1.00 0.00 149 ASP A O 19
ATOM 19220 N N . LYS A 1 46 ? -1.371 -20.513 2.672 1.00 0.00 150 LYS A N 19
ATOM 19221 C CA . LYS A 1 46 ? -0.889 -21.339 3.772 1.00 0.00 150 LYS A CA 19
ATOM 19222 C C . LYS A 1 46 ? 0.544 -20.971 4.141 1.00 0.00 150 LYS A C 19
ATOM 19223 O O . LYS A 1 46 ? 1.274 -20.359 3.361 1.00 0.00 150 LYS A O 19
ATOM 19242 N N . PRO A 1 47 ? 0.960 -21.353 5.358 1.00 0.00 151 PRO A N 19
ATOM 19243 C CA . PRO A 1 47 ? 2.310 -21.076 5.857 1.00 0.00 151 PRO A CA 19
ATOM 19244 C C . PRO A 1 47 ? 3.375 -21.890 5.130 1.00 0.00 151 PRO A C 19
ATOM 19245 O O . PRO A 1 47 ? 3.332 -23.119 5.122 1.00 0.00 151 PRO A O 19
ATOM 19256 N N . GLY A 1 48 ? 4.331 -21.195 4.521 1.00 0.00 152 GLY A N 19
ATOM 19257 C CA . GLY A 1 48 ? 5.394 -21.871 3.800 1.00 0.00 152 GLY A CA 19
ATOM 19258 C C . GLY A 1 48 ? 5.061 -22.078 2.336 1.00 0.00 152 GLY A C 19
ATOM 19259 O O . GLY A 1 48 ? 5.948 -22.328 1.521 1.00 0.00 152 GLY A O 19
ATOM 19263 N N . GLU A 1 49 ? 3.778 -21.976 2.002 1.00 0.00 153 GLU A N 19
ATOM 19264 C CA . GLU A 1 49 ? 3.331 -22.157 0.626 1.00 0.00 153 GLU A CA 19
ATOM 19265 C C . GLU A 1 49 ? 3.766 -20.982 -0.246 1.00 0.00 153 GLU A C 19
ATOM 19266 O O . GLU A 1 49 ? 4.515 -20.111 0.195 1.00 0.00 153 GLU A O 19
ATOM 19278 N N . SER A 1 50 ? 3.290 -20.967 -1.487 1.00 0.00 154 SER A N 19
ATOM 19279 C CA . SER A 1 50 ? 3.632 -19.903 -2.424 1.00 0.00 154 SER A CA 19
ATOM 19280 C C . SER A 1 50 ? 2.710 -18.701 -2.241 1.00 0.00 154 SER A C 19
ATOM 19281 O O . SER A 1 50 ? 1.487 -18.827 -2.309 1.00 0.00 154 SER A O 19
ATOM 19289 N N . ALA A 1 51 ? 3.305 -17.536 -2.008 1.00 0.00 155 ALA A N 19
ATOM 19290 C CA . ALA A 1 51 ? 2.539 -16.311 -1.817 1.00 0.00 155 ALA A CA 19
ATOM 19291 C C . ALA A 1 51 ? 1.529 -16.114 -2.943 1.00 0.00 155 ALA A C 19
ATOM 19292 O O . ALA A 1 51 ? 1.613 -16.764 -3.984 1.00 0.00 155 ALA A O 19
ATOM 19299 N N . GLU A 1 52 ? 0.576 -15.213 -2.726 1.00 0.00 156 GLU A N 19
ATOM 19300 C CA . GLU A 1 52 ? -0.450 -14.933 -3.723 1.00 0.00 156 GLU A CA 19
ATOM 19301 C C . GLU A 1 52 ? -0.651 -13.429 -3.890 1.00 0.00 156 GLU A C 19
ATOM 19302 O O . GLU A 1 52 ? -0.868 -12.709 -2.915 1.00 0.00 156 GLU A O 19
ATOM 19314 N N . VAL A 1 53 ? -0.577 -12.962 -5.132 1.00 0.00 157 VAL A N 19
ATOM 19315 C CA . VAL A 1 53 ? -0.751 -11.545 -5.427 1.00 0.00 157 VAL A CA 19
ATOM 19316 C C . VAL A 1 53 ? -2.108 -11.279 -6.068 1.00 0.00 157 VAL A C 19
ATOM 19317 O O . VAL A 1 53 ? -2.280 -11.383 -7.283 1.00 0.00 157 VAL A O 19
ATOM 19330 N N . PRO A 1 54 ? -3.098 -10.928 -5.233 1.00 0.00 158 PRO A N 19
ATOM 19331 C CA . PRO A 1 54 ? -4.458 -10.639 -5.696 1.00 0.00 158 PRO A CA 19
ATOM 19332 C C . PRO A 1 54 ? -4.537 -9.341 -6.492 1.00 0.00 158 PRO A C 19
ATOM 19333 O O . PRO A 1 54 ? -3.650 -8.489 -6.425 1.00 0.00 158 PRO A O 19
ATOM 19344 N N . PRO A 1 55 ? -5.622 -9.184 -7.264 1.00 0.00 159 PRO A N 19
ATOM 19345 C CA . PRO A 1 55 ? -5.842 -7.991 -8.087 1.00 0.00 159 PRO A CA 19
ATOM 19346 C C . PRO A 1 55 ? -6.140 -6.754 -7.247 1.00 0.00 159 PRO A C 19
ATOM 19347 O O . PRO A 1 55 ? -5.598 -5.677 -7.496 1.00 0.00 159 PRO A O 19
ATOM 19358 N N . VAL A 1 56 ? -7.005 -6.915 -6.251 1.00 0.00 160 VAL A N 19
ATOM 19359 C CA . VAL A 1 56 ? -7.373 -5.811 -5.373 1.00 0.00 160 VAL A CA 19
ATOM 19360 C C . VAL A 1 56 ? -6.596 -5.868 -4.063 1.00 0.00 160 VAL A C 19
ATOM 19361 O O . VAL A 1 56 ? -6.624 -6.874 -3.354 1.00 0.00 160 VAL A O 19
ATOM 19374 N N . PHE A 1 57 ? -5.901 -4.780 -3.746 1.00 0.00 161 PHE A N 19
ATOM 19375 C CA . PHE A 1 57 ? -5.114 -4.705 -2.520 1.00 0.00 161 PHE A CA 19
ATOM 19376 C C . PHE A 1 57 ? -5.546 -3.515 -1.668 1.00 0.00 161 PHE A C 19
ATOM 19377 O O . PHE A 1 57 ? -5.828 -2.435 -2.188 1.00 0.00 161 PHE A O 19
ATOM 19394 N N . TYR A 1 58 ? -5.597 -3.722 -0.357 1.00 0.00 162 TYR A N 19
ATOM 19395 C CA . TYR A 1 58 ? -5.997 -2.668 0.568 1.00 0.00 162 TYR A CA 19
ATOM 19396 C C . TYR A 1 58 ? -5.050 -2.602 1.762 1.00 0.00 162 TYR A C 19
ATOM 19397 O O . TYR A 1 58 ? -4.831 -3.598 2.453 1.00 0.00 162 TYR A O 19
ATOM 19415 N N . CYS A 1 59 ? -4.489 -1.421 1.999 1.00 0.00 163 CYS A N 19
ATOM 19416 C CA . CYS A 1 59 ? -3.565 -1.222 3.109 1.00 0.00 163 CYS A CA 19
ATOM 19417 C C . CYS A 1 59 ? -4.221 -1.589 4.436 1.00 0.00 163 CYS A C 19
ATOM 19418 O O . CYS A 1 59 ? -5.354 -2.069 4.468 1.00 0.00 163 CYS A O 19
ATOM 19425 N N . GLU A 1 60 ? -3.501 -1.359 5.530 1.00 0.00 164 GLU A N 19
ATOM 19426 C CA . GLU A 1 60 ? -4.014 -1.666 6.860 1.00 0.00 164 GLU A CA 19
ATOM 19427 C C . GLU A 1 60 ? -5.223 -0.796 7.191 1.00 0.00 164 GLU A C 19
ATOM 19428 O O . GLU A 1 60 ? -6.241 -1.287 7.682 1.00 0.00 164 GLU A O 19
ATOM 19440 N N . LEU A 1 61 ? -5.104 0.499 6.921 1.00 0.00 165 LEU A N 19
ATOM 19441 C CA . LEU A 1 61 ? -6.187 1.440 7.190 1.00 0.00 165 LEU A CA 19
ATOM 19442 C C . LEU A 1 61 ? -7.501 0.942 6.596 1.00 0.00 165 LEU A C 19
ATOM 19443 O O . LEU A 1 61 ? -8.484 0.749 7.311 1.00 0.00 165 LEU A O 19
ATOM 19459 N N . CYS A 1 62 ? -7.510 0.735 5.283 1.00 0.00 166 CYS A N 19
ATOM 19460 C CA . CYS A 1 62 ? -8.701 0.258 4.592 1.00 0.00 166 CYS A CA 19
ATOM 19461 C C . CYS A 1 62 ? -9.094 -1.133 5.081 1.00 0.00 166 CYS A C 19
ATOM 19462 O O . CYS A 1 62 ? -10.277 -1.439 5.229 1.00 0.00 166 CYS A O 19
ATOM 19469 N N . ARG A 1 63 ? -8.093 -1.971 5.329 1.00 0.00 167 ARG A N 19
ATOM 19470 C CA . ARG A 1 63 ? -8.333 -3.330 5.800 1.00 0.00 167 ARG A CA 19
ATOM 19471 C C . ARG A 1 63 ? -9.102 -3.320 7.118 1.00 0.00 167 ARG A C 19
ATOM 19472 O O . ARG A 1 63 ? -10.034 -4.102 7.311 1.00 0.00 167 ARG A O 19
ATOM 19493 N N . LEU A 1 64 ? -8.705 -2.431 8.022 1.00 0.00 168 LEU A N 19
ATOM 19494 C CA . LEU A 1 64 ? -9.356 -2.320 9.323 1.00 0.00 168 LEU A CA 19
ATOM 19495 C C . LEU A 1 64 ? -10.760 -1.740 9.181 1.00 0.00 168 LEU A C 19
ATOM 19496 O O . LEU A 1 64 ? -11.718 -2.261 9.751 1.00 0.00 168 LEU A O 19
ATOM 19512 N N . SER A 1 65 ? -10.873 -0.659 8.416 1.00 0.00 169 SER A N 19
ATOM 19513 C CA . SER A 1 65 ? -12.159 -0.007 8.200 1.00 0.00 169 SER A CA 19
ATOM 19514 C C . SER A 1 65 ? -13.090 -0.897 7.382 1.00 0.00 169 SER A C 19
ATOM 19515 O O . SER A 1 65 ? -14.304 -0.696 7.366 1.00 0.00 169 SER A O 19
ATOM 19523 N N . ARG A 1 66 ? -12.510 -1.883 6.704 1.00 0.00 170 ARG A N 19
ATOM 19524 C CA . ARG A 1 66 ? -13.286 -2.804 5.883 1.00 0.00 170 ARG A CA 19
ATOM 19525 C C . ARG A 1 66 ? -13.768 -3.994 6.708 1.00 0.00 170 ARG A C 19
ATOM 19526 O O . ARG A 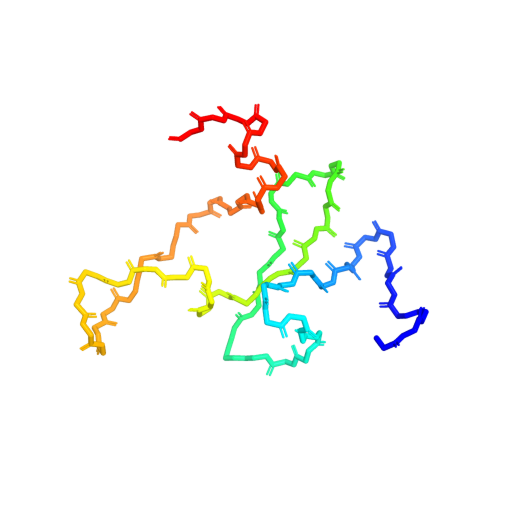1 66 ? -14.893 -4.463 6.540 1.00 0.00 170 ARG A O 19
ATOM 19547 N N . ALA A 1 67 ? -12.908 -4.477 7.598 1.00 0.00 171 ALA A N 19
ATOM 19548 C CA . ALA A 1 67 ? -13.246 -5.611 8.449 1.00 0.00 171 ALA A CA 19
ATOM 19549 C C . ALA A 1 67 ? -12.098 -5.950 9.394 1.00 0.00 171 ALA A C 19
ATOM 19550 O O . ALA A 1 67 ? -11.617 -7.083 9.420 1.00 0.00 171 ALA A O 19
ATOM 19557 N N . ASP A 1 68 ? -11.663 -4.961 10.167 1.00 0.00 172 ASP A N 19
ATOM 19558 C CA . ASP A 1 68 ? -10.571 -5.155 11.114 1.00 0.00 172 ASP A CA 19
ATOM 19559 C C . ASP A 1 68 ? -9.346 -5.741 10.419 1.00 0.00 172 ASP A C 19
ATOM 19560 O O . ASP A 1 68 ? -8.365 -6.055 11.091 1.00 0.00 172 ASP A O 19
ATOM 19571 N N . GLY A 1 1 ? 13.202 8.337 5.801 1.00 0.00 105 GLY A N 20
ATOM 19572 C CA . GLY A 1 1 ? 13.462 9.444 4.899 1.00 0.00 105 GLY A CA 20
ATOM 19573 C C . GLY A 1 1 ? 12.362 9.628 3.873 1.00 0.00 105 GLY A C 20
ATOM 19574 O O . GLY A 1 1 ? 12.258 8.856 2.920 1.00 0.00 105 GLY A O 20
ATOM 19578 N N . SER A 1 2 ? 11.537 10.651 4.069 1.00 0.00 106 SER A N 20
ATOM 19579 C CA . SER A 1 2 ? 10.435 10.930 3.156 1.00 0.00 106 SER A CA 20
ATOM 19580 C C . SER A 1 2 ? 10.320 12.427 2.884 1.00 0.00 106 SER A C 20
ATOM 19581 O O . SER A 1 2 ? 9.730 13.169 3.670 1.00 0.00 106 SER A O 20
ATOM 19589 N N . ASP A 1 3 ? 10.889 12.864 1.766 1.00 0.00 107 ASP A N 20
ATOM 19590 C CA . ASP A 1 3 ? 10.851 14.272 1.388 1.00 0.00 107 ASP A CA 20
ATOM 19591 C C . ASP A 1 3 ? 10.031 14.471 0.117 1.00 0.00 107 ASP A C 20
ATOM 19592 O O . ASP A 1 3 ? 10.321 15.357 -0.688 1.00 0.00 107 ASP A O 20
ATOM 19601 N N . SER A 1 4 ? 9.007 13.642 -0.057 1.00 0.00 108 SER A N 20
ATOM 19602 C CA . SER A 1 4 ? 8.148 13.724 -1.232 1.00 0.00 108 SER A CA 20
ATOM 19603 C C . SER A 1 4 ? 6.940 12.803 -1.088 1.00 0.00 108 SER A C 20
ATOM 19604 O O . SER A 1 4 ? 6.948 11.669 -1.567 1.00 0.00 108 SER A O 20
ATOM 19612 N N . PHE A 1 5 ? 5.902 13.300 -0.422 1.00 0.00 109 PHE A N 20
ATOM 19613 C CA . PHE A 1 5 ? 4.686 12.523 -0.213 1.00 0.00 109 PHE A CA 20
ATOM 19614 C C . PHE A 1 5 ? 3.542 13.062 -1.066 1.00 0.00 109 PHE A C 20
ATOM 19615 O O . PHE A 1 5 ? 2.788 13.933 -0.632 1.00 0.00 109 PHE A O 20
ATOM 19632 N N . GLN A 1 6 ? 3.420 12.539 -2.281 1.00 0.00 110 GLN A N 20
ATOM 19633 C CA . GLN A 1 6 ? 2.369 12.969 -3.196 1.00 0.00 110 GLN A CA 20
ATOM 19634 C C . GLN A 1 6 ? 0.990 12.677 -2.616 1.00 0.00 110 GLN A C 20
ATOM 19635 O O . GLN A 1 6 ? 0.809 11.765 -1.808 1.00 0.00 110 GLN A O 20
ATOM 19649 N N . PRO A 1 7 ? -0.009 13.468 -3.035 1.00 0.00 111 PRO A N 20
ATOM 19650 C CA . PRO A 1 7 ? -1.390 13.313 -2.570 1.00 0.00 111 PRO A CA 20
ATOM 19651 C C . PRO A 1 7 ? -2.043 12.042 -3.103 1.00 0.00 111 PRO A C 20
ATOM 19652 O O . PRO A 1 7 ? -2.920 11.467 -2.459 1.00 0.00 111 PRO A O 20
ATOM 19663 N N . GLU A 1 8 ? -1.607 11.608 -4.281 1.00 0.00 112 GLU A N 20
ATOM 19664 C CA . GLU A 1 8 ? -2.150 10.404 -4.899 1.00 0.00 112 GLU A CA 20
ATOM 19665 C C . GLU A 1 8 ? -1.134 9.266 -4.859 1.00 0.00 112 GLU A C 20
ATOM 19666 O O . GLU A 1 8 ? -1.487 8.099 -5.025 1.00 0.00 112 GLU A O 20
ATOM 19678 N N . ALA A 1 9 ? 0.129 9.616 -4.639 1.00 0.00 113 ALA A N 20
ATOM 19679 C CA . ALA A 1 9 ? 1.196 8.625 -4.575 1.00 0.00 113 ALA A CA 20
ATOM 19680 C C . ALA A 1 9 ? 1.912 8.675 -3.230 1.00 0.00 113 ALA A C 20
ATOM 19681 O O . ALA A 1 9 ? 2.926 9.357 -3.080 1.00 0.00 113 ALA A O 20
ATOM 19688 N N . LYS A 1 10 ? 1.378 7.949 -2.253 1.00 0.00 114 LYS A N 20
ATOM 19689 C CA . LYS A 1 10 ? 1.966 7.910 -0.920 1.00 0.00 114 LYS A CA 20
ATOM 19690 C C . LYS A 1 10 ? 2.407 6.494 -0.561 1.00 0.00 114 LYS A C 20
ATOM 19691 O O . LYS A 1 10 ? 1.578 5.613 -0.336 1.00 0.00 114 LYS A O 20
ATOM 19710 N N . VAL A 1 11 ? 3.719 6.283 -0.509 1.00 0.00 115 VAL A N 20
ATOM 19711 C CA . VAL A 1 11 ? 4.270 4.975 -0.175 1.00 0.00 115 VAL A CA 20
ATOM 19712 C C . VAL A 1 11 ? 4.285 4.754 1.334 1.00 0.00 115 VAL A C 20
ATOM 19713 O O . VAL A 1 11 ? 5.073 5.368 2.053 1.00 0.00 115 VAL A O 20
ATOM 19726 N N . ARG A 1 12 ? 3.410 3.873 1.806 1.00 0.00 116 ARG A N 20
ATOM 19727 C CA . ARG A 1 12 ? 3.322 3.571 3.230 1.00 0.00 116 ARG A CA 20
ATOM 19728 C C . ARG A 1 12 ? 3.260 2.065 3.463 1.00 0.00 116 ARG A C 20
ATOM 19729 O O . ARG A 1 12 ? 2.181 1.471 3.469 1.00 0.00 116 ARG A O 20
ATOM 19750 N N . CYS A 1 13 ? 4.423 1.452 3.654 1.00 0.00 117 CYS A N 20
ATOM 19751 C CA . CYS A 1 13 ? 4.503 0.015 3.887 1.00 0.00 117 CYS A CA 20
ATOM 19752 C C . CYS A 1 13 ? 4.829 -0.282 5.348 1.00 0.00 117 CYS A C 20
ATOM 19753 O O . CYS A 1 13 ? 5.371 0.565 6.058 1.00 0.00 117 CYS A O 20
ATOM 19760 N N . ILE A 1 14 ? 4.495 -1.490 5.789 1.00 0.00 118 ILE A N 20
ATOM 19761 C CA . ILE A 1 14 ? 4.754 -1.900 7.164 1.00 0.00 118 ILE A CA 20
ATOM 19762 C C . ILE A 1 14 ? 6.242 -1.820 7.490 1.00 0.00 118 ILE A C 20
ATOM 19763 O O . ILE A 1 14 ? 6.628 -1.722 8.655 1.00 0.00 118 ILE A O 20
ATOM 19779 N N . CYS A 1 15 ? 7.072 -1.861 6.454 1.00 0.00 119 CYS A N 20
ATOM 19780 C CA . CYS A 1 15 ? 8.518 -1.792 6.629 1.00 0.00 119 CYS A CA 20
ATOM 19781 C C . CYS A 1 15 ? 8.984 -0.343 6.738 1.00 0.00 119 CYS A C 20
ATOM 19782 O O . CYS A 1 15 ? 10.165 -0.075 6.959 1.00 0.00 119 CYS A O 20
ATOM 19789 N N . SER A 1 16 ? 8.048 0.587 6.583 1.00 0.00 120 SER A N 20
ATOM 19790 C CA . SER A 1 16 ? 8.363 2.009 6.660 1.00 0.00 120 SER A CA 20
ATOM 19791 C C . SER A 1 16 ? 9.476 2.373 5.683 1.00 0.00 120 SER A C 20
ATOM 19792 O O . SER A 1 16 ? 10.327 3.212 5.979 1.00 0.00 120 SER A O 20
ATOM 19800 N N . SER A 1 17 ? 9.464 1.735 4.517 1.00 0.00 121 SER A N 20
ATOM 19801 C CA . SER A 1 17 ? 10.474 1.988 3.496 1.00 0.00 121 SER A CA 20
ATOM 19802 C C . SER A 1 17 ? 9.825 2.406 2.180 1.00 0.00 121 SER A C 20
ATOM 19803 O O . SER A 1 17 ? 9.095 1.631 1.560 1.00 0.00 121 SER A O 20
ATOM 19811 N N . THR A 1 18 ? 10.095 3.638 1.760 1.00 0.00 122 THR A N 20
ATOM 19812 C CA . THR A 1 18 ? 9.537 4.161 0.519 1.00 0.00 122 THR A CA 20
ATOM 19813 C C . THR A 1 18 ? 10.499 3.956 -0.646 1.00 0.00 122 THR A C 20
ATOM 19814 O O . THR A 1 18 ? 10.532 4.754 -1.582 1.00 0.00 122 THR A O 20
ATOM 19825 N N . MET A 1 19 ? 11.279 2.883 -0.581 1.00 0.00 123 MET A N 20
ATOM 19826 C CA . MET A 1 19 ? 12.241 2.573 -1.633 1.00 0.00 123 MET A CA 20
ATOM 19827 C C . MET A 1 19 ? 11.591 1.746 -2.738 1.00 0.00 123 MET A C 20
ATOM 19828 O O . MET A 1 19 ? 10.403 1.428 -2.672 1.00 0.00 123 MET A O 20
ATOM 19842 N N . VAL A 1 20 ? 12.376 1.402 -3.754 1.00 0.00 124 VAL A N 20
ATOM 19843 C CA . VAL A 1 20 ? 11.877 0.612 -4.873 1.00 0.00 124 VAL A CA 20
ATOM 19844 C C . VAL A 1 20 ? 12.075 -0.879 -4.624 1.00 0.00 124 VAL A C 20
ATOM 19845 O O . VAL A 1 20 ? 13.090 -1.454 -5.014 1.00 0.00 124 VAL A O 20
ATOM 19858 N N . ASN A 1 21 ? 11.097 -1.500 -3.973 1.00 0.00 125 ASN A N 20
ATOM 19859 C CA . ASN A 1 21 ? 11.164 -2.925 -3.672 1.00 0.00 125 ASN A CA 20
ATOM 19860 C C . ASN A 1 21 ? 11.037 -3.756 -4.945 1.00 0.00 125 ASN A C 20
ATOM 19861 O O . ASN A 1 21 ? 11.099 -3.225 -6.054 1.00 0.00 125 ASN A O 20
ATOM 19872 N N . ASP A 1 22 ? 10.858 -5.062 -4.777 1.00 0.00 126 ASP A N 20
ATOM 19873 C CA . ASP A 1 22 ? 10.720 -5.967 -5.912 1.00 0.00 126 ASP A CA 20
ATOM 19874 C C . ASP A 1 22 ? 9.531 -5.570 -6.782 1.00 0.00 126 ASP A C 20
ATOM 19875 O O . ASP A 1 22 ? 9.596 -5.642 -8.009 1.00 0.00 126 ASP A O 20
ATOM 19884 N N . SER A 1 23 ? 8.446 -5.152 -6.138 1.00 0.00 127 SER A N 20
ATOM 19885 C CA . SER A 1 23 ? 7.241 -4.748 -6.853 1.00 0.00 127 SER A CA 20
ATOM 19886 C C . SER A 1 23 ? 6.307 -3.959 -5.941 1.00 0.00 127 SER A C 20
ATOM 19887 O O . SER A 1 23 ? 5.947 -4.417 -4.857 1.00 0.00 127 SER A O 20
ATOM 19895 N N . MET A 1 24 ? 5.920 -2.769 -6.389 1.00 0.00 128 MET A N 20
ATOM 19896 C CA . MET A 1 24 ? 5.027 -1.915 -5.614 1.00 0.00 128 MET A CA 20
ATOM 19897 C C . MET A 1 24 ? 3.598 -2.000 -6.143 1.00 0.00 128 MET A C 20
ATOM 19898 O O . MET A 1 24 ? 3.374 -2.383 -7.292 1.00 0.00 128 MET A O 20
ATOM 19912 N N . ILE A 1 25 ? 2.637 -1.641 -5.299 1.00 0.00 129 ILE A N 20
ATOM 19913 C CA . ILE A 1 25 ? 1.232 -1.677 -5.683 1.00 0.00 129 ILE A CA 20
ATOM 19914 C C . ILE A 1 25 ? 0.432 -0.612 -4.941 1.00 0.00 129 ILE A C 20
ATOM 19915 O O . ILE A 1 25 ? 0.617 -0.407 -3.742 1.00 0.00 129 ILE A O 20
ATOM 19931 N N . GLN A 1 26 ? -0.459 0.061 -5.662 1.00 0.00 130 GLN A N 20
ATOM 19932 C CA . GLN A 1 26 ? -1.288 1.105 -5.070 1.00 0.00 130 GLN A CA 20
ATOM 19933 C C . GLN A 1 26 ? -2.569 0.517 -4.487 1.00 0.00 130 GLN A C 20
ATOM 19934 O O . GLN A 1 26 ? -3.062 -0.511 -4.953 1.00 0.00 130 GLN A O 20
ATOM 19948 N N . CYS A 1 27 ? -3.104 1.175 -3.464 1.00 0.00 131 CYS A N 20
ATOM 19949 C CA . CYS A 1 27 ? -4.327 0.718 -2.815 1.00 0.00 131 CYS A CA 20
ATOM 19950 C C . CYS A 1 27 ? -5.522 0.848 -3.755 1.00 0.00 131 CYS A C 20
ATOM 19951 O O . CYS A 1 27 ? -5.546 1.715 -4.628 1.00 0.00 131 CYS A O 20
ATOM 19958 N N . GLU A 1 28 ? -6.511 -0.021 -3.569 1.00 0.00 132 GLU A N 20
ATOM 19959 C CA . GLU A 1 28 ? -7.708 -0.004 -4.401 1.00 0.00 132 GLU A CA 20
ATOM 19960 C C . GLU A 1 28 ? -8.770 0.917 -3.807 1.00 0.00 132 GLU A C 20
ATOM 19961 O O . GLU A 1 28 ? -9.953 0.808 -4.130 1.00 0.00 132 GLU A O 20
ATOM 19973 N N . ASP A 1 29 ? -8.338 1.823 -2.937 1.00 0.00 133 ASP A N 20
ATOM 19974 C CA . ASP A 1 29 ? -9.250 2.765 -2.297 1.00 0.00 133 ASP A CA 20
ATOM 19975 C C . ASP A 1 29 ? -8.926 4.198 -2.706 1.00 0.00 133 ASP A C 20
ATOM 19976 O O . ASP A 1 29 ? -7.892 4.743 -2.324 1.00 0.00 133 ASP A O 20
ATOM 19985 N N . GLN A 1 30 ? -9.818 4.802 -3.486 1.00 0.00 134 GLN A N 20
ATOM 19986 C CA . GLN A 1 30 ? -9.625 6.171 -3.949 1.00 0.00 134 GLN A CA 20
ATOM 19987 C C . GLN A 1 30 ? -9.493 7.130 -2.770 1.00 0.00 134 GLN A C 20
ATOM 19988 O O . GLN A 1 30 ? -8.942 8.222 -2.905 1.00 0.00 134 GLN A O 20
ATOM 20002 N N . ARG A 1 31 ? -10.002 6.714 -1.615 1.00 0.00 135 ARG A N 20
ATOM 20003 C CA . ARG A 1 31 ? -9.942 7.536 -0.413 1.00 0.00 135 ARG A CA 20
ATOM 20004 C C . ARG A 1 31 ? -8.656 7.271 0.364 1.00 0.00 135 ARG A C 20
ATOM 20005 O O . ARG A 1 31 ? -8.508 7.704 1.508 1.00 0.00 135 ARG A O 20
ATOM 20026 N N . CYS A 1 32 ? -7.728 6.557 -0.264 1.00 0.00 136 CYS A N 20
ATOM 20027 C CA . CYS A 1 32 ? -6.455 6.233 0.367 1.00 0.00 136 CYS A CA 20
ATOM 20028 C C . CYS A 1 32 ? -5.289 6.551 -0.565 1.00 0.00 136 CYS A C 20
ATOM 20029 O O . CYS A 1 32 ? -4.433 7.375 -0.245 1.00 0.00 136 CYS A O 20
ATOM 20036 N N . GLN A 1 33 ? -5.264 5.891 -1.718 1.00 0.00 137 GLN A N 20
ATOM 20037 C CA . GLN A 1 33 ? -4.203 6.103 -2.696 1.00 0.00 137 GLN A CA 20
ATOM 20038 C C . GLN A 1 33 ? -2.830 5.910 -2.061 1.00 0.00 137 GLN A C 20
ATOM 20039 O O . GLN A 1 33 ? -1.964 6.780 -2.153 1.00 0.00 137 GLN A O 20
ATOM 20053 N N . VAL A 1 34 ? -2.638 4.764 -1.415 1.00 0.00 138 VAL A N 20
ATOM 20054 C CA . VAL A 1 34 ? -1.370 4.457 -0.764 1.00 0.00 138 VAL A CA 20
ATOM 20055 C C . VAL A 1 34 ? -0.668 3.292 -1.452 1.00 0.00 138 VAL A C 20
ATOM 20056 O O . VAL A 1 34 ? -1.280 2.260 -1.726 1.00 0.00 138 VAL A O 20
ATOM 20069 N N . TRP A 1 35 ? 0.620 3.464 -1.727 1.00 0.00 139 TRP A N 20
ATOM 20070 C CA . TRP A 1 35 ? 1.407 2.425 -2.383 1.00 0.00 139 TRP A CA 20
ATOM 20071 C C . TRP A 1 35 ? 2.151 1.577 -1.358 1.00 0.00 139 TRP A C 20
ATOM 20072 O O . TRP A 1 35 ? 2.703 2.100 -0.391 1.00 0.00 139 TRP A O 20
ATOM 20093 N N . GLN A 1 36 ? 2.162 0.266 -1.577 1.00 0.00 140 GLN A N 20
ATOM 20094 C CA . GLN A 1 36 ? 2.839 -0.654 -0.670 1.00 0.00 140 GLN A CA 20
ATOM 20095 C C . GLN A 1 36 ? 3.631 -1.700 -1.448 1.00 0.00 140 GLN A C 20
ATOM 20096 O O . GLN A 1 36 ? 3.440 -1.870 -2.652 1.00 0.00 140 GLN A O 20
ATOM 20110 N N . HIS A 1 37 ? 4.523 -2.398 -0.751 1.00 0.00 141 HIS A N 20
ATOM 20111 C CA . HIS A 1 37 ? 5.344 -3.428 -1.376 1.00 0.00 141 HIS A CA 20
ATOM 20112 C C . HIS A 1 37 ? 4.563 -4.731 -1.524 1.00 0.00 141 HIS A C 20
ATOM 20113 O O . HIS A 1 37 ? 4.141 -5.329 -0.534 1.00 0.00 141 HIS A O 20
ATOM 20127 N N . LEU A 1 38 ? 4.374 -5.164 -2.766 1.00 0.00 142 LEU A N 20
ATOM 20128 C CA . LEU A 1 38 ? 3.643 -6.395 -3.044 1.00 0.00 142 LEU A CA 20
ATOM 20129 C C . LEU A 1 38 ? 4.248 -7.571 -2.283 1.00 0.00 142 LEU A C 20
ATOM 20130 O O . LEU A 1 38 ? 3.531 -8.371 -1.684 1.00 0.00 142 LEU A O 20
ATOM 20146 N N . ASN A 1 39 ? 5.574 -7.668 -2.311 1.00 0.00 143 ASN A N 20
ATOM 20147 C CA . ASN A 1 39 ? 6.276 -8.745 -1.622 1.00 0.00 143 ASN A CA 20
ATOM 20148 C C . ASN A 1 39 ? 6.002 -8.701 -0.122 1.00 0.00 143 ASN A C 20
ATOM 20149 O O . ASN A 1 39 ? 6.134 -9.708 0.574 1.00 0.00 143 ASN A O 20
ATOM 20160 N N . CYS A 1 40 ? 5.619 -7.528 0.370 1.00 0.00 144 CYS A N 20
ATOM 20161 C CA . CYS A 1 40 ? 5.326 -7.351 1.787 1.00 0.00 144 CYS A CA 20
ATOM 20162 C C . CYS A 1 40 ? 3.873 -7.705 2.090 1.00 0.00 144 CYS A C 20
ATOM 20163 O O . CYS A 1 40 ? 3.558 -8.215 3.166 1.00 0.00 144 CYS A O 20
ATOM 20170 N N . VAL A 1 41 ? 2.991 -7.430 1.134 1.00 0.00 145 VAL A N 20
ATOM 20171 C CA . VAL A 1 41 ? 1.571 -7.720 1.298 1.00 0.00 145 VAL A CA 20
ATOM 20172 C C . VAL A 1 41 ? 1.192 -9.019 0.596 1.00 0.00 145 VAL A C 20
ATOM 20173 O O . VAL A 1 41 ? 0.011 -9.315 0.409 1.00 0.00 145 VAL A O 20
ATOM 20186 N N . LEU A 1 42 ? 2.200 -9.793 0.210 1.00 0.00 146 LEU A N 20
ATOM 20187 C CA . LEU A 1 42 ? 1.973 -11.063 -0.471 1.00 0.00 146 LEU A CA 20
ATOM 20188 C C . LEU A 1 42 ? 1.994 -12.224 0.519 1.00 0.00 146 LEU A C 20
ATOM 20189 O O . LEU A 1 42 ? 3.061 -12.701 0.908 1.00 0.00 146 LEU A O 20
ATOM 20205 N N . ILE A 1 43 ? 0.811 -12.674 0.921 1.00 0.00 147 ILE A N 20
ATOM 20206 C CA . ILE A 1 43 ? 0.694 -13.780 1.863 1.00 0.00 147 ILE A CA 20
ATOM 20207 C C . ILE A 1 43 ? 0.131 -15.024 1.183 1.00 0.00 147 ILE A C 20
ATOM 20208 O O . ILE A 1 43 ? -0.981 -15.023 0.656 1.00 0.00 147 ILE A O 20
ATOM 20224 N N . PRO A 1 44 ? 0.916 -16.111 1.196 1.00 0.00 148 PRO A N 20
ATOM 20225 C CA . PRO A 1 44 ? 0.515 -17.383 0.587 1.00 0.00 148 PRO A CA 20
ATOM 20226 C C . PRO A 1 44 ? -0.611 -18.066 1.357 1.00 0.00 148 PRO A C 20
ATOM 20227 O O . PRO A 1 44 ? -0.702 -17.944 2.578 1.00 0.00 148 PRO A O 20
ATOM 20238 N N . ASP A 1 45 ? -1.464 -18.783 0.635 1.00 0.00 149 ASP A N 20
ATOM 20239 C CA . ASP A 1 45 ? -2.583 -19.487 1.251 1.00 0.00 149 ASP A CA 20
ATOM 20240 C C . ASP A 1 45 ? -2.106 -20.360 2.407 1.00 0.00 149 ASP A C 20
ATOM 20241 O O . ASP A 1 45 ? -2.843 -20.600 3.364 1.00 0.00 149 ASP A O 20
ATOM 20250 N N . LYS A 1 46 ? -0.869 -20.835 2.312 1.00 0.00 150 LYS A N 20
ATOM 20251 C CA . LYS A 1 46 ? -0.291 -21.682 3.349 1.00 0.00 150 LYS A CA 20
ATOM 20252 C C . LYS A 1 46 ? 1.148 -21.273 3.646 1.00 0.00 150 LYS A C 20
ATOM 20253 O O . LYS A 1 46 ? 1.806 -20.605 2.849 1.00 0.00 150 LYS A O 20
ATOM 20272 N N . PRO A 1 47 ? 1.650 -21.685 4.820 1.00 0.00 151 PRO A N 20
ATOM 20273 C CA . PRO A 1 47 ? 3.017 -21.375 5.248 1.00 0.00 151 PRO A CA 20
ATOM 20274 C C . PRO A 1 47 ? 4.065 -22.120 4.428 1.00 0.00 151 PRO A C 20
ATOM 20275 O O . PRO A 1 47 ? 4.088 -23.350 4.403 1.00 0.00 151 PRO A O 20
ATOM 20286 N N . GLY A 1 48 ? 4.931 -21.366 3.757 1.00 0.00 152 GLY A N 20
ATOM 20287 C CA . GLY A 1 48 ? 5.969 -21.973 2.945 1.00 0.00 152 GLY A CA 20
ATOM 20288 C C . GLY A 1 48 ? 5.565 -22.101 1.489 1.00 0.00 152 GLY A C 20
ATOM 20289 O O . GLY A 1 48 ? 6.416 -22.264 0.615 1.00 0.00 152 GLY A O 20
ATOM 20293 N N . GLU A 1 49 ? 4.264 -22.029 1.229 1.00 0.00 153 GLU A N 20
ATOM 20294 C CA . GLU A 1 49 ? 3.750 -22.141 -0.131 1.00 0.00 153 GLU A CA 20
ATOM 20295 C C . GLU A 1 49 ? 4.092 -20.897 -0.946 1.00 0.00 153 GLU A C 20
ATOM 20296 O O . GLU A 1 49 ? 4.824 -20.021 -0.485 1.00 0.00 153 GLU A O 20
ATOM 20308 N N . SER A 1 50 ? 3.556 -20.826 -2.161 1.00 0.00 154 SER A N 20
ATOM 20309 C CA . SER A 1 50 ? 3.807 -19.692 -3.042 1.00 0.00 154 SER A CA 20
ATOM 20310 C C . SER A 1 50 ? 2.839 -18.551 -2.748 1.00 0.00 154 SER A C 20
ATOM 20311 O O . SER A 1 50 ? 1.622 -18.728 -2.791 1.00 0.00 154 SER A O 20
ATOM 20319 N N . ALA A 1 51 ? 3.389 -17.379 -2.449 1.00 0.00 155 ALA A N 20
ATOM 20320 C CA . ALA A 1 51 ? 2.576 -16.207 -2.149 1.00 0.00 155 ALA A CA 20
ATOM 20321 C C . ALA A 1 51 ? 1.529 -15.974 -3.233 1.00 0.00 155 ALA A C 20
ATOM 20322 O O . ALA A 1 51 ? 1.632 -16.514 -4.334 1.00 0.00 155 ALA A O 20
ATOM 20329 N N . GLU A 1 52 ? 0.522 -15.167 -2.913 1.00 0.00 156 GLU A N 20
ATOM 20330 C CA . GLU A 1 52 ? -0.545 -14.865 -3.860 1.00 0.00 156 GLU A CA 20
ATOM 20331 C C . GLU A 1 52 ? -0.729 -13.358 -4.010 1.00 0.00 156 GLU A C 20
ATOM 20332 O O . GLU A 1 52 ? -0.954 -12.648 -3.029 1.00 0.00 156 GLU A O 20
ATOM 20344 N N . VAL A 1 53 ? -0.631 -12.875 -5.244 1.00 0.00 157 VAL A N 20
ATOM 20345 C CA . VAL A 1 53 ? -0.786 -11.453 -5.524 1.00 0.00 157 VAL A CA 20
ATOM 20346 C C . VAL A 1 53 ? -2.123 -11.168 -6.200 1.00 0.00 157 VAL A C 20
ATOM 20347 O O . VAL A 1 53 ? -2.257 -11.241 -7.421 1.00 0.00 157 VAL A O 20
ATOM 20360 N N . PRO A 1 54 ? -3.138 -10.837 -5.388 1.00 0.00 158 PRO A N 20
ATOM 20361 C CA . PRO A 1 54 ? -4.483 -10.534 -5.885 1.00 0.00 158 PRO A CA 20
ATOM 20362 C C . PRO A 1 54 ? -4.535 -9.215 -6.650 1.00 0.00 158 PRO A C 20
ATOM 20363 O O . PRO A 1 54 ? -3.662 -8.357 -6.516 1.00 0.00 158 PRO A O 20
ATOM 20374 N N . PRO A 1 55 ? -5.581 -9.048 -7.472 1.00 0.00 159 PRO A N 20
ATOM 20375 C CA . PRO A 1 55 ? -5.772 -7.836 -8.274 1.00 0.00 159 PRO A CA 20
ATOM 20376 C C . PRO A 1 55 ? -6.126 -6.624 -7.418 1.00 0.00 159 PRO A C 20
ATOM 20377 O O . PRO A 1 55 ? -5.585 -5.535 -7.612 1.00 0.00 159 PRO A O 20
ATOM 20388 N N . VAL A 1 56 ? -7.036 -6.821 -6.469 1.00 0.00 160 VAL A N 20
ATOM 20389 C CA . VAL A 1 56 ? -7.460 -5.744 -5.582 1.00 0.00 160 VAL A CA 20
ATOM 20390 C C . VAL A 1 56 ? -6.658 -5.752 -4.285 1.00 0.00 160 VAL A C 20
ATOM 20391 O O . VAL A 1 56 ? -6.739 -6.695 -3.498 1.00 0.00 160 VAL A O 20
ATOM 20404 N N . PHE A 1 57 ? -5.883 -4.695 -4.069 1.00 0.00 161 PHE A N 20
ATOM 20405 C CA . PHE A 1 57 ? -5.064 -4.580 -2.868 1.00 0.00 161 PHE A CA 20
ATOM 20406 C C . PHE A 1 57 ? -5.629 -3.522 -1.924 1.00 0.00 161 PHE A C 20
ATOM 20407 O O . PHE A 1 57 ? -6.026 -2.439 -2.354 1.00 0.00 161 PHE A O 20
ATOM 20424 N N . TYR A 1 58 ? -5.663 -3.845 -0.636 1.00 0.00 162 TYR A N 20
ATOM 20425 C CA . TYR A 1 58 ? -6.182 -2.925 0.369 1.00 0.00 162 TYR A CA 20
ATOM 20426 C C . TYR A 1 58 ? -5.219 -2.804 1.546 1.00 0.00 162 TYR A C 20
ATOM 20427 O O . TYR A 1 58 ? -5.067 -3.734 2.338 1.00 0.00 162 TYR A O 20
ATOM 20445 N N . CYS A 1 59 ? -4.570 -1.649 1.654 1.00 0.00 163 CYS A N 20
ATOM 20446 C CA . CYS A 1 59 ? -3.621 -1.403 2.734 1.00 0.00 163 CYS A CA 20
ATOM 20447 C C . CYS A 1 59 ? -4.213 -1.807 4.081 1.00 0.00 163 CYS A C 20
ATOM 20448 O O . CYS A 1 59 ? -5.431 -1.870 4.241 1.00 0.00 163 CYS A O 20
ATOM 20455 N N . GLU A 1 60 ? -3.340 -2.080 5.046 1.00 0.00 164 GLU A N 20
ATOM 20456 C CA . GLU A 1 60 ? -3.777 -2.479 6.379 1.00 0.00 164 GLU A CA 20
ATOM 20457 C C . GLU A 1 60 ? -4.803 -1.494 6.933 1.00 0.00 164 GLU A C 20
ATOM 20458 O O . GLU A 1 60 ? -5.802 -1.892 7.533 1.00 0.00 164 GLU A O 20
ATOM 20470 N N . LEU A 1 61 ? -4.549 -0.206 6.727 1.00 0.00 165 LEU A N 20
ATOM 20471 C CA . LEU A 1 61 ? -5.449 0.837 7.206 1.00 0.00 165 LEU A CA 20
ATOM 20472 C C . LEU A 1 61 ? -6.885 0.557 6.774 1.00 0.00 165 LEU A C 20
ATOM 20473 O O . LEU A 1 61 ? -7.807 0.588 7.589 1.00 0.00 165 LEU A O 20
ATOM 20489 N N . CYS A 1 62 ? -7.068 0.283 5.486 1.00 0.00 166 CYS A N 20
ATOM 20490 C CA . CYS A 1 62 ? -8.390 -0.004 4.945 1.00 0.00 166 CYS A CA 20
ATOM 20491 C C . CYS A 1 62 ? -8.865 -1.389 5.376 1.00 0.00 166 CYS A C 20
ATOM 20492 O O . CYS A 1 62 ? -9.986 -1.549 5.859 1.00 0.00 166 CYS A O 20
ATOM 20499 N N . ARG A 1 63 ? -8.005 -2.386 5.197 1.00 0.00 167 ARG A N 20
ATOM 20500 C CA . ARG A 1 63 ? -8.336 -3.757 5.566 1.00 0.00 167 ARG A CA 20
ATOM 20501 C C . ARG A 1 63 ? -8.871 -3.821 6.994 1.00 0.00 167 ARG A C 20
ATOM 20502 O O . ARG A 1 63 ? -9.840 -4.528 7.274 1.00 0.00 167 ARG A O 20
ATOM 20523 N N . LEU A 1 64 ? -8.233 -3.080 7.893 1.00 0.00 168 LEU A N 20
ATOM 20524 C CA . LEU A 1 64 ? -8.644 -3.053 9.292 1.00 0.00 168 LEU A CA 20
ATOM 20525 C C . LEU A 1 64 ? -9.925 -2.245 9.468 1.00 0.00 168 LEU A C 20
ATOM 20526 O O . LEU A 1 64 ? -10.861 -2.684 10.138 1.00 0.00 168 LEU A O 20
ATOM 20542 N N . SER A 1 65 ? -9.962 -1.064 8.861 1.00 0.00 169 SER A N 20
ATOM 20543 C CA . SER A 1 65 ? -11.129 -0.193 8.951 1.00 0.00 169 SER A CA 20
ATOM 20544 C C . SER A 1 65 ? -12.357 -0.866 8.346 1.00 0.00 169 SER A C 20
ATOM 20545 O O . SER A 1 65 ? -13.491 -0.477 8.624 1.00 0.00 169 SER A O 20
ATOM 20553 N N . ARG A 1 66 ? -12.121 -1.879 7.518 1.00 0.00 170 ARG A N 20
ATOM 20554 C CA . ARG A 1 66 ? -13.207 -2.606 6.871 1.00 0.00 170 ARG A CA 20
ATOM 20555 C C . ARG A 1 66 ? -13.464 -3.936 7.574 1.00 0.00 170 ARG A C 20
ATOM 20556 O O . ARG A 1 66 ? -14.577 -4.459 7.546 1.00 0.00 170 ARG A O 20
ATOM 20577 N N . ALA A 1 67 ? -12.425 -4.478 8.202 1.00 0.00 171 ALA A N 20
ATOM 20578 C CA . ALA A 1 67 ? -12.539 -5.745 8.912 1.00 0.00 171 ALA A CA 20
ATOM 20579 C C . ALA A 1 67 ? -12.713 -5.522 10.410 1.00 0.00 171 ALA A C 20
ATOM 20580 O O . ALA A 1 67 ? -12.397 -6.394 11.219 1.00 0.00 171 ALA A O 20
ATOM 20587 N N . ASP A 1 68 ? -13.217 -4.347 10.773 1.00 0.00 172 ASP A N 20
ATOM 20588 C CA . ASP A 1 68 ? -13.434 -4.009 12.175 1.00 0.00 172 ASP A CA 20
ATOM 20589 C C . ASP A 1 68 ? -12.136 -4.121 12.968 1.00 0.00 172 ASP A C 20
ATOM 20590 O O . ASP A 1 68 ? -11.829 -5.201 13.471 1.00 0.00 172 ASP A O 20
#

Nearest PDB structures (foldseek):
  2rsd-assembly1_A  TM=8.888E-01  e=1.078E-12  Oryza sativa Japonica Group
  1wew-assembly1_A  TM=6.696E-01  e=2.486E-06  Arabidopsis thaliana
  8vwj-assembly1_e  TM=2.320E-01  e=3.548E+00  Autographa californica multiple nucleopolyhedrovirus
  2rsd-assembly1_A  TM=8.845E-01  e=1.757E-13  Oryza sativa Japonica Group
  1wew-assembly1_A  TM=6.660E-01  e=3.838E-06  Arabidopsis thaliana

GO terms:
  GO:0061665 SUMO ligase activity (F, IDA)
  GO:0016925 protein sumoylation (P, IDA)
  GO:0005515 protein binding (F, IPI)

InterPro domains:
  IPR001965 Zinc finger, PHD-type [SM00249] (116-167)
  IPR003034 SAP domain [PF02037] (15-45)
  IPR003034 SAP domain [PS50800] (12-46)
  IPR003034 SAP domain [SM00513] (12-46)
  IPR004181 Zinc finger, MIZ-type [PF02891] (360-408)
  IPR004181 Zinc finger, MIZ-type [PS51044] (349-430)
  IPR011011 Zinc finger, FYVE/PHD-type [SSF57903] (103-170)
  IPR013083 Zinc finger, RING/FYVE/PHD-type [G3DSA:3.30.40.10] (105-172)
  IPR013083 Zinc finger, RING/FYVE/PHD-type [G3DSA:3.30.40.10] (333-448)
  IPR019786 Zinc finger, PHD-type, conserved site [PS01359] (117-166)
  IPR019787 Zinc finger, PHD-finger [PF00628] (117-166)
  IPR031141 E3 SUMO-protein ligase SIZ1/2, SP-RING finger [cd16792] (361-410)
  IPR036361 SAP domain superfamily [G3DSA:1.10.720.30] (1-56)
  IPR036361 SAP domain superfamily [SSF68906] (3-53)

Foldseek 3Di:
DDPDADPLEHEDEPVRDPDDPPDKDFAPDSVGNYIYDQVRVFDCPDPPDDTDRDPHHHPPVRVVVVVD

Sequence (68 aa):
GSDSFQPEAKVRCICSSTMVNDSMIQCEDQRCQVWQHLNCVLIPDKPGESAEVPPVFYCELCRLSRADGSDSFQPEAKVRCICSSTMVNDSMIQCEDQRCQVWQHLNCVLIPDKPGESAEVPPVFYCELCRLSRADGSDSFQPEAKVRCICSSTMVNDSMIQCEDQRCQVWQHLNCVLIPDKPGESAEVPPVFYCELCRLSRADGSDSFQPEAKVRCICSSTMVNDSMIQCEDQRCQVWQHLNCVLIPDKPGESAEVPPVFYCELCRLSRADGSDSFQPEAKVRCICSSTMVNDSMIQCEDQRCQVWQHLNCVLIPDKPGESAEVPPVFYCELCRLSRADGSDSFQPEAKVRCICSSTMVNDSMIQCEDQRCQVWQHLNCVLIPDKPGESAEVPPVFYCELCRLSRADGSDSFQPEAKVRCICSSTMVNDSMIQCEDQRCQVWQHLNCVLIPDKPGESAEVPPVFYCELCRLSRADGSDSFQPEAKVRCICSSTMVNDSMIQCEDQRCQVWQHLNCVLIPDKPGESAEVPPVFYCELCRLSRADGSDSFQPEAKVRCICSSTMVNDSMIQCEDQRCQVWQHLNCVLIPDKPGESAEVPPVFYCELCRLSRADGSDSFQPEAKVRCICSSTMVNDSMIQCEDQRCQVWQHLNCVLIPDKPGESAEVPPVFYCELCRLSRADGSDSFQPEAKVRCICSSTMVNDSMIQCEDQRCQVWQHLNCVLIPDKPGESAEVPPVFYCELCRLSRADGSDSFQPEAKVRCICSSTMVNDSMIQCEDQRCQVWQHLNCVLIPDKPGESAEVPPVFYCELCRLSRADGSDSFQPEAKVRCICSSTMVNDSMIQCEDQRCQVWQHLNCVLIPDKPGESAEVPPVFYCELCRLSRADGSDSFQPEAKVRCICSSTMVNDSMIQCEDQRCQVWQHLNCVLIPDKPGESAEVPPVFYCELCRLSRADGSDSFQPEAKVRCICSSTMVNDSMIQCEDQRCQVWQHLNCVLIPDKPGESAEVPPVFYCELCRLSRADGSDSFQPEAKVRCICSSTMVNDSMIQCEDQRCQVWQHLNCVLIPDKPGESAEVPPVFYCELCRLSRADGSDSFQPEAKVRCICSSTMVNDSMIQCEDQRCQVWQHLNCVLIPDKPGESAEVPPVFYCELCRLSRADGSDSFQPEAKVRCICSSTMVNDSMIQCEDQRCQVWQHLNCVLIPDKPGESAEVPPVFYCELCRLSRADGSDSFQPEAKVRCICSSTMVNDSMIQCEDQRCQVWQHLNCVLIPDKPGESAEVPPVFYCELCRLSRADGSDSFQPEAKVRCICSSTMVNDSMIQCEDQRCQVWQHLNCVLIPDKPGESAEVPPVFYCELCRLSRAD

Secondary structure (DSSP, 8-state):
--S---SS-EE--TT---S--S-EEE-S-TTT-EEEETTTS---SSTTS-----SS---HHHHHHHT-

Organism: Oryza sativa subsp. japonica (NCBI:txid39947)

Solvent-accessible surface area: 5421 Å² total; per-residue (Å²): 84,98,128,71,102,100,109,110,46,76,25,152,10,150,57,104,38,62,142,129,37,133,48,55,30,52,8,93,30,156,229,24,33,6,80,12,8,22,83,52,47,23,130,49,125,132,130,86,105,88,36,117,81,60,130,66,18,63,3,92,108,6,150,150,93,124,90,139

Radius of gyration: 12.39 Å; Cα contacts (8 Å, |Δi|>4): 89; chains: 1; bounding box: 25×37×17 Å

CATH classification: 3.30.40.10